Protein AF-0000000079316591 (afdb_homodimer)

Sequence (1546 aa):
MAERGGRGTSSGGDSSLDKSITLPPDEIFRNLENAKCFAIDIGGSLTKLAYYSTVQHKVARVRSFDHSGKDIEHESPYEITVQEEITARLHFIKFENTYIETCLDFIKDHLVNTETKVLKATGGGAYKFKDLIEKKLGLKVDKEDVMTCLIKGCNFVLKNIPHEVFAYQKDSDTEFRFQTNHPNIFPYLLVNIGSGVSIVKVETGDKFEWIGGSSIGGGTFWGLGALLTKTKKFDELLQLASKGQHTNVDMLVKDVYGGAYQTLGLSGNLIASSFGKSATADKEFSKDDMAKSLLHMISNDIGQLACLYAKLHNLHKIYFGGFFIRGHPVTMRTITYSINFFSKGEVQALFLRHEGYLGAIGAFLKGAEQDNPNEYSWGENYAGSSGLMSTSPDLCPMQRARSGTFDMFEMDRLERPLVNLPLLKDPSTYIPDTVDLTDDAMARKYWLTCFEEALDGVVKRAVASQPDSIDAAERAEKFRQKYWNKLQTLRQQPFAYGTLTVRSLLDTREHCLNEFNFPDPYSKVKQKENGIALKCFPSVIESLDSLGWEERQFALVKGLLAGNVFDWGAKAVSEVLESEPQFGFEEAKEKLQERPWLEDSYGEWIQRLKEGPPHKCALIFADNSGIDIILGVFPFVRELLSRGTEVILACNSGPALNDVTYSESLIVTERIAAMDPIIQSALTEERLLLVQTGSSSPCLDLSRLDKGLALLVRERKTDLVIIEGMGRAIHTNYYAALQCESLKLAVIKNSWLADRLGGKIFSVIFKYEVPHKMAERGGRGTSSGGDSSLDKSITLPPDEIFRNLENAKCFAIDIGGSLTKLAYYSTVQHKVARVRSFDHSGKDIEHESPYEITVQEEITARLHFIKFENTYIETCLDFIKDHLVNTETKVLKATGGGAYKFKDLIEKKLGLKVDKEDVMTCLIKGCNFVLKNIPHEVFAYQKDSDTEFRFQTNHPNIFPYLLVNIGSGVSIVKVETGDKFEWIGGSSIGGGTFWGLGALLTKTKKFDELLQLASKGQHTNVDMLVKDVYGGAYQTLGLSGNLIASSFGKSATADKEFSKDDMAKSLLHMISNDIGQLACLYAKLHNLHKIYFGGFFIRGHPVTMRTITYSINFFSKGEVQALFLRHEGYLGAIGAFLKGAEQDNPNEYSWGENYAGSSGLMSTSPDLCPMQRARSGTFDMFEMDRLERPLVNLPLLKDPSTYIPDTVDLTDDAMARKYWLTCFEEALDGVVKRAVASQPDSIDAAERAEKFRQKYWNKLQTLRQQPFAYGTLTVRSLLDTREHCLNEFNFPDPYSKVKQKENGIALKCFPSVIESLDSLGWEERQFALVKGLLAGNVFDWGAKAVSEVLESEPQFGFEEAKEKLQERPWLEDSYGEWIQRLKEGPPHKCALIFADNSGIDIILGVFPFVRELLSRGTEVILACNSGPALNDVTYSESLIVTERIAAMDPIIQSALTEERLLLVQTGSSSPCLDLSRLDKGLALLVRERKTDLVIIEGMGRAIHTNYYAALQCESLKLAVIKNSWLADRLGGKIFSVIFKYEVPHK

Organism: NCBI:txid74926

Foldseek 3Di:
DPPPPDDDPPPVPPPVVPPPDDDDCCFAVNQLQFWAAKEWEDEPWKIKIKTKGKDKFKAKFWAADPPPDDDDPDLFLTDIDIDIDIFMKMKMKMFTPSCVLVVLLVSQVNHNDYPAQEYEYEYPCCVVCQVVNCVSNVHHYDYDYQVLLLLLLVVVCLAFAAQFKWAADPPDLFRTGTAGRFPDPPFEWEWAAACWTWIKTRGDSRDIDGPDIGNLGLVVLQVVLCVQQVDNDSVVLLVLLLPADQVVQFQFLCNVVVAADVVVRGGRRHGPGQRVCVPPDPDDDDSSNNSNSSLLVSLLVSLQVNLVVCVVVVHAEYEYAHCSPLQENSSSNSSQVNNCVNNVNRHGYMYGFPRPCSNRNSSRCVVCVVVVPVQWHKYWQLLSFPFRDHPNCVQDVPPCPPPVRMGMTMIITFPFFWFFQPFFPDLNPDDWFDDQCSSVVVVVVVLLVVCLVCLVVVLVLLCVQCVPDPCSNVLSVVLSVSLNVSSVVCNRVVCRSHGRAPQVNLVNSQSSCRVSRSFASCVVVLRSQLSVLLVCQLVLLVVLVVDDDVVSVVVLQLQLALLQLCFCPFPQSVVCVVPPVPDDSVNSSVLADDPPFLAHPVVVVVVCLVPPQQFQEEEEEAAAHHSNCRRHVVSVVLVSVVSPYFYEYEFACGARGRGDHLSNVVSSLVSVVVSDVSSVVCVVVVSYHYDYFSHRTNEDDSRTGGPVVSVVCVVSVGAEYEYEHCRHCPSTCVPGATNHKYWYKHFAQDQVVQVVSPHGHRGIHTDIDGHDD/DCPCVDDDPPPVPPPVPVPPDDDDCCFAVNQLQFWAAKEWEDEPWKIKIKTKGKDKFKAKFWAADPPPDDDDPDLFLTDIDIDIDIFMKMKMKMFTPSCVLVVLLVSQVNHNDYPAQEYEYEYPCCVVCQVVNCVSNVHHYDYDYQVLLLLLLVVVCLAFAAQFKWAADPPDLFRTGTAGRFPDPPFEWEWAAACWTWIKTRGDSRDIDGPDIGNLGLVVLQVVLCVQQVDNDSVVLLVLLLPADQVVQFDFQCNVVVAADVVVRGGRRHGPGQRVCVPPDPDDDDSSNNSNSSLLVSLLVSLQVNLVVCVVVVHAEYEYAHCSPLQENSSSNSSQVNNCVNNVNRHGYMYGFPRPCSNRNSSRCVVCVVVVCVQWHKYWQLLSFPFRDHPNCVQDVPPVPPPVRMGMTMIITFPFFWFFQPFFPDLRPDDWFDDFCSSVVVVVVVLLVVCLVCLVVVLVLLCVQCVPDPCSNVLSVVLSVSLNVSSVCCNRVVCRSHGRAPQVNLSNSQSSCRVSRSFASCVVVLRNLLSVLLVCQLVLLVVLVVDDDVVSVVVLQLQLALLQLCFCVFPQSVVCVVVPVPDDSVNSSVLADDPPFLAHPVVVVVVCLVPHQQFQEEEEEAAAHHSNCRRHVVSVVLVSVVSPYQYEYEFACGARGRGAHLSNVVSSLVSVVVSDVSSVVCVVVVSYHYYYFSHRTNEDDSRTGGPVVSVVCVVSVGAEYEYEHCRHCPSTCVPGATNHKYWYKHFAQDAVVQVVSPHGHRGIHTDIDGHDD

Solvent-accessible surface area (backbone atoms only — not comparable to full-atom values): 78823 Å² total; per-residue (Å²): 136,85,76,77,79,79,79,76,81,65,84,73,75,78,82,61,77,78,68,79,75,82,78,54,58,83,70,72,56,61,59,42,54,45,28,56,48,45,10,31,20,24,45,95,58,38,29,24,39,22,35,36,23,56,42,80,37,54,40,71,43,69,42,73,69,84,69,85,66,84,86,72,79,64,82,56,71,53,44,78,43,80,41,79,41,79,41,50,32,42,42,35,40,35,32,47,49,88,44,48,64,60,51,46,53,50,46,43,75,42,48,73,64,50,86,52,55,60,32,23,24,18,43,42,29,36,68,74,42,39,65,59,50,29,66,64,59,70,33,44,74,45,79,45,63,49,67,61,15,32,52,45,14,47,53,47,43,55,72,46,37,71,31,31,38,28,34,60,38,82,94,42,86,46,39,72,45,56,36,71,57,51,89,72,68,61,63,36,35,39,41,32,26,30,44,20,29,43,31,32,45,32,58,51,93,86,40,68,43,77,79,50,69,38,29,65,26,39,19,21,52,36,7,51,39,19,72,74,55,72,46,75,48,64,69,58,46,52,53,32,21,74,72,28,51,31,76,78,31,29,26,29,30,25,75,42,67,75,30,54,41,68,93,75,69,40,58,30,82,39,68,35,8,39,34,29,44,45,35,78,47,92,67,87,75,55,55,29,21,51,32,19,34,49,50,49,48,46,30,32,48,47,18,40,52,52,40,51,54,29,58,68,65,73,45,48,48,34,38,44,35,47,48,56,52,65,59,29,62,69,48,46,41,38,24,36,49,28,20,30,64,76,45,70,61,64,38,44,61,30,38,46,68,60,29,68,43,19,41,12,47,12,26,30,50,63,68,37,51,89,69,41,65,83,72,54,29,52,41,78,34,62,64,62,28,66,51,47,58,66,67,47,64,85,77,54,72,69,64,55,72,80,56,66,53,52,47,37,44,28,33,32,56,46,96,51,47,54,32,53,45,81,49,44,61,50,68,72,72,62,59,40,61,59,55,56,30,51,61,36,59,68,61,32,54,49,50,55,49,49,54,58,67,44,42,64,60,51,37,52,38,41,29,63,52,36,77,88,46,88,56,33,60,61,33,33,50,52,32,50,50,52,49,50,50,51,52,52,47,39,71,76,36,39,57,23,80,20,72,27,29,71,58,54,53,52,46,38,49,52,43,31,32,38,73,50,59,39,43,46,41,32,52,62,60,35,44,52,35,35,31,58,25,60,71,45,35,64,61,52,51,54,55,46,69,71,44,55,70,70,58,28,53,51,50,36,53,46,31,34,46,24,15,52,54,62,35,68,81,28,66,64,36,35,51,45,61,70,73,35,82,77,68,42,71,68,54,35,48,67,60,45,56,61,81,78,36,78,36,64,30,58,70,60,47,54,48,45,65,70,72,43,77,66,53,60,13,36,39,35,39,58,41,32,32,17,45,16,40,53,56,5,45,43,56,40,49,49,50,41,45,74,61,61,18,26,35,38,43,31,20,24,56,36,54,27,70,46,36,31,23,31,66,52,48,55,55,53,48,52,58,47,25,74,75,30,68,68,56,34,50,26,50,73,67,63,38,42,41,80,39,41,35,63,33,52,50,67,40,46,50,59,64,49,21,18,45,68,46,36,51,48,42,59,75,56,53,51,46,32,41,36,32,36,29,42,38,31,22,47,53,7,38,57,79,58,58,42,66,34,34,34,35,36,32,30,41,33,60,38,55,69,60,16,48,73,74,72,44,44,60,33,27,31,37,36,45,60,46,69,46,80,129,140,77,81,73,79,84,78,80,80,68,82,71,78,80,82,63,76,77,68,81,77,83,77,54,57,83,70,72,55,60,57,41,54,45,28,56,48,45,9,32,18,22,44,96,58,39,29,25,40,22,35,34,23,54,41,81,37,55,38,71,43,68,41,73,68,84,68,85,68,84,86,72,80,65,83,57,71,52,43,80,44,79,41,79,40,79,40,49,34,40,40,35,40,34,33,48,50,90,44,49,66,62,51,45,53,51,46,45,74,42,49,72,64,50,86,51,54,60,31,24,23,18,43,41,29,36,69,75,42,40,67,58,50,28,66,64,59,69,32,44,74,46,80,45,61,49,66,61,14,31,51,46,14,47,53,47,43,56,73,46,36,70,31,33,39,27,34,62,38,82,95,42,87,45,39,72,45,59,38,70,57,53,90,72,70,62,62,36,34,40,41,32,27,30,44,20,28,43,30,32,43,33,58,50,93,86,40,68,44,78,78,49,65,38,29,66,26,38,20,20,51,37,8,50,40,19,72,73,55,71,46,75,49,63,69,58,47,53,53,32,23,74,70,28,51,31,75,80,31,28,27,29,30,24,75,41,66,74,29,55,42,66,93,75,69,39,57,30,82,39,69,33,8,38,34,29,44,45,35,77,47,92,66,89,75,55,56,28,22,51,32,19,35,49,51,50,50,46,30,31,49,48,18,42,52,51,39,51,54,28,57,68,66,74,45,47,49,35,40,44,33,46,46,58,52,64,61,28,60,69,49,46,40,37,24,36,49,27,20,30,64,77,45,70,62,64,37,45,60,31,38,44,68,61,30,67,42,18,41,12,47,13,24,31,51,63,67,36,50,91,69,43,64,84,72,52,29,52,40,77,34,62,64,60,29,64,52,47,59,66,66,47,66,83,76,55,72,69,66,55,72,80,54,68,54,53,47,37,43,28,33,34,54,45,96,52,47,56,31,50,45,81,48,46,61,48,69,71,73,61,57,40,61,59,54,56,30,51,61,35,59,68,60,32,55,49,51,56,48,51,54,59,68,45,43,65,59,51,38,52,38,41,30,64,52,37,75,88,45,87,57,34,61,61,34,33,50,52,32,49,53,52,49,51,51,50,50,54,47,40,72,75,36,38,58,22,79,20,72,27,30,70,58,52,54,52,45,39,50,53,43,30,33,38,72,50,59,40,43,45,42,32,52,63,60,34,44,52,36,35,32,55,26,59,72,45,36,64,61,52,50,53,57,48,69,71,43,53,71,71,58,29,54,52,49,35,53,47,30,35,47,24,14,54,54,63,36,67,81,28,67,64,38,36,52,45,59,70,73,35,79,77,69,42,71,68,56,35,48,67,61,44,55,63,81,79,37,77,37,66,29,58,70,60,46,54,49,44,66,71,73,42,77,66,53,60,14,34,39,34,40,59,40,32,33,18,45,16,40,54,54,5,44,44,55,42,48,50,51,42,44,73,62,62,20,27,36,38,43,29,20,24,56,37,53,28,70,45,35,30,25,32,65,53,47,55,55,52,48,52,58,47,25,75,75,31,67,68,56,32,49,28,50,75,67,63,35,42,43,80,39,40,34,64,34,53,48,68,41,46,50,58,65,49,21,19,43,68,45,38,50,47,42,59,74,55,53,52,45,32,41,35,32,37,28,42,40,30,22,47,53,6,38,57,79,58,58,43,64,36,32,32,36,35,30,30,43,33,60,38,55,70,61,16,49,72,74,73,44,45,58,34,27,31,37,35,44,59,45,69,46,80,128

Radius of gyration: 46.75 Å; Cα contacts (8 Å, |Δi|>4): 3165; chains: 2; bounding box: 117×145×102 Å

InterPro domains:
  IPR002791 Damage-control phosphatase ARMT1-like, metal-binding domain [PF01937] (452-759)
  IPR004567 Type II pantothenate kinase [PF03630] (38-366)
  IPR004567 Type II pantothenate kinase [PTHR12280] (18-681)
  IPR004567 Type II pantothenate kinase [TIGR00555] (38-365)
  IPR015844 Pantothenate kinase, acetyl-CoA regulated, two-domain type [PIRSF036939] (2-772)
  IPR035073 At2g17340, three-helix bundle domain [G3DSA:1.20.1700.10] (433-519)
  IPR036075 Damage-control phosphatase ARMT1-like, metal-binding domain superfamily [SSF111321] (419-769)
  IPR043129 ATPase, nucleotide binding domain [SSF53067] (36-164)
  IPR043129 ATPase, nucleotide binding domain [SSF53067] (136-367)

Structure (mmCIF, N/CA/C/O backbone):
data_AF-0000000079316591-model_v1
#
loop_
_entity.id
_entity.type
_entity.pdbx_description
1 polymer "4'-phosphopantetheine phosphatase"
#
loop_
_atom_site.group_PDB
_atom_site.id
_atom_site.type_symbol
_atom_site.label_atom_id
_atom_site.label_alt_id
_atom_site.label_comp_id
_atom_site.label_asym_id
_atom_site.label_entity_id
_atom_site.label_seq_id
_atom_site.pdbx_PDB_ins_code
_atom_site.Cartn_x
_atom_site.Cartn_y
_atom_site.Cartn_z
_atom_site.occupancy
_atom_site.B_iso_or_equiv
_atom_site.auth_seq_id
_atom_site.auth_comp_id
_atom_site.auth_asym_id
_atom_site.auth_atom_id
_atom_site.pdbx_PDB_model_num
ATOM 1 N N . MET A 1 1 ? 76 -1.897 -7.371 1 16.95 1 MET A N 1
ATOM 2 C CA . MET A 1 1 ? 75.812 -1.883 -8.812 1 16.95 1 MET A CA 1
ATOM 3 C C . MET A 1 1 ? 74.312 -1.957 -9.141 1 16.95 1 MET A C 1
ATOM 5 O O . MET A 1 1 ? 73.688 -3.01 -8.992 1 16.95 1 MET A O 1
ATOM 9 N N . ALA A 1 2 ? 73.625 -0.941 -8.656 1 18.72 2 ALA A N 1
ATOM 10 C CA . ALA A 1 2 ? 72.312 -0.441 -8.227 1 18.72 2 ALA A CA 1
ATOM 11 C C . ALA A 1 2 ? 71.375 -0.321 -9.406 1 18.72 2 ALA A C 1
ATOM 13 O O . ALA A 1 2 ? 71.312 0.732 -10.047 1 18.72 2 ALA A O 1
ATOM 14 N N . GLU A 1 3 ? 71.5 -1.47 -10.25 1 16.59 3 GLU A N 1
ATOM 15 C CA . GLU A 1 3 ? 70.875 -1.518 -11.586 1 16.59 3 GLU A CA 1
ATOM 16 C C . GLU A 1 3 ? 69.375 -1.312 -11.523 1 16.59 3 GLU A C 1
ATOM 18 O O . GLU A 1 3 ? 68.688 -1.995 -10.773 1 16.59 3 GLU A O 1
ATOM 23 N N . ARG A 1 4 ? 68.875 -0.135 -11.844 1 18.44 4 ARG A N 1
ATOM 24 C CA . ARG A 1 4 ? 67.75 0.749 -12.117 1 18.44 4 ARG A CA 1
ATOM 25 C C . ARG A 1 4 ? 66.812 0.103 -13.102 1 18.44 4 ARG A C 1
ATOM 27 O O . ARG A 1 4 ? 66.875 0.327 -14.312 1 18.44 4 ARG A O 1
ATOM 34 N N . GLY A 1 5 ? 66.75 -1.275 -12.914 1 18.45 5 GLY A N 1
ATOM 35 C CA . GLY A 1 5 ? 66.125 -2.018 -13.984 1 18.45 5 GLY A CA 1
ATOM 36 C C . GLY A 1 5 ? 64.688 -1.568 -14.258 1 18.45 5 GLY A C 1
ATOM 37 O O . GLY A 1 5 ? 63.906 -1.38 -13.328 1 18.45 5 GLY A O 1
ATOM 38 N N . GLY A 1 6 ? 64.438 -0.813 -15.281 1 20.05 6 GLY A N 1
ATOM 39 C CA . GLY A 1 6 ? 63.438 0.046 -15.914 1 20.05 6 GLY A CA 1
ATOM 40 C C . GLY A 1 6 ? 62.062 -0.538 -15.906 1 20.05 6 GLY A C 1
ATOM 41 O O . GLY A 1 6 ? 61.875 -1.712 -15.578 1 20.05 6 GLY A O 1
ATOM 42 N N . ARG A 1 7 ? 60.969 0.164 -16.516 1 21.17 7 ARG A N 1
ATOM 43 C CA . ARG A 1 7 ? 59.656 0.736 -16.781 1 21.17 7 ARG A CA 1
ATOM 44 C C . ARG A 1 7 ? 58.75 -0.271 -17.484 1 21.17 7 ARG A C 1
ATOM 46 O O . ARG A 1 7 ? 57.531 -0.091 -17.531 1 21.17 7 ARG A O 1
ATOM 53 N N . GLY A 1 8 ? 59.25 -1.202 -18.344 1 19.83 8 GLY A N 1
ATOM 54 C CA . GLY A 1 8 ? 58.406 -1.346 -19.531 1 19.83 8 GLY A CA 1
ATOM 55 C C . GLY A 1 8 ? 57.125 -2.084 -19.281 1 19.83 8 GLY A C 1
ATOM 56 O O . GLY A 1 8 ? 56.406 -2.439 -20.234 1 19.83 8 GLY A O 1
ATOM 57 N N . THR A 1 9 ? 56.531 -2.32 -18.016 1 21.91 9 THR A N 1
ATOM 58 C CA . THR A 1 9 ? 55.812 -3.578 -17.938 1 21.91 9 THR A CA 1
ATOM 59 C C . THR A 1 9 ? 54.469 -3.469 -18.641 1 21.91 9 THR A C 1
ATOM 61 O O . THR A 1 9 ? 53.625 -2.646 -18.266 1 21.91 9 THR A O 1
ATOM 64 N N . SER A 1 10 ? 54.344 -3.697 -19.953 1 21.95 10 SER A N 1
ATOM 65 C CA . SER A 1 10 ? 53.312 -3.598 -20.969 1 21.95 10 SER A CA 1
ATOM 66 C C . SER A 1 10 ? 52.094 -4.402 -20.594 1 21.95 10 SER A C 1
ATOM 68 O O . SER A 1 10 ? 51.156 -4.566 -21.391 1 21.95 10 SER A O 1
ATOM 70 N N . SER A 1 11 ? 51.906 -4.93 -19.359 1 23.22 11 SER A N 1
ATOM 71 C CA . SER A 1 11 ? 51.031 -6.094 -19.359 1 23.22 11 SER A CA 1
ATOM 72 C C . SER A 1 11 ? 49.625 -5.719 -19.812 1 23.22 11 SER A C 1
ATOM 74 O O . SER A 1 11 ? 48.969 -4.852 -19.219 1 23.22 11 SER A O 1
ATOM 76 N N . GLY A 1 12 ? 49.344 -5.551 -21.172 1 23.61 12 GLY A N 1
ATOM 77 C CA . GLY A 1 12 ? 48.156 -5.379 -21.969 1 23.61 12 GLY A CA 1
ATOM 78 C C . GLY A 1 12 ? 47 -6.234 -21.484 1 23.61 12 GLY A C 1
ATOM 79 O O . GLY A 1 12 ? 47.031 -7.457 -21.625 1 23.61 12 GLY A O 1
ATOM 80 N N . GLY A 1 13 ? 46.531 -6.129 -20.312 1 25.61 13 GLY A N 1
ATOM 81 C CA . GLY A 1 13 ? 45.438 -6.953 -19.797 1 25.61 13 GLY A CA 1
ATOM 82 C C . GLY A 1 13 ? 44.25 -7.055 -20.734 1 25.61 13 GLY A C 1
ATOM 83 O O . GLY A 1 13 ? 43.719 -6.035 -21.172 1 25.61 13 GLY A O 1
ATOM 84 N N . ASP A 1 14 ? 44.219 -8.047 -21.688 1 25.94 14 ASP A N 1
ATOM 85 C CA . ASP A 1 14 ? 43.25 -8.461 -22.703 1 25.94 14 ASP A CA 1
ATOM 86 C C . ASP A 1 14 ? 41.844 -8.461 -22.156 1 25.94 14 ASP A C 1
ATOM 88 O O . ASP A 1 14 ? 41.531 -9.164 -21.188 1 25.94 14 ASP A O 1
ATOM 92 N N . SER A 1 15 ? 41.156 -7.383 -22.156 1 29.89 15 SER A N 1
ATOM 93 C CA . SER A 1 15 ? 39.75 -7.109 -21.984 1 29.89 15 SER A CA 1
ATOM 94 C C . SER A 1 15 ? 38.875 -8.094 -22.766 1 29.89 15 SER A C 1
ATOM 96 O O . SER A 1 15 ? 38.281 -7.719 -23.781 1 29.89 15 SER A O 1
ATOM 98 N N . SER A 1 16 ? 39.344 -9.328 -23.062 1 28 16 SER A N 1
ATOM 99 C CA . SER A 1 16 ? 38.781 -10.359 -23.922 1 28 16 SER A CA 1
ATOM 100 C C . SER A 1 16 ? 37.375 -10.766 -23.453 1 28 16 SER A C 1
ATOM 102 O O . SER A 1 16 ? 36.938 -11.883 -23.719 1 28 16 SER A O 1
ATOM 104 N N . LEU A 1 17 ? 36.781 -10.141 -22.578 1 31.78 17 LEU A N 1
ATOM 105 C CA . LEU A 1 17 ? 35.594 -10.789 -22.047 1 31.78 17 LEU A CA 1
ATOM 106 C C . LEU A 1 17 ? 34.531 -10.977 -23.141 1 31.78 17 LEU A C 1
ATOM 108 O O . LEU A 1 17 ? 33.375 -11.258 -22.844 1 31.78 17 LEU A O 1
ATOM 112 N N . ASP A 1 18 ? 34.688 -10.43 -24.312 1 35.75 18 ASP A N 1
ATOM 113 C CA . ASP A 1 18 ? 33.625 -10.711 -25.297 1 35.75 18 ASP A CA 1
ATOM 114 C C . ASP A 1 18 ? 33.594 -12.203 -25.641 1 35.75 18 ASP A C 1
ATOM 116 O O . ASP A 1 18 ? 34.312 -12.656 -26.547 1 35.75 18 ASP A O 1
ATOM 120 N N . LYS A 1 19 ? 33.531 -13.094 -24.734 1 39.09 19 LYS A N 1
ATOM 121 C CA . LYS A 1 19 ? 33.625 -14.516 -25.047 1 39.09 19 LYS A CA 1
ATOM 122 C C . LYS A 1 19 ? 32.562 -14.922 -26.062 1 39.09 19 LYS A C 1
ATOM 124 O O . LYS A 1 19 ? 31.359 -14.648 -25.875 1 39.09 19 LYS A O 1
ATOM 129 N N . SER A 1 20 ? 32.781 -15.156 -27.344 1 41.66 20 SER A N 1
ATOM 130 C CA . SER A 1 20 ? 32.062 -15.797 -28.453 1 41.66 20 SER A CA 1
ATOM 131 C C . SER A 1 20 ? 31.391 -17.094 -28 1 41.66 20 SER A C 1
ATOM 133 O O . SER A 1 20 ? 32.031 -17.953 -27.391 1 41.66 20 SER A O 1
ATOM 135 N N . ILE A 1 21 ? 30.125 -16.953 -27.609 1 54.94 21 ILE A N 1
ATOM 136 C CA . ILE A 1 21 ? 29.406 -18.172 -27.266 1 54.94 21 ILE A CA 1
ATOM 137 C C . ILE A 1 21 ? 29.125 -19 -28.516 1 54.94 21 ILE A C 1
ATOM 139 O O . ILE A 1 21 ? 28.844 -18.438 -29.578 1 54.94 21 ILE A O 1
ATOM 143 N N . THR A 1 22 ? 29.75 -20.156 -28.656 1 57.44 22 THR A N 1
ATOM 144 C CA . THR A 1 22 ? 29.375 -21.094 -29.719 1 57.44 22 THR A CA 1
ATOM 145 C C . THR A 1 22 ? 28.016 -21.703 -29.438 1 57.44 22 THR A C 1
ATOM 147 O O . THR A 1 22 ? 27.781 -22.266 -28.359 1 57.44 22 THR A O 1
ATOM 150 N N . LEU A 1 23 ? 27.078 -21.328 -30.297 1 62.62 23 LEU A N 1
ATOM 151 C CA . LEU A 1 23 ? 25.719 -21.859 -30.141 1 62.62 23 LEU A CA 1
ATOM 152 C C . LEU A 1 23 ? 25.531 -23.141 -30.922 1 62.62 23 LEU A C 1
ATOM 154 O O . LEU A 1 23 ? 25.484 -23.125 -32.156 1 62.62 23 LEU A O 1
ATOM 158 N N . PRO A 1 24 ? 25.641 -24.266 -30.219 1 61.34 24 PRO A N 1
ATOM 159 C CA . PRO A 1 24 ? 25.344 -25.484 -30.984 1 61.34 24 PRO A CA 1
ATOM 160 C C . PRO A 1 24 ? 23.891 -25.578 -31.422 1 61.34 24 PRO A C 1
ATOM 162 O O . PRO A 1 24 ? 22.984 -25.422 -30.594 1 61.34 24 PRO A O 1
ATOM 165 N N . PRO A 1 25 ? 23.672 -25.703 -32.719 1 57.31 25 PRO A N 1
ATOM 166 C CA . PRO A 1 25 ? 22.297 -25.688 -33.219 1 57.31 25 PRO A CA 1
ATOM 167 C C . PRO A 1 25 ? 21.422 -26.734 -32.562 1 57.31 25 PRO A C 1
ATOM 169 O O . PRO A 1 25 ? 20.234 -26.5 -32.312 1 57.31 25 PRO A O 1
ATOM 172 N N . ASP A 1 26 ? 22.062 -27.828 -32.25 1 64.75 26 ASP A N 1
ATOM 173 C CA . ASP A 1 26 ? 21.203 -28.938 -31.844 1 64.75 26 ASP A CA 1
ATOM 174 C C . ASP A 1 26 ? 20.984 -28.922 -30.328 1 64.75 26 ASP A C 1
ATOM 176 O O . ASP A 1 26 ? 20.219 -29.734 -29.812 1 64.75 26 ASP A O 1
ATOM 180 N N . GLU A 1 27 ? 21.438 -27.891 -29.781 1 72.06 27 GLU A N 1
ATOM 181 C CA . GLU A 1 27 ? 21.312 -27.953 -28.328 1 72.06 27 GLU A CA 1
ATOM 182 C C . GLU A 1 27 ? 20.406 -26.828 -27.812 1 72.06 27 GLU A C 1
ATOM 184 O O . GLU A 1 27 ? 19.594 -27.047 -26.922 1 72.06 27 GLU A O 1
ATOM 189 N N . ILE A 1 28 ? 20.484 -25.703 -28.391 1 79.5 28 ILE A N 1
ATOM 190 C CA . ILE A 1 28 ? 19.781 -24.547 -27.844 1 79.5 28 ILE A CA 1
ATOM 191 C C . ILE A 1 28 ? 18.594 -24.203 -28.75 1 79.5 28 ILE A C 1
ATOM 193 O O . ILE A 1 28 ? 17.438 -24.203 -28.312 1 79.5 28 ILE A O 1
ATOM 197 N N . PHE A 1 29 ? 18.812 -24.031 -29.969 1 83.25 29 PHE A N 1
ATOM 198 C CA . PHE A 1 29 ? 17.781 -23.656 -30.922 1 83.25 29 PHE A CA 1
ATOM 199 C C . PHE A 1 29 ? 17.297 -24.875 -31.719 1 83.25 29 PHE A C 1
ATOM 201 O O . PHE A 1 29 ? 17.422 -24.906 -32.938 1 83.25 29 PHE A O 1
ATOM 208 N N . ARG A 1 30 ? 16.641 -25.672 -30.969 1 85.5 30 ARG A N 1
ATOM 209 C CA . ARG A 1 30 ? 16.234 -26.953 -31.531 1 85.5 30 ARG A CA 1
ATOM 210 C C . ARG A 1 30 ? 15.133 -26.766 -32.594 1 85.5 30 ARG A C 1
ATOM 212 O O . ARG A 1 30 ? 14.234 -25.938 -32.406 1 85.5 30 ARG A O 1
ATOM 219 N N . ASN A 1 31 ? 15.273 -27.531 -33.75 1 85.12 31 ASN A N 1
ATOM 220 C CA . ASN A 1 31 ? 14.273 -27.609 -34.812 1 85.12 31 ASN A CA 1
ATOM 221 C C . ASN A 1 31 ? 14.023 -26.266 -35.469 1 85.12 31 ASN A C 1
ATOM 223 O O . ASN A 1 31 ? 12.922 -26 -35.969 1 85.12 31 ASN A O 1
ATOM 227 N N . LEU A 1 32 ? 14.961 -25.406 -35.406 1 84.56 32 LEU A N 1
ATOM 228 C CA . LEU A 1 32 ? 14.82 -24.062 -35.969 1 84.56 32 LEU A CA 1
ATOM 229 C C . LEU A 1 32 ? 14.539 -24.125 -37.469 1 84.56 32 LEU A C 1
ATOM 231 O O . LEU A 1 32 ? 13.859 -23.25 -38.031 1 84.56 32 LEU A O 1
ATOM 235 N N . GLU A 1 33 ? 15.047 -25.094 -38.125 1 81 33 GLU A N 1
ATOM 236 C CA . GLU A 1 33 ? 14.898 -25.25 -39.562 1 81 33 GLU A CA 1
ATOM 237 C C . GLU A 1 33 ? 13.43 -25.391 -39.969 1 81 33 GLU A C 1
ATOM 239 O O . GLU A 1 33 ? 13.047 -25.031 -41.094 1 81 33 GLU A O 1
ATOM 244 N N . ASN A 1 34 ? 12.633 -25.859 -39.062 1 83.75 34 ASN A N 1
ATOM 245 C CA . ASN A 1 34 ? 11.203 -26.047 -39.312 1 83.75 34 ASN A CA 1
ATOM 246 C C . ASN A 1 34 ? 10.359 -25.062 -38.531 1 83.75 34 ASN A C 1
ATOM 248 O O . ASN A 1 34 ? 9.172 -25.297 -38.281 1 83.75 34 ASN A O 1
ATOM 252 N N . ALA A 1 35 ? 10.984 -23.984 -38.156 1 85.5 35 ALA A N 1
ATOM 253 C CA . ALA A 1 35 ? 10.273 -22.984 -37.375 1 85.5 35 ALA A CA 1
ATOM 254 C C . ALA A 1 35 ? 9.297 -22.188 -38.25 1 85.5 35 ALA A C 1
ATOM 256 O O . ALA A 1 35 ? 9.602 -21.875 -39.375 1 85.5 35 ALA A O 1
ATOM 257 N N . LYS A 1 36 ? 8.133 -21.891 -37.812 1 78.69 36 LYS A N 1
ATOM 258 C CA . LYS A 1 36 ? 7.102 -21.203 -38.594 1 78.69 36 LYS A CA 1
ATOM 259 C C . LYS A 1 36 ? 6.754 -19.844 -37.969 1 78.69 36 LYS A C 1
ATOM 261 O O . LYS A 1 36 ? 6.379 -18.922 -38.688 1 78.69 36 LYS A O 1
ATOM 266 N N . CYS A 1 37 ? 6.598 -19.688 -36.75 1 83 37 CYS A N 1
ATOM 267 C CA . CYS A 1 37 ? 6.211 -18.453 -36.062 1 83 37 CYS A CA 1
ATOM 268 C C . CYS A 1 37 ? 7.199 -18.109 -34.938 1 83 37 CYS A C 1
ATOM 270 O O . CYS A 1 37 ? 7.656 -19 -34.219 1 83 37 CYS A O 1
ATOM 272 N N . PHE A 1 38 ? 7.484 -16.734 -35.031 1 86.81 38 PHE A N 1
ATOM 273 C CA . PHE A 1 38 ? 8.445 -16.266 -34.031 1 86.81 38 PHE A CA 1
ATOM 274 C C . PHE A 1 38 ? 7.863 -15.117 -33.219 1 86.81 38 PHE A C 1
ATOM 276 O O . PHE A 1 38 ? 7.07 -14.328 -33.719 1 86.81 38 PHE A O 1
ATOM 283 N N . ALA A 1 39 ? 8.242 -15.109 -32 1 92.56 39 ALA A N 1
ATOM 284 C CA . ALA A 1 39 ? 7.977 -13.977 -31.109 1 92.56 39 ALA A CA 1
ATOM 285 C C . ALA A 1 39 ? 9.141 -13.734 -30.156 1 92.56 39 ALA A C 1
ATOM 287 O O . ALA A 1 39 ? 9.891 -14.664 -29.844 1 92.56 39 ALA A O 1
ATOM 288 N N . ILE A 1 40 ? 9.305 -12.516 -29.797 1 93.19 40 ILE A N 1
ATOM 289 C CA . ILE A 1 40 ? 10.445 -12.18 -28.953 1 93.19 40 ILE A CA 1
ATOM 290 C C . ILE A 1 40 ? 10.023 -11.18 -27.891 1 93.19 40 ILE A C 1
ATOM 292 O O . ILE A 1 40 ? 9.203 -10.297 -28.156 1 93.19 40 ILE A O 1
ATOM 296 N N . ASP A 1 41 ? 10.43 -11.383 -26.672 1 93.44 41 ASP A N 1
ATOM 297 C CA . ASP A 1 41 ? 10.289 -10.461 -25.547 1 93.44 41 ASP A CA 1
ATOM 298 C C . ASP A 1 41 ? 11.656 -9.961 -25.062 1 93.44 41 ASP A C 1
ATOM 300 O O . ASP A 1 41 ? 12.461 -10.742 -24.562 1 93.44 41 ASP A O 1
ATOM 304 N N . ILE A 1 42 ? 11.891 -8.719 -25.25 1 90.44 42 ILE A N 1
ATOM 305 C CA . ILE A 1 42 ? 13.188 -8.148 -24.891 1 90.44 42 ILE A CA 1
ATOM 306 C C . ILE A 1 42 ? 13.031 -7.203 -23.703 1 90.44 42 ILE A C 1
ATOM 308 O O . ILE A 1 42 ? 12.445 -6.125 -23.844 1 90.44 42 ILE A O 1
ATOM 312 N N . GLY A 1 43 ? 13.57 -7.605 -22.641 1 83.5 43 GLY A N 1
ATOM 313 C CA . GLY A 1 43 ? 13.594 -6.754 -21.453 1 83.5 43 GLY A CA 1
ATOM 314 C C . GLY A 1 43 ? 14.859 -5.93 -21.328 1 83.5 43 GLY A C 1
ATOM 315 O O . GLY A 1 43 ? 15.594 -5.766 -22.312 1 83.5 43 GLY A O 1
ATOM 316 N N . GLY A 1 44 ? 15.078 -5.371 -20.203 1 73.81 44 GLY A N 1
ATOM 317 C CA . GLY A 1 44 ? 16.281 -4.574 -19.953 1 73.81 44 GLY A CA 1
ATOM 318 C C . GLY A 1 44 ? 17.531 -5.406 -19.859 1 73.81 44 GLY A C 1
ATOM 319 O O . GLY A 1 44 ? 18.625 -4.941 -20.219 1 73.81 44 GLY A O 1
ATOM 320 N N . SER A 1 45 ? 17.344 -6.656 -19.359 1 75.44 45 SER A N 1
ATOM 321 C CA . SER A 1 45 ? 18.547 -7.469 -19.125 1 75.44 45 SER A CA 1
ATOM 322 C C . SER A 1 45 ? 18.484 -8.766 -19.922 1 75.44 45 SER A C 1
ATOM 324 O O . SER A 1 45 ? 19.531 -9.352 -20.234 1 75.44 45 SER A O 1
ATOM 326 N N . LEU A 1 46 ? 17.297 -9.242 -20.203 1 82.38 46 LEU A N 1
ATOM 327 C CA . LEU A 1 46 ? 17.156 -10.57 -20.797 1 82.38 46 LEU A CA 1
ATOM 328 C C . LEU A 1 46 ? 16.234 -10.516 -22.016 1 82.38 46 LEU A C 1
ATOM 330 O O . LEU A 1 46 ? 15.367 -9.648 -22.109 1 82.38 46 LEU A O 1
ATOM 334 N N . THR A 1 47 ? 16.516 -11.438 -22.812 1 89.38 47 THR A N 1
ATOM 335 C CA . THR A 1 47 ? 15.695 -11.664 -23.984 1 89.38 47 THR A CA 1
ATOM 336 C C . THR A 1 47 ? 15.086 -13.062 -23.969 1 89.38 47 THR A C 1
ATOM 338 O O . THR A 1 47 ? 15.75 -14.023 -23.578 1 89.38 47 THR A O 1
ATOM 341 N N . LYS A 1 48 ? 13.852 -13.133 -24.281 1 91 48 LYS A N 1
ATOM 342 C CA . LYS A 1 48 ? 13.156 -14.414 -24.406 1 91 48 LYS A CA 1
ATOM 343 C C . LYS A 1 48 ? 12.602 -14.594 -25.812 1 91 48 LYS A C 1
ATOM 345 O O . LYS A 1 48 ? 11.836 -13.766 -26.297 1 91 48 LYS A O 1
ATOM 350 N N . LEU A 1 49 ? 13 -15.68 -26.406 1 91.38 49 LEU A N 1
ATOM 351 C CA . LEU A 1 49 ? 12.562 -16.016 -27.75 1 91.38 49 LEU A CA 1
ATOM 352 C C . LEU A 1 49 ? 11.562 -17.172 -27.719 1 91.38 49 LEU A C 1
ATOM 354 O O . LEU A 1 49 ? 11.75 -18.141 -26.969 1 91.38 49 LEU A O 1
ATOM 358 N N . ALA A 1 50 ? 10.469 -17.062 -28.438 1 91.94 50 ALA A N 1
ATOM 359 C CA . ALA A 1 50 ? 9.477 -18.109 -28.594 1 91.94 50 ALA A CA 1
ATOM 360 C C . ALA A 1 50 ? 9.258 -18.453 -30.078 1 91.94 50 ALA A C 1
ATOM 362 O O . ALA A 1 50 ? 9.219 -17.562 -30.922 1 91.94 50 ALA A O 1
ATOM 363 N N . TYR A 1 51 ? 9.227 -19.672 -30.375 1 89.25 51 TYR A N 1
ATOM 364 C CA . TYR A 1 51 ? 8.852 -20.062 -31.719 1 89.25 51 TYR A CA 1
ATOM 365 C C . TYR A 1 51 ? 8.188 -21.438 -31.734 1 89.25 51 TYR A C 1
ATOM 367 O O . TYR A 1 51 ? 8.352 -22.219 -30.812 1 89.25 51 TYR A O 1
ATOM 375 N N . TYR A 1 52 ? 7.418 -21.594 -32.75 1 88.5 52 TYR A N 1
ATOM 376 C CA . TYR A 1 52 ? 6.734 -22.844 -33.031 1 88.5 52 TYR A CA 1
ATOM 377 C C . TYR A 1 52 ? 7.438 -23.609 -34.156 1 88.5 52 TYR A C 1
ATOM 379 O O . TYR A 1 52 ? 7.883 -23.016 -35.125 1 88.5 52 TYR A O 1
ATOM 387 N N . SER A 1 53 ? 7.672 -24.969 -33.875 1 87.81 53 SER A N 1
ATOM 388 C CA . SER A 1 53 ? 8.273 -25.797 -34.906 1 87.81 53 SER A CA 1
ATOM 389 C C . SER A 1 53 ? 7.52 -27.109 -35.094 1 87.81 53 SER A C 1
ATOM 391 O O . SER A 1 53 ? 6.766 -27.516 -34.219 1 87.81 53 SER A O 1
ATOM 393 N N . THR A 1 54 ? 7.637 -27.594 -36.281 1 86.94 54 THR A N 1
ATOM 394 C CA . THR A 1 54 ? 7.156 -28.938 -36.531 1 86.94 54 THR A CA 1
ATOM 395 C C . THR A 1 54 ? 8.281 -29.953 -36.312 1 86.94 54 THR A C 1
ATOM 397 O O . THR A 1 54 ? 9.398 -29.75 -36.812 1 86.94 54 THR A O 1
ATOM 400 N N . VAL A 1 55 ? 7.953 -30.938 -35.562 1 87.38 55 VAL A N 1
ATOM 401 C CA . VAL A 1 55 ? 8.961 -31.953 -35.219 1 87.38 55 VAL A CA 1
ATOM 402 C C . VAL A 1 55 ? 8.523 -33.312 -35.75 1 87.38 55 VAL A C 1
ATOM 404 O O . VAL A 1 55 ? 7.375 -33.719 -35.562 1 87.38 55 VAL A O 1
ATOM 407 N N . GLN A 1 56 ? 9.445 -33.844 -36.469 1 83.94 56 GLN A N 1
ATOM 408 C CA . GLN A 1 56 ? 9.188 -35.219 -36.969 1 83.94 56 GLN A CA 1
ATOM 409 C C . GLN A 1 56 ? 9.633 -36.25 -35.938 1 83.94 56 GLN A C 1
ATOM 411 O O . GLN A 1 56 ? 10.75 -36.188 -35.406 1 83.94 56 GLN A O 1
ATOM 416 N N . HIS A 1 57 ? 8.648 -37.062 -35.562 1 81 57 HIS A N 1
ATOM 417 C CA . HIS A 1 57 ? 9.008 -38.125 -34.656 1 81 57 HIS A CA 1
ATOM 418 C C . HIS A 1 57 ? 8.445 -39.469 -35.094 1 81 57 HIS A C 1
ATOM 420 O O . HIS A 1 57 ? 7.484 -39.531 -35.875 1 81 57 HIS A O 1
ATOM 426 N N . LYS A 1 58 ? 9.141 -40.438 -34.719 1 80.5 58 LYS A N 1
ATOM 427 C CA . LYS A 1 58 ? 8.711 -41.781 -35.062 1 80.5 58 LYS A CA 1
ATOM 428 C C . LYS A 1 58 ? 7.617 -42.281 -34.125 1 80.5 58 LYS A C 1
ATOM 430 O O . LYS A 1 58 ? 7.652 -41.969 -32.938 1 80.5 58 LYS A O 1
ATOM 435 N N . VAL A 1 59 ? 6.566 -42.875 -34.781 1 80.88 59 VAL A N 1
ATOM 436 C CA . VAL A 1 59 ? 5.48 -43.438 -34 1 80.88 59 VAL A CA 1
ATOM 437 C C . VAL A 1 59 ? 5.266 -44.906 -34.406 1 80.88 59 VAL A C 1
ATOM 439 O O . VAL A 1 59 ? 5.414 -45.25 -35.594 1 80.88 59 VAL A O 1
ATOM 442 N N . ALA A 1 60 ? 5.016 -45.688 -33.406 1 77.69 60 ALA A N 1
ATOM 443 C CA . ALA A 1 60 ? 4.695 -47.094 -33.688 1 77.69 60 ALA A CA 1
ATOM 444 C C . ALA A 1 60 ? 3.205 -47.25 -33.938 1 77.69 60 ALA A C 1
ATOM 446 O O . ALA A 1 60 ? 2.367 -46.812 -33.156 1 77.69 60 ALA A O 1
ATOM 447 N N . ARG A 1 61 ? 2.887 -47.844 -35.094 1 80.44 61 ARG A N 1
ATOM 448 C CA . ARG A 1 61 ? 1.502 -48.125 -35.469 1 80.44 61 ARG A CA 1
ATOM 449 C C . ARG A 1 61 ? 1.293 -49.625 -35.656 1 80.44 61 ARG A C 1
ATOM 451 O O . ARG A 1 61 ? 2.193 -50.312 -36.125 1 80.44 61 ARG A O 1
ATOM 458 N N . VAL A 1 62 ? 0.118 -50.031 -35.219 1 83.81 62 VAL A N 1
ATOM 459 C CA . VAL A 1 62 ? -0.231 -51.438 -35.344 1 83.81 62 VAL A CA 1
ATOM 460 C C . VAL A 1 62 ? -1.316 -51.594 -36.406 1 83.81 62 VAL A C 1
ATOM 462 O O . VAL A 1 62 ? -2.229 -50.781 -36.5 1 83.81 62 VAL A O 1
ATOM 465 N N . ARG A 1 63 ? -1.14 -52.531 -37.312 1 80.38 63 ARG A N 1
ATOM 466 C CA . ARG A 1 63 ? -2.105 -52.781 -38.375 1 80.38 63 ARG A CA 1
ATOM 467 C C . ARG A 1 63 ? -2.43 -54.281 -38.469 1 80.38 63 ARG A C 1
ATOM 469 O O . ARG A 1 63 ? -1.555 -55.125 -38.25 1 80.38 63 ARG A O 1
ATOM 476 N N . SER A 1 64 ? -3.781 -54.5 -38.75 1 74.75 64 SER A N 1
ATOM 477 C CA . SER A 1 64 ? -4.203 -55.875 -38.938 1 74.75 64 SER A CA 1
ATOM 478 C C . SER A 1 64 ? -3.635 -56.469 -40.25 1 74.75 64 SER A C 1
ATOM 480 O O . SER A 1 64 ? -3.395 -55.719 -41.188 1 74.75 64 SER A O 1
ATOM 482 N N . PHE A 1 65 ? -3.391 -57.75 -40.188 1 67.62 65 PHE A N 1
ATOM 483 C CA . PHE A 1 65 ? -2.932 -58.375 -41.438 1 67.62 65 PHE A CA 1
ATOM 484 C C . PHE A 1 65 ? -4.055 -58.469 -42.469 1 67.62 65 PHE A C 1
ATOM 486 O O . PHE A 1 65 ? -5.223 -58.625 -42.094 1 67.62 65 PHE A O 1
ATOM 493 N N . ASP A 1 66 ? -3.982 -57.906 -43.75 1 55.59 66 ASP A N 1
ATOM 494 C CA . ASP A 1 66 ? -4.949 -58.062 -44.812 1 55.59 66 ASP A CA 1
ATOM 495 C C . ASP A 1 66 ? -5.188 -59.562 -45.125 1 55.59 66 ASP A C 1
ATOM 497 O O . ASP A 1 66 ? -4.266 -60.25 -45.531 1 55.59 66 ASP A O 1
ATOM 501 N N . HIS A 1 67 ? -6.184 -60.25 -44.469 1 50.44 67 HIS A N 1
ATOM 502 C CA . HIS A 1 67 ? -6.477 -61.656 -44.656 1 50.44 67 HIS A CA 1
ATOM 503 C C . HIS A 1 67 ? -7.035 -61.906 -46.062 1 50.44 67 HIS A C 1
ATOM 505 O O . HIS A 1 67 ? -7.605 -63 -46.312 1 50.44 67 HIS A O 1
ATOM 511 N N . SER A 1 68 ? -7.395 -61.031 -47.062 1 45.19 68 SER A N 1
ATOM 512 C CA . SER A 1 68 ? -8.016 -61.562 -48.281 1 45.19 68 SER A CA 1
ATOM 513 C C . SER A 1 68 ? -7.324 -62.812 -48.75 1 45.19 68 SER A C 1
ATOM 515 O O . SER A 1 68 ? -7.875 -63.562 -49.594 1 45.19 68 SER A O 1
ATOM 517 N N . GLY A 1 69 ? -6.059 -62.844 -49.156 1 40.59 69 GLY A N 1
ATOM 518 C CA . GLY A 1 69 ? -5.547 -64.062 -49.812 1 40.59 69 GLY A CA 1
ATOM 519 C C . GLY A 1 69 ? -5.402 -65.25 -48.875 1 40.59 69 GLY A C 1
ATOM 520 O O . GLY A 1 69 ? -5.609 -65.062 -47.656 1 40.59 69 GLY A O 1
ATOM 521 N N . LYS A 1 70 ? -4.641 -66.375 -49.375 1 49.06 70 LYS A N 1
ATOM 522 C CA . LYS A 1 70 ? -4.496 -67.812 -49 1 49.06 70 LYS A CA 1
ATOM 523 C C . LYS A 1 70 ? -4.168 -67.938 -47.531 1 49.06 70 LYS A C 1
ATOM 525 O O . LYS A 1 70 ? -3.805 -66.938 -46.875 1 49.06 70 LYS A O 1
ATOM 530 N N . ASP A 1 71 ? -3.902 -69.188 -47.031 1 40.91 71 ASP A N 1
ATOM 531 C CA . ASP A 1 71 ? -3.668 -70.125 -45.969 1 40.91 71 ASP A CA 1
ATOM 532 C C . ASP A 1 71 ? -2.594 -69.625 -45 1 40.91 71 ASP A C 1
ATOM 534 O O . ASP A 1 71 ? -1.954 -70.438 -44.312 1 40.91 71 ASP A O 1
ATOM 538 N N . ILE A 1 72 ? -1.985 -68.438 -45.062 1 45.31 72 ILE A N 1
ATOM 539 C CA . ILE A 1 72 ? -0.758 -68.375 -44.281 1 45.31 72 ILE A CA 1
ATOM 540 C C . ILE A 1 72 ? -1.091 -68 -42.844 1 45.31 72 ILE A C 1
ATOM 542 O O . ILE A 1 72 ? -1.696 -66.938 -42.562 1 45.31 72 ILE A O 1
ATOM 546 N N . GLU A 1 73 ? -1.327 -68.938 -42 1 47.88 73 GLU A N 1
ATOM 547 C CA . GLU A 1 73 ? -1.334 -68.812 -40.531 1 47.88 73 GLU A CA 1
ATOM 548 C C . GLU A 1 73 ? -0.242 -67.875 -40.062 1 47.88 73 GLU A C 1
ATOM 550 O O . GLU A 1 73 ? 0.947 -68.188 -40.188 1 47.88 73 GLU A O 1
ATOM 555 N N . HIS A 1 74 ? -0.511 -66.562 -40.062 1 57.44 74 HIS A N 1
ATOM 556 C CA . HIS A 1 74 ? 0.502 -65.688 -39.469 1 57.44 74 HIS A CA 1
ATOM 557 C C . HIS A 1 74 ? 0.627 -65.938 -37.969 1 57.44 74 HIS A C 1
ATOM 559 O O . HIS A 1 74 ? -0.381 -66.062 -37.281 1 57.44 74 HIS A O 1
ATOM 565 N N . GLU A 1 75 ? 1.746 -66.312 -37.531 1 61.34 75 GLU A N 1
ATOM 566 C CA . GLU A 1 75 ? 2.076 -66.5 -36.125 1 61.34 75 GLU A CA 1
ATOM 567 C C . GLU A 1 75 ? 1.801 -65.25 -35.312 1 61.34 75 GLU A C 1
ATOM 569 O O . GLU A 1 75 ? 1.319 -65.312 -34.156 1 61.34 75 GLU A O 1
ATOM 574 N N . SER A 1 76 ? 1.805 -63.969 -36 1 77.31 76 SER A N 1
ATOM 575 C CA . SER A 1 76 ? 1.636 -62.719 -35.25 1 77.31 76 SER A CA 1
ATOM 576 C C . SER A 1 76 ? 0.235 -62.156 -35.438 1 77.31 76 SER A C 1
ATOM 578 O O . SER A 1 76 ? -0.31 -62.188 -36.562 1 77.31 76 SER A O 1
ATOM 580 N N . PRO A 1 77 ? -0.329 -61.688 -34.344 1 82.75 77 PRO A N 1
ATOM 581 C CA . PRO A 1 77 ? -1.704 -61.188 -34.406 1 82.75 77 PRO A CA 1
ATOM 582 C C . PRO A 1 77 ? -1.833 -59.906 -35.25 1 82.75 77 PRO A C 1
ATOM 584 O O . PRO A 1 77 ? -2.924 -59.594 -35.75 1 82.75 77 PRO A O 1
ATOM 587 N N . TYR A 1 78 ? -0.803 -59.125 -35.438 1 87.56 78 TYR A N 1
ATOM 588 C CA . TYR A 1 78 ? -0.817 -57.906 -36.25 1 87.56 78 TYR A CA 1
ATOM 589 C C . TYR A 1 78 ? 0.599 -57.5 -36.625 1 87.56 78 TYR A C 1
ATOM 591 O O . TYR A 1 78 ? 1.573 -58.094 -36.156 1 87.56 78 TYR A O 1
ATOM 599 N N . GLU A 1 79 ? 0.691 -56.5 -37.5 1 83.25 79 GLU A N 1
ATOM 600 C CA . GLU A 1 79 ? 1.98 -55.969 -37.906 1 83.25 79 GLU A CA 1
ATOM 601 C C . GLU A 1 79 ? 2.268 -54.625 -37.25 1 83.25 79 GLU A C 1
ATOM 603 O O . GLU A 1 79 ? 1.348 -53.844 -37 1 83.25 79 GLU A O 1
ATOM 608 N N . ILE A 1 80 ? 3.547 -54.406 -36.938 1 81.94 80 ILE A N 1
ATOM 609 C CA . ILE A 1 80 ? 4.008 -53.156 -36.375 1 81.94 80 ILE A CA 1
ATOM 610 C C . ILE A 1 80 ? 4.793 -52.375 -37.406 1 81.94 80 ILE A C 1
ATOM 612 O O . ILE A 1 80 ? 5.711 -52.906 -38.031 1 81.94 80 ILE A O 1
ATOM 616 N N . THR A 1 81 ? 4.348 -51.188 -37.625 1 80.75 81 THR A N 1
ATOM 617 C CA . THR A 1 81 ? 5.09 -50.344 -38.531 1 80.75 81 THR A CA 1
ATOM 618 C C . THR A 1 81 ? 5.453 -49 -37.844 1 80.75 81 THR A C 1
ATOM 620 O O . THR A 1 81 ? 4.68 -48.5 -37.031 1 80.75 81 THR A O 1
ATOM 623 N N . VAL A 1 82 ? 6.715 -48.656 -38.094 1 79.81 82 VAL A N 1
ATOM 624 C CA . VAL A 1 82 ? 7.145 -47.344 -37.562 1 79.81 82 VAL A CA 1
ATOM 625 C C . VAL A 1 82 ? 6.961 -46.281 -38.625 1 79.81 82 VAL A C 1
ATOM 627 O O . VAL A 1 82 ? 7.461 -46.438 -39.75 1 79.81 82 VAL A O 1
ATOM 630 N N . GLN A 1 83 ? 6.133 -45.344 -38.281 1 82.25 83 GLN A N 1
ATOM 631 C CA . GLN A 1 83 ? 5.867 -44.25 -39.219 1 82.25 83 GLN A CA 1
ATOM 632 C C . GLN A 1 83 ? 6.297 -42.906 -38.625 1 82.25 83 GLN A C 1
ATOM 634 O O . GLN A 1 83 ? 6.473 -42.781 -37.406 1 82.25 83 GLN A O 1
ATOM 639 N N . GLU A 1 84 ? 6.535 -42.031 -39.531 1 85.38 84 GLU A N 1
ATOM 640 C CA . GLU A 1 84 ? 6.891 -40.688 -39.094 1 85.38 84 GLU A CA 1
ATOM 641 C C . GLU A 1 84 ? 5.656 -39.781 -39 1 85.38 84 GLU A C 1
ATOM 643 O O . GLU A 1 84 ? 4.777 -39.844 -39.875 1 85.38 84 GLU A O 1
ATOM 648 N N . GLU A 1 85 ? 5.625 -39.219 -37.875 1 85.31 85 GLU A N 1
ATOM 649 C CA . GLU A 1 85 ? 4.543 -38.25 -37.688 1 85.31 85 GLU A CA 1
ATOM 650 C C . GLU A 1 85 ? 5.09 -36.875 -37.344 1 85.31 85 GLU A C 1
ATOM 652 O O . GLU A 1 85 ? 6.195 -36.75 -36.812 1 85.31 85 GLU A O 1
ATOM 657 N N . ILE A 1 86 ? 4.277 -35.875 -37.75 1 87.25 86 ILE A N 1
ATOM 658 C CA . ILE A 1 86 ? 4.672 -34.5 -37.5 1 87.25 86 ILE A CA 1
ATOM 659 C C . ILE A 1 86 ? 3.857 -33.938 -36.344 1 87.25 86 ILE A C 1
ATOM 661 O O . ILE A 1 86 ? 2.631 -34.062 -36.312 1 87.25 86 ILE A O 1
ATOM 665 N N . THR A 1 87 ? 4.547 -33.5 -35.375 1 86.69 87 THR A N 1
ATOM 666 C CA . THR A 1 87 ? 3.898 -32.844 -34.219 1 86.69 87 THR A CA 1
ATOM 667 C C . THR A 1 87 ? 4.391 -31.406 -34.062 1 86.69 87 THR A C 1
ATOM 669 O O . THR A 1 87 ? 5.504 -31.078 -34.5 1 86.69 87 THR A O 1
ATOM 672 N N . ALA A 1 88 ? 3.533 -30.609 -33.531 1 88.56 88 ALA A N 1
ATOM 673 C CA . ALA A 1 88 ? 3.885 -29.203 -33.281 1 88.56 88 ALA A CA 1
ATOM 674 C C . ALA A 1 88 ? 4.531 -29.047 -31.891 1 88.56 88 ALA A C 1
ATOM 676 O O . ALA A 1 88 ? 4.105 -29.688 -30.922 1 88.56 88 ALA A O 1
ATOM 677 N N . ARG A 1 89 ? 5.645 -28.266 -31.844 1 92.38 89 ARG A N 1
ATOM 678 C CA . ARG A 1 89 ? 6.344 -27.984 -30.594 1 92.38 89 ARG A CA 1
ATOM 679 C C . ARG A 1 89 ? 6.609 -26.5 -30.422 1 92.38 89 ARG A C 1
ATOM 681 O O . ARG A 1 89 ? 6.965 -25.812 -31.391 1 92.38 89 ARG A O 1
ATOM 688 N N . LEU A 1 90 ? 6.348 -26.047 -29.188 1 91.56 90 LEU A N 1
ATOM 689 C CA . LEU A 1 90 ? 6.703 -24.688 -28.812 1 91.56 90 LEU A CA 1
ATOM 690 C C . LEU A 1 90 ? 8.062 -24.656 -28.109 1 91.56 90 LEU A C 1
ATOM 692 O O . LEU A 1 90 ? 8.328 -25.484 -27.234 1 91.56 90 LEU A O 1
ATOM 696 N N . HIS A 1 91 ? 8.898 -23.766 -28.562 1 92 91 HIS A N 1
ATOM 697 C CA . HIS A 1 91 ? 10.219 -23.562 -27.969 1 92 91 HIS A CA 1
ATOM 698 C C . HIS A 1 91 ? 10.336 -22.188 -27.344 1 92 91 HIS A C 1
ATOM 700 O O . HIS A 1 91 ? 9.961 -21.188 -27.953 1 92 91 HIS A O 1
ATOM 706 N N . PHE A 1 92 ? 10.812 -22.125 -26.141 1 91.81 92 PHE A N 1
ATOM 707 C CA . PHE A 1 92 ? 11.117 -20.875 -25.438 1 91.81 92 PHE A CA 1
ATOM 708 C C . PHE A 1 92 ? 12.562 -20.859 -24.969 1 91.81 92 PHE A C 1
ATOM 710 O O . PHE A 1 92 ? 13.008 -21.797 -24.297 1 91.81 92 PHE A O 1
ATOM 717 N N . ILE A 1 93 ? 13.234 -19.844 -25.375 1 90.94 93 ILE A N 1
ATOM 718 C CA . ILE A 1 93 ? 14.648 -19.719 -25.031 1 90.94 93 ILE A CA 1
ATOM 719 C C . ILE A 1 93 ? 14.914 -18.375 -24.375 1 90.94 93 ILE A C 1
ATOM 721 O O . ILE A 1 93 ? 14.422 -17.344 -24.844 1 90.94 93 ILE A O 1
ATOM 725 N N . LYS A 1 94 ? 15.602 -18.391 -23.297 1 89 94 LYS A N 1
ATOM 726 C CA . LYS A 1 94 ? 15.961 -17.172 -22.594 1 89 94 LYS A CA 1
ATOM 727 C C . LYS A 1 94 ? 17.484 -16.969 -22.562 1 89 94 LYS A C 1
ATOM 729 O O . LYS A 1 94 ? 18.234 -17.938 -22.391 1 89 94 LYS A O 1
ATOM 734 N N . PHE A 1 95 ? 17.969 -15.711 -22.797 1 85.44 95 PHE A N 1
ATOM 735 C CA . PHE A 1 95 ? 19.391 -15.398 -22.734 1 85.44 95 PHE A CA 1
ATOM 736 C C . PHE A 1 95 ? 19.609 -13.922 -22.438 1 85.44 95 PHE A C 1
ATOM 738 O O . PHE A 1 95 ? 18.672 -13.117 -22.547 1 85.44 95 PHE A O 1
ATOM 745 N N . GLU A 1 96 ? 20.75 -13.555 -22.031 1 81.94 96 GLU A N 1
ATOM 746 C CA . GLU A 1 96 ? 21.094 -12.172 -21.703 1 81.94 96 GLU A CA 1
ATOM 747 C C . GLU A 1 96 ? 21.125 -11.297 -22.953 1 81.94 96 GLU A C 1
ATOM 749 O O . GLU A 1 96 ? 21.547 -11.742 -24.016 1 81.94 96 GLU A O 1
ATOM 754 N N . ASN A 1 97 ? 20.781 -10.039 -22.781 1 82.12 97 ASN A N 1
ATOM 755 C CA . ASN A 1 97 ? 20.719 -9.086 -23.891 1 82.12 97 ASN A CA 1
ATOM 756 C C . ASN A 1 97 ? 22.078 -8.938 -24.578 1 82.12 97 ASN A C 1
ATOM 758 O O . ASN A 1 97 ? 22.141 -8.609 -25.75 1 82.12 97 ASN A O 1
ATOM 762 N N . THR A 1 98 ? 23.078 -9.219 -23.844 1 77.88 98 THR A N 1
ATOM 763 C CA . THR A 1 98 ? 24.406 -9.062 -24.406 1 77.88 98 THR A CA 1
ATOM 764 C C . THR A 1 98 ? 24.609 -10.016 -25.578 1 77.88 98 THR A C 1
ATOM 766 O O . THR A 1 98 ? 25.453 -9.766 -26.453 1 77.88 98 THR A O 1
ATOM 769 N N . TYR A 1 99 ? 23.797 -10.992 -25.703 1 83.31 99 TYR A N 1
ATOM 770 C CA . TYR A 1 99 ? 23.984 -12 -26.734 1 83.31 99 TYR A CA 1
ATOM 771 C C . TYR A 1 99 ? 22.953 -11.836 -27.844 1 83.31 99 TYR A C 1
ATOM 773 O O . TYR A 1 99 ? 22.828 -12.695 -28.719 1 83.31 99 TYR A O 1
ATOM 781 N N . ILE A 1 100 ? 22.203 -10.781 -27.875 1 86.56 100 ILE A N 1
ATOM 782 C CA . ILE A 1 100 ? 21.078 -10.648 -28.766 1 86.56 100 ILE A CA 1
ATOM 783 C C . ILE A 1 100 ? 21.562 -10.656 -30.219 1 86.56 100 ILE A C 1
ATOM 785 O O . ILE A 1 100 ? 20.938 -11.281 -31.078 1 86.56 100 I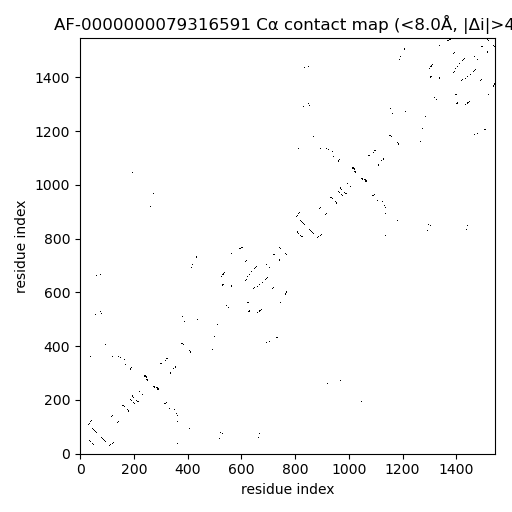LE A O 1
ATOM 789 N N . GLU A 1 101 ? 22.656 -10.008 -30.484 1 87.94 101 GLU A N 1
ATOM 790 C CA . GLU A 1 101 ? 23.156 -9.945 -31.859 1 87.94 101 GLU A CA 1
ATOM 791 C C . GLU A 1 101 ? 23.625 -11.312 -32.344 1 87.94 101 GLU A C 1
ATOM 793 O O . GLU A 1 101 ? 23.344 -11.719 -33.469 1 87.94 101 GLU A O 1
ATOM 798 N N . THR A 1 102 ? 24.328 -11.953 -31.438 1 86.5 102 THR A N 1
ATOM 799 C CA . THR A 1 102 ? 24.812 -13.289 -31.766 1 86.5 102 THR A CA 1
ATOM 800 C C . THR A 1 102 ? 23.656 -14.242 -32 1 86.5 102 THR A C 1
ATOM 802 O O . THR A 1 102 ? 23.688 -15.062 -32.938 1 86.5 102 THR A O 1
ATOM 805 N N . CYS A 1 103 ? 22.656 -14.133 -31.234 1 85.31 103 CYS A N 1
ATOM 806 C CA . CYS A 1 103 ? 21.5 -15.016 -31.344 1 85.31 103 CYS A CA 1
ATOM 807 C C . CYS A 1 103 ? 20.734 -14.734 -32.625 1 85.31 103 CYS A C 1
ATOM 809 O O . CYS A 1 103 ? 20.297 -15.672 -33.312 1 85.31 103 CYS A O 1
ATOM 811 N N . LEU A 1 104 ? 20.641 -13.453 -33 1 87.12 104 LEU A N 1
ATOM 812 C CA . LEU A 1 104 ? 19.953 -13.094 -34.219 1 87.12 104 LEU A CA 1
ATOM 813 C C . LEU A 1 104 ? 20.703 -13.594 -35.438 1 87.12 104 LEU A C 1
ATOM 815 O O . LEU A 1 104 ? 20.094 -14.055 -36.406 1 87.12 104 LEU A O 1
ATOM 819 N N . ASP A 1 105 ? 21.984 -13.523 -35.406 1 87.31 105 ASP A N 1
ATOM 820 C CA . ASP A 1 105 ? 22.812 -14.047 -36.5 1 87.31 105 ASP A CA 1
ATOM 821 C C . ASP A 1 105 ? 22.625 -15.555 -36.625 1 87.31 105 ASP A C 1
ATOM 823 O O . ASP A 1 105 ? 22.547 -16.078 -37.75 1 87.31 105 ASP A O 1
ATOM 827 N N . PHE A 1 106 ? 22.547 -16.172 -35.562 1 83.88 106 PHE A N 1
ATOM 828 C CA . PHE A 1 106 ? 22.344 -17.609 -35.562 1 83.88 106 PHE A CA 1
ATOM 829 C C . PHE A 1 106 ? 21 -17.969 -36.156 1 83.88 106 PHE A C 1
ATOM 831 O O . PHE A 1 106 ? 20.891 -18.906 -36.969 1 83.88 106 PHE A O 1
ATOM 838 N N . ILE A 1 107 ? 20.016 -17.312 -35.781 1 82.75 107 ILE A N 1
ATOM 839 C CA . ILE A 1 107 ? 18.672 -17.547 -36.281 1 82.75 107 ILE A CA 1
ATOM 840 C C . ILE A 1 107 ? 18.625 -17.312 -37.781 1 82.75 107 ILE A C 1
ATOM 842 O O . ILE A 1 107 ? 18.016 -18.109 -38.531 1 82.75 107 ILE A O 1
ATOM 846 N N . LYS A 1 108 ? 19.219 -16.266 -38.188 1 83.25 108 LYS A N 1
ATOM 847 C CA . LYS A 1 108 ? 19.281 -15.945 -39.594 1 83.25 108 LYS A CA 1
ATOM 848 C C . LYS A 1 108 ? 19.922 -17.094 -40.375 1 83.25 108 LYS A C 1
ATOM 850 O O . LYS A 1 108 ? 19.406 -17.484 -41.438 1 83.25 108 LYS A O 1
ATOM 855 N N . ASP A 1 109 ? 20.938 -17.562 -39.844 1 82.31 109 ASP A N 1
ATOM 856 C CA . ASP A 1 109 ? 21.719 -18.578 -40.562 1 82.31 109 ASP A CA 1
ATOM 857 C C . ASP A 1 109 ? 20.953 -19.906 -40.594 1 82.31 109 ASP A C 1
ATOM 859 O O . ASP A 1 109 ? 21.234 -20.766 -41.438 1 82.31 109 ASP A O 1
ATOM 863 N N . HIS A 1 110 ? 20.031 -20.094 -39.719 1 76.31 110 HIS A N 1
ATOM 864 C CA . HIS A 1 110 ? 19.422 -21.406 -39.625 1 76.31 110 HIS A CA 1
ATOM 865 C C . HIS A 1 110 ? 17.938 -21.359 -39.969 1 76.31 110 HIS A C 1
ATOM 867 O O . HIS A 1 110 ? 17.266 -22.391 -39.969 1 76.31 110 HIS A O 1
ATOM 873 N N . LEU A 1 111 ? 17.5 -20.078 -40.125 1 72.69 111 LEU A N 1
ATOM 874 C CA . LEU A 1 111 ? 16.109 -19.938 -40.5 1 72.69 111 LEU A CA 1
ATOM 875 C C . LEU A 1 111 ? 15.914 -20.219 -41.969 1 72.69 111 LEU A C 1
ATOM 877 O O . LEU A 1 111 ? 16.391 -19.453 -42.812 1 72.69 111 LEU A O 1
ATOM 881 N N . VAL A 1 112 ? 15.836 -21.328 -42.5 1 57.16 112 VAL A N 1
ATOM 882 C CA . VAL A 1 112 ? 15.828 -21.688 -43.906 1 57.16 112 VAL A CA 1
ATOM 883 C C . VAL A 1 112 ? 14.445 -21.422 -44.5 1 57.16 112 VAL A C 1
ATOM 885 O O . VAL A 1 112 ? 14.328 -20.828 -45.594 1 57.16 112 VAL A O 1
ATOM 888 N N . ASN A 1 113 ? 13.344 -22.031 -43.906 1 55.44 113 ASN A N 1
ATOM 889 C CA . ASN A 1 113 ? 12.062 -22.172 -44.594 1 55.44 113 ASN A CA 1
ATOM 890 C C . ASN A 1 113 ? 10.984 -21.312 -43.938 1 55.44 113 ASN A C 1
ATOM 892 O O . ASN A 1 113 ? 9.852 -21.766 -43.75 1 55.44 113 ASN A O 1
ATOM 896 N N . THR A 1 114 ? 11.359 -20.016 -43.594 1 60.81 114 THR A N 1
ATOM 897 C CA . THR A 1 114 ? 10.219 -19.453 -42.875 1 60.81 114 THR A CA 1
ATOM 898 C C . THR A 1 114 ? 9.461 -18.469 -43.75 1 60.81 114 THR A C 1
ATOM 900 O O . THR A 1 114 ? 10.078 -17.641 -44.438 1 60.81 114 THR A O 1
ATOM 903 N N . GLU A 1 115 ? 8.281 -18.859 -44.094 1 65.38 115 GLU A N 1
ATOM 904 C CA . GLU A 1 115 ? 7.332 -17.969 -44.75 1 65.38 115 GLU A CA 1
ATOM 905 C C . GLU A 1 115 ? 6.934 -16.812 -43.844 1 65.38 115 GLU A C 1
ATOM 907 O O . GLU A 1 115 ? 6.234 -15.883 -44.25 1 65.38 115 GLU A O 1
ATOM 912 N N . THR A 1 116 ? 7.586 -16.828 -42.719 1 73.19 116 THR A N 1
ATOM 913 C CA . THR A 1 116 ? 7.148 -15.82 -41.75 1 73.19 116 THR A CA 1
ATOM 914 C C . THR A 1 116 ? 7.746 -14.461 -42.094 1 73.19 116 THR A C 1
ATOM 916 O O . THR A 1 116 ? 8.961 -14.328 -42.25 1 73.19 116 THR A O 1
ATOM 919 N N . LYS A 1 117 ? 6.902 -13.484 -42.281 1 80.88 117 LYS A N 1
ATOM 920 C CA . LYS A 1 117 ? 7.352 -12.148 -42.656 1 80.88 117 LYS A CA 1
ATOM 921 C C . LYS A 1 117 ? 7.273 -11.18 -41.469 1 80.88 117 LYS A C 1
ATOM 923 O O . LYS A 1 117 ? 7.855 -10.102 -41.531 1 80.88 117 LYS A O 1
ATOM 928 N N . VAL A 1 118 ? 6.586 -11.695 -40.438 1 88.25 118 VAL A N 1
ATOM 929 C CA . VAL A 1 118 ? 6.363 -10.781 -39.312 1 88.25 118 VAL A CA 1
ATOM 930 C C . VAL A 1 118 ? 6.801 -11.438 -38.031 1 88.25 118 VAL A C 1
ATOM 932 O O . VAL A 1 118 ? 6.543 -12.625 -37.812 1 88.25 118 VAL A O 1
ATOM 935 N N . LEU A 1 119 ? 7.523 -10.719 -37.219 1 89.62 119 LEU A N 1
ATOM 936 C CA . LEU A 1 119 ? 7.926 -11.133 -35.906 1 89.62 119 LEU A CA 1
ATOM 937 C C . LEU A 1 119 ? 7.211 -10.305 -34.844 1 89.62 119 LEU A C 1
ATOM 939 O O . LEU A 1 119 ? 7.281 -9.07 -34.844 1 89.62 119 LEU A O 1
ATOM 943 N N . LYS A 1 120 ? 6.438 -10.984 -34 1 93.06 120 LYS A N 1
ATOM 944 C CA . LYS A 1 120 ? 5.82 -10.297 -32.875 1 93.06 120 LYS A CA 1
ATOM 945 C C . LYS A 1 120 ? 6.84 -10.016 -31.781 1 93.06 120 LYS A C 1
ATOM 947 O O . LYS A 1 120 ? 7.574 -10.914 -31.359 1 93.06 120 LYS A O 1
ATOM 952 N N . ALA A 1 121 ? 6.941 -8.758 -31.391 1 93.06 121 ALA A N 1
ATOM 953 C CA . ALA A 1 121 ? 7.902 -8.375 -30.359 1 93.06 121 ALA A CA 1
ATOM 954 C C . ALA A 1 121 ? 7.219 -7.594 -29.25 1 93.06 121 ALA A C 1
ATOM 956 O O . ALA A 1 121 ? 6.289 -6.824 -29.5 1 93.06 121 ALA A O 1
ATOM 957 N N . THR A 1 122 ? 7.609 -7.836 -28 1 92.81 122 THR A N 1
ATOM 958 C CA . THR A 1 122 ? 7.141 -7.07 -26.859 1 92.81 122 THR A CA 1
ATOM 959 C C . THR A 1 122 ? 8.297 -6.734 -25.922 1 92.81 122 THR A C 1
ATOM 961 O O . THR A 1 122 ? 9.453 -7.004 -26.234 1 92.81 122 THR A O 1
ATOM 964 N N . GLY A 1 123 ? 7.969 -5.926 -24.922 1 87.25 123 GLY A N 1
ATOM 965 C CA . GLY A 1 123 ? 9.008 -5.477 -24 1 87.25 123 GLY A CA 1
ATOM 966 C C . GLY A 1 123 ? 9.562 -4.109 -24.359 1 87.25 123 GLY A C 1
ATOM 967 O O . GLY A 1 123 ? 9.445 -3.664 -25.5 1 87.25 123 GLY A O 1
ATOM 968 N N . GLY A 1 124 ? 10.234 -3.521 -23.438 1 80 124 GLY A N 1
ATOM 969 C CA . GLY A 1 124 ? 10.867 -2.23 -23.656 1 80 124 GLY A CA 1
ATOM 970 C C . GLY A 1 124 ? 11.961 -2.279 -24.719 1 80 124 GLY A C 1
ATOM 971 O O . GLY A 1 124 ? 12.148 -1.318 -25.469 1 80 124 GLY A O 1
ATOM 972 N N . GLY A 1 125 ? 12.648 -3.391 -24.797 1 81.44 125 GLY A N 1
ATOM 973 C CA . GLY A 1 125 ? 13.727 -3.566 -25.75 1 81.44 125 GLY A CA 1
ATOM 974 C C . GLY A 1 125 ? 13.242 -3.746 -27.172 1 81.44 125 GLY A C 1
ATOM 975 O O . GLY A 1 125 ? 14.016 -3.605 -28.125 1 81.44 125 GLY A O 1
ATOM 976 N N . ALA A 1 126 ? 12.008 -4.062 -27.281 1 83.31 126 ALA A N 1
ATOM 977 C CA . ALA A 1 126 ? 11.469 -4.219 -28.625 1 83.31 126 ALA A CA 1
ATOM 978 C C . ALA A 1 126 ? 11.57 -2.914 -29.422 1 83.31 126 ALA A C 1
ATOM 980 O O . ALA A 1 126 ? 11.727 -2.932 -30.641 1 83.31 126 ALA A O 1
ATOM 981 N N . TYR A 1 127 ? 11.516 -1.85 -28.656 1 77.38 127 TYR A N 1
ATOM 982 C CA . TYR A 1 127 ? 11.672 -0.547 -29.297 1 77.38 127 TYR A CA 1
ATOM 983 C C . TYR A 1 127 ? 13.141 -0.265 -29.609 1 77.38 127 TYR A C 1
ATOM 985 O O . TYR A 1 127 ? 13.469 0.185 -30.703 1 77.38 127 TYR A O 1
ATOM 993 N N . LYS A 1 128 ? 13.898 -0.605 -28.75 1 79.94 128 LYS A N 1
ATOM 994 C CA . LYS A 1 128 ? 15.328 -0.316 -28.828 1 79.94 128 LYS A CA 1
ATOM 995 C C . LYS A 1 128 ? 15.992 -1.146 -29.922 1 79.94 128 LYS A C 1
ATOM 997 O O . LYS A 1 128 ? 16.875 -0.658 -30.625 1 79.94 128 LYS A O 1
ATOM 1002 N N . PHE A 1 129 ? 15.562 -2.383 -30.094 1 86.19 129 PHE A N 1
ATOM 1003 C CA . PHE A 1 129 ? 16.266 -3.318 -30.969 1 86.19 129 PHE A CA 1
ATOM 1004 C C . PHE A 1 129 ? 15.5 -3.555 -32.25 1 86.19 129 PHE A C 1
ATOM 1006 O O . PHE A 1 129 ? 15.844 -4.441 -33.031 1 86.19 129 PHE A O 1
ATOM 1013 N N . LYS A 1 130 ? 14.461 -2.824 -32.469 1 88.62 130 LYS A N 1
ATOM 1014 C CA . LYS A 1 130 ? 13.617 -3.014 -33.656 1 88.62 130 LYS A CA 1
ATOM 1015 C C . LYS A 1 130 ? 14.445 -2.984 -34.938 1 88.62 130 LYS A C 1
ATOM 1017 O O . LYS A 1 130 ? 14.375 -3.912 -35.719 1 88.62 130 LYS A O 1
ATOM 1022 N N . ASP A 1 131 ? 15.242 -1.971 -35.062 1 90.81 131 ASP A N 1
ATOM 1023 C CA . ASP A 1 131 ? 16.016 -1.799 -36.312 1 90.81 131 ASP A CA 1
ATOM 1024 C C . ASP A 1 131 ? 17.031 -2.932 -36.469 1 90.81 131 ASP A C 1
ATOM 1026 O O . ASP A 1 131 ? 17.219 -3.426 -37.594 1 90.81 131 ASP A O 1
ATOM 1030 N N . LEU A 1 132 ? 17.594 -3.305 -35.406 1 91.12 132 LEU A N 1
ATOM 1031 C CA . LEU A 1 132 ? 18.578 -4.383 -35.438 1 91.12 132 LEU A CA 1
ATOM 1032 C C . LEU A 1 132 ? 17.922 -5.691 -35.875 1 91.12 132 LEU A C 1
ATOM 1034 O O . LEU A 1 132 ? 18.484 -6.418 -36.719 1 91.12 132 LEU A O 1
ATOM 1038 N N . ILE A 1 133 ? 16.812 -6.004 -35.375 1 89.69 133 ILE A N 1
ATOM 1039 C CA . ILE A 1 133 ? 16.094 -7.246 -35.656 1 89.69 133 ILE A CA 1
ATOM 1040 C C . ILE A 1 133 ? 15.664 -7.262 -37.125 1 89.69 133 ILE A C 1
ATOM 1042 O O . ILE A 1 133 ? 15.844 -8.266 -37.844 1 89.69 133 ILE A O 1
ATOM 1046 N N . GLU A 1 134 ? 15.117 -6.109 -37.531 1 91.56 134 GLU A N 1
ATOM 1047 C CA . GLU A 1 134 ? 14.641 -6.023 -38.906 1 91.56 134 GLU A CA 1
ATOM 1048 C C . GLU A 1 134 ? 15.789 -6.129 -39.906 1 91.56 134 GLU A C 1
ATOM 1050 O O . GLU A 1 134 ? 15.664 -6.781 -40.938 1 91.56 134 GLU A O 1
ATOM 1055 N N . LYS A 1 135 ? 16.828 -5.559 -39.594 1 90.81 135 LYS A N 1
ATOM 1056 C CA . LYS A 1 135 ? 18 -5.582 -40.469 1 90.81 135 LYS A CA 1
ATOM 1057 C C . LYS A 1 135 ? 18.609 -6.98 -40.562 1 90.81 135 LYS A C 1
ATOM 1059 O O . LYS A 1 135 ? 18.938 -7.473 -41.625 1 90.81 135 LYS A O 1
ATOM 1064 N N . LYS A 1 136 ? 18.75 -7.582 -39.469 1 88.56 136 LYS A N 1
ATOM 1065 C CA . LYS A 1 136 ? 19.438 -8.867 -39.406 1 88.56 136 LYS A CA 1
ATOM 1066 C C . LYS A 1 136 ? 18.562 -9.992 -39.938 1 88.56 136 LYS A C 1
ATOM 1068 O O . LYS A 1 136 ? 19.047 -10.914 -40.594 1 88.56 136 LYS A O 1
ATOM 1073 N N . LEU A 1 137 ? 17.328 -10.031 -39.625 1 86.44 137 LEU A N 1
ATOM 1074 C CA . LEU A 1 137 ? 16.469 -11.156 -39.969 1 86.44 137 LEU A CA 1
ATOM 1075 C C . LEU A 1 137 ? 15.656 -10.875 -41.219 1 86.44 137 LEU A C 1
ATOM 1077 O O . LEU A 1 137 ? 15.086 -11.789 -41.812 1 86.44 137 LEU A O 1
ATOM 1081 N N . GLY A 1 138 ? 15.625 -9.641 -41.656 1 82.81 138 GLY A N 1
ATOM 1082 C CA . GLY A 1 138 ? 14.883 -9.289 -42.844 1 82.81 138 GLY A CA 1
ATOM 1083 C C . GLY A 1 138 ? 13.383 -9.414 -42.688 1 82.81 138 GLY A C 1
ATOM 1084 O O . GLY A 1 138 ? 12.68 -9.812 -43.625 1 82.81 138 GLY A O 1
ATOM 1085 N N . LEU A 1 139 ? 12.914 -9.352 -41.531 1 86.19 139 LEU A N 1
ATOM 1086 C CA . LEU A 1 139 ? 11.484 -9.422 -41.219 1 86.19 139 LEU A CA 1
ATOM 1087 C C . LEU A 1 139 ? 10.992 -8.109 -40.625 1 86.19 139 LEU A C 1
ATOM 1089 O O . LEU A 1 139 ? 11.797 -7.254 -40.25 1 86.19 139 LEU A O 1
ATOM 1093 N N . LYS A 1 140 ? 9.648 -7.992 -40.688 1 90.19 140 LYS A N 1
ATOM 1094 C CA . LYS A 1 140 ? 9.031 -6.836 -40.031 1 90.19 140 LYS A CA 1
ATOM 1095 C C . LYS A 1 140 ? 8.734 -7.117 -38.562 1 90.19 140 LYS A C 1
ATOM 1097 O O . LYS A 1 140 ? 8.273 -8.211 -38.219 1 90.19 140 LYS A O 1
ATOM 1102 N N . VAL A 1 141 ? 9.047 -6.156 -37.75 1 91.56 141 VAL A N 1
ATOM 1103 C CA . VAL A 1 141 ? 8.773 -6.289 -36.312 1 91.56 141 VAL A CA 1
ATOM 1104 C C . VAL A 1 141 ? 7.441 -5.629 -36 1 91.56 141 VAL A C 1
ATOM 1106 O O . VAL A 1 141 ? 7.246 -4.441 -36.25 1 91.56 141 VAL A O 1
ATOM 1109 N N . ASP A 1 142 ? 6.508 -6.363 -35.562 1 92.81 142 ASP A N 1
ATOM 1110 C CA . ASP A 1 142 ? 5.227 -5.883 -35.062 1 92.81 142 ASP A CA 1
ATOM 1111 C C . ASP A 1 142 ? 5.227 -5.816 -33.562 1 92.81 142 ASP A C 1
ATOM 1113 O O . ASP A 1 142 ? 5.168 -6.852 -32.875 1 92.81 142 ASP A O 1
ATOM 1117 N N . LYS A 1 143 ? 5.199 -4.621 -33.062 1 90.62 143 LYS A N 1
ATOM 1118 C CA . LYS A 1 143 ? 5.277 -4.426 -31.625 1 90.62 143 LYS A CA 1
ATOM 1119 C C . LYS A 1 143 ? 3.918 -4.641 -30.969 1 90.62 143 LYS A C 1
ATOM 1121 O O . LYS A 1 143 ? 2.916 -4.059 -31.406 1 90.62 143 LYS A O 1
ATOM 1126 N N . GLU A 1 144 ? 3.939 -5.5 -29.938 1 91.88 144 GLU A N 1
ATOM 1127 C CA . GLU A 1 144 ? 2.732 -5.797 -29.172 1 91.88 144 GLU A CA 1
ATOM 1128 C C . GLU A 1 144 ? 2.793 -5.164 -27.797 1 91.88 144 GLU A C 1
ATOM 1130 O O . GLU A 1 144 ? 3.877 -4.988 -27.234 1 91.88 144 GLU A O 1
ATOM 1135 N N . ASP A 1 145 ? 1.614 -4.867 -27.312 1 90.56 145 ASP A N 1
ATOM 1136 C CA . ASP A 1 145 ? 1.515 -4.254 -25.984 1 90.56 145 ASP A CA 1
ATOM 1137 C C . ASP A 1 145 ? 2.055 -5.191 -24.906 1 90.56 145 ASP A C 1
ATOM 1139 O O . ASP A 1 145 ? 1.699 -6.371 -24.859 1 90.56 145 ASP A O 1
ATOM 1143 N N . VAL A 1 146 ? 2.871 -4.645 -24.062 1 89.56 146 VAL A N 1
ATOM 1144 C CA . VAL A 1 146 ? 3.596 -5.43 -23.078 1 89.56 146 VAL A CA 1
ATOM 1145 C C . VAL A 1 146 ? 2.609 -6.066 -22.094 1 89.56 146 VAL A C 1
ATOM 1147 O O . VAL A 1 146 ? 2.68 -7.27 -21.828 1 89.56 146 VAL A O 1
ATOM 1150 N N . MET A 1 147 ? 1.683 -5.371 -21.625 1 90.69 147 MET A N 1
ATOM 1151 C CA . MET A 1 147 ? 0.778 -5.867 -20.594 1 90.69 147 MET A CA 1
ATOM 1152 C C . MET A 1 147 ? -0.176 -6.914 -21.156 1 90.69 147 MET A C 1
ATOM 1154 O O . MET A 1 147 ? -0.486 -7.902 -20.484 1 90.69 147 MET A O 1
ATOM 1158 N N . THR A 1 148 ? -0.639 -6.656 -22.312 1 93.06 148 THR A N 1
ATOM 1159 C CA . THR A 1 148 ? -1.518 -7.625 -22.953 1 93.06 148 THR A CA 1
ATOM 1160 C C . THR A 1 148 ? -0.803 -8.961 -23.141 1 93.06 148 THR A C 1
ATOM 1162 O O . THR A 1 148 ? -1.377 -10.016 -22.891 1 93.06 148 THR A O 1
ATOM 1165 N N . CYS A 1 149 ? 0.454 -8.875 -23.562 1 93.62 149 CYS A N 1
ATOM 1166 C CA . CYS A 1 149 ? 1.234 -10.094 -23.766 1 93.62 149 CYS A CA 1
ATOM 1167 C C . CYS A 1 149 ? 1.475 -10.805 -22.438 1 93.62 149 CYS A C 1
ATOM 1169 O O . CYS A 1 149 ? 1.383 -12.031 -22.359 1 93.62 149 CYS A O 1
ATOM 1171 N N . LEU A 1 150 ? 1.754 -10.016 -21.469 1 93.69 150 LEU A N 1
ATOM 1172 C CA . LEU A 1 150 ? 2.01 -10.578 -20.156 1 93.69 150 LEU A CA 1
ATOM 1173 C C . LEU A 1 150 ? 0.788 -11.328 -19.625 1 93.69 150 LEU A C 1
ATOM 1175 O O . LEU A 1 150 ? 0.908 -12.445 -19.125 1 93.69 150 LEU A O 1
ATOM 1179 N N . ILE A 1 151 ? -0.352 -10.766 -19.781 1 94.94 151 ILE A N 1
ATOM 1180 C CA . ILE A 1 151 ? -1.582 -11.352 -19.25 1 94.94 151 ILE A CA 1
ATOM 1181 C C . ILE A 1 151 ? -1.943 -12.602 -20.062 1 94.94 151 ILE A C 1
ATOM 1183 O O . ILE A 1 151 ? -2.326 -13.625 -19.484 1 94.94 151 ILE A O 1
ATOM 1187 N N . LYS A 1 152 ? -1.798 -12.5 -21.359 1 94 152 LYS A N 1
ATOM 1188 C CA . LYS A 1 152 ? -2.072 -13.656 -22.203 1 94 152 LYS A CA 1
ATOM 1189 C C . LYS A 1 152 ? -1.132 -14.812 -21.875 1 94 152 LYS A C 1
ATOM 1191 O O . LYS A 1 152 ? -1.547 -15.977 -21.859 1 94 152 LYS A O 1
ATOM 1196 N N . GLY A 1 153 ? 0.135 -14.453 -21.688 1 94.56 153 GLY A N 1
ATOM 1197 C CA . GLY A 1 153 ? 1.104 -15.469 -21.297 1 94.56 153 GLY A CA 1
ATOM 1198 C C . GLY A 1 153 ? 0.812 -16.094 -19.953 1 94.56 153 GLY A C 1
ATOM 1199 O O . GLY A 1 153 ? 0.927 -17.312 -19.781 1 94.56 153 GLY A O 1
ATOM 1200 N N . CYS A 1 154 ? 0.457 -15.281 -19 1 94.5 154 CYS A N 1
ATOM 1201 C CA . CYS A 1 154 ? 0.136 -15.766 -17.672 1 94.5 154 CYS A CA 1
ATOM 1202 C C . CYS A 1 154 ? -1.069 -16.703 -17.703 1 94.5 154 CYS A C 1
ATOM 1204 O O . CYS A 1 154 ? -1.044 -17.766 -17.094 1 94.5 154 CYS A O 1
ATOM 1206 N N . ASN A 1 155 ? -2.107 -16.297 -18.406 1 92.88 155 ASN A N 1
ATOM 1207 C CA . ASN A 1 155 ? -3.287 -17.141 -18.562 1 92.88 155 ASN A CA 1
ATOM 1208 C C . ASN A 1 155 ? -2.938 -18.5 -19.188 1 92.88 155 ASN A C 1
ATOM 1210 O O . ASN A 1 155 ? -3.449 -19.531 -18.766 1 92.88 155 ASN A O 1
ATOM 1214 N N . PHE A 1 156 ? -2.107 -18.453 -20.141 1 91.94 156 PHE A N 1
ATOM 1215 C CA . PHE A 1 156 ? -1.726 -19.656 -20.859 1 91.94 156 PHE A CA 1
ATOM 1216 C C . PHE A 1 156 ? -1.042 -20.656 -19.938 1 91.94 156 PHE A C 1
ATOM 1218 O O . PHE A 1 156 ? -1.387 -21.844 -19.922 1 91.94 156 PHE A O 1
ATOM 1225 N N . VAL A 1 157 ? -0.059 -20.203 -19.188 1 92.06 157 VAL A N 1
ATOM 1226 C CA . VAL A 1 157 ? 0.704 -21.125 -18.359 1 92.06 157 VAL A CA 1
ATOM 1227 C C . VAL A 1 157 ? -0.165 -21.625 -17.203 1 92.06 157 VAL A C 1
ATOM 1229 O O . VAL A 1 157 ? -0.019 -22.766 -16.75 1 92.06 157 VAL A O 1
ATOM 1232 N N . LEU A 1 158 ? -0.995 -20.781 -16.656 1 90.62 158 LEU A N 1
ATOM 1233 C CA . LEU A 1 158 ? -1.873 -21.188 -15.562 1 90.62 158 LEU A CA 1
ATOM 1234 C C . LEU A 1 158 ? -2.863 -22.25 -16.016 1 90.62 158 LEU A C 1
ATOM 1236 O O . LEU A 1 158 ? -3.234 -23.141 -15.242 1 90.62 158 LEU A O 1
ATOM 1240 N N . LYS A 1 159 ? -3.229 -22.203 -17.266 1 85.19 159 LYS A N 1
ATOM 1241 C CA . LYS A 1 159 ? -4.234 -23.109 -17.797 1 85.19 159 LYS A CA 1
ATOM 1242 C C . LYS A 1 159 ? -3.602 -24.422 -18.266 1 85.19 159 LYS A C 1
ATOM 1244 O O . LYS A 1 159 ? -4.211 -25.484 -18.172 1 85.19 159 LYS A O 1
ATOM 1249 N N . ASN A 1 160 ? -2.379 -24.312 -18.75 1 84.94 160 ASN A N 1
ATOM 1250 C CA . ASN A 1 160 ? -1.89 -25.438 -19.531 1 84.94 160 ASN A CA 1
ATOM 1251 C C . ASN A 1 160 ? -0.778 -26.188 -18.797 1 84.94 160 ASN A C 1
ATOM 1253 O O . ASN A 1 160 ? -0.461 -27.328 -19.141 1 84.94 160 ASN A O 1
ATOM 1257 N N . ILE A 1 161 ? -0.179 -25.641 -17.859 1 87.31 161 ILE A N 1
ATOM 1258 C CA . ILE A 1 161 ? 0.993 -26.281 -17.266 1 87.31 161 ILE A CA 1
ATOM 1259 C C . ILE A 1 161 ? 0.679 -26.703 -15.836 1 87.31 161 ILE A C 1
ATOM 1261 O O . ILE A 1 161 ? 0.525 -25.859 -14.953 1 87.31 161 ILE A O 1
ATOM 1265 N N . PRO A 1 162 ? 0.681 -28.016 -15.633 1 84.06 162 PRO A N 1
ATOM 1266 C CA . PRO A 1 162 ? 0.522 -28.469 -14.242 1 84.06 162 PRO A CA 1
ATOM 1267 C C . PRO A 1 162 ? 1.693 -28.062 -13.352 1 84.06 162 PRO A C 1
ATOM 1269 O O . PRO A 1 162 ? 2.844 -28.062 -13.797 1 84.06 162 PRO A O 1
ATOM 1272 N N . HIS A 1 163 ? 1.506 -27.734 -12.133 1 90.81 163 HIS A N 1
ATOM 1273 C CA . HIS A 1 163 ? 2.518 -27.344 -11.148 1 90.81 163 HIS A CA 1
ATOM 1274 C C . HIS A 1 163 ? 3.266 -26.094 -11.586 1 90.81 163 HIS A C 1
ATOM 1276 O O . HIS A 1 163 ? 4.469 -25.969 -11.336 1 90.81 163 HIS A O 1
ATOM 1282 N N . GLU A 1 164 ? 2.551 -25.266 -12.32 1 92.81 164 GLU A N 1
ATOM 1283 C CA . GLU A 1 164 ? 3.117 -23.969 -12.68 1 92.81 164 GLU A CA 1
ATOM 1284 C C . GLU A 1 164 ? 3.246 -23.062 -11.461 1 92.81 164 GLU A C 1
ATOM 1286 O O . GLU A 1 164 ? 4.234 -22.328 -11.32 1 92.81 164 GLU A O 1
ATOM 1291 N N . VAL A 1 165 ? 2.283 -23.141 -10.617 1 93.81 165 VAL A N 1
ATOM 1292 C CA . VAL A 1 165 ? 2.164 -22.234 -9.484 1 93.81 165 VAL A CA 1
ATOM 1293 C C . VAL A 1 165 ? 2.678 -22.906 -8.219 1 93.81 165 VAL A C 1
ATOM 1295 O O . VAL A 1 165 ? 2.412 -24.094 -7.988 1 93.81 165 VAL A O 1
ATOM 1298 N N . PHE A 1 166 ? 3.43 -22.156 -7.391 1 93.62 166 PHE A N 1
ATOM 1299 C CA . PHE A 1 166 ? 3.865 -22.734 -6.125 1 93.62 166 PHE A CA 1
ATOM 1300 C C . PHE A 1 166 ? 4.016 -21.656 -5.062 1 93.62 166 PHE A C 1
ATOM 1302 O O . PHE A 1 166 ? 4.156 -20.469 -5.387 1 93.62 166 PHE A O 1
ATOM 1309 N N . ALA A 1 167 ? 3.859 -22.047 -3.836 1 93.25 167 ALA A N 1
ATOM 1310 C CA . ALA A 1 167 ? 4.188 -21.234 -2.668 1 93.25 167 ALA A CA 1
ATOM 1311 C C . ALA A 1 167 ? 5.547 -21.625 -2.094 1 93.25 167 ALA A C 1
ATOM 1313 O O . ALA A 1 167 ? 5.945 -22.781 -2.152 1 93.25 167 ALA A O 1
ATOM 1314 N N . TYR A 1 168 ? 6.262 -20.641 -1.652 1 91.88 168 TYR A N 1
ATOM 1315 C CA . TYR A 1 168 ? 7.566 -20.906 -1.056 1 91.88 168 TYR A CA 1
ATOM 1316 C C . TYR A 1 168 ? 7.52 -20.734 0.457 1 91.88 168 TYR A C 1
ATOM 1318 O O . TYR A 1 168 ? 7.074 -19.688 0.955 1 91.88 168 TYR A O 1
ATOM 1326 N N . GLN A 1 169 ? 7.891 -21.719 1.195 1 84.12 169 GLN A N 1
ATOM 1327 C CA . GLN A 1 169 ? 7.938 -21.672 2.652 1 84.12 169 GLN A CA 1
ATOM 1328 C C . GLN A 1 169 ? 9.297 -22.141 3.172 1 84.12 169 GLN A C 1
ATOM 1330 O O . GLN A 1 169 ? 9.594 -23.344 3.131 1 84.12 169 GLN A O 1
ATOM 1335 N N . LYS A 1 170 ? 9.953 -21.141 3.779 1 76.19 170 LYS A N 1
ATOM 1336 C CA . LYS A 1 170 ? 11.273 -21.469 4.293 1 76.19 170 LYS A CA 1
ATOM 1337 C C . LYS A 1 170 ? 11.172 -22.422 5.488 1 76.19 170 LYS A C 1
ATOM 1339 O O . LYS A 1 170 ? 10.227 -22.344 6.27 1 76.19 170 LYS A O 1
ATOM 1344 N N . ASP A 1 171 ? 12.234 -23.281 5.613 1 64.19 171 ASP A N 1
ATOM 1345 C CA . ASP A 1 171 ? 12.477 -24.156 6.758 1 64.19 171 ASP A CA 1
ATOM 1346 C C . ASP A 1 171 ? 11.398 -25.234 6.859 1 64.19 171 ASP A C 1
ATOM 1348 O O . ASP A 1 171 ? 11.234 -25.859 7.91 1 64.19 171 ASP A O 1
ATOM 1352 N N . SER A 1 172 ? 10.648 -25.219 5.91 1 63.19 172 SER A N 1
ATOM 1353 C CA . SER A 1 172 ? 9.742 -26.359 5.852 1 63.19 172 SER A CA 1
ATOM 1354 C C . SER A 1 172 ? 10.406 -27.562 5.176 1 63.19 172 SER A C 1
ATOM 1356 O O . SER A 1 172 ? 11.438 -27.422 4.516 1 63.19 172 SER A O 1
ATOM 1358 N N . ASP A 1 173 ? 9.945 -28.641 5.496 1 60.81 173 ASP A N 1
ATOM 1359 C CA . ASP A 1 173 ? 10.453 -29.859 4.867 1 60.81 173 ASP A CA 1
ATOM 1360 C C . ASP A 1 173 ? 10.422 -29.734 3.346 1 60.81 173 ASP A C 1
ATOM 1362 O O . ASP A 1 173 ? 11.344 -30.203 2.664 1 60.81 173 ASP A O 1
ATOM 1366 N N . THR A 1 174 ? 9.367 -29.109 2.936 1 67.69 174 THR A N 1
ATOM 1367 C CA . THR A 1 174 ? 9.227 -28.797 1.515 1 67.69 174 THR A CA 1
ATOM 1368 C C . THR A 1 174 ? 9.117 -27.297 1.289 1 67.69 174 THR A C 1
ATOM 1370 O O . THR A 1 174 ? 8.078 -26.703 1.583 1 67.69 174 THR A O 1
ATOM 1373 N N . GLU A 1 175 ? 10.125 -26.828 0.68 1 82.5 175 GLU A N 1
ATOM 1374 C CA . GLU A 1 175 ? 10.156 -25.375 0.557 1 82.5 175 GLU A CA 1
ATOM 1375 C C . GLU A 1 175 ? 9.273 -24.891 -0.589 1 82.5 175 GLU A C 1
ATOM 1377 O O . GLU A 1 175 ? 8.703 -23.797 -0.523 1 82.5 175 GLU A O 1
ATOM 1382 N N . PHE A 1 176 ? 9.188 -25.781 -1.618 1 88 176 PHE A N 1
ATOM 1383 C CA . PHE A 1 176 ? 8.344 -25.453 -2.766 1 88 176 PHE A CA 1
ATOM 1384 C C . PHE A 1 176 ? 7.043 -26.25 -2.715 1 88 176 PHE A C 1
ATOM 1386 O O . PHE A 1 176 ? 7.055 -27.484 -2.762 1 88 176 PHE A O 1
ATOM 1393 N N . ARG A 1 177 ? 5.93 -25.594 -2.574 1 89.81 177 ARG A N 1
ATOM 1394 C CA . ARG A 1 177 ? 4.625 -26.25 -2.541 1 89.81 177 ARG A CA 1
ATOM 1395 C C . ARG A 1 177 ? 3.816 -25.922 -3.795 1 89.81 177 ARG A C 1
ATOM 1397 O O . ARG A 1 177 ? 3.1 -24.922 -3.834 1 89.81 177 ARG A O 1
ATOM 1404 N N . PHE A 1 178 ? 3.854 -26.859 -4.668 1 91.06 178 PHE A N 1
ATOM 1405 C CA . PHE A 1 178 ? 3.215 -26.656 -5.965 1 91.06 178 PHE A CA 1
ATOM 1406 C C . PHE A 1 178 ? 1.71 -26.891 -5.867 1 91.06 178 PHE A C 1
ATOM 1408 O O . PHE A 1 178 ? 1.249 -27.703 -5.07 1 91.06 178 PHE A O 1
ATOM 1415 N N . GLN A 1 179 ? 1.04 -26.172 -6.684 1 85.56 179 GLN A N 1
ATOM 1416 C CA . GLN A 1 179 ? -0.411 -26.281 -6.766 1 85.56 179 GLN A CA 1
ATOM 1417 C C . GLN A 1 179 ? -0.839 -26.875 -8.102 1 85.56 179 GLN A C 1
ATOM 1419 O O . GLN A 1 179 ? -0.137 -26.734 -9.109 1 85.56 179 GLN A O 1
ATOM 1424 N N . THR A 1 180 ? -1.923 -27.562 -8 1 78.69 180 THR A N 1
ATOM 1425 C CA . THR A 1 180 ? -2.488 -28.078 -9.242 1 78.69 180 THR A CA 1
ATOM 1426 C C . THR A 1 180 ? -3.357 -27.031 -9.922 1 78.69 180 THR A C 1
ATOM 1428 O O . THR A 1 180 ? -3.752 -26.047 -9.289 1 78.69 180 THR A O 1
ATOM 1431 N N . ASN A 1 181 ? -3.574 -27.328 -11.164 1 74 181 ASN A N 1
ATOM 1432 C CA . ASN A 1 181 ? -4.387 -26.375 -11.922 1 74 181 ASN A CA 1
ATOM 1433 C C . ASN A 1 181 ? -5.789 -26.234 -11.328 1 74 181 ASN A C 1
ATOM 1435 O O . ASN A 1 181 ? -6.391 -27.234 -10.922 1 74 181 ASN A O 1
ATOM 1439 N N . HIS A 1 182 ? -6.133 -25.031 -11.164 1 75.19 182 HIS A N 1
ATOM 1440 C CA . HIS A 1 182 ? -7.496 -24.75 -10.719 1 75.19 182 HIS A CA 1
ATOM 1441 C C . HIS A 1 182 ? -8.398 -24.406 -11.891 1 75.19 182 HIS A C 1
ATOM 1443 O O . HIS A 1 182 ? -8 -23.672 -1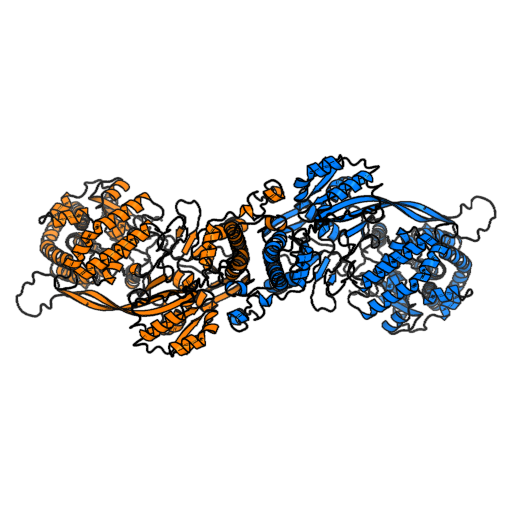2.797 1 75.19 182 HIS A O 1
ATOM 1449 N N . PRO A 1 183 ? -9.578 -24.953 -11.852 1 74.94 183 PRO A N 1
ATOM 1450 C CA . PRO A 1 183 ? -10.484 -24.672 -12.961 1 74.94 183 PRO A CA 1
ATOM 1451 C C . PRO A 1 183 ? -10.859 -23.188 -13.047 1 74.94 183 PRO A C 1
ATOM 1453 O O . PRO A 1 183 ? -11.094 -22.672 -14.141 1 74.94 183 PRO A O 1
ATOM 1456 N N . ASN A 1 184 ? -10.914 -22.531 -11.914 1 81.56 184 ASN A N 1
ATOM 1457 C CA . ASN A 1 184 ? -11.242 -21.109 -11.891 1 81.56 184 ASN A CA 1
ATOM 1458 C C . ASN A 1 184 ? -10.062 -20.266 -11.391 1 81.56 184 ASN A C 1
ATOM 1460 O O . ASN A 1 184 ? -9.867 -20.125 -10.188 1 81.56 184 ASN A O 1
ATOM 1464 N N . ILE A 1 185 ? -9.43 -19.641 -12.344 1 87 185 ILE A N 1
ATOM 1465 C CA . ILE A 1 185 ? -8.219 -18.906 -11.969 1 87 185 ILE A CA 1
ATOM 1466 C C . ILE A 1 185 ? -8.562 -17.438 -11.75 1 87 185 ILE A C 1
ATOM 1468 O O . ILE A 1 185 ? -7.793 -16.703 -11.125 1 87 185 ILE A O 1
ATOM 1472 N N . PHE A 1 186 ? -9.711 -16.984 -12.18 1 91.25 186 PHE A N 1
ATOM 1473 C CA . PHE A 1 186 ? -10.062 -15.578 -12.094 1 91.25 186 PHE A CA 1
ATOM 1474 C C . PHE A 1 186 ? -10.953 -15.312 -10.883 1 91.25 186 PHE A C 1
ATOM 1476 O O . PHE A 1 186 ? -11.703 -16.188 -10.453 1 91.25 186 PHE A O 1
ATOM 1483 N N . PRO A 1 187 ? -10.914 -14.07 -10.359 1 94.31 187 PRO A N 1
ATOM 1484 C CA . PRO A 1 187 ? -9.938 -13.008 -10.586 1 94.31 187 PRO A CA 1
ATOM 1485 C C . PRO A 1 187 ? -8.633 -13.227 -9.828 1 94.31 187 PRO A C 1
ATOM 1487 O O . PRO A 1 187 ? -8.602 -13.992 -8.859 1 94.31 187 PRO A O 1
ATOM 1490 N N . TYR A 1 188 ? -7.578 -12.703 -10.305 1 94.81 188 TYR A N 1
ATOM 1491 C CA . TYR A 1 188 ? -6.316 -12.766 -9.57 1 94.81 188 TYR A CA 1
ATOM 1492 C C . TYR A 1 188 ? -5.52 -11.477 -9.758 1 94.81 188 TYR A C 1
ATOM 1494 O O . TYR A 1 188 ? -5.891 -10.617 -10.562 1 94.81 188 TYR A O 1
ATOM 1502 N N . LEU A 1 189 ? -4.566 -11.266 -8.875 1 97.19 189 LEU A N 1
ATOM 1503 C CA . LEU A 1 189 ? -3.627 -10.148 -8.961 1 97.19 189 LEU A CA 1
ATOM 1504 C C . LEU A 1 189 ? -2.287 -10.609 -9.523 1 97.19 189 LEU A C 1
ATOM 1506 O O . LEU A 1 189 ? -1.732 -11.617 -9.078 1 97.19 189 LEU A O 1
ATOM 1510 N N . LEU A 1 190 ? -1.844 -9.969 -10.57 1 97.19 190 LEU A N 1
ATOM 1511 C CA . LEU A 1 190 ? -0.5 -10.203 -11.086 1 97.19 190 LEU A CA 1
ATOM 1512 C C . LEU A 1 190 ? 0.437 -9.062 -10.711 1 97.19 190 LEU A C 1
ATOM 1514 O O . LEU A 1 190 ? 0.179 -7.906 -11.055 1 97.19 190 LEU A O 1
ATOM 1518 N N . VAL A 1 191 ? 1.427 -9.328 -9.953 1 98 191 VAL A N 1
ATOM 1519 C CA . VAL A 1 191 ? 2.496 -8.391 -9.641 1 98 191 VAL A CA 1
ATOM 1520 C C . VAL A 1 191 ? 3.73 -8.711 -10.477 1 98 191 VAL A C 1
ATOM 1522 O O . VAL A 1 191 ? 4.457 -9.664 -10.188 1 98 191 VAL A O 1
ATOM 1525 N N . ASN A 1 192 ? 3.904 -7.941 -11.531 1 95.62 192 ASN A N 1
ATOM 1526 C CA . ASN A 1 192 ? 5.016 -8.141 -12.461 1 95.62 192 ASN A CA 1
ATOM 1527 C C . ASN A 1 192 ? 6.223 -7.281 -12.078 1 95.62 192 ASN A C 1
ATOM 1529 O O . ASN A 1 192 ? 6.184 -6.059 -12.203 1 95.62 192 ASN A O 1
ATOM 1533 N N . ILE A 1 193 ? 7.301 -7.965 -11.633 1 95.69 193 ILE A N 1
ATOM 1534 C CA . ILE A 1 193 ? 8.477 -7.254 -11.141 1 95.69 193 ILE A CA 1
ATOM 1535 C C . ILE A 1 193 ? 9.57 -7.27 -12.203 1 95.69 193 ILE A C 1
ATOM 1537 O O . ILE A 1 193 ? 10.352 -8.219 -12.289 1 95.69 193 ILE A O 1
ATOM 1541 N N . GLY A 1 194 ? 9.703 -6.27 -13.023 1 90.94 194 GLY A N 1
ATOM 1542 C CA . GLY A 1 194 ? 10.805 -6.016 -13.93 1 90.94 194 GLY A CA 1
ATOM 1543 C C . GLY A 1 194 ? 11.766 -4.957 -13.422 1 90.94 194 GLY A C 1
ATOM 1544 O O . GLY A 1 194 ? 12.211 -5.016 -12.273 1 90.94 194 GLY A O 1
ATOM 1545 N N . SER A 1 195 ? 12.055 -3.982 -14.406 1 90.06 195 SER A N 1
ATOM 1546 C CA . SER A 1 195 ? 12.797 -2.83 -13.898 1 90.06 195 SER A CA 1
ATOM 1547 C C . SER A 1 195 ? 12 -2.094 -12.828 1 90.06 195 SER A C 1
ATOM 1549 O O . SER A 1 195 ? 12.562 -1.687 -11.805 1 90.06 195 SER A O 1
ATOM 1551 N N . GLY A 1 196 ? 10.805 -1.84 -13.148 1 93.19 196 GLY A N 1
ATOM 1552 C CA . GLY A 1 196 ? 9.828 -1.408 -12.164 1 93.19 196 GLY A CA 1
ATOM 1553 C C . GLY A 1 196 ? 8.812 -2.482 -11.812 1 93.19 196 GLY A C 1
ATOM 1554 O O . GLY A 1 196 ? 9.023 -3.658 -12.117 1 93.19 196 GLY A O 1
ATOM 1555 N N . VAL A 1 197 ? 7.777 -2.141 -11.078 1 96.38 197 VAL A N 1
ATOM 1556 C CA . VAL A 1 197 ? 6.738 -3.086 -10.695 1 96.38 197 VAL A CA 1
ATOM 1557 C C . VAL A 1 197 ? 5.395 -2.635 -11.258 1 96.38 197 VAL A C 1
ATOM 1559 O O . VAL A 1 197 ? 5.055 -1.451 -11.203 1 96.38 197 VAL A O 1
ATOM 1562 N N . SER A 1 198 ? 4.699 -3.5 -11.883 1 95.06 198 SER A N 1
ATOM 1563 C CA . SER A 1 198 ? 3.332 -3.268 -12.344 1 95.06 198 SER A CA 1
ATOM 1564 C C . SER A 1 198 ? 2.348 -4.191 -11.633 1 95.06 198 SER A C 1
ATOM 1566 O O . SER A 1 198 ? 2.598 -5.391 -11.5 1 95.06 198 SER A O 1
ATOM 1568 N N . ILE A 1 199 ? 1.336 -3.68 -11.109 1 97.25 199 ILE A N 1
ATOM 1569 C CA . ILE A 1 199 ? 0.3 -4.438 -10.422 1 97.25 199 ILE A CA 1
ATOM 1570 C C . ILE A 1 199 ? -0.996 -4.395 -11.227 1 97.25 199 ILE A C 1
ATOM 1572 O O . ILE A 1 199 ? -1.561 -3.322 -11.445 1 97.25 199 ILE A O 1
ATOM 1576 N N . VAL A 1 200 ? -1.473 -5.566 -11.625 1 96.06 200 VAL A N 1
ATOM 1577 C CA . VAL A 1 200 ? -2.604 -5.656 -12.539 1 96.06 200 VAL A CA 1
ATOM 1578 C C . VAL A 1 200 ? -3.668 -6.586 -11.961 1 96.06 200 VAL A C 1
ATOM 1580 O O . VAL A 1 200 ? -3.357 -7.695 -11.516 1 96.06 200 VAL A O 1
ATOM 1583 N N . LYS A 1 201 ? -4.891 -6.117 -11.914 1 96.81 201 LYS A N 1
ATOM 1584 C CA . LYS A 1 201 ? -6.039 -6.953 -11.586 1 96.81 201 LYS A CA 1
ATOM 1585 C C . LYS A 1 201 ? -6.613 -7.617 -12.828 1 96.81 201 LYS A C 1
ATOM 1587 O O . LYS A 1 201 ? -6.988 -6.934 -13.789 1 96.81 201 LYS A O 1
ATOM 1592 N N . VAL A 1 202 ? -6.562 -8.938 -12.852 1 96.12 202 VAL A N 1
ATOM 1593 C CA . VAL A 1 202 ? -7.082 -9.68 -13.992 1 96.12 202 VAL A CA 1
ATOM 1594 C C . VAL A 1 202 ? -8.445 -10.273 -13.648 1 96.12 202 VAL A C 1
ATOM 1596 O O . VAL A 1 202 ? -8.555 -11.109 -12.75 1 96.12 202 VAL A O 1
ATOM 1599 N N . GLU A 1 203 ? -9.445 -9.914 -14.375 1 95.12 203 GLU A N 1
ATOM 1600 C CA . GLU A 1 203 ? -10.812 -10.312 -14.07 1 95.12 203 GLU A CA 1
ATOM 1601 C C . GLU A 1 203 ? -11.234 -11.523 -14.906 1 95.12 203 GLU A C 1
ATOM 1603 O O . GLU A 1 203 ? -11.953 -12.398 -14.422 1 95.12 203 GLU A O 1
ATOM 1608 N N . THR A 1 204 ? -10.914 -11.422 -16.188 1 91.69 204 THR A N 1
ATOM 1609 C CA . THR A 1 204 ? -11.195 -12.508 -17.125 1 91.69 204 THR A CA 1
ATOM 1610 C C . THR A 1 204 ? -10.055 -12.664 -18.141 1 91.69 204 THR A C 1
ATOM 1612 O O . THR A 1 204 ? -9.016 -12.023 -18 1 91.69 204 THR A O 1
ATOM 1615 N N . GLY A 1 205 ? -10.203 -13.516 -19.047 1 85.44 205 GLY A N 1
ATOM 1616 C CA . GLY A 1 205 ? -9.172 -13.789 -20.031 1 85.44 205 GLY A CA 1
ATOM 1617 C C . GLY A 1 205 ? -8.781 -12.562 -20.844 1 85.44 205 GLY A C 1
ATOM 1618 O O . GLY A 1 205 ? -7.625 -12.43 -21.25 1 85.44 205 GLY A O 1
ATOM 1619 N N . ASP A 1 206 ? -9.609 -11.656 -20.984 1 84.38 206 ASP A N 1
ATOM 1620 C CA . ASP A 1 206 ? -9.328 -10.516 -21.859 1 84.38 206 ASP A CA 1
ATOM 1621 C C . ASP A 1 206 ? -9.594 -9.195 -21.141 1 84.38 206 ASP A C 1
ATOM 1623 O O . ASP A 1 206 ? -9.57 -8.133 -21.75 1 84.38 206 ASP A O 1
ATOM 1627 N N . LYS A 1 207 ? -9.906 -9.289 -19.906 1 94 207 LYS A N 1
ATOM 1628 C CA . LYS A 1 207 ? -10.203 -8.078 -19.141 1 94 207 LYS A CA 1
ATOM 1629 C C . LYS A 1 207 ? -9.258 -7.926 -17.953 1 94 207 LYS A C 1
ATOM 1631 O O . LYS A 1 207 ? -9.25 -8.766 -17.047 1 94 207 LYS A O 1
ATOM 1636 N N . PHE A 1 208 ? -8.492 -6.852 -17.984 1 94.25 208 PHE A N 1
ATOM 1637 C CA . PHE A 1 208 ? -7.574 -6.566 -16.891 1 94.25 208 PHE A CA 1
ATOM 1638 C C . PHE A 1 208 ? -7.426 -5.062 -16.688 1 94.25 208 PHE A C 1
ATOM 1640 O O . PHE A 1 208 ? -7.793 -4.273 -17.562 1 94.25 208 PHE A O 1
ATOM 1647 N N . GLU A 1 209 ? -6.973 -4.648 -15.539 1 94.19 209 GLU A N 1
ATOM 1648 C CA . GLU A 1 209 ? -6.805 -3.242 -15.18 1 94.19 209 GLU A CA 1
ATOM 1649 C C . GLU A 1 209 ? -5.504 -3.02 -14.414 1 94.19 209 GLU A C 1
ATOM 1651 O O . GLU A 1 209 ? -5.215 -3.732 -13.445 1 94.19 209 GLU A O 1
ATOM 1656 N N . TRP A 1 210 ? -4.688 -2.094 -14.938 1 94.19 210 TRP A N 1
ATOM 1657 C CA . TRP A 1 210 ? -3.543 -1.641 -14.156 1 94.19 210 TRP A CA 1
ATOM 1658 C C . TRP A 1 210 ? -4 -0.848 -12.938 1 94.19 210 TRP A C 1
ATOM 1660 O O . TRP A 1 210 ? -4.598 0.224 -13.07 1 94.19 210 TRP A O 1
ATOM 1670 N N . ILE A 1 211 ? -3.779 -1.26 -11.75 1 95 211 ILE A N 1
ATOM 1671 C CA . ILE A 1 211 ? -4.367 -0.628 -10.57 1 95 211 ILE A CA 1
ATOM 1672 C C . ILE A 1 211 ? -3.268 0.019 -9.727 1 95 211 ILE A C 1
ATOM 1674 O O . ILE A 1 211 ? -3.553 0.726 -8.758 1 95 211 ILE A O 1
ATOM 1678 N N . GLY A 1 212 ? -1.99 -0.282 -10.109 1 94.31 212 GLY A N 1
ATOM 1679 C CA . GLY A 1 212 ? -0.893 0.339 -9.391 1 94.31 212 GLY A CA 1
ATOM 1680 C C . GLY A 1 212 ? 0.472 -0.119 -9.867 1 94.31 212 GLY A C 1
ATOM 1681 O O . GLY A 1 212 ? 0.573 -0.931 -10.789 1 94.31 212 GLY A O 1
ATOM 1682 N N . GLY A 1 213 ? 1.532 0.384 -9.258 1 95.62 213 GLY A N 1
ATOM 1683 C CA . GLY A 1 213 ? 2.916 0.074 -9.578 1 95.62 213 GLY A CA 1
ATOM 1684 C C . GLY A 1 213 ? 3.91 0.772 -8.672 1 95.62 213 GLY A C 1
ATOM 1685 O O . GLY A 1 213 ? 3.518 1.475 -7.734 1 95.62 213 GLY A O 1
ATOM 1686 N N . SER A 1 214 ? 5.145 0.497 -8.898 1 97.12 214 SER A N 1
ATOM 1687 C CA . SER A 1 214 ? 6.223 1.094 -8.117 1 97.12 214 SER A CA 1
ATOM 1688 C C . SER A 1 214 ? 7.484 1.27 -8.953 1 97.12 214 SER A C 1
ATOM 1690 O O . SER A 1 214 ? 7.77 0.455 -9.836 1 97.12 214 SER A O 1
ATOM 1692 N N . SER A 1 215 ? 8.156 2.35 -8.703 1 96.69 215 SER A N 1
ATOM 1693 C CA . SER A 1 215 ? 9.445 2.562 -9.352 1 96.69 215 SER A CA 1
ATOM 1694 C C . SER A 1 215 ? 10.547 1.766 -8.656 1 96.69 215 SER A C 1
ATOM 1696 O O . SER A 1 215 ? 11.672 1.689 -9.156 1 96.69 215 SER A O 1
ATOM 1698 N N . ILE A 1 216 ? 10.219 1.195 -7.504 1 97.75 216 ILE A N 1
ATOM 1699 C CA . ILE A 1 216 ? 11.18 0.381 -6.758 1 97.75 216 ILE A CA 1
ATOM 1700 C C . ILE A 1 216 ? 11.031 -1.085 -7.16 1 97.75 216 ILE A C 1
ATOM 1702 O O . ILE A 1 216 ? 10.18 -1.8 -6.629 1 97.75 216 ILE A O 1
ATOM 1706 N N . GLY A 1 217 ? 11.836 -1.553 -8.062 1 95.94 217 GLY A N 1
ATOM 1707 C CA . GLY A 1 217 ? 11.797 -2.916 -8.57 1 95.94 217 GLY A CA 1
ATOM 1708 C C . GLY A 1 217 ? 13.18 -3.477 -8.859 1 95.94 217 GLY A C 1
ATOM 1709 O O . GLY A 1 217 ? 14.141 -3.188 -8.141 1 95.94 217 GLY A O 1
ATOM 1710 N N . GLY A 1 218 ? 13.289 -4.332 -9.82 1 93.88 218 GLY A N 1
ATOM 1711 C CA . GLY A 1 218 ? 14.555 -4.961 -10.172 1 93.88 218 GLY A CA 1
ATOM 1712 C C . GLY A 1 218 ? 15.594 -3.977 -10.664 1 93.88 218 GLY A C 1
ATOM 1713 O O . GLY A 1 218 ? 16.781 -4.156 -10.422 1 93.88 218 GLY A O 1
ATOM 1714 N N . GLY A 1 219 ? 15.133 -2.979 -11.438 1 93.5 219 GLY A N 1
ATOM 1715 C CA . GLY A 1 219 ? 16.062 -1.954 -11.891 1 93.5 219 GLY A CA 1
ATOM 1716 C C . GLY A 1 219 ? 16.672 -1.155 -10.75 1 93.5 219 GLY A C 1
ATOM 1717 O O . GLY A 1 219 ? 17.828 -0.736 -10.836 1 93.5 219 GLY A O 1
ATOM 1718 N N . THR A 1 220 ? 15.906 -0.89 -9.75 1 96.94 220 THR A N 1
ATOM 1719 C CA . THR A 1 220 ? 16.391 -0.202 -8.555 1 96.94 220 THR A CA 1
ATOM 1720 C C . THR A 1 220 ? 17.438 -1.049 -7.832 1 96.94 220 THR A C 1
ATOM 1722 O O . THR A 1 220 ? 18.484 -0.54 -7.422 1 96.94 220 THR A O 1
ATOM 1725 N N . PHE A 1 221 ? 17.156 -2.352 -7.656 1 96.75 221 PHE A N 1
ATOM 1726 C CA . PHE A 1 221 ? 18.094 -3.277 -7.023 1 96.75 221 PHE A CA 1
ATOM 1727 C C . PHE A 1 221 ? 19.422 -3.303 -7.773 1 96.75 221 PHE A C 1
ATOM 1729 O O . PHE A 1 221 ? 20.484 -3.207 -7.16 1 96.75 221 PHE A O 1
ATOM 1736 N N . TRP A 1 222 ? 19.25 -3.408 -9.039 1 94.19 222 TRP A N 1
ATOM 1737 C CA . TRP A 1 222 ? 20.438 -3.484 -9.891 1 94.19 222 TRP A CA 1
ATOM 1738 C C . TRP A 1 222 ? 21.219 -2.176 -9.852 1 94.19 222 TRP A C 1
ATOM 1740 O O . TRP A 1 222 ? 22.438 -2.18 -9.656 1 94.19 222 TRP A O 1
ATOM 1750 N N . GLY A 1 223 ? 20.531 -1.047 -10.07 1 95.38 223 GLY A N 1
ATOM 1751 C CA . GLY A 1 223 ? 21.172 0.257 -10.102 1 95.38 223 GLY A CA 1
ATOM 1752 C C . GLY A 1 223 ? 21.859 0.626 -8.797 1 95.38 223 GLY A C 1
ATOM 1753 O O . GLY A 1 223 ? 23.031 0.977 -8.781 1 95.38 223 GLY A O 1
ATOM 1754 N N . LEU A 1 224 ? 21.125 0.594 -7.66 1 97.12 224 LEU A N 1
ATOM 1755 C CA . LEU A 1 224 ? 21.703 0.883 -6.352 1 97.12 224 LEU A CA 1
ATOM 1756 C C . LEU A 1 224 ? 22.781 -0.133 -5.992 1 97.12 224 LEU A C 1
ATOM 1758 O O . LEU A 1 224 ? 23.812 0.226 -5.418 1 97.12 224 LEU A O 1
ATOM 1762 N N . GLY A 1 225 ? 22.5 -1.436 -6.305 1 96.62 225 GLY A N 1
ATOM 1763 C CA . GLY A 1 225 ? 23.484 -2.467 -6.047 1 96.62 225 GLY A CA 1
ATOM 1764 C C . GLY A 1 225 ? 24.812 -2.213 -6.75 1 96.62 225 GLY A C 1
ATOM 1765 O O . GLY A 1 225 ? 25.875 -2.387 -6.156 1 96.62 225 GLY A O 1
ATOM 1766 N N . ALA A 1 226 ? 24.703 -1.818 -8.023 1 94.62 226 ALA A N 1
ATOM 1767 C CA . ALA A 1 226 ? 25.906 -1.53 -8.805 1 94.62 226 ALA A CA 1
ATOM 1768 C C . ALA A 1 226 ? 26.688 -0.366 -8.195 1 94.62 226 ALA A C 1
ATOM 1770 O O . ALA A 1 226 ? 27.922 -0.395 -8.141 1 94.62 226 ALA A O 1
ATOM 1771 N N . LEU A 1 227 ? 26.016 0.665 -7.773 1 95.25 227 LEU A N 1
ATOM 1772 C CA . LEU A 1 227 ? 26.656 1.843 -7.199 1 95.25 227 LEU A CA 1
ATOM 1773 C C . LEU A 1 227 ? 27.297 1.511 -5.855 1 95.25 227 LEU A C 1
ATOM 1775 O O . LEU A 1 227 ? 28.375 2.008 -5.547 1 95.25 227 LEU A O 1
ATOM 1779 N N . LEU A 1 228 ? 26.656 0.626 -5.078 1 95.38 228 LEU A N 1
ATOM 1780 C CA . LEU A 1 228 ? 27.094 0.33 -3.719 1 95.38 228 LEU A CA 1
ATOM 1781 C C . LEU A 1 228 ? 28.203 -0.707 -3.723 1 95.38 228 LEU A C 1
ATOM 1783 O O . LEU A 1 228 ? 29.109 -0.659 -2.879 1 95.38 228 LEU A O 1
ATOM 1787 N N . THR A 1 229 ? 28.156 -1.696 -4.672 1 94.5 229 THR A N 1
ATOM 1788 C CA . THR A 1 229 ? 29.062 -2.84 -4.613 1 94.5 229 THR A CA 1
ATOM 1789 C C . THR A 1 229 ? 30.047 -2.814 -5.781 1 94.5 229 THR A C 1
ATOM 1791 O O . THR A 1 229 ? 31.031 -3.545 -5.781 1 94.5 229 THR A O 1
ATOM 1794 N N . LYS A 1 230 ? 29.812 -2.074 -6.793 1 90.31 230 LYS A N 1
ATOM 1795 C CA . LYS A 1 230 ? 30.609 -1.993 -8.008 1 90.31 230 LYS A CA 1
ATOM 1796 C C . LYS A 1 230 ? 30.531 -3.297 -8.805 1 90.31 230 LYS A C 1
ATOM 1798 O O . LYS A 1 230 ? 31.5 -3.682 -9.461 1 90.31 230 LYS A O 1
ATOM 1803 N N . THR A 1 231 ? 29.469 -3.961 -8.562 1 87.12 231 THR A N 1
ATOM 1804 C CA . THR A 1 231 ? 29.172 -5.16 -9.328 1 87.12 231 THR A CA 1
ATOM 1805 C C . THR A 1 231 ? 28.188 -4.848 -10.461 1 87.12 231 THR A C 1
ATOM 1807 O O . THR A 1 231 ? 27.141 -4.254 -10.234 1 87.12 231 THR A O 1
ATOM 1810 N N . LYS A 1 232 ? 28.453 -5.328 -11.648 1 80.19 232 LYS A N 1
ATOM 1811 C CA . LYS A 1 232 ? 27.656 -4.895 -12.797 1 80.19 232 LYS A CA 1
ATOM 1812 C C . LYS A 1 232 ? 26.688 -5.977 -13.234 1 80.19 232 LYS A C 1
ATOM 1814 O O . LYS A 1 232 ? 25.766 -5.715 -14.016 1 80.19 232 LYS A O 1
ATOM 1819 N N . LYS A 1 233 ? 26.766 -7.164 -12.781 1 82.25 233 LYS A N 1
ATOM 1820 C CA . LYS A 1 233 ? 25.859 -8.234 -13.188 1 82.25 233 LYS A CA 1
ATOM 1821 C C . LYS A 1 233 ? 24.797 -8.484 -12.133 1 82.25 233 LYS A C 1
ATOM 1823 O O . LYS A 1 233 ? 25.109 -8.609 -10.945 1 82.25 233 LYS A O 1
ATOM 1828 N N . PHE A 1 234 ? 23.609 -8.648 -12.586 1 85.81 234 PHE A N 1
ATOM 1829 C CA . PHE A 1 234 ? 22.469 -8.82 -11.711 1 85.81 234 PHE A CA 1
ATOM 1830 C C . PHE A 1 234 ? 22.594 -10.102 -10.891 1 85.81 234 PHE A C 1
ATOM 1832 O O . PHE A 1 234 ? 22.375 -10.094 -9.68 1 85.81 234 PHE A O 1
ATOM 1839 N N . ASP A 1 235 ? 22.984 -11.219 -11.523 1 81.25 235 ASP A N 1
ATOM 1840 C CA . ASP A 1 235 ? 23.078 -12.508 -10.844 1 81.25 235 ASP A CA 1
ATOM 1841 C C . ASP A 1 235 ? 24.188 -12.492 -9.797 1 81.25 235 ASP A C 1
ATOM 1843 O O . ASP A 1 235 ? 24.062 -13.148 -8.758 1 81.25 235 ASP A O 1
ATOM 1847 N N . GLU A 1 236 ? 25.203 -11.773 -10.102 1 87.75 236 GLU A N 1
ATOM 1848 C CA . GLU A 1 236 ? 26.266 -11.633 -9.117 1 87.75 236 GLU A CA 1
ATOM 1849 C C . GLU A 1 236 ? 25.797 -10.867 -7.883 1 87.75 236 GLU A C 1
ATOM 1851 O O . GLU A 1 236 ? 26.203 -11.164 -6.762 1 87.75 236 GLU A O 1
ATOM 1856 N N . LEU A 1 237 ? 25.016 -9.891 -8.156 1 91.38 237 LEU A N 1
ATOM 1857 C CA . LEU A 1 237 ? 24.453 -9.125 -7.055 1 91.38 237 LEU A CA 1
ATOM 1858 C C . LEU A 1 237 ? 23.562 -10.008 -6.176 1 91.38 237 LEU A C 1
ATOM 1860 O O . LEU A 1 237 ? 23.578 -9.875 -4.949 1 91.38 237 LEU A O 1
ATOM 1864 N N . LEU A 1 238 ? 22.812 -10.875 -6.785 1 88.88 238 LEU A N 1
ATOM 1865 C CA . LEU A 1 238 ? 21.969 -11.797 -6.043 1 88.88 238 LEU A CA 1
ATOM 1866 C C . LEU A 1 238 ? 22.812 -12.773 -5.219 1 88.88 238 LEU A C 1
ATOM 1868 O O . LEU A 1 238 ? 22.422 -13.133 -4.105 1 88.88 238 LEU A O 1
ATOM 1872 N N . GLN A 1 239 ? 23.922 -13.156 -5.766 1 88.62 239 GLN A N 1
ATOM 1873 C CA . GLN A 1 239 ? 24.828 -14.047 -5.047 1 88.62 239 GLN A CA 1
ATOM 1874 C C . GLN A 1 239 ? 25.406 -13.352 -3.816 1 88.62 239 GLN A C 1
ATOM 1876 O O . GLN A 1 239 ? 25.531 -13.961 -2.752 1 88.62 239 GLN A O 1
ATOM 1881 N N . LEU A 1 240 ? 25.75 -12.086 -3.99 1 93.88 240 LEU A N 1
ATOM 1882 C CA . LEU A 1 240 ? 26.234 -11.312 -2.85 1 93.88 240 LEU A CA 1
ATOM 1883 C C . LEU A 1 240 ? 25.172 -11.242 -1.76 1 93.88 240 LEU A C 1
ATOM 1885 O O . LEU A 1 240 ? 25.469 -11.461 -0.583 1 93.88 240 LEU A O 1
ATOM 1889 N N . ALA A 1 241 ? 23.969 -11.008 -2.164 1 93.56 241 ALA A N 1
ATOM 1890 C CA . ALA A 1 241 ? 22.875 -10.859 -1.217 1 93.56 241 ALA A CA 1
ATOM 1891 C C . ALA A 1 241 ? 22.641 -12.164 -0.454 1 93.56 241 ALA A C 1
ATOM 1893 O O . ALA A 1 241 ? 22.266 -12.141 0.722 1 93.56 241 ALA A O 1
ATOM 1894 N N . SER A 1 242 ? 22.828 -13.258 -1.107 1 88.94 242 SER A N 1
ATOM 1895 C CA . SER A 1 242 ? 22.562 -14.555 -0.485 1 88.94 242 SER A CA 1
ATOM 1896 C C . SER A 1 242 ? 23.547 -14.844 0.639 1 88.94 242 SER A C 1
ATOM 1898 O O . SER A 1 242 ? 23.25 -15.602 1.562 1 88.94 242 SER A O 1
ATOM 1900 N N . LYS A 1 243 ? 24.688 -14.18 0.616 1 92.56 243 LYS A N 1
ATOM 1901 C CA . LYS A 1 243 ? 25.75 -14.445 1.588 1 92.56 243 LYS A CA 1
ATOM 1902 C C . LYS A 1 243 ? 25.734 -13.391 2.697 1 92.56 243 LYS A C 1
ATOM 1904 O O . LYS A 1 243 ? 26.375 -13.586 3.738 1 92.56 243 LYS A O 1
ATOM 1909 N N . GLY A 1 244 ? 25.016 -12.367 2.523 1 95.44 244 GLY A N 1
ATOM 1910 C CA . GLY A 1 244 ? 25.109 -11.219 3.412 1 95.44 244 GLY A CA 1
ATOM 1911 C C . GLY A 1 244 ? 24.25 -11.344 4.652 1 95.44 244 GLY A C 1
ATOM 1912 O O . GLY A 1 244 ? 23.344 -12.188 4.707 1 95.44 244 GLY A O 1
ATOM 1913 N N . GLN A 1 245 ? 24.625 -10.539 5.602 1 96.31 245 GLN A N 1
ATOM 1914 C CA . GLN A 1 245 ? 23.828 -10.367 6.809 1 96.31 245 GLN A CA 1
ATOM 1915 C C . GLN A 1 245 ? 23.297 -8.938 6.914 1 96.31 245 GLN A C 1
ATOM 1917 O O . GLN A 1 245 ? 24 -8.031 7.363 1 96.31 245 GLN A O 1
ATOM 1922 N N . HIS A 1 246 ? 21.984 -8.82 6.742 1 95.25 246 HIS A N 1
ATOM 1923 C CA . HIS A 1 246 ? 21.406 -7.488 6.629 1 95.25 246 HIS A CA 1
ATOM 1924 C C . HIS A 1 246 ? 21.422 -6.77 7.977 1 95.25 246 HIS A C 1
ATOM 1926 O O . HIS A 1 246 ? 21.438 -5.539 8.023 1 95.25 246 HIS A O 1
ATOM 1932 N N . THR A 1 247 ? 21.453 -7.469 9.141 1 95.75 247 THR A N 1
ATOM 1933 C CA . THR A 1 247 ? 21.375 -6.887 10.477 1 95.75 247 THR A CA 1
ATOM 1934 C C . THR A 1 247 ? 22.609 -6.02 10.758 1 95.75 247 THR A C 1
ATOM 1936 O O . THR A 1 247 ? 22.609 -5.215 11.695 1 95.75 247 THR A O 1
ATOM 1939 N N . ASN A 1 248 ? 23.625 -6.168 9.938 1 95.62 248 ASN A N 1
ATOM 1940 C CA . ASN A 1 248 ? 24.812 -5.336 10.07 1 95.62 248 ASN A CA 1
ATOM 1941 C C . ASN A 1 248 ? 24.594 -3.943 9.484 1 95.62 248 ASN A C 1
ATOM 1943 O O . ASN A 1 248 ? 25.344 -3.016 9.773 1 95.62 248 ASN A O 1
ATOM 1947 N N . VAL A 1 249 ? 23.578 -3.82 8.688 1 96.44 249 VAL A N 1
ATOM 1948 C CA . VAL A 1 249 ? 23.344 -2.576 7.961 1 96.44 249 VAL A CA 1
ATOM 1949 C C . VAL A 1 249 ? 22 -1.967 8.391 1 96.44 249 VAL A C 1
ATOM 1951 O O . VAL A 1 249 ? 21.906 -0.751 8.578 1 96.44 249 VAL A O 1
ATOM 1954 N N . ASP A 1 250 ? 21.031 -2.791 8.594 1 96.5 250 ASP A N 1
ATOM 1955 C CA . ASP A 1 250 ? 19.688 -2.35 8.93 1 96.5 250 ASP A CA 1
ATOM 1956 C C . ASP A 1 250 ? 19.547 -2.092 10.43 1 96.5 250 ASP A C 1
ATOM 1958 O O . ASP A 1 250 ? 20.203 -2.744 11.234 1 96.5 250 ASP A O 1
ATOM 1962 N N . MET A 1 251 ? 18.719 -1.169 10.727 1 94.06 251 MET A N 1
ATOM 1963 C CA . MET A 1 251 ? 18.312 -0.941 12.109 1 94.06 251 MET A CA 1
ATOM 1964 C C . MET A 1 251 ? 17.078 -1.751 12.453 1 94.06 251 MET A C 1
ATOM 1966 O O . MET A 1 251 ? 16.062 -1.684 11.742 1 94.06 251 MET A O 1
ATOM 1970 N N . LEU A 1 252 ? 17.156 -2.52 13.508 1 94.44 252 LEU A N 1
ATOM 1971 C CA . LEU A 1 252 ? 16.031 -3.328 13.953 1 94.44 252 LEU A CA 1
ATOM 1972 C C . LEU A 1 252 ? 15.234 -2.609 15.039 1 94.44 252 LEU A C 1
ATOM 1974 O O . LEU A 1 252 ? 15.719 -1.64 15.625 1 94.44 252 LEU A O 1
ATOM 1978 N N . VAL A 1 253 ? 14.008 -3.02 15.25 1 91.69 253 VAL A N 1
ATOM 1979 C CA . VAL A 1 253 ? 13.148 -2.457 16.281 1 91.69 253 VAL A CA 1
ATOM 1980 C C . VAL A 1 253 ? 13.867 -2.498 17.641 1 91.69 253 VAL A C 1
ATOM 1982 O O . VAL A 1 253 ? 13.828 -1.528 18.391 1 91.69 253 VAL A O 1
ATOM 1985 N N . LYS A 1 254 ? 14.562 -3.568 17.938 1 91.19 254 LYS A N 1
ATOM 1986 C CA . LYS A 1 254 ? 15.266 -3.693 19.203 1 91.19 254 LYS A CA 1
ATOM 1987 C C . LYS A 1 254 ? 16.406 -2.688 19.312 1 91.19 254 LYS A C 1
ATOM 1989 O O . LYS A 1 254 ? 16.797 -2.279 20.406 1 91.19 254 LYS A O 1
ATOM 1994 N N . ASP A 1 255 ? 16.953 -2.34 18.156 1 87.06 255 ASP A N 1
ATOM 1995 C CA . ASP A 1 255 ? 18.016 -1.35 18.141 1 87.06 255 ASP A CA 1
ATOM 1996 C C . ASP A 1 255 ? 17.484 0.034 18.516 1 87.06 255 ASP A C 1
ATOM 1998 O O . ASP A 1 255 ? 18.234 0.87 19.031 1 87.06 255 ASP A O 1
ATOM 2002 N N . VAL A 1 256 ? 16.266 0.327 18.266 1 82.31 256 VAL A N 1
ATOM 2003 C CA . VAL A 1 256 ? 15.656 1.635 18.5 1 82.31 256 VAL A CA 1
ATOM 2004 C C . VAL A 1 256 ? 15.023 1.675 19.891 1 82.31 256 VAL A C 1
ATOM 2006 O O . VAL A 1 256 ? 15.195 2.648 20.625 1 82.31 256 VAL A O 1
ATOM 2009 N N . TYR A 1 257 ? 14.375 0.572 20.234 1 80.12 257 TYR A N 1
ATOM 2010 C CA . TYR A 1 257 ? 13.547 0.628 21.438 1 80.12 257 TYR A CA 1
ATOM 2011 C C . TYR A 1 257 ? 14.078 -0.304 22.516 1 80.12 257 TYR A C 1
ATOM 2013 O O . TYR A 1 257 ? 13.484 -0.424 23.594 1 80.12 257 TYR A O 1
ATOM 2021 N N . GLY A 1 258 ? 15.195 -1.022 22.266 1 79.69 258 GLY A N 1
ATOM 2022 C CA . GLY A 1 258 ? 15.82 -1.895 23.25 1 79.69 258 GLY A CA 1
ATOM 2023 C C . GLY A 1 258 ? 15.203 -3.281 23.297 1 79.69 258 GLY A C 1
ATOM 2024 O O . GLY A 1 258 ? 15.75 -4.188 23.938 1 79.69 258 GLY A O 1
ATOM 2025 N N . GLY A 1 259 ? 14.094 -3.465 22.688 1 81.75 259 GLY A N 1
ATOM 2026 C CA . GLY A 1 259 ? 13.375 -4.723 22.609 1 81.75 259 GLY A CA 1
ATOM 2027 C C . GLY A 1 259 ? 12.172 -4.668 21.688 1 81.75 259 GLY A C 1
ATOM 2028 O O . GLY A 1 259 ? 12.133 -3.863 20.75 1 81.75 259 GLY A O 1
ATOM 2029 N N . ALA A 1 260 ? 11.305 -5.645 21.969 1 81.56 260 ALA A N 1
ATOM 2030 C CA . ALA A 1 260 ? 10.062 -5.617 21.219 1 81.56 260 ALA A CA 1
ATOM 2031 C C . ALA A 1 260 ? 9.234 -4.383 21.562 1 81.56 260 ALA A C 1
ATOM 2033 O O . ALA A 1 260 ? 9.297 -3.879 22.688 1 81.56 260 ALA A O 1
ATOM 2034 N N . TYR A 1 261 ? 8.672 -3.891 20.578 1 85.19 261 TYR A N 1
ATOM 2035 C CA . TYR A 1 261 ? 7.758 -2.783 20.828 1 85.19 261 TYR A CA 1
ATOM 2036 C C . TYR A 1 261 ? 6.355 -3.293 21.141 1 85.19 261 TYR A C 1
ATOM 2038 O O . TYR A 1 261 ? 5.512 -3.373 20.234 1 85.19 261 TYR A O 1
ATOM 2046 N N . GLN A 1 262 ? 6.031 -3.447 22.297 1 80.38 262 GLN A N 1
ATOM 2047 C CA . GLN A 1 262 ? 4.84 -4.148 22.766 1 80.38 262 GLN A CA 1
ATOM 2048 C C . GLN A 1 262 ? 3.574 -3.361 22.453 1 80.38 262 GLN A C 1
ATOM 2050 O O . GLN A 1 262 ? 2.549 -3.943 22.078 1 80.38 262 GLN A O 1
ATOM 2055 N N . THR A 1 263 ? 3.691 -2.084 22.547 1 78 263 THR A N 1
ATOM 2056 C CA . THR A 1 263 ? 2.51 -1.258 22.328 1 78 263 THR A CA 1
ATOM 2057 C C . THR A 1 263 ? 1.96 -1.469 20.922 1 78 263 THR A C 1
ATOM 2059 O O . THR A 1 263 ? 0.745 -1.448 20.703 1 78 263 THR A O 1
ATOM 2062 N N . LEU A 1 264 ? 2.902 -1.691 19.984 1 78.38 264 LEU A N 1
ATOM 2063 C CA . LEU A 1 264 ? 2.477 -1.853 18.594 1 78.38 264 LEU A CA 1
ATOM 2064 C C . LEU A 1 264 ? 2.461 -3.324 18.188 1 78.38 264 LEU A C 1
ATOM 2066 O O . LEU A 1 264 ? 2.021 -3.672 17.094 1 78.38 264 LEU A O 1
ATOM 2070 N N . GLY A 1 265 ? 2.938 -4.215 19.109 1 80.62 265 GLY A N 1
ATOM 2071 C CA . GLY A 1 265 ? 3.004 -5.633 18.797 1 80.62 265 GLY A CA 1
ATOM 2072 C C . GLY A 1 265 ? 4.086 -5.969 17.781 1 80.62 265 GLY A C 1
ATOM 2073 O O . GLY A 1 265 ? 3.926 -6.883 16.969 1 80.62 265 GLY A O 1
ATOM 2074 N N . LEU A 1 266 ? 5.16 -5.195 17.766 1 88 266 LEU A N 1
ATOM 2075 C CA . LEU A 1 266 ? 6.238 -5.414 16.812 1 88 266 LEU A CA 1
ATOM 2076 C C . LEU A 1 266 ? 7.395 -6.164 17.453 1 88 266 LEU A C 1
ATOM 2078 O O . LEU A 1 266 ? 7.859 -5.785 18.547 1 88 266 LEU A O 1
ATOM 2082 N N . SER A 1 267 ? 7.836 -7.242 16.812 1 91.25 267 SER A N 1
ATOM 2083 C CA . SER A 1 267 ? 8.961 -8.039 17.297 1 91.25 267 SER A CA 1
ATOM 2084 C C . SER A 1 267 ? 10.266 -7.254 17.219 1 91.25 267 SER A C 1
ATOM 2086 O O . SER A 1 267 ? 10.414 -6.371 16.375 1 91.25 267 SER A O 1
ATOM 2088 N N . GLY A 1 268 ? 11.18 -7.559 18.062 1 92.69 268 GLY A N 1
ATOM 2089 C CA . GLY A 1 268 ? 12.477 -6.895 18.094 1 92.69 268 GLY A CA 1
ATOM 2090 C C . GLY A 1 268 ? 13.297 -7.141 16.844 1 92.69 268 GLY A C 1
ATOM 2091 O O . GLY A 1 268 ? 14.148 -6.324 16.484 1 92.69 268 GLY A O 1
ATOM 2092 N N . ASN A 1 269 ? 12.984 -8.227 16.141 1 91.94 269 ASN A N 1
ATOM 2093 C CA . ASN A 1 269 ? 13.797 -8.617 14.984 1 91.94 269 ASN A CA 1
ATOM 2094 C C . ASN A 1 269 ? 13.258 -8.008 13.688 1 91.94 269 ASN A C 1
ATOM 2096 O O . ASN A 1 269 ? 13.859 -8.172 12.625 1 91.94 269 ASN A O 1
ATOM 2100 N N . LEU A 1 270 ? 12.25 -7.273 13.859 1 93.31 270 LEU A N 1
ATOM 2101 C CA . LEU A 1 270 ? 11.688 -6.598 12.695 1 93.31 270 LEU A CA 1
ATOM 2102 C C . LEU A 1 270 ? 12.578 -5.441 12.258 1 93.31 270 LEU A C 1
ATOM 2104 O O . LEU A 1 270 ? 13.141 -4.734 13.094 1 93.31 270 LEU A O 1
ATOM 2108 N N . ILE A 1 271 ? 12.758 -5.273 10.961 1 95.12 271 ILE A N 1
ATOM 2109 C CA . ILE A 1 271 ? 13.547 -4.16 10.445 1 95.12 271 ILE A CA 1
ATOM 2110 C C . ILE A 1 271 ? 12.805 -2.85 10.68 1 95.12 271 ILE A C 1
ATOM 2112 O O . ILE A 1 271 ? 11.695 -2.664 10.172 1 95.12 271 ILE A O 1
ATOM 2116 N N . ALA A 1 272 ? 13.375 -1.957 11.469 1 93.12 272 ALA A N 1
ATOM 2117 C CA . ALA A 1 272 ? 12.805 -0.641 11.742 1 93.12 272 ALA A CA 1
ATOM 2118 C C . ALA A 1 272 ? 13.148 0.344 10.625 1 93.12 272 ALA A C 1
ATOM 2120 O O . ALA A 1 272 ? 12.328 1.189 10.258 1 93.12 272 ALA A O 1
ATOM 2121 N N . SER A 1 273 ? 14.336 0.252 10.164 1 95.19 273 SER A N 1
ATOM 2122 C CA . SER A 1 273 ? 14.828 1.132 9.109 1 95.19 273 SER A CA 1
ATOM 2123 C C . SER A 1 273 ? 15.891 0.438 8.266 1 95.19 273 SER A C 1
ATOM 2125 O O . SER A 1 273 ? 16.922 -0.009 8.789 1 95.19 273 SER A O 1
ATOM 2127 N N . SER A 1 274 ? 15.602 0.36 6.934 1 97.81 274 SER A N 1
ATOM 2128 C CA . SER A 1 274 ? 16.609 -0.174 6.012 1 97.81 274 SER A CA 1
ATOM 2129 C C . SER A 1 274 ? 17.781 0.777 5.871 1 97.81 274 SER A C 1
ATOM 2131 O O . SER A 1 274 ? 17.609 1.983 5.691 1 97.81 274 SER A O 1
ATOM 2133 N N . PHE A 1 275 ? 19.031 0.237 6.039 1 97.12 275 PHE A N 1
ATOM 2134 C CA . PHE A 1 275 ? 20.281 0.989 5.949 1 97.12 275 PHE A CA 1
ATOM 2135 C C . PHE A 1 275 ? 20.375 2.004 7.078 1 97.12 275 PHE A C 1
ATOM 2137 O O . PHE A 1 275 ? 21.141 2.975 6.98 1 97.12 275 PHE A O 1
ATOM 2144 N N . GLY A 1 276 ? 19.609 1.803 8.148 1 93.44 276 GLY A N 1
ATOM 2145 C CA . GLY A 1 276 ? 19.562 2.764 9.242 1 93.44 276 GLY A CA 1
ATOM 2146 C C . GLY A 1 276 ? 20.891 2.928 9.945 1 93.44 276 GLY A C 1
ATOM 2147 O O . GLY A 1 276 ? 21.203 4.012 10.445 1 93.44 276 GLY A O 1
ATOM 2148 N N . LYS A 1 277 ? 21.703 1.908 9.984 1 92.06 277 LYS A N 1
ATOM 2149 C CA . LYS A 1 277 ? 22.969 1.946 10.711 1 92.06 277 LYS A CA 1
ATOM 2150 C C . LYS A 1 277 ? 24.047 2.662 9.898 1 92.06 277 LYS A C 1
ATOM 2152 O O . LYS A 1 277 ? 25.031 3.148 10.453 1 92.06 277 LYS A O 1
ATOM 2157 N N . SER A 1 278 ? 23.844 2.715 8.609 1 90.44 278 SER A N 1
ATOM 2158 C CA . SER A 1 278 ? 24.859 3.326 7.754 1 90.44 278 SER A CA 1
ATOM 2159 C C . SER A 1 278 ? 24.797 4.848 7.832 1 90.44 278 SER A C 1
ATOM 2161 O O . SER A 1 278 ? 25.734 5.531 7.402 1 90.44 278 SER A O 1
ATOM 2163 N N . ALA A 1 279 ? 23.812 5.422 8.383 1 82.69 279 ALA A N 1
ATOM 2164 C CA . ALA A 1 279 ? 23.656 6.871 8.5 1 82.69 279 ALA A CA 1
ATOM 2165 C C . ALA A 1 279 ? 24.672 7.457 9.477 1 82.69 279 ALA A C 1
ATOM 2167 O O . ALA A 1 279 ? 25.203 8.547 9.242 1 82.69 279 ALA A O 1
ATOM 2168 N N . THR A 1 280 ? 24.922 6.789 10.531 1 75.94 280 THR A N 1
ATOM 2169 C CA . THR A 1 280 ? 25.703 7.402 11.602 1 75.94 280 THR A CA 1
ATOM 2170 C C . THR A 1 280 ? 27.016 6.664 11.805 1 75.94 280 THR A C 1
ATOM 2172 O O . THR A 1 280 ? 27.906 7.148 12.516 1 75.94 280 THR A O 1
ATOM 2175 N N . ALA A 1 281 ? 27.141 5.574 11.164 1 76.94 281 ALA A N 1
ATOM 2176 C CA . ALA A 1 281 ? 28.328 4.773 11.438 1 76.94 281 ALA A CA 1
ATOM 2177 C C . ALA A 1 281 ? 29.484 5.207 10.547 1 76.94 281 ALA A C 1
ATOM 2179 O O . ALA A 1 281 ? 29.297 5.512 9.367 1 76.94 281 ALA A O 1
ATOM 2180 N N . ASP A 1 282 ? 30.516 5.344 11.25 1 79.12 282 ASP A N 1
ATOM 2181 C CA . ASP A 1 282 ? 31.75 5.648 10.523 1 79.12 282 ASP A CA 1
ATOM 2182 C C . ASP A 1 282 ? 32.531 4.375 10.227 1 79.12 282 ASP A C 1
ATOM 2184 O O . ASP A 1 282 ? 33.656 4.211 10.703 1 79.12 282 ASP A O 1
ATOM 2188 N N . LYS A 1 283 ? 31.938 3.451 9.641 1 83.94 283 LYS A N 1
ATOM 2189 C CA . LYS A 1 283 ? 32.594 2.207 9.273 1 83.94 283 LYS A CA 1
ATOM 2190 C C . LYS A 1 283 ? 32.25 1.793 7.848 1 83.94 283 LYS A C 1
ATOM 2192 O O . LYS A 1 283 ? 31.297 2.318 7.266 1 83.94 283 LYS A O 1
ATOM 2197 N N . GLU A 1 284 ? 33.125 0.919 7.391 1 89 284 GLU A N 1
ATOM 2198 C CA . GLU A 1 284 ? 32.844 0.352 6.078 1 89 284 GLU A CA 1
ATOM 2199 C C . GLU A 1 284 ? 31.891 -0.837 6.184 1 89 284 GLU A C 1
ATOM 2201 O O . GLU A 1 284 ? 31.969 -1.617 7.137 1 89 284 GLU A O 1
ATOM 2206 N N . PHE A 1 285 ? 31.016 -0.88 5.297 1 93.75 285 PHE A N 1
ATOM 2207 C CA . PHE A 1 285 ? 30.047 -1.979 5.262 1 93.75 285 PHE A CA 1
ATOM 2208 C C . PHE A 1 285 ? 30.391 -2.957 4.145 1 93.75 285 PHE A C 1
ATOM 2210 O O . PHE A 1 285 ? 30.844 -2.549 3.07 1 93.75 285 PHE A O 1
ATOM 2217 N N . SER A 1 286 ? 30.188 -4.215 4.422 1 95.56 286 SER A N 1
ATOM 2218 C CA . SER A 1 286 ? 30.5 -5.238 3.432 1 95.56 286 SER A CA 1
ATOM 2219 C C . SER A 1 286 ? 29.531 -5.18 2.252 1 95.56 286 SER A C 1
ATOM 2221 O O . SER A 1 286 ? 28.344 -4.898 2.428 1 95.56 286 SER A O 1
ATOM 2223 N N . LYS A 1 287 ? 30.094 -5.562 1.062 1 96.69 287 LYS A N 1
ATOM 2224 C CA . LYS A 1 287 ? 29.281 -5.613 -0.148 1 96.69 287 LYS A CA 1
ATOM 2225 C C . LYS A 1 287 ? 28.156 -6.621 -0.003 1 96.69 287 LYS A C 1
ATOM 2227 O O . LYS A 1 287 ? 27.031 -6.367 -0.442 1 96.69 287 LYS A O 1
ATOM 2232 N N . ASP A 1 288 ? 28.438 -7.742 0.657 1 97 288 ASP A N 1
ATOM 2233 C CA . ASP A 1 288 ? 27.453 -8.789 0.863 1 97 288 ASP A CA 1
ATOM 2234 C C . ASP A 1 288 ? 26.297 -8.297 1.736 1 97 288 ASP A C 1
ATOM 2236 O O . ASP A 1 288 ? 25.125 -8.523 1.42 1 97 288 ASP A O 1
ATOM 2240 N N . ASP A 1 289 ? 26.625 -7.605 2.771 1 97.62 289 ASP A N 1
ATOM 2241 C CA . ASP A 1 289 ? 25.625 -7.121 3.713 1 97.62 289 ASP A CA 1
ATOM 2242 C C . ASP A 1 289 ? 24.75 -6.047 3.076 1 97.62 289 ASP A C 1
ATOM 2244 O O . ASP A 1 289 ? 23.531 -6.023 3.289 1 97.62 289 ASP A O 1
ATOM 2248 N N . MET A 1 290 ? 25.344 -5.195 2.326 1 97.62 290 MET A N 1
ATOM 2249 C CA . MET A 1 290 ? 24.594 -4.125 1.671 1 97.62 290 MET A CA 1
ATOM 2250 C C . MET A 1 290 ? 23.656 -4.688 0.613 1 97.62 290 MET A C 1
ATOM 2252 O O . MET A 1 290 ? 22.516 -4.25 0.498 1 97.62 290 MET A O 1
ATOM 2256 N N . ALA A 1 291 ? 24.203 -5.656 -0.125 1 97.19 291 ALA A N 1
ATOM 2257 C CA . ALA A 1 291 ? 23.359 -6.297 -1.135 1 97.19 291 ALA A CA 1
ATOM 2258 C C . ALA A 1 291 ? 22.172 -6.996 -0.493 1 97.19 291 ALA A C 1
ATOM 2260 O O . ALA A 1 291 ? 21.047 -6.941 -1.018 1 97.19 291 ALA A O 1
ATOM 2261 N N . LYS A 1 292 ? 22.438 -7.641 0.611 1 97.38 292 LYS A N 1
ATOM 2262 C CA . LYS A 1 292 ? 21.375 -8.328 1.327 1 97.38 292 LYS A CA 1
ATOM 2263 C C . LYS A 1 292 ? 20.328 -7.34 1.845 1 97.38 292 LYS A C 1
ATOM 2265 O O . LYS A 1 292 ? 19.125 -7.566 1.711 1 97.38 292 LYS A O 1
ATOM 2270 N N . SER A 1 293 ? 20.781 -6.25 2.469 1 97.88 293 SER A N 1
ATOM 2271 C CA . SER A 1 293 ? 19.875 -5.223 2.965 1 97.88 293 SER A CA 1
ATOM 2272 C C . SER A 1 293 ? 19.047 -4.629 1.833 1 97.88 293 SER A C 1
ATOM 2274 O O . SER A 1 293 ? 17.844 -4.398 1.995 1 97.88 293 SER A O 1
ATOM 2276 N N . LEU A 1 294 ? 19.719 -4.41 0.754 1 97.94 294 LEU A N 1
ATOM 2277 C CA . LEU A 1 294 ? 19.047 -3.846 -0.409 1 97.94 294 LEU A CA 1
ATOM 2278 C C . LEU A 1 294 ? 17.953 -4.789 -0.92 1 97.94 294 LEU A C 1
ATOM 2280 O O . LEU A 1 294 ? 16.844 -4.355 -1.23 1 97.94 294 LEU A O 1
ATOM 2284 N N . LEU A 1 295 ? 18.266 -6.062 -1.034 1 97.25 295 LEU A N 1
ATOM 2285 C CA . LEU A 1 295 ? 17.297 -7.059 -1.498 1 97.25 295 LEU A CA 1
ATOM 2286 C C . LEU A 1 295 ? 16.109 -7.152 -0.547 1 97.25 295 LEU A C 1
ATOM 2288 O O . LEU A 1 295 ? 14.969 -7.215 -0.988 1 97.25 295 LEU A O 1
ATOM 2292 N N . HIS A 1 296 ? 16.359 -7.145 0.736 1 97.38 296 HIS A N 1
ATOM 2293 C CA . HIS A 1 296 ? 15.297 -7.18 1.731 1 97.38 296 HIS A CA 1
ATOM 2294 C C . HIS A 1 296 ? 14.406 -5.945 1.63 1 97.38 296 HIS A C 1
ATOM 2296 O O . HIS A 1 296 ? 13.18 -6.055 1.687 1 97.38 296 HIS A O 1
ATOM 2302 N N . MET A 1 297 ? 15.031 -4.836 1.487 1 98.19 297 MET A N 1
ATOM 2303 C CA . MET A 1 297 ? 14.312 -3.566 1.42 1 98.19 297 MET A CA 1
ATOM 2304 C C . MET A 1 297 ? 13.336 -3.557 0.254 1 98.19 297 MET A C 1
ATOM 2306 O O . MET A 1 297 ? 12.148 -3.266 0.437 1 98.19 297 MET A O 1
ATOM 2310 N N . ILE A 1 298 ? 13.797 -3.943 -0.87 1 98 298 ILE A N 1
ATOM 2311 C CA . ILE A 1 298 ? 13.008 -3.885 -2.094 1 98 298 ILE A CA 1
ATOM 2312 C C . ILE A 1 298 ? 11.945 -4.977 -2.072 1 98 298 ILE A C 1
ATOM 2314 O O . ILE A 1 298 ? 10.773 -4.719 -2.379 1 98 298 ILE A O 1
ATOM 2318 N N . SER A 1 299 ? 12.297 -6.211 -1.682 1 97.69 299 SER A N 1
ATOM 2319 C CA . SER A 1 299 ? 11.359 -7.332 -1.66 1 97.69 299 SER A CA 1
ATOM 2320 C C . SER A 1 299 ? 10.25 -7.105 -0.641 1 97.69 299 SER A C 1
ATOM 2322 O O . SER A 1 299 ? 9.086 -7.426 -0.9 1 97.69 299 SER A O 1
ATOM 2324 N N . ASN A 1 300 ? 10.609 -6.559 0.519 1 97.69 300 ASN A N 1
ATOM 2325 C CA . ASN A 1 300 ? 9.609 -6.258 1.54 1 97.69 300 ASN A CA 1
ATOM 2326 C C . ASN A 1 300 ? 8.625 -5.199 1.064 1 97.69 300 ASN A C 1
ATOM 2328 O O . ASN A 1 300 ? 7.426 -5.285 1.346 1 97.69 300 ASN A O 1
ATOM 2332 N N . ASP A 1 301 ? 9.141 -4.238 0.414 1 98.31 301 ASP A N 1
ATOM 2333 C CA . ASP A 1 301 ? 8.297 -3.158 -0.089 1 98.31 301 ASP A CA 1
ATOM 2334 C C . ASP A 1 301 ? 7.312 -3.674 -1.137 1 98.31 301 ASP A C 1
ATOM 2336 O O . ASP A 1 301 ? 6.129 -3.338 -1.101 1 98.31 301 ASP A O 1
ATOM 2340 N N . ILE A 1 302 ? 7.832 -4.414 -2.025 1 98.12 302 ILE A N 1
ATOM 2341 C CA . ILE A 1 302 ? 6.988 -4.988 -3.068 1 98.12 302 ILE A CA 1
ATOM 2342 C C . ILE A 1 302 ? 5.91 -5.863 -2.438 1 98.12 302 ILE A C 1
ATOM 2344 O O . ILE A 1 302 ? 4.746 -5.809 -2.838 1 98.12 302 ILE A O 1
ATOM 2348 N N . GLY A 1 303 ? 6.324 -6.734 -1.48 1 98.19 303 GLY A N 1
ATOM 2349 C CA . GLY A 1 303 ? 5.355 -7.57 -0.787 1 98.19 303 GLY A CA 1
ATOM 2350 C C . GLY A 1 303 ? 4.262 -6.773 -0.103 1 98.19 303 GLY A C 1
ATOM 2351 O O . GLY A 1 303 ? 3.088 -7.145 -0.162 1 98.19 303 GLY A O 1
ATOM 2352 N N . GLN A 1 304 ? 4.652 -5.68 0.543 1 98.12 304 GLN A N 1
ATOM 2353 C CA . GLN A 1 304 ? 3.68 -4.84 1.235 1 98.12 304 GLN A CA 1
ATOM 2354 C C . GLN A 1 304 ? 2.703 -4.203 0.251 1 98.12 304 GLN A C 1
ATOM 2356 O O . GLN A 1 304 ? 1.49 -4.215 0.477 1 98.12 304 GLN A O 1
ATOM 2361 N N . LEU A 1 305 ? 3.219 -3.625 -0.796 1 98.19 305 LEU A N 1
ATOM 2362 C CA . LEU A 1 305 ? 2.373 -3.006 -1.812 1 98.19 305 LEU A CA 1
ATOM 2363 C C . LEU A 1 305 ? 1.403 -4.023 -2.404 1 98.19 305 LEU A C 1
ATOM 2365 O O . LEU A 1 305 ? 0.211 -3.742 -2.543 1 98.19 305 LEU A O 1
ATOM 2369 N N . ALA A 1 306 ? 1.984 -5.191 -2.74 1 98.31 306 ALA A N 1
ATOM 2370 C CA . ALA A 1 306 ? 1.151 -6.25 -3.305 1 98.31 306 ALA A CA 1
ATOM 2371 C C . ALA A 1 306 ? 0.016 -6.621 -2.355 1 98.31 306 ALA A C 1
ATOM 2373 O O . ALA A 1 306 ? -1.132 -6.773 -2.779 1 98.31 306 ALA A O 1
ATOM 2374 N N . CYS A 1 307 ? 0.312 -6.77 -1.126 1 98 307 CYS A N 1
ATOM 2375 C CA . CYS A 1 307 ? -0.67 -7.117 -0.105 1 98 307 CYS A CA 1
ATOM 2376 C C . CYS A 1 307 ? -1.761 -6.055 -0.012 1 98 307 CYS A C 1
ATOM 2378 O O . CYS A 1 307 ? -2.947 -6.383 0.029 1 98 307 CYS A O 1
ATOM 2380 N N . LEU A 1 308 ? -1.363 -4.816 0.005 1 98.19 308 LEU A N 1
ATOM 2381 C CA . LEU A 1 308 ? -2.316 -3.721 0.158 1 98.19 308 LEU A CA 1
ATOM 2382 C C . LEU A 1 308 ? -3.264 -3.654 -1.034 1 98.19 308 LEU A C 1
ATOM 2384 O O . LEU A 1 308 ? -4.469 -3.457 -0.864 1 98.19 308 LEU A O 1
ATOM 2388 N N . TYR A 1 309 ? -2.74 -3.789 -2.215 1 98.12 309 TYR A N 1
ATOM 2389 C CA . TYR A 1 309 ? -3.594 -3.777 -3.398 1 98.12 309 TYR A CA 1
ATOM 2390 C C . TYR A 1 309 ? -4.527 -4.98 -3.412 1 98.12 309 TYR A C 1
ATOM 2392 O O . TYR A 1 309 ? -5.68 -4.879 -3.834 1 98.12 309 TYR A O 1
ATOM 2400 N N . ALA A 1 310 ? -3.984 -6.172 -3.018 1 98.12 310 ALA A N 1
ATOM 2401 C CA . ALA A 1 310 ? -4.844 -7.352 -2.928 1 98.12 310 ALA A CA 1
ATOM 2402 C C . ALA A 1 310 ? -6.008 -7.109 -1.973 1 98.12 310 ALA A C 1
ATOM 2404 O O . ALA A 1 310 ? -7.156 -7.422 -2.297 1 98.12 310 ALA A O 1
ATOM 2405 N N . LYS A 1 311 ? -5.719 -6.508 -0.83 1 97.38 311 LYS A N 1
ATOM 2406 C CA . LYS A 1 311 ? -6.75 -6.242 0.169 1 97.38 311 LYS A CA 1
ATOM 2407 C C . LYS A 1 311 ? -7.746 -5.199 -0.334 1 97.38 311 LYS A C 1
ATOM 2409 O O . LYS A 1 311 ? -8.953 -5.336 -0.126 1 97.38 311 LYS A O 1
ATOM 2414 N N . LEU A 1 312 ? -7.258 -4.156 -0.964 1 96.94 312 LEU A N 1
ATOM 2415 C CA . LEU A 1 312 ? -8.109 -3.096 -1.493 1 96.94 312 LEU A CA 1
ATOM 2416 C C . LEU A 1 312 ? -9.125 -3.656 -2.488 1 96.94 312 LEU A C 1
ATOM 2418 O O . LEU A 1 312 ? -10.234 -3.135 -2.609 1 96.94 312 LEU A O 1
ATOM 2422 N N . HIS A 1 313 ? -8.734 -4.707 -3.168 1 96.75 313 HIS A N 1
ATOM 2423 C CA . HIS A 1 313 ? -9.578 -5.246 -4.223 1 96.75 313 HIS A CA 1
ATOM 2424 C C . HIS A 1 313 ? -10.18 -6.59 -3.816 1 96.75 313 HIS A C 1
ATOM 2426 O O . HIS A 1 313 ? -10.727 -7.309 -4.652 1 96.75 313 HIS A O 1
ATOM 2432 N N . ASN A 1 314 ? -10.031 -7.016 -2.605 1 95.94 314 ASN A N 1
ATOM 2433 C CA . ASN A 1 314 ? -10.594 -8.227 -2.016 1 95.94 314 ASN A CA 1
ATOM 2434 C C . ASN A 1 314 ? -10.125 -9.477 -2.744 1 95.94 314 ASN A C 1
ATOM 2436 O O . ASN A 1 314 ? -10.93 -10.336 -3.107 1 95.94 314 ASN A O 1
ATOM 2440 N N . LEU A 1 315 ? -8.844 -9.508 -3.07 1 95.56 315 LEU A N 1
ATOM 2441 C CA . LEU A 1 315 ? -8.219 -10.672 -3.684 1 95.56 315 LEU A CA 1
ATOM 2442 C C . LEU A 1 315 ? -7.34 -11.406 -2.678 1 95.56 315 LEU A C 1
ATOM 2444 O O . LEU A 1 315 ? -6.719 -10.781 -1.815 1 95.56 315 LEU A O 1
ATOM 2448 N N . HIS A 1 316 ? -7.223 -12.711 -2.816 1 93.12 316 HIS A N 1
ATOM 2449 C CA . HIS A 1 316 ? -6.508 -13.5 -1.815 1 93.12 316 HIS A CA 1
ATOM 2450 C C . HIS A 1 316 ? -5.301 -14.203 -2.426 1 93.12 316 HIS A C 1
ATOM 2452 O O . HIS A 1 316 ? -4.484 -14.781 -1.704 1 93.12 316 HIS A O 1
ATOM 2458 N N . LYS A 1 317 ? -5.145 -14.148 -3.748 1 91.88 317 LYS A N 1
ATOM 2459 C CA . LYS A 1 317 ? -4.023 -14.773 -4.441 1 91.88 317 LYS A CA 1
ATOM 2460 C C . LYS A 1 317 ? -3.254 -13.758 -5.277 1 91.88 317 LYS A C 1
ATOM 2462 O O . LYS A 1 317 ? -3.854 -12.992 -6.035 1 91.88 317 LYS A O 1
ATOM 2467 N N . ILE A 1 318 ? -1.993 -13.766 -5.055 1 96.81 318 ILE A N 1
ATOM 2468 C CA . ILE A 1 318 ? -1.113 -12.891 -5.832 1 96.81 318 ILE A CA 1
ATOM 2469 C C . ILE A 1 318 ? -0.116 -13.742 -6.617 1 96.81 318 ILE A C 1
ATOM 2471 O O . ILE A 1 318 ? 0.64 -14.523 -6.039 1 96.81 318 ILE A O 1
ATOM 2475 N N . TYR A 1 319 ? -0.159 -13.633 -7.906 1 96.81 319 TYR A N 1
ATOM 2476 C CA . TYR A 1 319 ? 0.87 -14.25 -8.734 1 96.81 319 TYR A CA 1
ATOM 2477 C C . TYR A 1 319 ? 2.012 -13.281 -9 1 96.81 319 TYR A C 1
ATOM 2479 O O . TYR A 1 319 ? 1.78 -12.117 -9.336 1 96.81 319 TYR A O 1
ATOM 2487 N N . PHE A 1 320 ? 3.197 -13.719 -8.844 1 97.06 320 PHE A N 1
ATOM 2488 C CA . PHE A 1 320 ? 4.359 -12.875 -9.086 1 97.06 320 PHE A CA 1
ATOM 2489 C C . PHE A 1 320 ? 5.055 -13.266 -10.383 1 97.06 320 PHE A C 1
ATOM 2491 O O . PHE A 1 320 ? 5.383 -14.438 -10.586 1 97.06 320 PHE A O 1
ATOM 2498 N N . GLY A 1 321 ? 5.223 -12.242 -11.281 1 91.62 321 GLY A N 1
ATOM 2499 C CA . GLY A 1 321 ? 5.953 -12.398 -12.523 1 91.62 321 GLY A CA 1
ATOM 2500 C C . GLY A 1 321 ? 7.035 -11.352 -12.719 1 91.62 321 GLY A C 1
ATOM 2501 O O . GLY A 1 321 ? 7.324 -10.57 -11.812 1 91.62 321 GLY A O 1
ATOM 2502 N N . GLY A 1 322 ? 7.84 -11.25 -13.93 1 86.31 322 GLY A N 1
ATOM 2503 C CA . GLY A 1 322 ? 8.75 -10.195 -14.336 1 86.31 322 GLY A CA 1
ATOM 2504 C C . GLY A 1 322 ? 10.211 -10.594 -14.234 1 86.31 322 GLY A C 1
ATOM 2505 O O . GLY A 1 322 ? 11.094 -9.898 -14.75 1 86.31 322 GLY A O 1
ATOM 2506 N N . PHE A 1 323 ? 10.625 -11.562 -13.594 1 81.62 323 PHE A N 1
ATOM 2507 C CA . PHE A 1 323 ? 11.898 -12.273 -13.562 1 81.62 323 PHE A CA 1
ATOM 2508 C C . PHE A 1 323 ? 12.875 -11.602 -12.602 1 81.62 323 PHE A C 1
ATOM 2510 O O . PHE A 1 323 ? 14.086 -11.789 -12.703 1 81.62 323 PHE A O 1
ATOM 2517 N N . PHE A 1 324 ? 12.492 -10.633 -11.797 1 87.81 324 PHE A N 1
ATOM 2518 C CA . PHE A 1 324 ? 13.281 -10.172 -10.664 1 87.81 324 PHE A CA 1
ATOM 2519 C C . PHE A 1 324 ? 13.555 -11.312 -9.695 1 87.81 324 PHE A C 1
ATOM 2521 O O . PHE A 1 324 ? 14.633 -11.398 -9.109 1 87.81 324 PHE A O 1
ATOM 2528 N N . ILE A 1 325 ? 12.57 -12.125 -9.484 1 87.06 325 ILE A N 1
ATOM 2529 C CA . ILE A 1 325 ? 12.617 -13.188 -8.492 1 87.06 325 ILE A CA 1
ATOM 2530 C C . ILE A 1 325 ? 13.602 -14.266 -8.938 1 87.06 325 ILE A C 1
ATOM 2532 O O . ILE A 1 325 ? 14.43 -14.727 -8.141 1 87.06 325 ILE A O 1
ATOM 2536 N N . ARG A 1 326 ? 13.531 -14.656 -10.211 1 79.88 326 ARG A N 1
ATOM 2537 C CA . ARG A 1 326 ? 14.422 -15.633 -10.82 1 79.88 326 ARG A CA 1
ATOM 2538 C C . ARG A 1 326 ? 14.547 -16.891 -9.953 1 79.88 326 ARG A C 1
ATOM 2540 O O . ARG A 1 326 ? 15.648 -17.406 -9.773 1 79.88 326 ARG A O 1
ATOM 2547 N N . GLY A 1 327 ? 13.523 -17.219 -9.234 1 80.5 327 GLY A N 1
ATOM 2548 C CA . GLY A 1 327 ? 13.523 -18.422 -8.422 1 80.5 327 GLY A CA 1
ATOM 2549 C C . GLY A 1 327 ? 14.43 -18.312 -7.207 1 80.5 327 GLY A C 1
ATOM 2550 O O . GLY A 1 327 ? 14.688 -19.312 -6.535 1 80.5 327 GLY A O 1
ATOM 2551 N N . HIS A 1 328 ? 14.883 -17.172 -6.906 1 84.5 328 HIS A N 1
ATOM 2552 C CA . HIS A 1 328 ? 15.789 -17 -5.77 1 84.5 328 HIS A CA 1
ATOM 2553 C C . HIS A 1 328 ? 15.047 -17.141 -4.449 1 84.5 328 HIS A C 1
ATOM 2555 O O . HIS A 1 328 ? 14.117 -16.391 -4.168 1 84.5 328 HIS A O 1
ATOM 2561 N N . PRO A 1 329 ? 15.531 -18.047 -3.613 1 87.5 329 PRO A N 1
ATOM 2562 C CA . PRO A 1 329 ? 14.812 -18.344 -2.375 1 87.5 329 PRO A CA 1
ATOM 2563 C C . PRO A 1 329 ? 14.703 -17.141 -1.447 1 87.5 329 PRO A C 1
ATOM 2565 O O . PRO A 1 329 ? 13.656 -16.938 -0.821 1 87.5 329 PRO A O 1
ATOM 2568 N N . VAL A 1 330 ? 15.781 -16.328 -1.369 1 88.81 330 VAL A N 1
ATOM 2569 C CA . VAL A 1 330 ? 15.789 -15.188 -0.453 1 88.81 330 VAL A CA 1
ATOM 2570 C C . VAL A 1 330 ? 14.695 -14.195 -0.857 1 88.81 330 VAL A C 1
ATOM 2572 O O . VAL A 1 330 ? 14 -13.648 -0.002 1 88.81 330 VAL A O 1
ATOM 2575 N N . THR A 1 331 ? 14.57 -13.961 -2.123 1 92.69 331 THR A N 1
ATOM 2576 C CA . THR A 1 331 ? 13.562 -13.039 -2.639 1 92.69 331 THR A CA 1
ATOM 2577 C C . THR A 1 331 ? 12.156 -13.562 -2.348 1 92.69 331 THR A C 1
ATOM 2579 O O . THR A 1 331 ? 11.305 -12.828 -1.84 1 92.69 331 THR A O 1
ATOM 2582 N N . MET A 1 332 ? 11.93 -14.836 -2.643 1 93.94 332 MET A N 1
ATOM 2583 C CA . MET A 1 332 ? 10.609 -15.43 -2.443 1 93.94 332 MET A CA 1
ATOM 2584 C C . MET A 1 332 ? 10.242 -15.453 -0.965 1 93.94 332 MET A C 1
ATOM 2586 O O . MET A 1 332 ? 9.102 -15.156 -0.602 1 93.94 332 MET A O 1
ATOM 2590 N N . ARG A 1 333 ? 11.234 -15.82 -0.186 1 92.94 333 ARG A N 1
ATOM 2591 C CA . ARG A 1 333 ? 11.008 -15.859 1.254 1 92.94 333 ARG A CA 1
ATOM 2592 C C . ARG A 1 333 ? 10.633 -14.484 1.791 1 92.94 333 ARG A C 1
ATOM 2594 O O . ARG A 1 333 ? 9.719 -14.352 2.605 1 92.94 333 ARG A O 1
ATOM 2601 N N . THR A 1 334 ? 11.344 -13.477 1.379 1 94.44 334 THR A N 1
ATOM 2602 C CA . THR A 1 334 ? 11.117 -12.117 1.874 1 94.44 334 THR A CA 1
ATOM 2603 C C . THR A 1 334 ? 9.758 -11.594 1.425 1 94.44 334 THR A C 1
ATOM 2605 O O . THR A 1 334 ? 9.031 -10.984 2.211 1 94.44 334 THR A O 1
ATOM 2608 N N . ILE A 1 335 ? 9.422 -11.805 0.2 1 96.56 335 ILE A N 1
ATOM 2609 C CA . ILE A 1 335 ? 8.125 -11.383 -0.318 1 96.56 335 ILE A CA 1
ATOM 2610 C C . ILE A 1 335 ? 7.008 -12.086 0.456 1 96.56 335 ILE A C 1
ATOM 2612 O O . ILE A 1 335 ? 6.043 -11.445 0.881 1 96.56 335 ILE A O 1
ATOM 2616 N N . THR A 1 336 ? 7.141 -13.414 0.627 1 95.88 336 THR A N 1
ATOM 2617 C CA . THR A 1 336 ? 6.148 -14.195 1.354 1 95.88 336 THR A CA 1
ATOM 2618 C C . THR A 1 336 ? 6.004 -13.695 2.787 1 95.88 336 THR A C 1
ATOM 2620 O O . THR A 1 336 ? 4.891 -13.547 3.293 1 95.88 336 THR A O 1
ATOM 2623 N N . TYR A 1 337 ? 7.137 -13.453 3.414 1 94.44 337 TYR A N 1
ATOM 2624 C CA . TYR A 1 337 ? 7.125 -12.938 4.777 1 94.44 337 TYR A CA 1
ATOM 2625 C C . TYR A 1 337 ? 6.375 -11.609 4.852 1 94.44 337 TYR A C 1
ATOM 2627 O O . TYR A 1 337 ? 5.543 -11.414 5.742 1 94.44 337 TYR A O 1
ATOM 2635 N N . SER A 1 338 ? 6.688 -10.727 3.967 1 96.25 338 SER A N 1
ATOM 2636 C CA . SER A 1 338 ? 6.062 -9.406 3.941 1 96.25 338 SER A CA 1
ATOM 2637 C C . SER A 1 338 ? 4.551 -9.516 3.773 1 96.25 338 SER A C 1
ATOM 2639 O O . SER A 1 338 ? 3.793 -8.859 4.496 1 96.25 338 SER A O 1
ATOM 2641 N N . ILE A 1 339 ? 4.113 -10.305 2.885 1 97.12 339 ILE A N 1
ATOM 2642 C CA . ILE A 1 339 ? 2.693 -10.461 2.602 1 97.12 339 ILE A CA 1
ATOM 2643 C C . ILE A 1 339 ? 1.993 -11.094 3.805 1 97.12 339 ILE A C 1
ATOM 2645 O O . ILE A 1 339 ? 0.919 -10.641 4.211 1 97.12 339 ILE A O 1
ATOM 2649 N N . ASN A 1 340 ? 2.596 -12.156 4.375 1 94.5 340 ASN A N 1
ATOM 2650 C CA . ASN A 1 340 ? 2.016 -12.773 5.562 1 94.5 340 ASN A CA 1
ATOM 2651 C C . ASN A 1 340 ? 1.925 -11.789 6.723 1 94.5 340 ASN A C 1
ATOM 2653 O O . ASN A 1 340 ? 0.94 -11.781 7.461 1 94.5 340 ASN A O 1
ATOM 2657 N N . PHE A 1 341 ? 2.949 -11.008 6.871 1 94.19 341 PHE A N 1
ATOM 2658 C CA . PHE A 1 341 ? 3.018 -10.039 7.961 1 94.19 341 PHE A CA 1
ATOM 2659 C C . PHE A 1 341 ? 1.915 -9 7.832 1 94.19 341 PHE A C 1
ATOM 2661 O O . PHE A 1 341 ? 1.153 -8.773 8.773 1 94.19 341 PHE A O 1
ATOM 2668 N N . PHE A 1 342 ? 1.711 -8.406 6.715 1 94.94 342 PHE A N 1
ATOM 2669 C CA . PHE A 1 342 ? 0.804 -7.27 6.555 1 94.94 342 PHE A CA 1
ATOM 2670 C C . PHE A 1 342 ? -0.628 -7.75 6.348 1 94.94 342 PHE A C 1
ATOM 2672 O O . PHE A 1 342 ? -1.579 -7.012 6.613 1 94.94 342 PHE A O 1
ATOM 2679 N N . SER A 1 343 ? -0.817 -8.977 5.828 1 94.88 343 SER A N 1
ATOM 2680 C CA . SER A 1 343 ? -2.168 -9.492 5.629 1 94.88 343 SER A CA 1
ATOM 2681 C C . SER A 1 343 ? -2.615 -10.336 6.816 1 94.88 343 SER A C 1
ATOM 2683 O O . SER A 1 343 ? -3.775 -10.742 6.895 1 94.88 343 SER A O 1
ATOM 2685 N N . LYS A 1 344 ? -1.631 -10.625 7.711 1 92.62 344 LYS A N 1
ATOM 2686 C CA . LYS A 1 344 ? -1.876 -11.539 8.828 1 92.62 344 LYS A CA 1
ATOM 2687 C C . LYS A 1 344 ? -2.314 -12.914 8.328 1 92.62 344 LYS A C 1
ATOM 2689 O O . LYS A 1 344 ? -3.254 -13.5 8.867 1 92.62 344 LYS A O 1
ATOM 2694 N N . GLY A 1 345 ? -1.799 -13.273 7.184 1 92.5 345 GLY A N 1
ATOM 2695 C CA . GLY A 1 345 ? -2.018 -14.617 6.66 1 92.5 345 GLY A CA 1
ATOM 2696 C C . GLY A 1 345 ? -3.213 -14.703 5.734 1 92.5 345 GLY A C 1
ATOM 2697 O O . GLY A 1 345 ? -3.518 -15.781 5.207 1 92.5 345 GLY A O 1
ATOM 2698 N N . GLU A 1 346 ? -3.867 -13.609 5.336 1 94.19 346 GLU A N 1
ATOM 2699 C CA . GLU A 1 346 ? -5.094 -13.625 4.547 1 94.19 346 GLU A CA 1
ATOM 2700 C C . GLU A 1 346 ? -4.793 -13.711 3.055 1 94.19 346 GLU A C 1
ATOM 2702 O O . GLU A 1 346 ? -5.648 -14.109 2.264 1 94.19 346 GLU A O 1
ATOM 2707 N N . VAL A 1 347 ? -3.66 -13.25 2.678 1 95.5 347 VAL A N 1
ATOM 2708 C CA . VAL A 1 347 ? -3.277 -13.203 1.271 1 95.5 347 VAL A CA 1
ATOM 2709 C C . VAL A 1 347 ? -2.107 -14.156 1.024 1 95.5 347 VAL A C 1
ATOM 2711 O O . VAL A 1 347 ? -1.193 -14.25 1.846 1 95.5 347 VAL A O 1
ATOM 2714 N N . GLN A 1 348 ? -2.135 -14.875 -0.059 1 94.38 348 GLN A N 1
ATOM 2715 C CA . GLN A 1 348 ? -1.094 -15.844 -0.369 1 94.38 348 GLN A CA 1
ATOM 2716 C C . GLN A 1 348 ? -0.232 -15.375 -1.538 1 94.38 348 GLN A C 1
ATOM 2718 O O . GLN A 1 348 ? -0.756 -14.953 -2.572 1 94.38 348 GLN A O 1
ATOM 2723 N N . ALA A 1 349 ? 1.083 -15.445 -1.32 1 96.44 349 ALA A N 1
ATOM 2724 C CA . ALA A 1 349 ? 2.035 -15.188 -2.398 1 96.44 349 ALA A CA 1
ATOM 2725 C C . ALA A 1 349 ? 2.283 -16.453 -3.221 1 96.44 349 ALA A C 1
ATOM 2727 O O . ALA A 1 349 ? 2.627 -17.5 -2.67 1 96.44 349 ALA A O 1
ATOM 2728 N N . LEU A 1 350 ? 2.055 -16.359 -4.5 1 96.31 350 LEU A N 1
ATOM 2729 C CA . LEU A 1 350 ? 2.256 -17.484 -5.41 1 96.31 350 LEU A CA 1
ATOM 2730 C C . LEU A 1 350 ? 3.258 -17.125 -6.504 1 96.31 350 LEU A C 1
ATOM 2732 O O . LEU A 1 350 ? 3.225 -16.016 -7.039 1 96.31 350 LEU A O 1
ATOM 2736 N N . PHE A 1 351 ? 4.141 -18 -6.727 1 95.69 351 PHE A N 1
ATOM 2737 C CA . PHE A 1 351 ? 5.203 -17.797 -7.707 1 95.69 351 PHE A CA 1
ATOM 2738 C C . PHE A 1 351 ? 5.008 -18.703 -8.914 1 95.69 351 PHE A C 1
ATOM 2740 O O . PHE A 1 351 ? 4.246 -19.672 -8.844 1 95.69 351 PHE A O 1
ATOM 2747 N N . LEU A 1 352 ? 5.637 -18.375 -10.008 1 94.81 352 LEU A N 1
ATOM 2748 C CA . LEU A 1 352 ? 5.48 -19.109 -11.258 1 94.81 352 LEU A CA 1
ATOM 2749 C C . LEU A 1 352 ? 6.809 -19.719 -11.695 1 94.81 352 LEU A C 1
ATOM 2751 O O . LEU A 1 352 ? 7.84 -19.031 -11.68 1 94.81 352 LEU A O 1
ATOM 2755 N N . ARG A 1 353 ? 6.809 -20.922 -12.117 1 92.56 353 ARG A N 1
ATOM 2756 C CA . ARG A 1 353 ? 8 -21.594 -12.625 1 92.56 353 ARG A CA 1
ATOM 2757 C C . ARG A 1 353 ? 8.523 -20.906 -13.883 1 92.56 353 ARG A C 1
ATOM 2759 O O . ARG A 1 353 ? 9.734 -20.844 -14.102 1 92.56 353 ARG A O 1
ATOM 2766 N N . HIS A 1 354 ? 7.613 -20.453 -14.664 1 92.88 354 HIS A N 1
ATOM 2767 C CA . HIS A 1 354 ? 7.98 -19.906 -15.969 1 92.88 354 HIS A CA 1
ATOM 2768 C C . HIS A 1 354 ? 7.699 -18.422 -16.047 1 92.88 354 HIS A C 1
ATOM 2770 O O . HIS A 1 354 ? 7.242 -17.922 -17.078 1 92.88 354 HIS A O 1
ATOM 2776 N N . GLU A 1 355 ? 7.902 -17.719 -14.953 1 90.88 355 GLU A N 1
ATOM 2777 C CA . GLU A 1 355 ? 7.613 -16.297 -14.844 1 90.88 355 GLU A CA 1
ATOM 2778 C C . GLU A 1 355 ? 8.344 -15.5 -15.922 1 90.88 355 GLU A C 1
ATOM 2780 O O . GLU A 1 355 ? 7.828 -14.5 -16.422 1 90.88 355 GLU A O 1
ATOM 2785 N N . GLY A 1 356 ? 9.469 -15.945 -16.328 1 88.25 356 GLY A N 1
ATOM 2786 C CA . GLY A 1 356 ? 10.297 -15.188 -17.25 1 88.25 356 GLY A CA 1
ATOM 2787 C C . GLY A 1 356 ? 9.828 -15.289 -18.688 1 88.25 356 GLY A C 1
ATOM 2788 O O . GLY A 1 356 ? 10.242 -14.492 -19.531 1 88.25 356 GLY A O 1
ATOM 2789 N N . TYR A 1 357 ? 8.914 -16.156 -18.969 1 92.12 357 TYR A N 1
ATOM 2790 C CA . TYR A 1 357 ? 8.539 -16.422 -20.359 1 92.12 357 TYR A CA 1
ATOM 2791 C C . TYR A 1 357 ? 7.168 -15.828 -20.672 1 92.12 357 TYR A C 1
ATOM 2793 O O . TYR A 1 357 ? 6.691 -15.914 -21.812 1 92.12 357 TYR A O 1
ATOM 2801 N N . LEU A 1 358 ? 6.492 -15.219 -19.734 1 93.75 358 LEU A N 1
ATOM 2802 C CA . LEU A 1 358 ? 5.102 -14.797 -19.906 1 93.75 358 LEU A CA 1
ATOM 2803 C C . LEU A 1 358 ? 4.949 -13.859 -21.094 1 93.75 358 LEU A C 1
ATOM 2805 O O . LEU A 1 358 ? 4.051 -14.039 -21.922 1 93.75 358 LEU A O 1
ATOM 2809 N N . GLY A 1 359 ? 5.84 -12.867 -21.188 1 93.69 359 GLY A N 1
ATOM 2810 C CA . GLY A 1 359 ? 5.766 -11.93 -22.297 1 93.69 359 GLY A CA 1
ATOM 2811 C C . GLY A 1 359 ? 5.965 -12.586 -23.656 1 93.69 359 GLY A C 1
ATOM 2812 O O . GLY A 1 359 ? 5.223 -12.312 -24.594 1 93.69 359 GLY A O 1
ATOM 2813 N N . ALA A 1 360 ? 6.949 -13.445 -23.75 1 93.5 360 ALA A N 1
ATOM 2814 C CA . ALA A 1 360 ? 7.246 -14.141 -25 1 93.5 360 ALA A CA 1
ATOM 2815 C C . ALA A 1 360 ? 6.094 -15.055 -25.406 1 93.5 360 ALA A C 1
ATOM 2817 O O . ALA A 1 360 ? 5.742 -15.141 -26.594 1 93.5 360 ALA A O 1
ATOM 2818 N N . ILE A 1 361 ? 5.543 -15.734 -24.453 1 93.38 361 ILE A N 1
ATOM 2819 C CA . ILE A 1 361 ? 4.402 -16.609 -24.703 1 93.38 361 ILE A CA 1
ATOM 2820 C C . ILE A 1 361 ? 3.229 -15.773 -25.234 1 93.38 361 ILE A C 1
ATOM 2822 O O . ILE A 1 361 ? 2.594 -16.141 -26.219 1 93.38 361 ILE A O 1
ATOM 2826 N N . GLY A 1 362 ? 2.951 -14.703 -24.547 1 93.31 362 GLY A N 1
ATOM 2827 C CA . GLY A 1 362 ? 1.863 -13.836 -24.969 1 93.31 362 GLY A CA 1
ATOM 2828 C C . GLY A 1 362 ? 2.043 -13.297 -26.375 1 93.31 362 GLY A C 1
ATOM 2829 O O . GLY A 1 362 ? 1.096 -13.273 -27.172 1 93.31 362 GLY A O 1
ATOM 2830 N N . ALA A 1 363 ? 3.25 -12.828 -26.672 1 93.75 363 ALA A N 1
ATOM 2831 C CA . ALA A 1 363 ? 3.543 -12.328 -28.016 1 93.75 363 ALA A CA 1
ATOM 2832 C C . ALA A 1 363 ? 3.354 -13.422 -29.062 1 93.75 363 ALA A C 1
ATOM 2834 O O . ALA A 1 363 ? 2.834 -13.164 -30.156 1 93.75 363 ALA A O 1
ATOM 2835 N N . PHE A 1 364 ? 3.791 -14.562 -28.766 1 91.81 364 PHE A N 1
ATOM 2836 C CA . PHE A 1 364 ? 3.625 -15.703 -29.656 1 91.81 364 PHE A CA 1
ATOM 2837 C C . PHE A 1 364 ? 2.148 -15.984 -29.906 1 91.81 364 PHE A C 1
ATOM 2839 O O . PHE A 1 364 ? 1.734 -16.203 -31.047 1 91.81 364 PHE A O 1
ATOM 2846 N N . LEU A 1 365 ? 1.395 -16.047 -28.812 1 90.75 365 LEU A N 1
ATOM 2847 C CA . LEU A 1 365 ? -0.032 -16.328 -28.922 1 90.75 365 LEU A CA 1
ATOM 2848 C C . LEU A 1 365 ? -0.729 -15.289 -29.797 1 90.75 365 LEU A C 1
ATOM 2850 O O . LEU A 1 365 ? -1.656 -15.609 -30.531 1 90.75 365 LEU A O 1
ATOM 2854 N N . LYS A 1 366 ? -0.267 -14.078 -29.688 1 89.62 366 LYS A N 1
ATOM 2855 C CA . LYS A 1 366 ? -0.819 -13.023 -30.531 1 89.62 366 LYS A CA 1
ATOM 2856 C C . LYS A 1 366 ? -0.5 -13.273 -32 1 89.62 366 LYS A C 1
ATOM 2858 O O . LYS A 1 366 ? -1.319 -12.992 -32.875 1 89.62 366 LYS A O 1
ATOM 2863 N N . GLY A 1 367 ? 0.654 -13.695 -32.25 1 85.56 367 GLY A N 1
ATOM 2864 C CA . GLY A 1 367 ? 1.067 -13.992 -33.625 1 85.56 367 GLY A CA 1
ATOM 2865 C C . GLY A 1 367 ? 0.394 -15.219 -34.188 1 85.56 367 GLY A C 1
ATOM 2866 O O . GLY A 1 367 ? 0.202 -15.312 -35.406 1 85.56 367 GLY A O 1
ATOM 2867 N N . ALA A 1 368 ? 0.03 -16.125 -33.344 1 83.69 368 ALA A N 1
ATOM 2868 C CA . ALA A 1 368 ? -0.542 -17.391 -33.781 1 83.69 368 ALA A CA 1
ATOM 2869 C C . ALA A 1 368 ? -2.062 -17.391 -33.656 1 83.69 368 ALA A C 1
ATOM 2871 O O . ALA A 1 368 ? -2.697 -18.438 -33.656 1 83.69 368 ALA A O 1
ATOM 2872 N N . GLU A 1 369 ? -2.604 -16.297 -33.469 1 80.81 369 GLU A N 1
ATOM 2873 C CA . GLU A 1 369 ? -4.035 -16.188 -33.188 1 80.81 369 GLU A CA 1
ATOM 2874 C C . GLU A 1 369 ? -4.852 -16.906 -34.281 1 80.81 369 GLU A C 1
ATOM 2876 O O . GLU A 1 369 ? -5.902 -17.484 -33.969 1 80.81 369 GLU A O 1
ATOM 2881 N N . GLN A 1 370 ? -4.371 -16.844 -35.469 1 75.75 370 GLN A N 1
ATOM 2882 C CA . GLN A 1 370 ? -5.098 -17.469 -36.562 1 75.75 370 GLN A CA 1
ATOM 2883 C C . GLN A 1 370 ? -5.098 -18.984 -36.406 1 75.75 370 GLN A C 1
ATOM 2885 O O . GLN A 1 370 ? -6.016 -19.672 -36.875 1 75.75 370 GLN A O 1
ATOM 2890 N N . ASP A 1 371 ? -4.102 -19.531 -35.656 1 76.56 371 ASP A N 1
ATOM 2891 C CA . ASP A 1 371 ? -3.988 -20.984 -35.469 1 76.56 371 ASP A CA 1
ATOM 2892 C C . ASP A 1 371 ? -4.719 -21.422 -34.219 1 76.56 371 ASP A C 1
ATOM 2894 O O . ASP A 1 371 ? -4.73 -22.609 -33.875 1 76.56 371 ASP A O 1
ATOM 2898 N N . ASN A 1 372 ? -5.34 -20.609 -33.531 1 75.75 372 ASN A N 1
ATOM 2899 C CA . ASN A 1 372 ? -6.133 -20.859 -32.344 1 75.75 372 ASN A CA 1
ATOM 2900 C C . ASN A 1 372 ? -5.398 -21.75 -31.359 1 75.75 372 ASN A C 1
ATOM 2902 O O . ASN A 1 372 ? -5.926 -22.781 -30.938 1 75.75 372 ASN A O 1
ATOM 2906 N N . PRO A 1 373 ? -4.281 -21.359 -31 1 74.25 373 PRO A N 1
ATOM 2907 C CA . PRO A 1 373 ? -3.488 -22.203 -30.094 1 74.25 373 PRO A CA 1
ATOM 2908 C C . PRO A 1 373 ? -4.227 -22.547 -28.812 1 74.25 373 PRO A C 1
ATOM 2910 O O . PRO A 1 373 ? -3.939 -23.562 -28.172 1 74.25 373 PRO A O 1
ATOM 2913 N N . ASN A 1 374 ? -5.191 -21.812 -28.438 1 72.62 374 ASN A N 1
ATOM 2914 C CA . ASN A 1 374 ? -5.926 -22 -27.188 1 72.62 374 ASN A CA 1
ATOM 2915 C C . ASN A 1 374 ? -6.91 -23.172 -27.297 1 72.62 374 ASN A C 1
ATOM 2917 O O . ASN A 1 374 ? -7.43 -23.641 -26.281 1 72.62 374 ASN A O 1
ATOM 2921 N N . GLU A 1 375 ? -7.012 -23.609 -28.438 1 76.25 375 GLU A N 1
ATOM 2922 C CA . GLU A 1 375 ? -7.949 -24.703 -28.656 1 76.25 375 GLU A CA 1
ATOM 2923 C C . GLU A 1 375 ? -7.262 -26.062 -28.5 1 76.25 375 GLU A C 1
ATOM 2925 O O . GLU A 1 375 ? -7.926 -27.094 -28.375 1 76.25 375 GLU A O 1
ATOM 2930 N N . TYR A 1 376 ? -5.941 -25.953 -28.359 1 79.94 376 TYR A N 1
ATOM 2931 C CA . TYR A 1 376 ? -5.18 -27.188 -28.203 1 79.94 376 TYR A CA 1
ATOM 2932 C C . TYR A 1 376 ? -4.758 -27.391 -26.75 1 79.94 376 TYR A C 1
ATOM 2934 O O . TYR A 1 376 ? -4.754 -26.438 -25.953 1 79.94 376 TYR A O 1
ATOM 2942 N N . SER A 1 377 ? -4.527 -28.656 -26.438 1 84.56 377 SER A N 1
ATOM 2943 C CA . SER A 1 377 ? -3.881 -28.984 -25.172 1 84.56 377 SER A CA 1
ATOM 2944 C C . SER A 1 377 ? -2.373 -29.125 -25.344 1 84.56 377 SER A C 1
ATOM 2946 O O . SER A 1 377 ? -1.904 -29.578 -26.391 1 84.56 377 SER A O 1
ATOM 2948 N N . TRP A 1 378 ? -1.703 -28.594 -24.375 1 87.5 378 TRP A N 1
ATOM 2949 C CA . TRP A 1 378 ? -0.245 -28.609 -24.422 1 87.5 378 TRP A CA 1
ATOM 2950 C C . TRP A 1 378 ? 0.333 -29.359 -23.234 1 87.5 378 TRP A C 1
ATOM 2952 O O . TRP A 1 378 ? -0.306 -29.453 -22.172 1 87.5 378 TRP A O 1
ATOM 2962 N N . GLY A 1 379 ? 1.467 -30.016 -23.438 1 87.5 379 GLY A N 1
ATOM 2963 C CA . GLY A 1 379 ? 2.215 -30.656 -22.359 1 87.5 379 GLY A CA 1
ATOM 2964 C C . GLY A 1 379 ? 3.682 -30.266 -22.344 1 87.5 379 GLY A C 1
ATOM 2965 O O . GLY A 1 379 ? 4.301 -30.109 -23.406 1 87.5 379 GLY A O 1
ATOM 2966 N N . GLU A 1 380 ? 4.18 -30.078 -21.172 1 90.38 380 GLU A N 1
ATOM 2967 C CA . GLU A 1 380 ? 5.594 -29.75 -21.047 1 90.38 380 GLU A CA 1
ATOM 2968 C C . GLU A 1 380 ? 6.477 -30.922 -21.469 1 90.38 380 GLU A C 1
ATOM 2970 O O . GLU A 1 380 ? 6.199 -32.062 -21.125 1 90.38 380 GLU A O 1
ATOM 2975 N N . ASN A 1 381 ? 7.402 -30.625 -22.297 1 91.19 381 ASN A N 1
ATOM 2976 C CA . ASN A 1 381 ? 8.422 -31.594 -22.641 1 91.19 381 ASN A CA 1
ATOM 2977 C C . ASN A 1 381 ? 9.586 -31.578 -21.656 1 91.19 381 ASN A C 1
ATOM 2979 O O . ASN A 1 381 ? 10.461 -30.703 -21.734 1 91.19 381 ASN A O 1
ATOM 2983 N N . TYR A 1 382 ? 9.68 -32.531 -20.859 1 89.12 382 TYR A N 1
ATOM 2984 C CA . TYR A 1 382 ? 10.656 -32.562 -19.766 1 89.12 382 TYR A CA 1
ATOM 2985 C C . TYR A 1 382 ? 12.062 -32.781 -20.312 1 89.12 382 TYR A C 1
ATOM 2987 O O . TYR A 1 382 ? 13.047 -32.344 -19.703 1 89.12 382 TYR A O 1
ATOM 2995 N N . ALA A 1 383 ? 12.148 -33.375 -21.438 1 87.12 383 ALA A N 1
ATOM 2996 C CA . ALA A 1 383 ? 13.461 -33.656 -22.031 1 87.12 383 ALA A CA 1
ATOM 2997 C C . ALA A 1 383 ? 14.102 -32.344 -22.516 1 87.12 383 ALA A C 1
ATOM 2999 O O . ALA A 1 383 ? 15.312 -32.156 -22.391 1 87.12 383 ALA A O 1
ATOM 3000 N N . GLY A 1 384 ? 13.305 -31.5 -23.031 1 85.69 384 GLY A N 1
ATOM 3001 C CA . GLY A 1 384 ? 13.836 -30.281 -23.641 1 85.69 384 GLY A CA 1
ATOM 3002 C C . GLY A 1 384 ? 13.789 -29.078 -22.719 1 85.69 384 GLY A C 1
ATOM 3003 O O . GLY A 1 384 ? 14.25 -28 -23.078 1 85.69 384 GLY A O 1
ATOM 3004 N N . SER A 1 385 ? 13.281 -29.203 -21.562 1 87.5 385 SER A N 1
ATOM 3005 C CA . SER A 1 385 ? 13.133 -28.078 -20.625 1 87.5 385 SER A CA 1
ATOM 3006 C C . SER A 1 385 ? 14.227 -28.109 -19.562 1 87.5 385 SER A C 1
ATOM 3008 O O . SER A 1 385 ? 14.609 -29.172 -19.078 1 87.5 385 SER A O 1
ATOM 3010 N N . SER A 1 386 ? 14.703 -26.922 -19.234 1 84.19 386 SER A N 1
ATOM 3011 C CA . SER A 1 386 ? 15.75 -26.797 -18.234 1 84.19 386 SER A CA 1
ATOM 3012 C C . SER A 1 386 ? 15.195 -26.953 -16.812 1 84.19 386 SER A C 1
ATOM 3014 O O . SER A 1 386 ? 15.898 -27.391 -15.906 1 84.19 386 SER A O 1
ATOM 3016 N N . GLY A 1 387 ? 13.953 -26.656 -16.562 1 82.88 387 GLY A N 1
ATOM 3017 C CA . GLY A 1 387 ? 13.359 -26.719 -15.242 1 82.88 387 GLY A CA 1
ATOM 3018 C C . GLY A 1 387 ? 13.695 -25.516 -14.383 1 82.88 387 GLY A C 1
ATOM 3019 O O . GLY A 1 387 ? 14.531 -24.688 -14.758 1 82.88 387 GLY A O 1
ATOM 3020 N N . LEU A 1 388 ? 13.008 -25.453 -13.234 1 79.81 388 LEU A N 1
ATOM 3021 C CA . LEU A 1 388 ? 13.242 -24.406 -12.242 1 79.81 388 LEU A CA 1
ATOM 3022 C C . LEU A 1 388 ? 14.555 -24.641 -11.5 1 79.81 388 LEU A C 1
ATOM 3024 O O . LEU A 1 388 ? 14.805 -25.734 -11 1 79.81 388 LEU A O 1
ATOM 3028 N N . MET A 1 389 ? 15.445 -23.719 -11.609 1 68.81 389 MET A N 1
ATOM 3029 C CA . MET A 1 389 ? 16.734 -23.906 -10.961 1 68.81 389 MET A CA 1
ATOM 3030 C C . MET A 1 389 ? 16.875 -23 -9.742 1 68.81 389 MET A C 1
ATOM 3032 O O . MET A 1 389 ? 16.438 -21.844 -9.773 1 68.81 389 MET A O 1
ATOM 3036 N N . SER A 1 390 ? 16.984 -23.625 -8.531 1 59.56 390 SER A N 1
ATOM 3037 C CA . SER A 1 390 ? 17.281 -22.797 -7.363 1 59.56 390 SER A CA 1
ATOM 3038 C C . SER A 1 390 ? 18.719 -22.312 -7.379 1 59.56 390 SER A C 1
ATOM 3040 O O . SER A 1 390 ? 19.641 -23.078 -7.703 1 59.56 390 SER A O 1
ATOM 3042 N N . THR A 1 391 ? 18.938 -21.031 -7.438 1 54.41 391 THR A N 1
ATOM 3043 C CA . THR A 1 391 ? 20.266 -20.438 -7.488 1 54.41 391 THR A CA 1
ATOM 3044 C C . THR A 1 391 ? 20.922 -20.469 -6.109 1 54.41 391 THR A C 1
ATOM 3046 O O . THR A 1 391 ? 21.938 -19.797 -5.891 1 54.41 391 THR A O 1
ATOM 3049 N N . SER A 1 392 ? 20.312 -21.141 -5.094 1 52.06 392 SER A N 1
ATOM 3050 C CA . SER A 1 392 ? 20.969 -21.109 -3.797 1 52.06 392 SER A CA 1
ATOM 3051 C C . SER A 1 392 ? 22.391 -21.656 -3.885 1 52.06 392 SER A C 1
ATOM 3053 O O . SER A 1 392 ? 22.594 -22.75 -4.43 1 52.06 392 SER A O 1
ATOM 3055 N N . PRO A 1 393 ? 23.422 -20.859 -3.666 1 46.81 393 PRO A N 1
ATOM 3056 C CA . PRO A 1 393 ? 24.797 -21.344 -3.729 1 46.81 393 PRO A CA 1
ATOM 3057 C C . PRO A 1 393 ? 24.984 -22.688 -3.039 1 46.81 393 PRO A C 1
ATOM 3059 O O . PRO A 1 393 ? 25.859 -23.469 -3.416 1 46.81 393 PRO A O 1
ATOM 3062 N N . ASP A 1 394 ? 24.297 -22.938 -1.931 1 46.09 394 ASP A N 1
ATOM 3063 C CA . ASP A 1 394 ? 24.5 -24.172 -1.183 1 46.09 394 ASP A CA 1
ATOM 3064 C C . ASP A 1 394 ? 24.031 -25.391 -1.985 1 46.09 394 ASP A C 1
ATOM 3066 O O . ASP A 1 394 ? 24.438 -26.516 -1.703 1 46.09 394 ASP A O 1
ATOM 3070 N N . LEU A 1 395 ? 22.969 -25.125 -2.541 1 44.91 395 LEU A N 1
ATOM 3071 C CA . LEU A 1 395 ? 22.422 -26.328 -3.168 1 44.91 395 LEU A CA 1
ATOM 3072 C C . LEU A 1 395 ? 23.25 -26.734 -4.383 1 44.91 395 LEU A C 1
ATOM 3074 O O . LEU A 1 395 ? 23.469 -27.922 -4.629 1 44.91 395 LEU A O 1
ATOM 3078 N N . CYS A 1 396 ? 23.578 -26 -5.547 1 41.56 396 CYS A N 1
ATOM 3079 C CA . CYS A 1 396 ? 24.281 -26.5 -6.719 1 41.56 396 CYS A CA 1
ATOM 3080 C C . CYS A 1 396 ? 25.375 -25.531 -7.141 1 41.56 396 CYS A C 1
ATOM 3082 O O . CYS A 1 396 ? 25.125 -24.594 -7.898 1 41.56 396 CYS A O 1
ATOM 3084 N N . PRO A 1 397 ? 26.516 -25.609 -6.395 1 38.53 397 PRO A N 1
ATOM 3085 C CA . PRO A 1 397 ? 27.688 -24.859 -6.875 1 38.53 397 PRO A CA 1
ATOM 3086 C C . PRO A 1 397 ? 27.922 -25.031 -8.375 1 38.53 397 PRO A C 1
ATOM 3088 O O . PRO A 1 397 ? 28.516 -24.172 -9.016 1 38.53 397 PRO A O 1
ATOM 3091 N N . MET A 1 398 ? 27.922 -26.281 -8.898 1 34.78 398 MET A N 1
ATOM 3092 C CA . MET A 1 398 ? 28.5 -26.672 -10.18 1 34.78 398 MET A CA 1
ATOM 3093 C C . MET A 1 398 ? 27.797 -25.953 -11.328 1 34.78 398 MET A C 1
ATOM 3095 O O . MET A 1 398 ? 28.406 -25.672 -12.359 1 34.78 398 MET A O 1
ATOM 3099 N N . GLN A 1 399 ? 26.531 -26.234 -11.477 1 38.28 399 GLN A N 1
ATOM 3100 C CA . GLN A 1 399 ? 25.953 -26.281 -12.805 1 38.28 399 GLN A CA 1
ATOM 3101 C C . GLN A 1 399 ? 25.781 -24.875 -13.383 1 38.28 399 GLN A C 1
ATOM 3103 O O . GLN A 1 399 ? 25.312 -24.719 -14.508 1 38.28 399 GLN A O 1
ATOM 3108 N N . ARG A 1 400 ? 25.781 -23.828 -12.672 1 41.88 400 ARG A N 1
ATOM 3109 C CA . ARG A 1 400 ? 25.578 -22.641 -13.5 1 41.88 400 ARG A CA 1
ATOM 3110 C C . ARG A 1 400 ? 26.828 -22.328 -14.328 1 41.88 400 ARG A C 1
ATOM 3112 O O . ARG A 1 400 ? 26.891 -21.297 -14.984 1 41.88 400 ARG A O 1
ATOM 3119 N N . ALA A 1 401 ? 27.891 -22.859 -14.078 1 37.53 401 ALA A N 1
ATOM 3120 C CA . ALA A 1 401 ? 29.016 -22.391 -14.883 1 37.53 401 ALA A CA 1
ATOM 3121 C C . ALA A 1 401 ? 28.609 -22.266 -16.344 1 37.53 401 ALA A C 1
ATOM 3123 O O . ALA A 1 401 ? 29.031 -21.328 -17.031 1 37.53 401 ALA A O 1
ATOM 3124 N N . ARG A 1 402 ? 28.469 -23.391 -17.016 1 37.28 402 ARG A N 1
ATOM 3125 C CA . ARG A 1 402 ? 28.234 -23.312 -18.453 1 37.28 402 ARG A CA 1
ATOM 3126 C C . ARG A 1 402 ? 26.906 -22.641 -18.766 1 37.28 402 ARG A C 1
ATOM 3128 O O . ARG A 1 402 ? 26.812 -21.828 -19.688 1 37.28 402 ARG A O 1
ATOM 3135 N N . SER A 1 403 ? 25.641 -23.312 -18.281 1 41.34 403 SER A N 1
ATOM 3136 C CA . SER A 1 403 ? 24.266 -23.375 -18.75 1 41.34 403 SER A CA 1
ATOM 3137 C C . SER A 1 403 ? 23.484 -22.125 -18.375 1 41.34 403 SER A C 1
ATOM 3139 O O . SER A 1 403 ? 22.266 -22.047 -18.594 1 41.34 403 SER A O 1
ATOM 3141 N N . GLY A 1 404 ? 24.031 -21.281 -17.688 1 52.03 404 GLY A N 1
ATOM 3142 C CA . GLY A 1 404 ? 23.391 -20.062 -17.219 1 52.03 404 GLY A CA 1
ATOM 3143 C C . GLY A 1 404 ? 23.094 -19.078 -18.328 1 52.03 404 GLY A C 1
ATOM 3144 O O . GLY A 1 404 ? 22.453 -18.047 -18.094 1 52.03 404 GLY A O 1
ATOM 3145 N N . THR A 1 405 ? 23.688 -19.375 -19.344 1 63.06 405 THR A N 1
ATOM 3146 C CA . THR A 1 405 ? 23.562 -18.438 -20.453 1 63.06 405 THR A CA 1
ATOM 3147 C C . THR A 1 405 ? 22.203 -18.562 -21.109 1 63.06 405 THR A C 1
ATOM 3149 O O . THR A 1 405 ? 21.594 -17.562 -21.469 1 63.06 405 THR A O 1
ATOM 3152 N N . PHE A 1 406 ? 21.797 -20 -21.156 1 76.75 406 PHE A N 1
ATOM 3153 C CA . PHE A 1 406 ? 20.5 -20.188 -21.812 1 76.75 406 PHE A CA 1
ATOM 3154 C C . PHE A 1 406 ? 19.578 -21.062 -20.984 1 76.75 406 PHE A C 1
ATOM 3156 O O . PHE A 1 406 ? 20.031 -22.016 -20.359 1 76.75 406 PHE A O 1
ATOM 3163 N N . ASP A 1 407 ? 18.422 -20.797 -20.859 1 84.69 407 ASP A N 1
ATOM 3164 C CA . ASP A 1 407 ? 17.359 -21.641 -20.312 1 84.69 407 ASP A CA 1
ATOM 3165 C C . ASP A 1 407 ? 16.297 -21.922 -21.359 1 84.69 407 ASP A C 1
ATOM 3167 O O . ASP A 1 407 ? 16 -21.078 -22.203 1 84.69 407 ASP A O 1
ATOM 3171 N N . MET A 1 408 ? 15.859 -23.188 -21.281 1 88.19 408 MET A N 1
ATOM 3172 C CA . MET A 1 408 ? 14.891 -23.609 -22.281 1 88.19 408 MET A CA 1
ATOM 3173 C C . MET A 1 408 ? 13.609 -24.109 -21.641 1 88.19 408 MET A C 1
ATOM 3175 O O . MET A 1 408 ? 13.648 -24.672 -20.547 1 88.19 408 MET A O 1
ATOM 3179 N N . PHE A 1 409 ? 12.562 -23.953 -22.266 1 88.56 409 PHE A N 1
ATOM 3180 C CA . PHE A 1 409 ? 11.219 -24.438 -21.969 1 88.56 409 PHE A CA 1
ATOM 3181 C C . PHE A 1 409 ? 10.5 -24.875 -23.234 1 88.56 409 PHE A C 1
ATOM 3183 O O . PHE A 1 409 ? 10.398 -24.109 -24.188 1 88.56 409 PHE A O 1
ATOM 3190 N N . GLU A 1 410 ? 10.125 -26.172 -23.25 1 91.88 410 GLU A N 1
ATOM 3191 C CA . GLU A 1 410 ? 9.469 -26.703 -24.438 1 91.88 410 GLU A CA 1
ATOM 3192 C C . GLU A 1 410 ? 8.109 -27.312 -24.094 1 91.88 410 GLU A C 1
ATOM 3194 O O . GLU A 1 410 ? 7.957 -27.938 -23.047 1 91.88 410 GLU A O 1
ATOM 3199 N N . MET A 1 411 ? 7.18 -27.125 -25.016 1 92.06 411 MET A N 1
ATOM 3200 C CA . MET A 1 411 ? 5.848 -27.703 -24.875 1 92.06 411 MET A CA 1
ATOM 3201 C C . MET A 1 411 ? 5.426 -28.391 -26.172 1 92.06 411 MET A C 1
ATOM 3203 O O . MET A 1 411 ? 5.602 -27.828 -27.266 1 92.06 411 MET A O 1
ATOM 3207 N N . ASP A 1 412 ? 4.863 -29.531 -26.031 1 90.81 412 ASP A N 1
ATOM 3208 C CA . ASP A 1 412 ? 4.344 -30.25 -27.188 1 90.81 412 ASP A CA 1
ATOM 3209 C C . ASP A 1 412 ? 2.824 -30.109 -27.281 1 90.81 412 ASP A C 1
ATOM 3211 O O . ASP A 1 412 ? 2.127 -30.125 -26.266 1 90.81 412 ASP A O 1
ATOM 3215 N N . ARG A 1 413 ? 2.414 -29.938 -28.5 1 88.75 413 ARG A N 1
ATOM 3216 C CA . ARG A 1 413 ? 0.973 -29.984 -28.719 1 88.75 413 ARG A CA 1
ATOM 3217 C C . ARG A 1 413 ? 0.456 -31.422 -28.609 1 88.75 413 ARG A C 1
ATOM 3219 O O . ARG A 1 413 ? 1.012 -32.344 -29.234 1 88.75 413 ARG A O 1
ATOM 3226 N N . LEU A 1 414 ? -0.541 -31.562 -27.875 1 86.56 414 LEU A N 1
ATOM 3227 C CA . LEU A 1 414 ? -1.127 -32.875 -27.719 1 86.56 414 LEU A CA 1
ATOM 3228 C C . LEU A 1 414 ? -2.141 -33.156 -28.812 1 86.56 414 LEU A C 1
ATOM 3230 O O . LEU A 1 414 ? -2.697 -32.25 -29.406 1 86.56 414 LEU A O 1
ATOM 3234 N N . GLU A 1 415 ? -2.324 -34.375 -29.094 1 80.38 415 GLU A N 1
ATOM 3235 C CA . GLU A 1 415 ? -3.146 -34.781 -30.219 1 80.38 415 GLU A CA 1
ATOM 3236 C C . GLU A 1 415 ? -4.621 -34.469 -29.984 1 80.38 415 GLU A C 1
ATOM 3238 O O . GLU A 1 415 ? -5.383 -34.25 -30.922 1 80.38 415 GLU A O 1
ATOM 3243 N N . ARG A 1 416 ? -4.961 -34.438 -28.734 1 84.62 416 ARG A N 1
ATOM 3244 C CA . ARG A 1 416 ? -6.367 -34.281 -28.391 1 84.62 416 ARG A CA 1
ATOM 3245 C C . ARG A 1 416 ? -6.535 -33.344 -27.203 1 84.62 416 ARG A C 1
ATOM 3247 O O . ARG A 1 416 ? -5.637 -33.219 -26.359 1 84.62 416 ARG A O 1
ATOM 3254 N N . PRO A 1 417 ? -7.766 -32.656 -27.25 1 88.75 417 PRO A N 1
ATOM 3255 C CA . PRO A 1 417 ? -8.055 -31.891 -26.047 1 88.75 417 PRO A CA 1
ATOM 3256 C C . PRO A 1 417 ? -8.258 -32.781 -24.812 1 88.75 417 PRO A C 1
ATOM 3258 O O . PRO A 1 417 ? -8.938 -33.812 -24.906 1 88.75 417 PRO A O 1
ATOM 3261 N N . LEU A 1 418 ? -7.664 -32.438 -23.734 1 90.44 418 LEU A N 1
ATOM 3262 C CA . LEU A 1 418 ? -7.762 -33.188 -22.5 1 90.44 418 LEU A CA 1
ATOM 3263 C C . LEU A 1 418 ? -8.609 -32.469 -21.469 1 90.44 418 LEU A C 1
ATOM 3265 O O . LEU A 1 418 ? -8.531 -31.234 -21.359 1 90.44 418 LEU A O 1
ATOM 3269 N N . VAL A 1 419 ? -9.477 -33.188 -20.75 1 90.81 419 VAL A N 1
ATOM 3270 C CA . VAL A 1 419 ? -10.383 -32.594 -19.781 1 90.81 419 VAL A CA 1
ATOM 3271 C C . VAL A 1 419 ? -10.445 -33.5 -18.531 1 90.81 419 VAL A C 1
ATOM 3273 O O . VAL A 1 419 ? -9.867 -34.594 -18.516 1 90.81 419 VAL A O 1
ATOM 3276 N N . ASN A 1 420 ? -11.094 -33.031 -17.516 1 92.19 420 ASN A N 1
ATOM 3277 C CA . ASN A 1 420 ? -11.328 -33.812 -16.297 1 92.19 420 ASN A CA 1
ATOM 3278 C C . ASN A 1 420 ? -12.289 -34.969 -16.547 1 92.19 420 ASN A C 1
ATOM 3280 O O . ASN A 1 420 ? -13.211 -34.844 -17.344 1 92.19 420 ASN A O 1
ATOM 3284 N N . LEU A 1 421 ? -11.984 -36.031 -15.828 1 96.69 421 LEU A N 1
ATOM 3285 C CA . LEU A 1 421 ? -13.039 -37.031 -15.734 1 96.69 421 LEU A CA 1
ATOM 3286 C C . LEU A 1 421 ? -14.281 -36.438 -15.07 1 96.69 421 LEU A C 1
ATOM 3288 O O . LEU A 1 421 ? -14.211 -35.938 -13.953 1 96.69 421 LEU A O 1
ATOM 3292 N N . PRO A 1 422 ? -15.383 -36.438 -15.75 1 96.62 422 PRO A N 1
ATOM 3293 C CA . PRO A 1 422 ? -16.578 -35.781 -15.195 1 96.62 422 PRO A CA 1
ATOM 3294 C C . PRO A 1 422 ? -17.078 -36.469 -13.922 1 96.62 422 PRO A C 1
ATOM 3296 O O . PRO A 1 422 ? -17.906 -35.906 -13.203 1 96.62 422 PRO A O 1
ATOM 3299 N N . LEU A 1 423 ? -16.516 -37.562 -13.539 1 97.62 423 LEU A N 1
ATOM 3300 C CA . LEU A 1 423 ? -16.969 -38.344 -12.391 1 97.62 423 LEU A CA 1
ATOM 3301 C C . LEU A 1 423 ? -16.125 -38.031 -11.156 1 97.62 423 LEU A C 1
ATOM 3303 O O . LEU A 1 423 ? -16.391 -38.531 -10.07 1 97.62 423 LEU A O 1
ATOM 3307 N N . LEU A 1 424 ? -15.117 -37.156 -11.312 1 95.88 424 LEU A N 1
ATOM 3308 C CA . LEU A 1 424 ? -14.359 -36.719 -10.148 1 95.88 424 LEU A CA 1
ATOM 3309 C C . LEU A 1 424 ? -15.266 -36.031 -9.133 1 95.88 424 LEU A C 1
ATOM 3311 O O . LEU A 1 424 ? -16.109 -35.219 -9.508 1 95.88 424 LEU A O 1
ATOM 3315 N N . LYS A 1 425 ? -15.086 -36.344 -7.883 1 95.69 425 LYS A N 1
ATOM 3316 C CA . LYS A 1 425 ? -15.898 -35.75 -6.836 1 95.69 425 LYS A CA 1
ATOM 3317 C C . LYS A 1 425 ? -15.664 -34.25 -6.777 1 95.69 425 LYS A C 1
ATOM 3319 O O . LYS A 1 425 ? -16.625 -33.469 -6.676 1 95.69 425 LYS A O 1
ATOM 3324 N N . ASP A 1 426 ? -14.445 -33.844 -6.77 1 92 426 ASP A N 1
ATOM 3325 C CA . ASP A 1 426 ? -14.055 -32.438 -6.758 1 92 426 ASP A CA 1
ATOM 3326 C C . ASP A 1 426 ? -12.781 -32.219 -7.574 1 92 426 ASP A C 1
ATOM 3328 O O . ASP A 1 426 ? -11.672 -32.406 -7.062 1 92 426 ASP A O 1
ATOM 3332 N N . PRO A 1 427 ? -12.992 -31.781 -8.758 1 89.31 427 PRO A N 1
ATOM 3333 C CA . PRO A 1 427 ? -11.836 -31.594 -9.633 1 89.31 427 PRO A CA 1
ATOM 3334 C C . PRO A 1 427 ? -10.828 -30.594 -9.062 1 89.31 427 PRO A C 1
ATOM 3336 O O . PRO A 1 427 ? -9.625 -30.703 -9.328 1 89.31 427 PRO A O 1
ATOM 3339 N N . SER A 1 428 ? -11.266 -29.703 -8.266 1 84.31 428 SER A N 1
ATOM 3340 C CA . SER A 1 428 ? -10.391 -28.641 -7.762 1 84.31 428 SER A CA 1
ATOM 3341 C C . SER A 1 428 ? -9.422 -29.172 -6.707 1 84.31 428 SER A C 1
ATOM 3343 O O . SER A 1 428 ? -8.352 -28.594 -6.504 1 84.31 428 SER A O 1
ATOM 3345 N N . THR A 1 429 ? -9.773 -30.297 -6.121 1 88.31 429 THR A N 1
ATOM 3346 C CA . THR A 1 429 ? -8.93 -30.828 -5.059 1 88.31 429 THR A CA 1
ATOM 3347 C C . THR A 1 429 ? -8.289 -32.125 -5.484 1 88.31 429 THR A C 1
ATOM 3349 O O . THR A 1 429 ? -7.574 -32.781 -4.703 1 88.31 429 THR A O 1
ATOM 3352 N N . TYR A 1 430 ? -8.539 -32.562 -6.633 1 92 430 TYR A N 1
ATOM 3353 C CA . TYR A 1 430 ? -8.016 -33.812 -7.137 1 92 430 TYR A CA 1
ATOM 3354 C C . TYR A 1 430 ? -6.508 -33.75 -7.336 1 92 430 TYR A C 1
ATOM 3356 O O . TYR A 1 430 ? -6 -32.812 -7.961 1 92 430 TYR A O 1
ATOM 3364 N N . ILE A 1 431 ? -5.852 -34.688 -6.75 1 90.69 431 ILE A N 1
ATOM 3365 C CA . ILE A 1 431 ? -4.426 -34.906 -6.961 1 90.69 431 ILE A CA 1
ATOM 3366 C C . ILE A 1 431 ? -4.191 -36.344 -7.469 1 90.69 431 ILE A C 1
ATOM 3368 O O . ILE A 1 431 ? -4.48 -37.312 -6.77 1 90.69 431 ILE A O 1
ATOM 3372 N N . PRO A 1 432 ? -3.672 -36.438 -8.602 1 93.44 432 PRO A N 1
ATOM 3373 C CA . PRO A 1 432 ? -3.516 -37.781 -9.156 1 93.44 432 PRO A CA 1
ATOM 3374 C C . PRO A 1 432 ? -2.484 -38.625 -8.406 1 93.44 432 PRO A C 1
ATOM 3376 O O . PRO A 1 432 ? -2.717 -39.812 -8.141 1 93.44 432 PRO A O 1
ATOM 3379 N N . ASP A 1 433 ? -1.378 -38.031 -8.008 1 94.69 433 ASP A N 1
ATOM 3380 C CA . ASP A 1 433 ? -0.22 -38.75 -7.5 1 94.69 433 ASP A CA 1
ATOM 3381 C C . ASP A 1 433 ? -0.4 -39.094 -6.027 1 94.69 433 ASP A C 1
ATOM 3383 O O . ASP A 1 433 ? -0.87 -38.281 -5.238 1 94.69 433 ASP A O 1
ATOM 3387 N N . THR A 1 434 ? -0.011 -40.281 -5.73 1 94.44 434 THR A N 1
ATOM 3388 C CA . THR A 1 434 ? -0.203 -40.812 -4.383 1 94.44 434 THR A CA 1
ATOM 3389 C C . THR A 1 434 ? 0.901 -40.312 -3.451 1 94.44 434 THR A C 1
ATOM 3391 O O . THR A 1 434 ? 0.659 -40.062 -2.268 1 94.44 434 THR A O 1
ATOM 3394 N N . VAL A 1 435 ? 2.109 -40.219 -3.98 1 93.69 435 VAL A N 1
ATOM 3395 C CA . VAL A 1 435 ? 3.246 -39.812 -3.156 1 93.69 435 VAL A CA 1
ATOM 3396 C C . VAL A 1 435 ? 3.914 -38.562 -3.764 1 93.69 435 VAL A C 1
ATOM 3398 O O . VAL A 1 435 ? 4.105 -38.5 -4.98 1 93.69 435 VAL A O 1
ATOM 3401 N N . ASP A 1 436 ? 4.18 -37.656 -2.941 1 92.5 436 ASP A N 1
ATOM 3402 C CA . ASP A 1 436 ? 4.977 -36.469 -3.301 1 92.5 436 ASP A CA 1
ATOM 3403 C C . ASP A 1 436 ? 6.445 -36.688 -2.932 1 92.5 436 ASP A C 1
ATOM 3405 O O . ASP A 1 436 ? 6.816 -36.562 -1.762 1 92.5 436 ASP A O 1
ATOM 3409 N N . LEU A 1 437 ? 7.203 -36.906 -3.906 1 94.19 437 LEU A N 1
ATOM 3410 C CA . LEU A 1 437 ? 8.609 -37.219 -3.68 1 94.19 437 LEU A CA 1
ATOM 3411 C C . LEU A 1 437 ? 9.391 -35.969 -3.301 1 94.19 437 LEU A C 1
ATOM 3413 O O . LEU A 1 437 ? 10.516 -36.062 -2.801 1 94.19 437 LEU A O 1
ATOM 3417 N N . THR A 1 438 ? 8.867 -34.844 -3.58 1 89.5 438 THR A N 1
ATOM 3418 C CA . THR A 1 438 ? 9.516 -33.625 -3.133 1 89.5 438 THR A CA 1
ATOM 3419 C C . THR A 1 438 ? 9.516 -33.531 -1.61 1 89.5 438 THR A C 1
ATOM 3421 O O . THR A 1 438 ? 10.453 -33 -1.014 1 89.5 438 THR A O 1
ATOM 3424 N N . ASP A 1 439 ? 8.531 -34.031 -1.009 1 88.19 439 ASP A N 1
ATOM 3425 C CA . ASP A 1 439 ? 8.352 -33.969 0.438 1 88.19 439 ASP A CA 1
ATOM 3426 C C . ASP A 1 439 ? 8.93 -35.188 1.12 1 88.19 439 ASP A C 1
ATOM 3428 O O . ASP A 1 439 ? 9.492 -35.094 2.213 1 88.19 439 ASP A O 1
ATOM 3432 N N . ASP A 1 440 ? 8.727 -36.281 0.514 1 91.75 440 ASP A N 1
ATOM 3433 C CA . ASP A 1 440 ? 9.172 -37.562 1.066 1 91.75 440 ASP A CA 1
ATOM 3434 C C . ASP A 1 440 ? 10.594 -37.906 0.609 1 91.75 440 ASP A C 1
ATOM 3436 O O . ASP A 1 440 ? 10.789 -38.562 -0.408 1 91.75 440 ASP A O 1
ATOM 3440 N N . ALA A 1 441 ? 11.547 -37.562 1.433 1 90.94 441 ALA A N 1
ATOM 3441 C CA . ALA A 1 441 ? 12.953 -37.688 1.065 1 90.94 441 ALA A CA 1
ATOM 3442 C C . ALA A 1 441 ? 13.359 -39.156 0.898 1 90.94 441 ALA A C 1
ATOM 3444 O O . ALA A 1 441 ? 14.164 -39.469 0.024 1 90.94 441 ALA A O 1
ATOM 3445 N N . MET A 1 442 ? 12.852 -39.969 1.774 1 93.62 442 MET A N 1
ATOM 3446 C CA . MET A 1 442 ? 13.188 -41.375 1.706 1 93.62 442 MET A CA 1
ATOM 3447 C C . MET A 1 442 ? 12.672 -42 0.409 1 93.62 442 MET A C 1
ATOM 3449 O O . MET A 1 442 ? 13.406 -42.719 -0.27 1 93.62 442 MET A O 1
ATOM 3453 N N . ALA A 1 443 ? 11.445 -41.781 0.121 1 95.44 443 ALA A N 1
ATOM 3454 C CA . ALA A 1 443 ? 10.867 -42.281 -1.123 1 95.44 443 ALA A CA 1
ATOM 3455 C C . ALA A 1 443 ? 11.594 -41.719 -2.336 1 95.44 443 ALA A C 1
ATOM 3457 O O . ALA A 1 443 ? 11.812 -42.406 -3.33 1 95.44 443 ALA A O 1
ATOM 3458 N N . ARG A 1 444 ? 11.93 -40.438 -2.273 1 95.06 444 ARG A N 1
ATOM 3459 C CA . ARG A 1 444 ? 12.656 -39.781 -3.352 1 95.06 444 ARG A CA 1
ATOM 3460 C C . ARG A 1 444 ? 13.969 -40.5 -3.648 1 95.06 444 ARG A C 1
ATOM 3462 O O . ARG A 1 444 ? 14.266 -40.812 -4.805 1 95.06 444 ARG A O 1
ATOM 3469 N N . LYS A 1 445 ? 14.758 -40.719 -2.596 1 95.88 445 LYS A N 1
ATOM 3470 C CA . LYS A 1 445 ? 16.047 -41.375 -2.75 1 95.88 445 LYS A CA 1
ATOM 3471 C C . LYS A 1 445 ? 15.859 -42.781 -3.355 1 95.88 445 LYS A C 1
ATOM 3473 O O . LYS A 1 445 ? 16.594 -43.156 -4.27 1 95.88 445 LYS A O 1
ATOM 3478 N N . TYR A 1 446 ? 14.938 -43.469 -2.867 1 96.19 446 TYR A N 1
ATOM 3479 C CA . TYR A 1 446 ? 14.703 -44.812 -3.33 1 96.19 446 TYR A CA 1
ATOM 3480 C C . TYR A 1 446 ? 14.352 -44.844 -4.812 1 96.19 446 TYR A C 1
ATOM 3482 O O . TYR A 1 446 ? 14.961 -45.562 -5.598 1 96.19 446 TYR A O 1
ATOM 3490 N N . TRP A 1 447 ? 13.336 -44.156 -5.164 1 95.56 447 TRP A N 1
ATOM 3491 C CA . TRP A 1 447 ? 12.828 -44.219 -6.527 1 95.56 447 TRP A CA 1
ATOM 3492 C C . TRP A 1 447 ? 13.852 -43.688 -7.527 1 95.56 447 TRP A C 1
ATOM 3494 O O . TRP A 1 447 ? 14.008 -44.25 -8.617 1 95.56 447 TRP A O 1
ATOM 3504 N N . LEU A 1 448 ? 14.477 -42.594 -7.234 1 96.81 448 LEU A N 1
ATOM 3505 C CA . LEU A 1 448 ? 15.516 -42.094 -8.125 1 96.81 448 LEU A CA 1
ATOM 3506 C C . LEU A 1 448 ? 16.609 -43.156 -8.336 1 96.81 448 LEU A C 1
ATOM 3508 O O . LEU A 1 448 ? 17.094 -43.312 -9.453 1 96.81 448 LEU A O 1
ATOM 3512 N N . THR A 1 449 ? 16.984 -43.781 -7.27 1 96.25 449 THR A N 1
ATOM 3513 C CA . THR A 1 449 ? 17.984 -44.844 -7.363 1 96.25 449 THR A CA 1
ATOM 3514 C C . THR A 1 449 ? 17.438 -46 -8.188 1 96.25 449 THR A C 1
ATOM 3516 O O . THR A 1 449 ? 18.172 -46.562 -9 1 96.25 449 THR A O 1
ATOM 3519 N N . CYS A 1 450 ? 16.234 -46.375 -7.922 1 93.81 450 CYS A N 1
ATOM 3520 C CA . CYS A 1 450 ? 15.586 -47.438 -8.656 1 93.81 450 CYS A CA 1
ATOM 3521 C C . CYS A 1 450 ? 15.594 -47.188 -10.156 1 93.81 450 CYS A C 1
ATOM 3523 O O . CYS A 1 450 ? 15.914 -48.062 -10.945 1 93.81 450 CYS A O 1
ATOM 3525 N N . PHE A 1 451 ? 15.227 -46 -10.547 1 94.75 451 PHE A N 1
ATOM 3526 C CA . PHE A 1 451 ? 15.188 -45.656 -11.961 1 94.75 451 PHE A CA 1
ATOM 3527 C C . PHE A 1 451 ? 16.594 -45.625 -12.555 1 94.75 451 PHE A C 1
ATOM 3529 O O . PHE A 1 451 ? 16.781 -45.969 -13.719 1 94.75 451 PHE A O 1
ATOM 3536 N N . GLU A 1 452 ? 17.5 -45.125 -11.805 1 95.38 452 GLU A N 1
ATOM 3537 C CA . GLU A 1 452 ? 18.891 -45.125 -12.258 1 95.38 452 GLU A CA 1
ATOM 3538 C C . GLU A 1 452 ? 19.406 -46.531 -12.5 1 95.38 452 GLU A C 1
ATOM 3540 O O . GLU A 1 452 ? 20.062 -46.781 -13.516 1 95.38 452 GLU A O 1
ATOM 3545 N N . GLU A 1 453 ? 19.094 -47.406 -11.609 1 93 453 GLU A N 1
ATOM 3546 C CA . GLU A 1 453 ? 19.562 -48.781 -11.703 1 93 453 GLU A CA 1
ATOM 3547 C C . GLU A 1 453 ? 18.875 -49.531 -12.852 1 93 453 GLU A C 1
ATOM 3549 O O . GLU A 1 453 ? 19.438 -50.469 -13.414 1 93 453 GLU A O 1
ATOM 3554 N N . ALA A 1 454 ? 17.719 -49.156 -13.148 1 90.88 454 ALA A N 1
ATOM 3555 C CA . ALA A 1 454 ? 16.938 -49.812 -14.195 1 90.88 454 ALA A CA 1
ATOM 3556 C C . ALA A 1 454 ? 17.359 -49.312 -15.578 1 90.88 454 ALA A C 1
ATOM 3558 O O . ALA A 1 454 ? 16.953 -49.875 -16.594 1 90.88 454 ALA A O 1
ATOM 3559 N N . LEU A 1 455 ? 18.172 -48.312 -15.648 1 93.81 455 LEU A N 1
ATOM 3560 C CA . LEU A 1 455 ? 18.5 -47.625 -16.891 1 93.81 455 LEU A CA 1
ATOM 3561 C C . LEU A 1 455 ? 19.094 -48.594 -17.906 1 93.81 455 LEU A C 1
ATOM 3563 O O . LEU A 1 455 ? 18.766 -48.531 -19.094 1 93.81 455 LEU A O 1
ATOM 3567 N N . ASP A 1 456 ? 19.984 -49.469 -17.453 1 93.19 456 ASP A N 1
ATOM 3568 C CA . ASP A 1 456 ? 20.625 -50.438 -18.359 1 93.19 456 ASP A CA 1
ATOM 3569 C C . ASP A 1 456 ? 19.594 -51.312 -19.047 1 93.19 456 ASP A C 1
ATOM 3571 O O . ASP A 1 456 ? 19.703 -51.594 -20.234 1 93.19 456 ASP A O 1
ATOM 3575 N N . GLY A 1 457 ? 18.656 -51.781 -18.266 1 90.62 457 GLY A N 1
ATOM 3576 C CA . GLY A 1 457 ? 17.594 -52.594 -18.828 1 90.62 457 GLY A CA 1
ATOM 3577 C C . GLY A 1 457 ? 16.75 -51.844 -19.859 1 90.62 457 GLY A C 1
ATOM 3578 O O . GLY A 1 457 ? 16.359 -52.438 -20.875 1 90.62 457 GLY A O 1
ATOM 3579 N N . VAL A 1 458 ? 16.516 -50.625 -19.656 1 92.88 458 VAL A N 1
ATOM 3580 C CA . VAL A 1 458 ? 15.719 -49.812 -20.562 1 92.88 458 VAL A CA 1
ATOM 3581 C C . VAL A 1 458 ? 16.484 -49.625 -21.875 1 92.88 458 VAL A C 1
ATOM 3583 O O . VAL A 1 458 ? 15.898 -49.688 -22.953 1 92.88 458 VAL A O 1
ATOM 3586 N N . VAL A 1 459 ? 17.75 -49.375 -21.734 1 95.81 459 VAL A N 1
ATOM 3587 C CA . VAL A 1 459 ? 18.594 -49.188 -22.906 1 95.81 459 VAL A CA 1
ATOM 3588 C C . VAL A 1 459 ? 18.625 -50.438 -23.766 1 95.81 459 VAL A C 1
ATOM 3590 O O . VAL A 1 459 ? 18.484 -50.375 -24.984 1 95.81 459 VAL A O 1
ATOM 3593 N N . LYS A 1 460 ? 18.75 -51.562 -23.141 1 93.5 460 LYS A N 1
ATOM 3594 C CA . LYS A 1 460 ? 18.766 -52.812 -23.844 1 93.5 460 LYS A CA 1
ATOM 3595 C C . LYS A 1 460 ? 17.438 -53.062 -24.562 1 93.5 460 LYS A C 1
ATOM 3597 O O . LYS A 1 460 ? 17.422 -53.531 -25.703 1 93.5 460 LYS A O 1
ATOM 3602 N N . ARG A 1 461 ? 16.406 -52.781 -23.906 1 92.5 461 ARG A N 1
ATOM 3603 C CA . ARG A 1 461 ? 15.078 -52.969 -24.484 1 92.5 461 ARG A CA 1
ATOM 3604 C C . ARG A 1 461 ? 14.883 -52.031 -25.688 1 92.5 461 ARG A C 1
ATOM 3606 O O . ARG A 1 461 ? 14.281 -52.438 -26.688 1 92.5 461 ARG A O 1
ATOM 3613 N N . ALA A 1 462 ? 15.289 -50.844 -25.594 1 94.44 462 ALA A N 1
ATOM 3614 C CA . ALA A 1 462 ? 15.188 -49.875 -26.688 1 94.44 462 ALA A CA 1
ATOM 3615 C C . ALA A 1 462 ? 15.93 -50.375 -27.938 1 94.44 462 ALA A C 1
ATOM 3617 O O . ALA A 1 462 ? 15.391 -50.344 -29.031 1 94.44 462 ALA A O 1
ATOM 3618 N N . VAL A 1 463 ? 17.125 -50.875 -27.734 1 95.12 463 VAL A N 1
ATOM 3619 C CA . VAL A 1 463 ? 17.922 -51.375 -28.844 1 95.12 463 VAL A CA 1
ATOM 3620 C C . VAL A 1 463 ? 17.25 -52.594 -29.469 1 95.12 463 VAL A C 1
ATOM 3622 O O . VAL A 1 463 ? 17.172 -52.719 -30.688 1 95.12 463 VAL A O 1
ATOM 3625 N N . ALA A 1 464 ? 16.703 -53.438 -28.594 1 91.38 464 ALA A N 1
ATOM 3626 C CA . ALA A 1 464 ? 16.078 -54.656 -29.031 1 91.38 464 ALA A CA 1
ATOM 3627 C C . ALA A 1 464 ? 14.805 -54.375 -29.812 1 91.38 464 ALA A C 1
ATOM 3629 O O . ALA A 1 464 ? 14.359 -55.219 -30.609 1 91.38 464 ALA A O 1
ATOM 3630 N N . SER A 1 465 ? 14.211 -53.312 -29.656 1 90.44 465 SER A N 1
ATOM 3631 C CA . SER A 1 465 ? 12.961 -52.969 -30.328 1 90.44 465 SER A CA 1
ATOM 3632 C C . SER A 1 465 ? 13.195 -52.594 -31.781 1 90.44 465 SER A C 1
ATOM 3634 O O . SER A 1 465 ? 12.258 -52.594 -32.594 1 90.44 465 SER A O 1
ATOM 3636 N N . GLN A 1 466 ? 14.453 -52.25 -32.094 1 89.5 466 GLN A N 1
ATOM 3637 C CA . GLN A 1 466 ? 14.805 -51.906 -33.469 1 89.5 466 GLN A CA 1
ATOM 3638 C C . GLN A 1 466 ? 16.047 -52.625 -33.938 1 89.5 466 GLN A C 1
ATOM 3640 O O . GLN A 1 466 ? 17.062 -52 -34.25 1 89.5 466 GLN A O 1
ATOM 3645 N N . PRO A 1 467 ? 15.875 -53.875 -34.156 1 86.88 467 PRO A N 1
ATOM 3646 C CA . PRO A 1 467 ? 17.047 -54.688 -34.469 1 86.88 467 PRO A CA 1
ATOM 3647 C C . PRO A 1 467 ? 17.641 -54.375 -35.844 1 86.88 467 PRO A C 1
ATOM 3649 O O . PRO A 1 467 ? 18.844 -54.562 -36.062 1 86.88 467 PRO A O 1
ATOM 3652 N N . ASP A 1 468 ? 16.906 -53.844 -36.812 1 87.81 468 ASP A N 1
ATOM 3653 C CA . ASP A 1 468 ? 17.344 -53.594 -38.188 1 87.81 468 ASP A CA 1
ATOM 3654 C C . ASP A 1 468 ? 17.938 -52.188 -38.312 1 87.81 468 ASP A C 1
ATOM 3656 O O . ASP A 1 468 ? 18.484 -51.844 -39.375 1 87.81 468 ASP A O 1
ATOM 3660 N N . SER A 1 469 ? 17.859 -51.438 -37.219 1 89.25 469 SER A N 1
ATOM 3661 C CA . SER A 1 469 ? 18.391 -50.094 -37.281 1 89.25 469 SER A CA 1
ATOM 3662 C C . SER A 1 469 ? 19.859 -50.062 -36.844 1 89.25 469 SER A C 1
ATOM 3664 O O . SER A 1 469 ? 20.203 -50.438 -35.75 1 89.25 469 SER A O 1
ATOM 3666 N N . ILE A 1 470 ? 20.703 -49.5 -37.656 1 91.88 470 ILE A N 1
ATOM 3667 C CA . ILE A 1 470 ? 22.141 -49.531 -37.469 1 91.88 470 ILE A CA 1
ATOM 3668 C C . ILE A 1 470 ? 22.547 -48.562 -36.344 1 91.88 470 ILE A C 1
ATOM 3670 O O . ILE A 1 470 ? 23.531 -48.781 -35.656 1 91.88 470 ILE A O 1
ATOM 3674 N N . ASP A 1 471 ? 21.766 -47.562 -36.188 1 94.38 471 ASP A N 1
ATOM 3675 C CA . ASP A 1 471 ? 22.172 -46.531 -35.25 1 94.38 471 ASP A CA 1
ATOM 3676 C C . ASP A 1 471 ? 21.422 -46.656 -33.938 1 94.38 471 ASP A C 1
ATOM 3678 O O . ASP A 1 471 ? 21.469 -45.781 -33.094 1 94.38 471 ASP A O 1
ATOM 3682 N N . ALA A 1 472 ? 20.719 -47.719 -33.719 1 94.31 472 ALA A N 1
ATOM 3683 C CA . ALA A 1 472 ? 19.891 -47.906 -32.531 1 94.31 472 ALA A CA 1
ATOM 3684 C C . ALA A 1 472 ? 20.734 -47.875 -31.266 1 94.31 472 ALA A C 1
ATOM 3686 O O . ALA A 1 472 ? 20.328 -47.281 -30.266 1 94.31 472 ALA A O 1
ATOM 3687 N N . ALA A 1 473 ? 21.891 -48.438 -31.312 1 95.94 473 ALA A N 1
ATOM 3688 C CA . ALA A 1 473 ? 22.75 -48.5 -30.141 1 95.94 473 ALA A CA 1
ATOM 3689 C C . ALA A 1 473 ? 23.281 -47.125 -29.766 1 95.94 473 ALA A C 1
ATOM 3691 O O . ALA A 1 473 ? 23.344 -46.781 -28.594 1 95.94 473 ALA A O 1
ATOM 3692 N N . GLU A 1 474 ? 23.672 -46.406 -30.75 1 96.56 474 GLU A N 1
ATOM 3693 C CA . GLU A 1 474 ? 24.172 -45.062 -30.516 1 96.56 474 GLU A CA 1
ATOM 3694 C C . GLU A 1 474 ? 23.094 -44.156 -29.953 1 96.56 474 GLU A C 1
ATOM 3696 O O . GLU A 1 474 ? 23.328 -43.406 -29 1 96.56 474 GLU A O 1
ATOM 3701 N N . ARG A 1 475 ? 21.938 -44.219 -30.516 1 95.56 475 ARG A N 1
ATOM 3702 C CA . ARG A 1 475 ? 20.812 -43.406 -30.031 1 95.56 475 ARG A CA 1
ATOM 3703 C C . ARG A 1 475 ? 20.422 -43.812 -28.609 1 95.56 475 ARG A C 1
ATOM 3705 O O . ARG A 1 475 ? 20.078 -42.938 -27.797 1 95.56 475 ARG A O 1
ATOM 3712 N N . ALA A 1 476 ? 20.484 -45.031 -28.344 1 96.69 476 ALA A N 1
ATOM 3713 C CA . ALA A 1 476 ? 20.141 -45.531 -27.016 1 96.69 476 ALA A CA 1
ATOM 3714 C C . ALA A 1 476 ? 21.125 -45.031 -25.969 1 96.69 476 ALA A C 1
ATOM 3716 O O . ALA A 1 476 ? 20.75 -44.75 -24.828 1 96.69 476 ALA A O 1
ATOM 3717 N N . GLU A 1 477 ? 22.359 -44.906 -26.375 1 96.38 477 GLU A N 1
ATOM 3718 C CA . GLU A 1 477 ? 23.359 -44.375 -25.453 1 96.38 477 GLU A CA 1
ATOM 3719 C C . GLU A 1 477 ? 23.125 -42.875 -25.188 1 96.38 477 GLU A C 1
ATOM 3721 O O . GLU A 1 477 ? 23.344 -42.406 -24.078 1 96.38 477 GLU A O 1
ATOM 3726 N N . LYS A 1 478 ? 22.75 -42.188 -26.219 1 95.12 478 LYS A N 1
ATOM 3727 C CA . LYS A 1 478 ? 22.391 -40.781 -26.047 1 95.12 478 LYS A CA 1
ATOM 3728 C C . LYS A 1 478 ? 21.203 -40.625 -25.094 1 95.12 478 LYS A C 1
ATOM 3730 O O . LYS A 1 478 ? 21.172 -39.719 -24.266 1 95.12 478 LYS A O 1
ATOM 3735 N N . PHE A 1 479 ? 20.281 -41.531 -25.266 1 95.5 479 PHE A N 1
ATOM 3736 C CA . PHE A 1 479 ? 19.156 -41.594 -24.344 1 95.5 479 PHE A CA 1
ATOM 3737 C C . PHE A 1 479 ? 19.625 -41.812 -22.922 1 95.5 479 PHE A C 1
ATOM 3739 O O . PHE A 1 479 ? 19.203 -41.125 -22 1 95.5 479 PHE A O 1
ATOM 3746 N N . ARG A 1 480 ? 20.5 -42.75 -22.75 1 96.44 480 ARG A N 1
ATOM 3747 C CA . ARG A 1 480 ? 21.031 -43.094 -21.422 1 96.44 480 ARG A CA 1
ATOM 3748 C C . ARG A 1 480 ? 21.625 -41.875 -20.75 1 96.44 480 ARG A C 1
ATOM 3750 O O . ARG A 1 480 ? 21.312 -41.594 -19.578 1 96.44 480 ARG A O 1
ATOM 3757 N N . GLN A 1 481 ? 22.391 -41.188 -21.5 1 95.31 481 GLN A N 1
ATOM 3758 C CA . GLN A 1 481 ? 23.094 -40.031 -20.953 1 95.31 481 GLN A CA 1
ATOM 3759 C C . GLN A 1 481 ? 22.109 -38.906 -20.578 1 95.31 481 GLN A C 1
ATOM 3761 O O . GLN A 1 481 ? 22.234 -38.312 -19.516 1 95.31 481 GLN A O 1
ATOM 3766 N N . LYS A 1 482 ? 21.25 -38.656 -21.438 1 93.44 482 LYS A N 1
ATOM 3767 C CA . LYS A 1 482 ? 20.297 -37.562 -21.203 1 93.44 482 LYS A CA 1
ATOM 3768 C C . LYS A 1 482 ? 19.406 -37.875 -20 1 93.44 482 LYS A C 1
ATOM 3770 O O . LYS A 1 482 ? 19.219 -37.031 -19.125 1 93.44 482 LYS A O 1
ATOM 3775 N N . TYR A 1 483 ? 18.828 -39.062 -20 1 95.44 483 TYR A N 1
ATOM 3776 C CA . TYR A 1 483 ? 17.938 -39.406 -18.906 1 95.44 483 TYR A CA 1
ATOM 3777 C C . TYR A 1 483 ? 18.688 -39.469 -17.594 1 95.44 483 TYR A C 1
ATOM 3779 O O . TYR A 1 483 ? 18.156 -39.094 -16.547 1 95.44 483 TYR A O 1
ATOM 3787 N N . TRP A 1 484 ? 19.891 -40 -17.609 1 95.88 484 TRP A N 1
ATOM 3788 C CA . TRP A 1 484 ? 20.719 -40.031 -16.422 1 95.88 484 TRP A CA 1
ATOM 3789 C C . TRP A 1 484 ? 20.953 -38.625 -15.875 1 95.88 484 TRP A C 1
ATOM 3791 O O . TRP A 1 484 ? 20.859 -38.406 -14.664 1 95.88 484 TRP A O 1
ATOM 3801 N N . ASN A 1 485 ? 21.25 -37.75 -16.75 1 93.06 485 ASN A N 1
ATOM 3802 C CA . ASN A 1 485 ? 21.469 -36.375 -16.359 1 93.06 485 ASN A CA 1
ATOM 3803 C C . ASN A 1 485 ? 20.219 -35.75 -15.727 1 93.06 485 ASN A C 1
ATOM 3805 O O . ASN A 1 485 ? 20.297 -35 -14.766 1 93.06 485 ASN A O 1
ATOM 3809 N N . LYS A 1 486 ? 19.094 -36.062 -16.281 1 94 486 LYS A N 1
ATOM 3810 C CA . LYS A 1 486 ? 17.828 -35.594 -15.727 1 94 486 LYS A CA 1
ATOM 3811 C C . LYS A 1 486 ? 17.609 -36.125 -14.32 1 94 486 LYS A C 1
ATOM 3813 O O . LYS A 1 486 ? 17.141 -35.406 -13.438 1 94 486 LYS A O 1
ATOM 3818 N N . LEU A 1 487 ? 17.938 -37.375 -14.109 1 95.44 487 LEU A N 1
ATOM 3819 C CA . LEU A 1 487 ? 17.781 -38 -12.789 1 95.44 487 LEU A CA 1
ATOM 3820 C C . LEU A 1 487 ? 18.703 -37.312 -11.773 1 95.44 487 LEU A C 1
ATOM 3822 O O . LEU A 1 487 ? 18.312 -37.094 -10.625 1 95.44 487 LEU A O 1
ATOM 3826 N N . GLN A 1 488 ? 19.891 -36.969 -12.219 1 93.12 488 GLN A N 1
ATOM 3827 C CA . GLN A 1 488 ? 20.828 -36.281 -11.328 1 93.12 488 GLN A CA 1
ATOM 3828 C C . GLN A 1 488 ? 20.312 -34.906 -10.961 1 93.12 488 GLN A C 1
ATOM 3830 O O . GLN A 1 488 ? 20.422 -34.469 -9.805 1 93.12 488 GLN A O 1
ATOM 3835 N N . THR A 1 489 ? 19.781 -34.25 -11.938 1 90 489 THR A N 1
ATOM 3836 C CA . THR A 1 489 ? 19.203 -32.938 -11.688 1 90 489 THR A CA 1
ATOM 3837 C C . THR A 1 489 ? 18.078 -33 -10.672 1 90 489 THR A C 1
ATOM 3839 O O . THR A 1 489 ? 18 -32.188 -9.75 1 90 489 THR A O 1
ATOM 3842 N N . LEU A 1 490 ? 17.25 -34 -10.805 1 92.62 490 LEU A N 1
ATOM 3843 C CA . LEU A 1 490 ? 16.094 -34.156 -9.938 1 92.62 490 LEU A CA 1
ATOM 3844 C C . LEU A 1 490 ? 16.516 -34.625 -8.539 1 92.62 490 LEU A C 1
ATOM 3846 O O . LEU A 1 490 ? 15.781 -34.406 -7.566 1 92.62 490 LEU A O 1
ATOM 3850 N N . ARG A 1 491 ? 17.672 -35.25 -8.445 1 92.12 491 ARG A N 1
ATOM 3851 C CA . ARG A 1 491 ? 18.219 -35.594 -7.141 1 92.12 491 ARG A CA 1
ATOM 3852 C C . ARG A 1 491 ? 18.609 -34.344 -6.359 1 92.12 491 ARG A C 1
ATOM 3854 O O . ARG A 1 491 ? 18.5 -34.312 -5.133 1 92.12 491 ARG A O 1
ATOM 3861 N N . GLN A 1 492 ? 19.078 -33.438 -7.117 1 87 492 GLN A N 1
ATOM 3862 C CA . GLN A 1 492 ? 19.531 -32.188 -6.496 1 87 492 GLN A CA 1
ATOM 3863 C C . GLN A 1 492 ? 18.391 -31.188 -6.363 1 87 492 GLN A C 1
ATOM 3865 O O . GLN A 1 492 ? 18.344 -30.422 -5.398 1 87 492 GLN A O 1
ATOM 3870 N N . GLN A 1 493 ? 17.594 -31.172 -7.367 1 88.94 493 GLN A N 1
ATOM 3871 C CA . GLN A 1 493 ? 16.484 -30.234 -7.438 1 88.94 493 GLN A CA 1
ATOM 3872 C C . GLN A 1 493 ? 15.18 -30.969 -7.773 1 88.94 493 GLN A C 1
ATOM 3874 O O . GLN A 1 493 ? 14.656 -30.828 -8.883 1 88.94 493 GLN A O 1
ATOM 3879 N N . PRO A 1 494 ? 14.609 -31.547 -6.762 1 90.62 494 PRO A N 1
ATOM 3880 C CA . PRO A 1 494 ? 13.414 -32.344 -7.023 1 90.62 494 PRO A CA 1
ATOM 3881 C C . PRO A 1 494 ? 12.227 -31.484 -7.469 1 90.62 494 PRO A C 1
ATOM 3883 O O . PRO A 1 494 ? 11.234 -32.031 -7.977 1 90.62 494 PRO A O 1
ATOM 3886 N N . PHE A 1 495 ? 12.352 -30.172 -7.379 1 89.44 495 PHE A N 1
ATOM 3887 C CA . PHE A 1 495 ? 11.242 -29.281 -7.715 1 89.44 495 PHE A CA 1
ATOM 3888 C C . PHE A 1 495 ? 11.406 -28.719 -9.125 1 89.44 495 PHE A C 1
ATOM 3890 O O . PHE A 1 495 ? 10.617 -27.875 -9.555 1 89.44 495 PHE A O 1
ATOM 3897 N N . ALA A 1 496 ? 12.359 -29.125 -9.898 1 88.94 496 ALA A N 1
ATOM 3898 C CA . ALA A 1 496 ? 12.75 -28.547 -11.18 1 88.94 496 ALA A CA 1
ATOM 3899 C C . ALA A 1 496 ? 11.562 -28.5 -12.141 1 88.94 496 ALA A C 1
ATOM 3901 O O . ALA A 1 496 ? 11.43 -27.547 -12.922 1 88.94 496 ALA A O 1
ATOM 3902 N N . TYR A 1 497 ? 10.758 -29.547 -12.164 1 90.62 497 TYR A N 1
ATOM 3903 C CA . TYR A 1 497 ? 9.656 -29.625 -13.109 1 90.62 497 TYR A CA 1
ATOM 3904 C C . TYR A 1 497 ? 8.312 -29.656 -12.383 1 90.62 497 TYR A C 1
ATOM 3906 O O . TYR A 1 497 ? 7.34 -30.219 -12.891 1 90.62 497 TYR A O 1
ATOM 3914 N N . GLY A 1 498 ? 8.25 -29.125 -11.195 1 90.94 498 GLY A N 1
ATOM 3915 C CA . GLY A 1 498 ? 7.09 -29.219 -10.328 1 90.94 498 GLY A CA 1
ATOM 3916 C C . GLY A 1 498 ? 7.234 -30.297 -9.258 1 90.94 498 GLY A C 1
ATOM 3917 O O . GLY A 1 498 ? 8.352 -30.641 -8.875 1 90.94 498 GLY A O 1
ATOM 3918 N N . THR A 1 499 ? 6.074 -30.797 -8.812 1 91.75 499 THR A N 1
ATOM 3919 C CA . THR A 1 499 ? 6.125 -31.875 -7.836 1 91.75 499 THR A CA 1
ATOM 3920 C C . THR A 1 499 ? 6.754 -33.125 -8.445 1 91.75 499 THR A C 1
ATOM 3922 O O . THR A 1 499 ? 6.332 -33.594 -9.516 1 91.75 499 THR A O 1
ATOM 3925 N N . LEU A 1 500 ? 7.777 -33.531 -7.75 1 94.19 500 LEU A N 1
ATOM 3926 C CA . LEU A 1 500 ? 8.391 -34.75 -8.203 1 94.19 500 LEU A CA 1
ATOM 3927 C C . LEU A 1 500 ? 7.551 -35.969 -7.777 1 94.19 500 LEU A C 1
ATOM 3929 O O . LEU A 1 500 ? 7.18 -36.094 -6.609 1 94.19 500 LEU A O 1
ATOM 3933 N N . THR A 1 501 ? 7.207 -36.781 -8.742 1 95.38 501 THR A N 1
ATOM 3934 C CA . THR A 1 501 ? 6.41 -38 -8.508 1 95.38 501 THR A CA 1
ATOM 3935 C C . THR A 1 501 ? 6.949 -39.156 -9.312 1 95.38 501 THR A C 1
ATOM 3937 O O . THR A 1 501 ? 7.816 -39 -10.172 1 95.38 501 THR A O 1
ATOM 3940 N N . VAL A 1 502 ? 6.465 -40.344 -8.992 1 95.44 502 VAL A N 1
ATOM 3941 C CA . VAL A 1 502 ? 6.816 -41.5 -9.805 1 95.44 502 VAL A CA 1
ATOM 3942 C C . VAL A 1 502 ? 6.324 -41.312 -11.234 1 95.44 502 VAL A C 1
ATOM 3944 O O . VAL A 1 502 ? 7.012 -41.656 -12.188 1 95.44 502 VAL A O 1
ATOM 3947 N N . ARG A 1 503 ? 5.199 -40.719 -11.344 1 94.44 503 ARG A N 1
ATOM 3948 C CA . ARG A 1 503 ? 4.633 -40.406 -12.664 1 94.44 503 ARG A CA 1
ATOM 3949 C C . ARG A 1 503 ? 5.551 -39.5 -13.461 1 94.44 503 ARG A C 1
ATOM 3951 O O . ARG A 1 503 ? 5.824 -39.75 -14.633 1 94.44 503 ARG A O 1
ATOM 3958 N N . SER A 1 504 ? 6 -38.469 -12.828 1 93.19 504 SER A N 1
ATOM 3959 C CA . SER A 1 504 ? 6.852 -37.531 -13.547 1 93.19 504 SER A CA 1
ATOM 3960 C C . SER A 1 504 ? 8.172 -38.188 -13.953 1 93.19 504 SER A C 1
ATOM 3962 O O . SER A 1 504 ? 8.727 -37.844 -15 1 93.19 504 SER A O 1
ATOM 3964 N N . LEU A 1 505 ? 8.68 -39.062 -13.141 1 95.12 505 LEU A N 1
ATOM 3965 C CA . LEU A 1 505 ? 9.898 -39.781 -13.484 1 95.12 505 LEU A CA 1
ATOM 3966 C C . LEU A 1 505 ? 9.672 -40.688 -14.688 1 95.12 505 LEU A C 1
ATOM 3968 O O . LEU A 1 505 ? 10.508 -40.75 -15.594 1 95.12 505 LEU A O 1
ATOM 3972 N N . LEU A 1 506 ? 8.586 -41.375 -14.641 1 94.25 506 LEU A N 1
ATOM 3973 C CA . LEU A 1 506 ? 8.234 -42.281 -15.75 1 94.25 506 LEU A CA 1
ATOM 3974 C C . LEU A 1 506 ? 8 -41.469 -17.031 1 94.25 506 LEU A C 1
ATOM 3976 O O . LEU A 1 506 ? 8.445 -41.875 -18.109 1 94.25 506 LEU A O 1
ATOM 3980 N N . ASP A 1 507 ? 7.324 -40.375 -16.906 1 92.62 507 ASP A N 1
ATOM 3981 C CA . ASP A 1 507 ? 7.078 -39.531 -18.062 1 92.62 507 ASP A CA 1
ATOM 3982 C C . ASP A 1 507 ? 8.391 -38.969 -18.625 1 92.62 507 ASP A C 1
ATOM 3984 O O . ASP A 1 507 ? 8.555 -38.906 -19.844 1 92.62 507 ASP A O 1
ATOM 3988 N N . THR A 1 508 ? 9.266 -38.531 -17.766 1 94.12 508 THR A N 1
ATOM 3989 C CA . THR A 1 508 ? 10.562 -38.031 -18.219 1 94.12 508 THR A CA 1
ATOM 3990 C C . THR A 1 508 ? 11.297 -39.094 -19.031 1 94.12 508 THR A C 1
ATOM 3992 O O . THR A 1 508 ? 11.914 -38.781 -20.047 1 94.12 508 THR A O 1
ATOM 3995 N N . ARG A 1 509 ? 11.258 -40.312 -18.562 1 94.25 509 ARG A N 1
ATOM 3996 C CA . ARG A 1 509 ? 11.875 -41.438 -19.281 1 94.25 509 ARG A CA 1
ATOM 3997 C C . ARG A 1 509 ? 11.281 -41.594 -20.672 1 94.25 509 ARG A C 1
ATOM 3999 O O . ARG A 1 509 ? 12.008 -41.719 -21.656 1 94.25 509 ARG A O 1
ATOM 4006 N N . GLU A 1 510 ? 9.93 -41.562 -20.75 1 91.69 510 GLU A N 1
ATOM 4007 C CA . GLU A 1 510 ? 9.242 -41.719 -22.031 1 91.69 510 GLU A CA 1
ATOM 4008 C C . GLU A 1 510 ? 9.594 -40.594 -22.984 1 91.69 510 GLU A C 1
ATOM 4010 O O . GLU A 1 510 ? 9.797 -40.812 -24.188 1 91.69 510 GLU A O 1
ATOM 4015 N N . HIS A 1 511 ? 9.664 -39.406 -22.5 1 91.19 511 HIS A N 1
ATOM 4016 C CA . HIS A 1 511 ? 10.008 -38.25 -23.328 1 91.19 511 HIS A CA 1
ATOM 4017 C C . HIS A 1 511 ? 11.422 -38.344 -23.875 1 91.19 511 HIS A C 1
ATOM 4019 O O . HIS A 1 511 ? 11.672 -38.031 -25.031 1 91.19 511 HIS A O 1
ATOM 4025 N N . CYS A 1 512 ? 12.32 -38.812 -23.047 1 94.06 512 CYS A N 1
ATOM 4026 C CA . CYS A 1 512 ? 13.703 -38.969 -23.484 1 94.06 512 CYS A CA 1
ATOM 4027 C C . CYS A 1 512 ? 13.805 -40.094 -24.547 1 94.06 512 CYS A C 1
ATOM 4029 O O . CYS A 1 512 ? 14.547 -39.938 -25.516 1 94.06 512 CYS A O 1
ATOM 4031 N N . LEU A 1 513 ? 13.078 -41.156 -24.344 1 94 513 LEU A N 1
ATOM 4032 C CA . LEU A 1 513 ? 13.062 -42.25 -25.328 1 94 513 LEU A CA 1
ATOM 4033 C C . LEU A 1 513 ? 12.539 -41.75 -26.672 1 94 513 LEU A C 1
ATOM 4035 O O . LEU A 1 513 ? 13.117 -42.062 -27.719 1 94 513 LEU A O 1
ATOM 4039 N N . ASN A 1 514 ? 11.508 -41 -26.609 1 89.81 514 ASN A N 1
ATOM 4040 C CA . ASN A 1 514 ? 10.914 -40.469 -27.828 1 89.81 514 ASN A CA 1
ATOM 4041 C C . ASN A 1 514 ? 11.867 -39.531 -28.562 1 89.81 514 ASN A C 1
ATOM 4043 O O . ASN A 1 514 ? 11.906 -39.5 -29.781 1 89.81 514 ASN A O 1
ATOM 4047 N N . GLU A 1 515 ? 12.539 -38.781 -27.75 1 89.88 515 GLU A N 1
ATOM 4048 C CA . GLU A 1 515 ? 13.477 -37.812 -28.344 1 89.88 515 GLU A CA 1
ATOM 4049 C C . GLU A 1 515 ? 14.523 -38.531 -29.188 1 89.88 515 GLU A C 1
ATOM 4051 O O . GLU A 1 515 ? 14.992 -37.969 -30.188 1 89.88 515 GLU A O 1
ATOM 4056 N N . PHE A 1 516 ? 14.875 -39.719 -28.812 1 92.38 516 PHE A N 1
ATOM 4057 C CA . PHE A 1 516 ? 15.914 -40.438 -29.547 1 92.38 516 PHE A CA 1
ATOM 4058 C C . PHE A 1 516 ? 15.297 -41.562 -30.406 1 92.38 516 PHE A C 1
ATOM 4060 O O . PHE A 1 516 ? 15.938 -42.562 -30.656 1 92.38 516 PHE A O 1
ATOM 4067 N N . ASN A 1 517 ? 14.039 -41.438 -30.672 1 90.56 517 ASN A N 1
ATOM 4068 C CA . ASN A 1 517 ? 13.312 -42.219 -31.672 1 90.56 517 ASN A CA 1
ATOM 4069 C C . ASN A 1 517 ? 13.109 -43.656 -31.234 1 90.56 517 ASN A C 1
ATOM 4071 O O . ASN A 1 517 ? 13.289 -44.594 -32.031 1 90.56 517 ASN A O 1
ATOM 4075 N N . PHE A 1 518 ? 12.852 -43.844 -30.062 1 93.06 518 PHE A N 1
ATOM 4076 C CA . PHE A 1 518 ? 12.359 -45.094 -29.531 1 93.06 518 PHE A CA 1
ATOM 4077 C C . PHE A 1 518 ? 10.922 -44.969 -29.047 1 93.06 518 PHE A C 1
ATOM 4079 O O . PHE A 1 518 ? 10.672 -44.969 -27.844 1 93.06 518 PHE A O 1
ATOM 4086 N N . PRO A 1 519 ? 9.969 -44.938 -29.938 1 90.62 519 PRO A N 1
ATOM 4087 C CA . PRO A 1 519 ? 8.586 -44.625 -29.578 1 90.62 519 PRO A CA 1
ATOM 4088 C C . PRO A 1 519 ? 7.902 -45.75 -28.812 1 90.62 519 PRO A C 1
ATOM 4090 O O . PRO A 1 519 ? 6.977 -45.469 -28.031 1 90.62 519 PRO A O 1
ATOM 4093 N N . ASP A 1 520 ? 8.219 -47 -29.094 1 92.56 520 ASP A N 1
ATOM 4094 C CA . ASP A 1 520 ? 7.621 -48.125 -28.391 1 92.56 520 ASP A CA 1
ATOM 4095 C C . ASP A 1 520 ? 8.633 -49.25 -28.234 1 92.56 520 ASP A C 1
ATOM 4097 O O . ASP A 1 520 ? 8.578 -50.25 -28.953 1 92.56 520 ASP A O 1
ATOM 4101 N N . PRO A 1 521 ? 9.438 -49.156 -27.234 1 92.88 521 PRO A N 1
ATOM 4102 C CA . PRO A 1 521 ? 10.469 -50.156 -27.016 1 92.88 521 PRO A CA 1
ATOM 4103 C C . PRO A 1 521 ? 9.891 -51.562 -26.766 1 92.88 521 PRO A C 1
ATOM 4105 O O . PRO A 1 521 ? 10.594 -52.562 -26.938 1 92.88 521 PRO A O 1
ATOM 4108 N N . TYR A 1 522 ? 8.633 -51.688 -26.438 1 93.06 522 TYR A N 1
ATOM 4109 C CA . TYR A 1 522 ? 8.055 -52.969 -26.047 1 93.06 522 TYR A CA 1
ATOM 4110 C C . TYR A 1 522 ? 7.125 -53.5 -27.125 1 93.06 522 TYR A C 1
ATOM 4112 O O . TYR A 1 522 ? 6.395 -54.469 -26.906 1 93.06 522 TYR A O 1
ATOM 4120 N N . SER A 1 523 ? 7.148 -52.969 -28.25 1 90.56 523 SER A N 1
ATOM 4121 C CA . SER A 1 523 ? 6.215 -53.312 -29.312 1 90.56 523 SER A CA 1
ATOM 4122 C C . SER A 1 523 ? 6.266 -54.781 -29.656 1 90.56 523 SER A C 1
ATOM 4124 O O . SER A 1 523 ? 5.227 -55.438 -29.781 1 90.56 523 SER A O 1
ATOM 4126 N N . LYS A 1 524 ? 7.418 -55.344 -29.734 1 88.25 524 LYS A N 1
ATOM 4127 C CA . LYS A 1 524 ? 7.582 -56.719 -30.125 1 88.25 524 LYS A CA 1
ATOM 4128 C C . LYS A 1 524 ? 7.148 -57.656 -29 1 88.25 524 LYS A C 1
ATOM 4130 O O . LYS A 1 524 ? 6.562 -58.719 -29.25 1 88.25 524 LYS A O 1
ATOM 4135 N N . VAL A 1 525 ? 7.48 -57.281 -27.859 1 89.38 525 VAL A N 1
ATOM 4136 C CA . VAL A 1 525 ? 7.082 -58.062 -26.688 1 89.38 525 VAL A CA 1
ATOM 4137 C C . VAL A 1 525 ? 5.559 -58.094 -26.594 1 89.38 525 VAL A C 1
ATOM 4139 O O . VAL A 1 525 ? 4.977 -59.156 -26.359 1 89.38 525 VAL A O 1
ATOM 4142 N N . LYS A 1 526 ? 4.93 -57.031 -26.797 1 93.5 526 LYS A N 1
ATOM 4143 C CA . LYS A 1 526 ? 3.473 -56.938 -26.75 1 93.5 526 LYS A CA 1
ATOM 4144 C C . LYS A 1 526 ? 2.84 -57.812 -27.828 1 93.5 526 LYS A C 1
ATOM 4146 O O . LYS A 1 526 ? 1.864 -58.531 -27.578 1 93.5 526 LYS A O 1
ATOM 4151 N N . GLN A 1 527 ? 3.412 -57.688 -28.984 1 91.62 527 GLN A N 1
ATOM 4152 C CA . GLN A 1 527 ? 2.898 -58.469 -30.109 1 91.62 527 GLN A CA 1
ATOM 4153 C C . GLN A 1 527 ? 2.945 -59.969 -29.812 1 91.62 527 GLN A C 1
ATOM 4155 O O . GLN A 1 527 ? 1.966 -60.656 -30.047 1 91.62 527 GLN A O 1
ATOM 4160 N N . LYS A 1 528 ? 4.051 -60.375 -29.344 1 90.06 528 LYS A N 1
ATOM 4161 C CA . LYS A 1 528 ? 4.234 -61.781 -29 1 90.06 528 LYS A CA 1
ATOM 4162 C C . LYS A 1 528 ? 3.27 -62.219 -27.906 1 90.06 528 LYS A C 1
ATOM 4164 O O . LYS A 1 528 ? 2.615 -63.25 -28.016 1 90.06 528 LYS A O 1
ATOM 4169 N N . GLU A 1 529 ? 3.186 -61.469 -26.891 1 91.88 529 GLU A N 1
ATOM 4170 C CA . GLU A 1 529 ? 2.342 -61.781 -25.75 1 91.88 529 GLU A CA 1
ATOM 4171 C C . GLU A 1 529 ? 0.864 -61.781 -26.125 1 91.88 529 GLU A C 1
ATOM 4173 O O . GLU A 1 529 ? 0.078 -62.594 -25.625 1 91.88 529 GLU A O 1
ATOM 4178 N N . ASN A 1 530 ? 0.478 -60.844 -26.938 1 94.38 530 ASN A N 1
ATOM 4179 C CA . ASN A 1 530 ? -0.891 -60.812 -27.438 1 94.38 530 ASN A CA 1
ATOM 4180 C C . ASN A 1 530 ? -1.225 -62.094 -28.203 1 94.38 530 ASN A C 1
ATOM 4182 O O . ASN A 1 530 ? -2.307 -62.656 -28.031 1 94.38 530 ASN A O 1
ATOM 4186 N N . GLY A 1 531 ? -0.288 -62.531 -29.062 1 92 531 GLY A N 1
ATOM 4187 C CA . GLY A 1 531 ? -0.489 -63.75 -29.828 1 92 531 GLY A CA 1
ATOM 4188 C C . GLY A 1 531 ? -0.682 -65 -28.953 1 92 531 GLY A C 1
ATOM 4189 O O . GLY A 1 531 ? -1.597 -65.75 -29.172 1 92 531 GLY A O 1
ATOM 4190 N N . ILE A 1 532 ? 0.143 -65.125 -27.953 1 90.81 532 ILE A N 1
ATOM 4191 C CA . ILE A 1 532 ? 0.091 -66.25 -27.031 1 90.81 532 ILE A CA 1
ATOM 4192 C C . ILE A 1 532 ? -1.224 -66.188 -26.25 1 90.81 532 ILE A C 1
ATOM 4194 O O . ILE A 1 532 ? -1.89 -67.25 -26.109 1 90.81 532 ILE A O 1
ATOM 4198 N N . ALA A 1 533 ? -1.602 -65.125 -25.781 1 94.94 533 ALA A N 1
ATOM 4199 C CA . ALA A 1 533 ? -2.805 -64.938 -24.969 1 94.94 533 ALA A CA 1
ATOM 4200 C C . ALA A 1 533 ? -4.059 -65.25 -25.781 1 94.94 533 ALA A C 1
ATOM 4202 O O . ALA A 1 533 ? -5.004 -65.875 -25.281 1 94.94 533 ALA A O 1
ATOM 4203 N N . LEU A 1 534 ? -4.094 -64.812 -27.031 1 95.12 534 LEU A N 1
ATOM 4204 C CA . LEU A 1 534 ? -5.25 -65.062 -27.891 1 95.12 534 LEU A CA 1
ATOM 4205 C C . LEU A 1 534 ? -5.484 -66.562 -28.109 1 95.12 534 LEU A C 1
ATOM 4207 O O . LEU A 1 534 ? -6.629 -67 -28.141 1 95.12 534 LEU A O 1
ATOM 4211 N N . LYS A 1 535 ? -4.422 -67.25 -28.203 1 93.38 535 LYS A N 1
ATOM 4212 C CA . LYS A 1 535 ? -4.52 -68.688 -28.406 1 93.38 535 LYS A CA 1
ATOM 4213 C C . LYS A 1 535 ? -5.109 -69.375 -27.172 1 93.38 535 LYS A C 1
ATOM 4215 O O . LYS A 1 535 ? -5.773 -70.438 -27.297 1 93.38 535 LYS A O 1
ATOM 4220 N N . CYS A 1 536 ? -4.918 -68.812 -26.062 1 94.56 536 CYS A N 1
ATOM 4221 C CA . CYS A 1 536 ? -5.355 -69.438 -24.812 1 94.56 536 CYS A CA 1
ATOM 4222 C C . CYS A 1 536 ? -6.762 -68.938 -24.453 1 94.56 536 CYS A C 1
ATOM 4224 O O . CYS A 1 536 ? -7.418 -69.562 -23.609 1 94.56 536 CYS A O 1
ATOM 4226 N N . PHE A 1 537 ? -7.352 -68 -25.094 1 96.06 537 PHE A N 1
ATOM 4227 C CA . PHE A 1 537 ? -8.57 -67.312 -24.688 1 96.06 537 PHE A CA 1
ATOM 4228 C C . PHE A 1 537 ? -9.758 -68.25 -24.672 1 96.06 537 PHE A C 1
ATOM 4230 O O . PHE A 1 537 ? -10.5 -68.312 -23.703 1 96.06 537 PHE A O 1
ATOM 4237 N N . PRO A 1 538 ? -9.93 -69.125 -25.719 1 96.06 538 PRO A N 1
ATOM 4238 C CA . PRO A 1 538 ? -11.102 -70 -25.719 1 96.06 538 PRO A CA 1
ATOM 4239 C C . PRO A 1 538 ? -11.102 -71 -24.547 1 96.06 538 PRO A C 1
ATOM 4241 O O . PRO A 1 538 ? -12.141 -71.25 -23.938 1 96.06 538 PRO A O 1
ATOM 4244 N N . SER A 1 539 ? -9.93 -71.5 -24.25 1 96 539 SER A N 1
ATOM 4245 C CA . SER A 1 539 ? -9.82 -72.438 -23.156 1 96 539 SER A CA 1
ATOM 4246 C C . SER A 1 539 ? -10.141 -71.812 -21.812 1 96 539 SER A C 1
ATOM 4248 O O . SER A 1 539 ? -10.773 -72.438 -20.953 1 96 539 SER A O 1
ATOM 4250 N N . VAL A 1 540 ? -9.719 -70.625 -21.625 1 96.38 540 VAL A N 1
ATOM 4251 C CA . VAL A 1 540 ? -9.969 -69.875 -20.391 1 96.38 540 VAL A CA 1
ATOM 4252 C C . VAL A 1 540 ? -11.469 -69.625 -20.25 1 96.38 540 VAL A C 1
ATOM 4254 O O . VAL A 1 540 ? -12.031 -69.812 -19.156 1 96.38 540 VAL A O 1
ATOM 4257 N N . ILE A 1 541 ? -12.133 -69.25 -21.328 1 97.25 541 ILE A N 1
ATOM 4258 C CA . ILE A 1 541 ? -13.562 -68.938 -21.312 1 97.25 541 ILE A CA 1
ATOM 4259 C C . ILE A 1 541 ? -14.359 -70.188 -21.016 1 97.25 541 ILE A C 1
ATOM 4261 O O . ILE A 1 541 ? -15.32 -70.188 -20.234 1 97.25 541 ILE A O 1
ATOM 4265 N N . GLU A 1 542 ? -13.93 -71.312 -21.609 1 96.69 542 GLU A N 1
ATOM 4266 C CA . GLU A 1 542 ? -14.602 -72.562 -21.359 1 96.69 542 GLU A CA 1
ATOM 4267 C C . GLU A 1 542 ? -14.5 -73 -19.891 1 96.69 542 GLU A C 1
ATOM 4269 O O . GLU A 1 542 ? -15.484 -73.438 -19.312 1 96.69 542 GLU A O 1
ATOM 4274 N N . SER A 1 543 ? -13.352 -72.75 -19.391 1 96.81 543 SER A N 1
ATOM 4275 C CA . SER A 1 543 ? -13.141 -73.062 -17.984 1 96.81 543 SER A CA 1
ATOM 4276 C C . SER A 1 543 ? -14.008 -72.188 -17.094 1 96.81 543 SER A C 1
ATOM 4278 O O . SER A 1 543 ? -14.57 -72.688 -16.109 1 96.81 543 SER A O 1
ATOM 4280 N N . LEU A 1 544 ? -14.117 -70.938 -17.344 1 97.25 544 LEU A N 1
ATOM 4281 C CA . LEU A 1 544 ? -14.906 -70 -16.547 1 97.25 544 LEU A CA 1
ATOM 4282 C C . LEU A 1 544 ? -16.391 -70.375 -16.656 1 97.25 544 LEU A C 1
ATOM 4284 O O . LEU A 1 544 ? -17.109 -70.312 -15.656 1 97.25 544 LEU A O 1
ATOM 4288 N N . ASP A 1 545 ? -16.844 -70.688 -17.812 1 96.31 545 ASP A N 1
ATOM 4289 C CA . ASP A 1 545 ? -18.266 -71 -18.062 1 96.31 545 ASP A CA 1
ATOM 4290 C C . ASP A 1 545 ? -18.719 -72.25 -17.344 1 96.31 545 ASP A C 1
ATOM 4292 O O . ASP A 1 545 ? -19.906 -72.438 -17.094 1 96.31 545 ASP A O 1
ATOM 4296 N N . SER A 1 546 ? -17.766 -73.062 -16.984 1 97.19 546 SER A N 1
ATOM 4297 C CA . SER A 1 546 ? -18.094 -74.375 -16.344 1 97.19 546 SER A CA 1
ATOM 4298 C C . SER A 1 546 ? -18.266 -74.188 -14.836 1 97.19 546 SER A C 1
ATOM 4300 O O . SER A 1 546 ? -18.781 -75.062 -14.148 1 97.19 546 SER A O 1
ATOM 4302 N N . LEU A 1 547 ? -17.984 -73.062 -14.344 1 97.56 547 LEU A N 1
ATOM 4303 C CA . LEU A 1 547 ? -18.031 -72.812 -12.906 1 97.56 547 LEU A CA 1
ATOM 4304 C C . LEU A 1 547 ? -19.406 -72.312 -12.492 1 97.56 547 LEU A C 1
ATOM 4306 O O . LEU A 1 547 ? -20.125 -71.75 -13.312 1 97.56 547 LEU A O 1
ATOM 4310 N N . GLY A 1 548 ? -19.672 -72.562 -11.164 1 95.88 548 GLY A N 1
ATOM 4311 C CA . GLY A 1 548 ? -20.812 -71.875 -10.586 1 95.88 548 GLY A CA 1
ATOM 4312 C C . GLY A 1 548 ? -20.625 -70.375 -10.461 1 95.88 548 GLY A C 1
ATOM 4313 O O . GLY A 1 548 ? -19.5 -69.875 -10.586 1 95.88 548 GLY A O 1
ATOM 4314 N N . TRP A 1 549 ? -21.641 -69.688 -10.141 1 95.88 549 TRP A N 1
ATOM 4315 C CA . TRP A 1 549 ? -21.609 -68.25 -10.188 1 95.88 549 TRP A CA 1
ATOM 4316 C C . TRP A 1 549 ? -20.562 -67.688 -9.211 1 95.88 549 TRP A C 1
ATOM 4318 O O . TRP A 1 549 ? -19.75 -66.875 -9.586 1 95.88 549 TRP A O 1
ATOM 4328 N N . GLU A 1 550 ? -20.578 -68.125 -7.992 1 95.94 550 GLU A N 1
ATOM 4329 C CA . GLU A 1 550 ? -19.672 -67.625 -6.965 1 95.94 550 GLU A CA 1
ATOM 4330 C C . GLU A 1 550 ? -18.219 -67.938 -7.309 1 95.94 550 GLU A C 1
ATOM 4332 O O . GLU A 1 550 ? -17.344 -67.062 -7.18 1 95.94 550 GLU A O 1
ATOM 4337 N N . GLU A 1 551 ? -18 -69.125 -7.75 1 96.44 551 GLU A N 1
ATOM 4338 C CA . GLU A 1 551 ? -16.656 -69.5 -8.133 1 96.44 551 GLU A CA 1
ATOM 4339 C C . GLU A 1 551 ? -16.172 -68.812 -9.375 1 96.44 551 GLU A C 1
ATOM 4341 O O . GLU A 1 551 ? -14.992 -68.438 -9.492 1 96.44 551 GLU A O 1
ATOM 4346 N N . ARG A 1 552 ? -17.047 -68.562 -10.219 1 97.62 552 ARG A N 1
ATOM 4347 C CA . ARG A 1 552 ? -16.719 -67.812 -11.445 1 97.62 552 ARG A CA 1
ATOM 4348 C C . ARG A 1 552 ? -16.297 -66.375 -11.156 1 97.62 552 ARG A C 1
ATOM 4350 O O . ARG A 1 552 ? -15.32 -65.938 -11.719 1 97.62 552 ARG A O 1
ATOM 4357 N N . GLN A 1 553 ? -17.125 -65.812 -10.227 1 97.81 553 GLN A N 1
ATOM 4358 C CA . GLN A 1 553 ? -16.781 -64.438 -9.883 1 97.81 553 GLN A CA 1
ATOM 4359 C C . GLN A 1 553 ? -15.391 -64.312 -9.281 1 97.81 553 GLN A C 1
ATOM 4361 O O . GLN A 1 553 ? -14.633 -63.406 -9.609 1 97.81 553 GLN A O 1
ATOM 4366 N N . PHE A 1 554 ? -15.07 -65.188 -8.438 1 97.56 554 PHE A N 1
ATOM 4367 C CA . PHE A 1 554 ? -13.758 -65.188 -7.805 1 97.56 554 PHE A CA 1
ATOM 4368 C C . PHE A 1 554 ? -12.664 -65.5 -8.828 1 97.56 554 PHE A C 1
ATOM 4370 O O . PHE A 1 554 ? -11.594 -64.875 -8.789 1 97.56 554 PHE A O 1
ATOM 4377 N N . ALA A 1 555 ? -12.898 -66.438 -9.711 1 97.31 555 ALA A N 1
ATOM 4378 C CA . ALA A 1 555 ? -11.945 -66.812 -10.758 1 97.31 555 ALA A CA 1
ATOM 4379 C C . ALA A 1 555 ? -11.688 -65.625 -11.688 1 97.31 555 ALA A C 1
ATOM 4381 O O . ALA A 1 555 ? -10.57 -65.438 -12.164 1 97.31 555 ALA A O 1
ATOM 4382 N N . LEU A 1 556 ? -12.727 -64.875 -11.945 1 97.94 556 LEU A N 1
ATOM 4383 C CA . LEU A 1 556 ? -12.609 -63.656 -12.797 1 97.94 556 LEU A CA 1
ATOM 4384 C C . LEU A 1 556 ? -11.695 -62.625 -12.148 1 97.94 556 LEU A C 1
ATOM 4386 O O . LEU A 1 556 ? -10.82 -62.062 -12.812 1 97.94 556 LEU A O 1
ATOM 4390 N N . VAL A 1 557 ? -11.906 -62.375 -10.852 1 97.88 557 VAL A N 1
ATOM 4391 C CA . VAL A 1 557 ? -11.102 -61.406 -10.133 1 97.88 557 VAL A CA 1
ATOM 4392 C C . VAL A 1 557 ? -9.656 -61.906 -10.023 1 97.88 557 VAL A C 1
ATOM 4394 O O . VAL A 1 557 ? -8.719 -61.125 -10.211 1 97.88 557 VAL A O 1
ATOM 4397 N N . LYS A 1 558 ? -9.484 -63.094 -9.742 1 96.81 558 LYS A N 1
ATOM 4398 C CA . LYS A 1 558 ? -8.148 -63.688 -9.68 1 96.81 558 LYS A CA 1
ATOM 4399 C C . LYS A 1 558 ? -7.445 -63.625 -11.031 1 96.81 558 LYS A C 1
ATOM 4401 O O . LYS A 1 558 ? -6.227 -63.438 -11.086 1 96.81 558 LYS A O 1
ATOM 4406 N N . GLY A 1 559 ? -8.195 -63.875 -12.07 1 96.69 559 GLY A N 1
ATOM 4407 C CA . GLY A 1 559 ? -7.645 -63.75 -13.406 1 96.69 559 GLY A CA 1
ATOM 4408 C C . GLY A 1 559 ? -7.199 -62.344 -13.734 1 96.69 559 GLY A C 1
ATOM 4409 O O . GLY A 1 559 ? -6.156 -62.156 -14.359 1 96.69 559 GLY A O 1
ATOM 4410 N N . LEU A 1 560 ? -8.047 -61.406 -13.352 1 96.88 560 LEU A N 1
ATOM 4411 C CA . LEU A 1 560 ? -7.711 -60 -13.539 1 96.88 560 LEU A CA 1
ATOM 4412 C C . LEU A 1 560 ? -6.402 -59.656 -12.844 1 96.88 560 LEU A C 1
ATOM 4414 O O . LEU A 1 560 ? -5.535 -59 -13.422 1 96.88 560 LEU A O 1
ATOM 4418 N N . LEU A 1 561 ? -6.223 -60.094 -11.641 1 97.44 561 LEU A N 1
ATOM 4419 C CA . LEU A 1 561 ? -5.039 -59.844 -10.844 1 97.44 561 LEU A CA 1
ATOM 4420 C C . LEU A 1 561 ? -3.828 -60.594 -11.383 1 97.44 561 LEU A C 1
ATOM 4422 O O . LEU A 1 561 ? -2.725 -60.031 -11.445 1 97.44 561 LEU A O 1
ATOM 4426 N N . ALA A 1 562 ? -4.043 -61.781 -11.758 1 95.94 562 ALA A N 1
ATOM 4427 C CA . ALA A 1 562 ? -2.963 -62.594 -12.312 1 95.94 562 ALA A CA 1
ATOM 4428 C C . ALA A 1 562 ? -2.451 -62 -13.617 1 95.94 562 ALA A C 1
ATOM 4430 O O . ALA A 1 562 ? -1.247 -62.031 -13.891 1 95.94 562 ALA A O 1
ATOM 4431 N N . GLY A 1 563 ? -3.381 -61.594 -14.414 1 95.44 563 GLY A N 1
ATOM 4432 C CA . GLY A 1 563 ? -2.971 -60.875 -15.625 1 95.44 563 GLY A CA 1
ATOM 4433 C C . GLY A 1 563 ? -2.107 -59.688 -15.352 1 95.44 563 GLY A C 1
ATOM 4434 O O . GLY A 1 563 ? -1.137 -59.438 -16.062 1 95.44 563 GLY A O 1
ATOM 4435 N N . ASN A 1 564 ? -2.416 -58.938 -14.344 1 94.56 564 ASN A N 1
ATOM 4436 C CA . ASN A 1 564 ? -1.728 -57.688 -14.016 1 94.56 564 ASN A CA 1
ATOM 4437 C C . ASN A 1 564 ? -0.305 -57.969 -13.531 1 94.56 564 ASN A C 1
ATOM 4439 O O . ASN A 1 564 ? 0.52 -57.031 -13.492 1 94.56 564 ASN A O 1
ATOM 4443 N N . VAL A 1 565 ? -0.007 -59.188 -13.195 1 92.81 565 VAL A N 1
ATOM 4444 C CA . VAL A 1 565 ? 1.347 -59.531 -12.789 1 92.81 565 VAL A CA 1
ATOM 4445 C C . VAL A 1 565 ? 2.309 -59.344 -13.961 1 92.81 565 VAL A C 1
ATOM 4447 O O . VAL A 1 565 ? 3.482 -59.031 -13.758 1 92.81 565 VAL A O 1
ATOM 4450 N N . PHE A 1 566 ? 1.799 -59.562 -15.156 1 89.19 566 PHE A N 1
ATOM 4451 C CA . PHE A 1 566 ? 2.627 -59.438 -16.344 1 89.19 566 PHE A CA 1
ATOM 4452 C C . PHE A 1 566 ? 2.908 -57.969 -16.672 1 89.19 566 PHE A C 1
ATOM 4454 O O . PHE A 1 566 ? 2.227 -57.375 -17.516 1 89.19 566 PHE A O 1
ATOM 4461 N N . ASP A 1 567 ? 3.902 -57.469 -16.047 1 86.81 567 ASP A N 1
ATOM 4462 C CA . ASP A 1 567 ? 4.301 -56.062 -16.109 1 86.81 567 ASP A CA 1
ATOM 4463 C C . ASP A 1 567 ? 5.805 -55.938 -16.328 1 86.81 567 ASP A C 1
ATOM 4465 O O . ASP A 1 567 ? 6.594 -56.188 -15.414 1 86.81 567 ASP A O 1
ATOM 4469 N N . TRP A 1 568 ? 6.152 -55.5 -17.406 1 77.25 568 TRP A N 1
ATOM 4470 C CA . TRP A 1 568 ? 7.566 -55.406 -17.766 1 77.25 568 TRP A CA 1
ATOM 4471 C C . TRP A 1 568 ? 8.195 -54.156 -17.125 1 77.25 568 TRP A C 1
ATOM 4473 O O . TRP A 1 568 ? 9.422 -54.031 -17.078 1 77.25 568 TRP A O 1
ATOM 4483 N N . GLY A 1 569 ? 7.355 -53.312 -16.609 1 76.38 569 GLY A N 1
ATOM 4484 C CA . GLY A 1 569 ? 7.859 -52.094 -15.953 1 76.38 569 GLY A CA 1
ATOM 4485 C C . GLY A 1 569 ? 8.406 -52.375 -14.562 1 76.38 569 GLY A C 1
ATOM 4486 O O . GLY A 1 569 ? 9.141 -51.562 -14.008 1 76.38 569 GLY A O 1
ATOM 4487 N N . ALA A 1 570 ? 8.062 -53.469 -14.094 1 80.25 570 ALA A N 1
ATOM 4488 C CA . ALA A 1 570 ? 8.539 -53.875 -12.773 1 80.25 570 ALA A CA 1
ATOM 4489 C C . ALA A 1 570 ? 9.766 -54.75 -12.875 1 80.25 570 ALA A C 1
ATOM 4491 O O . ALA A 1 570 ? 9.719 -55.812 -13.5 1 80.25 570 ALA A O 1
ATOM 4492 N N . LYS A 1 571 ? 10.75 -54.344 -12.188 1 74.5 571 LYS A N 1
ATOM 4493 C CA . LYS A 1 571 ? 12.023 -55.062 -12.266 1 74.5 571 LYS A CA 1
ATOM 4494 C C . LYS A 1 571 ? 11.867 -56.531 -11.852 1 74.5 571 LYS A C 1
ATOM 4496 O O . LYS A 1 571 ? 12.375 -57.406 -12.523 1 74.5 571 LYS A O 1
ATOM 4501 N N . ALA A 1 572 ? 11.164 -56.719 -10.797 1 74.19 572 ALA A N 1
ATOM 4502 C CA . ALA A 1 572 ? 11.016 -58.062 -10.266 1 74.19 572 ALA A CA 1
ATOM 4503 C C . ALA A 1 572 ? 10.312 -58.969 -11.266 1 74.19 572 ALA A C 1
ATOM 4505 O O . ALA A 1 572 ? 10.641 -60.156 -11.367 1 74.19 572 ALA A O 1
ATOM 4506 N N . VAL A 1 573 ? 9.461 -58.469 -11.953 1 79.19 573 VAL A N 1
ATOM 4507 C CA . VAL A 1 573 ? 8.672 -59.25 -12.891 1 79.19 573 VAL A CA 1
ATOM 4508 C C . VAL A 1 573 ? 9.453 -59.438 -14.195 1 79.19 573 VAL A C 1
ATOM 4510 O O . VAL A 1 573 ? 9.461 -60.531 -14.766 1 79.19 573 VAL A O 1
ATOM 4513 N N . SER A 1 574 ? 10.023 -58.406 -14.617 1 80.38 574 SER A N 1
ATOM 4514 C CA . SER A 1 574 ? 10.805 -58.5 -15.852 1 80.38 574 SER A CA 1
ATOM 4515 C C . SER A 1 574 ? 11.898 -59.562 -15.719 1 80.38 574 SER A C 1
ATOM 4517 O O . SER A 1 574 ? 12.188 -60.281 -16.688 1 80.38 574 SER A O 1
ATOM 4519 N N . GLU A 1 575 ? 12.438 -59.688 -14.57 1 78.5 575 GLU A N 1
ATOM 4520 C CA . GLU A 1 575 ? 13.453 -60.688 -14.32 1 78.5 575 GLU A CA 1
ATOM 4521 C C . GLU A 1 575 ? 12.867 -62.094 -14.438 1 78.5 575 GLU A C 1
ATOM 4523 O O . GLU A 1 575 ? 13.5 -63 -15.008 1 78.5 575 GLU A O 1
ATOM 4528 N N . VAL A 1 576 ? 11.711 -62.25 -13.938 1 80.88 576 VAL A N 1
ATOM 4529 C CA . VAL A 1 576 ? 11.031 -63.531 -13.992 1 80.88 576 VAL A CA 1
ATOM 4530 C C . VAL A 1 576 ? 10.672 -63.875 -15.43 1 80.88 576 VAL A C 1
ATOM 4532 O O . VAL A 1 576 ? 10.891 -65 -15.891 1 80.88 576 VAL A O 1
ATOM 4535 N N . LEU A 1 577 ? 10.219 -62.938 -16.109 1 80.38 577 LEU A N 1
ATOM 4536 C CA . LEU A 1 577 ? 9.758 -63.156 -17.484 1 80.38 577 LEU A CA 1
ATOM 4537 C C . LEU A 1 577 ? 10.938 -63.438 -18.406 1 80.38 577 LEU A C 1
ATOM 4539 O O . LEU A 1 577 ? 10.797 -64.188 -19.391 1 80.38 577 LEU A O 1
ATOM 4543 N N . GLU A 1 578 ? 12.016 -62.875 -18.078 1 77 578 GLU A N 1
ATOM 4544 C CA . GLU A 1 578 ? 13.219 -63.094 -18.875 1 77 578 GLU A CA 1
ATOM 4545 C C . GLU A 1 578 ? 13.852 -64.438 -18.531 1 77 578 GLU A C 1
ATOM 4547 O O . GLU A 1 578 ? 14.344 -65.125 -19.422 1 77 578 GLU A O 1
ATOM 4552 N N . SER A 1 579 ? 13.773 -64.812 -17.25 1 81.88 579 SER A N 1
ATOM 4553 C CA . SER A 1 579 ? 14.523 -66 -16.797 1 81.88 579 SER A CA 1
ATOM 4554 C C . SER A 1 579 ? 13.664 -67.25 -16.859 1 81.88 579 SER A C 1
ATOM 4556 O O . SER A 1 579 ? 14.195 -68.375 -16.953 1 81.88 579 SER A O 1
ATOM 4558 N N . GLU A 1 580 ? 12.359 -67.125 -16.781 1 82.94 580 GLU A N 1
ATOM 4559 C CA . GLU A 1 580 ? 11.469 -68.312 -16.75 1 82.94 580 GLU A CA 1
ATOM 4560 C C . GLU A 1 580 ? 10.531 -68.312 -17.953 1 82.94 580 GLU A C 1
ATOM 4562 O O . GLU A 1 580 ? 9.375 -67.875 -17.844 1 82.94 580 GLU A O 1
ATOM 4567 N N . PRO A 1 581 ? 10.922 -69 -18.906 1 76.75 581 PRO A N 1
ATOM 4568 C CA . PRO A 1 581 ? 10.117 -69 -20.125 1 76.75 581 PRO A CA 1
ATOM 4569 C C . PRO A 1 581 ? 8.758 -69.688 -19.938 1 76.75 581 PRO A C 1
ATOM 4571 O O . PRO A 1 581 ? 7.828 -69.375 -20.703 1 76.75 581 PRO A O 1
ATOM 4574 N N . GLN A 1 582 ? 8.672 -70.438 -18.938 1 75.88 582 GLN A N 1
ATOM 4575 C CA . GLN A 1 582 ? 7.438 -71.188 -18.75 1 75.88 582 GLN A CA 1
ATOM 4576 C C . GLN A 1 582 ? 6.457 -70.438 -17.859 1 75.88 582 GLN A C 1
ATOM 4578 O O . GLN A 1 582 ? 5.324 -70.875 -17.656 1 75.88 582 GLN A O 1
ATOM 4583 N N . PHE A 1 583 ? 6.891 -69.312 -17.453 1 82.62 583 PHE A N 1
ATOM 4584 C CA . PHE A 1 583 ? 5.996 -68.562 -16.594 1 82.62 583 PHE A CA 1
ATOM 4585 C C . PHE A 1 583 ? 4.754 -68.125 -17.359 1 82.62 583 PHE A C 1
ATOM 4587 O O . PHE A 1 583 ? 4.844 -67.312 -18.281 1 82.62 583 PHE A O 1
ATOM 4594 N N . GLY A 1 584 ? 3.631 -68.688 -16.938 1 86.56 584 GLY A N 1
ATOM 4595 C CA . GLY A 1 584 ? 2.393 -68.438 -17.641 1 86.56 584 GLY A CA 1
ATOM 4596 C C . GLY A 1 584 ? 1.273 -68 -16.734 1 86.56 584 GLY A C 1
ATOM 4597 O O . GLY A 1 584 ? 1.525 -67.5 -15.609 1 86.56 584 GLY A O 1
ATOM 4598 N N . PHE A 1 585 ? 0.153 -68 -17.219 1 88.31 585 PHE A N 1
ATOM 4599 C CA . PHE A 1 585 ? -1.043 -67.5 -16.578 1 88.31 585 PHE A CA 1
ATOM 4600 C C . PHE A 1 585 ? -1.323 -68.25 -15.281 1 88.31 585 PHE A C 1
ATOM 4602 O O . PHE A 1 585 ? -1.678 -67.625 -14.266 1 88.31 585 PHE A O 1
ATOM 4609 N N . GLU A 1 586 ? -1.118 -69.5 -15.266 1 90 586 GLU A N 1
ATOM 4610 C CA . GLU A 1 586 ? -1.372 -70.312 -14.078 1 90 586 GLU A CA 1
ATOM 4611 C C . GLU A 1 586 ? -0.318 -70.062 -13 1 90 586 GLU A C 1
ATOM 4613 O O . GLU A 1 586 ? -0.636 -70 -11.812 1 90 586 GLU A O 1
ATOM 4618 N N . GLU A 1 587 ? 0.893 -69.875 -13.461 1 90.38 587 GLU A N 1
ATOM 4619 C CA . GLU A 1 587 ? 1.961 -69.562 -12.523 1 90.38 587 GLU A CA 1
ATOM 4620 C C . GLU A 1 587 ? 1.722 -68.25 -11.859 1 90.38 587 GLU A C 1
ATOM 4622 O O . GLU A 1 587 ? 2.014 -68.062 -10.672 1 90.38 587 GLU A O 1
ATOM 4627 N N . ALA A 1 588 ? 1.229 -67.312 -12.648 1 92 588 ALA A N 1
ATOM 4628 C CA . ALA A 1 588 ? 0.921 -66 -12.117 1 92 588 ALA A CA 1
ATOM 4629 C C . ALA A 1 588 ? -0.162 -66.062 -11.047 1 92 588 ALA A C 1
ATOM 4631 O O . ALA A 1 588 ? -0.104 -65.375 -10.039 1 92 588 ALA A O 1
ATOM 4632 N N . LYS A 1 589 ? -1.156 -66.875 -11.219 1 93.38 589 LYS A N 1
ATOM 4633 C CA . LYS A 1 589 ? -2.227 -67.062 -10.25 1 93.38 589 LYS A CA 1
ATOM 4634 C C . LYS A 1 589 ? -1.682 -67.625 -8.922 1 93.38 589 LYS A C 1
ATOM 4636 O O . LYS A 1 589 ? -2.143 -67.188 -7.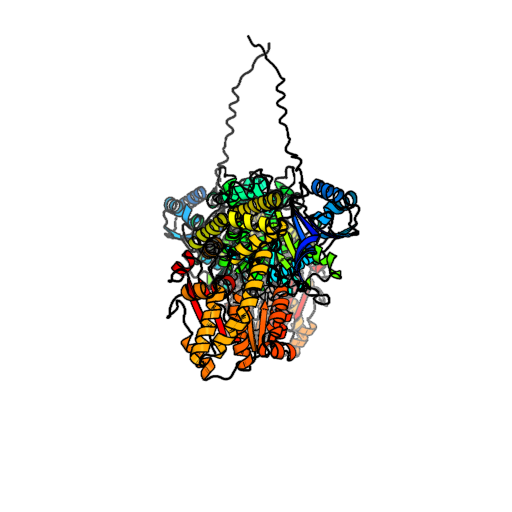852 1 93.38 589 LYS A O 1
ATOM 4641 N N . GLU A 1 590 ? -0.703 -68.375 -9.062 1 91.31 590 GLU A N 1
ATOM 4642 C CA . GLU A 1 590 ? -0.131 -69.062 -7.879 1 91.31 590 GLU A CA 1
ATOM 4643 C C . GLU A 1 590 ? 0.718 -68.062 -7.086 1 91.31 590 GLU A C 1
ATOM 4645 O O . GLU A 1 590 ? 0.902 -68.188 -5.879 1 91.31 590 GLU A O 1
ATOM 4650 N N . LYS A 1 591 ? 1.181 -67.125 -7.703 1 89.81 591 LYS A N 1
ATOM 4651 C CA . LYS A 1 591 ? 2.057 -66.125 -7.062 1 89.81 591 LYS A CA 1
ATOM 4652 C C . LYS A 1 591 ? 1.249 -65.062 -6.281 1 89.81 591 LYS A C 1
ATOM 4654 O O . LYS A 1 591 ? 1.786 -64.375 -5.41 1 89.81 591 LYS A O 1
ATOM 4659 N N . LEU A 1 592 ? -0.027 -65 -6.543 1 93.88 592 LEU A N 1
ATOM 4660 C CA . LEU A 1 592 ? -0.875 -64 -5.918 1 93.88 592 LEU A CA 1
ATOM 4661 C C . LEU A 1 592 ? -1.009 -64.25 -4.418 1 93.88 592 LEU A C 1
ATOM 4663 O O . LEU A 1 592 ? -1.08 -65.438 -3.988 1 93.88 592 LEU A O 1
ATOM 4667 N N . GLN A 1 593 ? -1.08 -63.281 -3.727 1 94.75 593 GLN A N 1
ATOM 4668 C CA . GLN A 1 593 ? -1.387 -63.344 -2.303 1 94.75 593 GLN A CA 1
ATOM 4669 C C . GLN A 1 593 ? -2.723 -64.062 -2.068 1 94.75 593 GLN A C 1
ATOM 4671 O O . GLN A 1 593 ? -3.689 -63.812 -2.795 1 94.75 593 GLN A O 1
ATOM 4676 N N . GLU A 1 594 ? -2.744 -64.812 -0.995 1 94.44 594 GLU A N 1
ATOM 4677 C CA . GLU A 1 594 ? -4.016 -65.375 -0.578 1 94.44 594 GLU A CA 1
ATOM 4678 C C . GLU A 1 594 ? -4.84 -64.375 0.229 1 94.44 594 GLU A C 1
ATOM 4680 O O . GLU A 1 594 ? -4.289 -63.5 0.86 1 94.44 594 GLU A O 1
ATOM 4685 N N . ARG A 1 595 ? -6.117 -64.625 0.193 1 95.12 595 ARG A N 1
ATOM 4686 C CA . ARG A 1 595 ? -6.969 -63.719 0.979 1 95.12 595 ARG A CA 1
ATOM 4687 C C . ARG A 1 595 ? -6.781 -63.969 2.473 1 95.12 595 ARG A C 1
ATOM 4689 O O . ARG A 1 595 ? -6.508 -65.062 2.895 1 95.12 595 ARG A O 1
ATOM 4696 N N . PRO A 1 596 ? -6.969 -63 3.252 1 96.25 596 PRO A N 1
ATOM 4697 C CA . PRO A 1 596 ? -7.328 -61.625 2.875 1 96.25 596 PRO A CA 1
ATOM 4698 C C . PRO A 1 596 ? -6.176 -60.875 2.215 1 96.25 596 PRO A C 1
ATOM 4700 O O . PRO A 1 596 ? -5.016 -61.062 2.6 1 96.25 596 PRO A O 1
ATOM 4703 N N . TRP A 1 597 ? -6.48 -60.188 1.295 1 97.69 597 TRP A N 1
ATOM 4704 C CA . TRP A 1 597 ? -5.496 -59.406 0.572 1 97.69 597 TRP A CA 1
ATOM 4705 C C . TRP A 1 597 ? -5.078 -58.188 1.39 1 97.69 597 TRP A C 1
ATOM 4707 O O . TRP A 1 597 ? -5.652 -57.906 2.447 1 97.69 597 TRP A O 1
ATOM 4717 N N . LEU A 1 598 ? -3.951 -57.469 0.952 1 96.88 598 LEU A N 1
ATOM 4718 C CA . LEU A 1 598 ? -3.486 -56.281 1.647 1 96.88 598 LEU A CA 1
ATOM 4719 C C . LEU A 1 598 ? -4.602 -55.25 1.765 1 96.88 598 LEU A C 1
ATOM 4721 O O . LEU A 1 598 ? -4.812 -54.656 2.836 1 96.88 598 LEU A O 1
ATOM 4725 N N . GLU A 1 599 ? -5.258 -54.938 0.684 1 97.19 599 GLU A N 1
ATOM 4726 C CA . GLU A 1 599 ? -6.551 -54.281 0.636 1 97.19 599 GLU A CA 1
ATOM 4727 C C . GLU A 1 599 ? -7.621 -55.188 0.032 1 97.19 599 GLU A C 1
ATOM 4729 O O . GLU A 1 599 ? -7.559 -55.5 -1.151 1 97.19 599 GLU A O 1
ATOM 4734 N N . ASP A 1 600 ? -8.617 -55.562 0.81 1 97.75 600 ASP A N 1
ATOM 4735 C CA . ASP A 1 600 ? -9.531 -56.594 0.388 1 97.75 600 ASP A CA 1
ATOM 4736 C C . ASP A 1 600 ? -10.984 -56.188 0.58 1 97.75 600 ASP A C 1
ATOM 4738 O O . ASP A 1 600 ? -11.547 -56.344 1.662 1 97.75 600 ASP A O 1
ATOM 4742 N N . SER A 1 601 ? -11.531 -55.75 -0.406 1 97.56 601 SER A N 1
ATOM 4743 C CA . SER A 1 601 ? -12.953 -55.406 -0.387 1 97.56 601 SER A CA 1
ATOM 4744 C C . SER A 1 601 ? -13.75 -56.344 -1.277 1 97.56 601 SER A C 1
ATOM 4746 O O . SER A 1 601 ? -14.789 -55.969 -1.827 1 97.56 601 SER A O 1
ATOM 4748 N N . TYR A 1 602 ? -13.273 -57.469 -1.508 1 97.81 602 TYR A N 1
ATOM 4749 C CA . TYR A 1 602 ? -13.945 -58.438 -2.385 1 97.81 602 TYR A CA 1
ATOM 4750 C C . TYR A 1 602 ? -15.305 -58.812 -1.834 1 97.81 602 TYR A C 1
ATOM 4752 O O . TYR A 1 602 ? -16.266 -59 -2.592 1 97.81 602 TYR A O 1
ATOM 4760 N N . GLY A 1 603 ? -15.359 -59.031 -0.516 1 97.25 603 GLY A N 1
ATOM 4761 C CA . GLY A 1 603 ? -16.641 -59.344 0.097 1 97.25 603 GLY A CA 1
ATOM 4762 C C . GLY A 1 603 ? -17.734 -58.344 -0.21 1 97.25 603 GLY A C 1
ATOM 4763 O O . GLY A 1 603 ? -18.844 -58.719 -0.557 1 97.25 603 GLY A O 1
ATOM 4764 N N . GLU A 1 604 ? -17.453 -57.125 -0.087 1 97.5 604 GLU A N 1
ATOM 4765 C CA . GLU A 1 604 ? -18.406 -56.062 -0.385 1 97.5 604 GLU A CA 1
ATOM 4766 C C . GLU A 1 604 ? -18.766 -56.031 -1.868 1 97.5 604 GLU A C 1
ATOM 4768 O O . GLU A 1 604 ? -19.922 -55.812 -2.23 1 97.5 604 GLU A O 1
ATOM 4773 N N . TRP A 1 605 ? -17.812 -56.281 -2.641 1 97.81 605 TRP A N 1
ATOM 4774 C CA . TRP A 1 605 ? -18.016 -56.281 -4.086 1 97.81 605 TRP A CA 1
ATOM 4775 C C . TRP A 1 605 ? -18.953 -57.375 -4.512 1 97.81 605 TRP A C 1
ATOM 4777 O O . TRP A 1 605 ? -19.891 -57.156 -5.281 1 97.81 605 TRP A O 1
ATOM 4787 N N . ILE A 1 606 ? -18.734 -58.594 -4.012 1 97.38 606 ILE A N 1
ATOM 4788 C CA . ILE A 1 606 ? -19.547 -59.719 -4.406 1 97.38 606 ILE A CA 1
ATOM 4789 C C . ILE A 1 606 ? -20.969 -59.562 -3.887 1 97.38 606 ILE A C 1
ATOM 4791 O O . ILE A 1 606 ? -21.922 -59.938 -4.551 1 97.38 606 ILE A O 1
ATOM 4795 N N . GLN A 1 607 ? -21.062 -59 -2.715 1 97.31 607 GLN A N 1
ATOM 4796 C CA . GLN A 1 607 ? -22.375 -58.688 -2.18 1 97.31 607 GLN A CA 1
ATOM 4797 C C . GLN A 1 607 ? -23.109 -57.688 -3.057 1 97.31 607 GLN A C 1
ATOM 4799 O O . GLN A 1 607 ? -24.297 -57.812 -3.314 1 97.31 607 GLN A O 1
ATOM 4804 N N . ARG A 1 608 ? -22.422 -56.719 -3.488 1 97.31 608 ARG A N 1
ATOM 4805 C CA . ARG A 1 608 ? -23 -55.688 -4.367 1 97.31 608 ARG A CA 1
ATOM 4806 C C . ARG A 1 608 ? -23.484 -56.312 -5.672 1 97.31 608 ARG A C 1
ATOM 4808 O O . ARG A 1 608 ? -24.531 -55.906 -6.191 1 97.31 608 ARG A O 1
ATOM 4815 N N . LEU A 1 609 ? -22.703 -57.25 -6.258 1 96.75 609 LEU A N 1
ATOM 4816 C CA . LEU A 1 609 ? -23.078 -57.906 -7.508 1 96.75 609 LEU A CA 1
ATOM 4817 C C . LEU A 1 609 ? -24.297 -58.781 -7.312 1 96.75 609 LEU A C 1
ATOM 4819 O O . LEU A 1 609 ? -25.141 -58.906 -8.203 1 96.75 609 LEU A O 1
ATOM 4823 N N . LYS A 1 610 ? -24.359 -59.375 -6.16 1 94.62 610 LYS A N 1
ATOM 4824 C CA . LYS A 1 610 ? -25.438 -60.312 -5.859 1 94.62 610 LYS A CA 1
ATOM 4825 C C . LYS A 1 610 ? -26.75 -59.562 -5.586 1 94.62 610 LYS A C 1
ATOM 4827 O O . LYS A 1 610 ? -27.812 -60 -6.035 1 94.62 610 LYS A O 1
ATOM 4832 N N . GLU A 1 611 ? -26.656 -58.594 -4.852 1 95.31 611 GLU A N 1
ATOM 4833 C CA . GLU A 1 611 ? -27.859 -57.969 -4.309 1 95.31 611 GLU A CA 1
ATOM 4834 C C . GLU A 1 611 ? -28.25 -56.719 -5.102 1 95.31 611 GLU A C 1
ATOM 4836 O O . GLU A 1 611 ? -29.406 -56.312 -5.113 1 95.31 611 GLU A O 1
ATOM 4841 N N . GLY A 1 612 ? -27.344 -56.062 -5.68 1 94.69 612 GLY A N 1
ATOM 4842 C CA . GLY A 1 612 ? -27.625 -54.812 -6.363 1 94.69 612 GLY A CA 1
ATOM 4843 C C . GLY A 1 612 ? -27.969 -55 -7.828 1 94.69 612 GLY A C 1
ATOM 4844 O O . GLY A 1 612 ? -27.656 -56.031 -8.422 1 94.69 612 GLY A O 1
ATOM 4845 N N . PRO A 1 613 ? -28.609 -54 -8.43 1 96.75 613 PRO A N 1
ATOM 4846 C CA . PRO A 1 613 ? -28.875 -54.031 -9.875 1 96.75 613 PRO A CA 1
ATOM 4847 C C . PRO A 1 613 ? -27.594 -53.906 -10.703 1 96.75 613 PRO A C 1
ATOM 4849 O O . PRO A 1 613 ? -26.578 -53.375 -10.219 1 96.75 613 PRO A O 1
ATOM 4852 N N . PRO A 1 614 ? -27.609 -54.469 -11.914 1 97.44 614 PRO A N 1
ATOM 4853 C CA . PRO A 1 614 ? -26.438 -54.25 -12.773 1 97.44 614 PRO A CA 1
ATOM 4854 C C . PRO A 1 614 ? -26.094 -52.75 -12.945 1 97.44 614 PRO A C 1
ATOM 4856 O O . PRO A 1 614 ? -27 -51.906 -12.977 1 97.44 614 PRO A O 1
ATOM 4859 N N . HIS A 1 615 ? -24.938 -52.469 -12.938 1 98.19 615 HIS A N 1
ATOM 4860 C CA . HIS A 1 615 ? -24.516 -51.094 -13.281 1 98.19 615 HIS A CA 1
ATOM 4861 C C . HIS A 1 615 ? -24.984 -50.719 -14.688 1 98.19 615 HIS A C 1
ATOM 4863 O O . HIS A 1 615 ? -25.141 -51.594 -15.547 1 98.19 615 HIS A O 1
ATOM 4869 N N . LYS A 1 616 ? -25.203 -49.5 -14.898 1 98.12 616 LYS A N 1
ATOM 4870 C CA . LYS A 1 616 ? -25.594 -49.031 -16.234 1 98.12 616 LYS A CA 1
ATOM 4871 C C . LYS A 1 616 ? -24.406 -49.156 -17.203 1 98.12 616 LYS A C 1
ATOM 4873 O O . LYS A 1 616 ? -24.547 -49.719 -18.281 1 98.12 616 LYS A O 1
ATOM 4878 N N . CYS A 1 617 ? -23.312 -48.562 -16.812 1 98.69 617 CYS A N 1
ATOM 4879 C CA . CYS A 1 617 ? -22.125 -48.531 -17.656 1 98.69 617 CYS A CA 1
ATOM 4880 C C . CYS A 1 617 ? -20.859 -48.531 -16.812 1 98.69 617 CYS A C 1
ATOM 4882 O O . CYS A 1 617 ? -20.75 -47.781 -15.844 1 98.69 617 CYS A O 1
ATOM 4884 N N . ALA A 1 618 ? -19.891 -49.375 -17.156 1 98.81 618 ALA A N 1
ATOM 4885 C CA . ALA A 1 618 ? -18.594 -49.469 -16.484 1 98.81 618 ALA A CA 1
ATOM 4886 C C . ALA A 1 618 ? -17.5 -48.875 -17.375 1 98.81 618 ALA A C 1
ATOM 4888 O O . ALA A 1 618 ? -17.453 -49.156 -18.578 1 98.81 618 ALA A O 1
ATOM 4889 N N . LEU A 1 619 ? -16.703 -48 -16.766 1 98.88 619 LEU A N 1
ATOM 4890 C CA . LEU A 1 619 ? -15.492 -47.531 -17.406 1 98.88 619 LEU A CA 1
ATOM 4891 C C . LEU A 1 619 ? -14.266 -48.25 -16.875 1 98.88 619 LEU A C 1
ATOM 4893 O O . LEU A 1 619 ? -13.977 -48.188 -15.672 1 98.88 619 LEU A O 1
ATOM 4897 N N . ILE A 1 620 ? -13.547 -48.969 -17.703 1 98.75 620 ILE A N 1
ATOM 4898 C CA . ILE A 1 620 ? -12.367 -49.719 -17.297 1 98.75 620 ILE A CA 1
ATOM 4899 C C . ILE A 1 620 ? -11.117 -49.094 -17.891 1 98.75 620 ILE A C 1
ATOM 4901 O O . ILE A 1 620 ? -11.008 -48.969 -19.109 1 98.75 620 ILE A O 1
ATOM 4905 N N . PHE A 1 621 ? -10.227 -48.656 -17.094 1 98.69 621 PHE A N 1
ATOM 4906 C CA . PHE A 1 621 ? -8.898 -48.25 -17.547 1 98.69 621 PHE A CA 1
ATOM 4907 C C . PHE A 1 621 ? -7.945 -49.438 -17.562 1 98.69 621 PHE A C 1
ATOM 4909 O O . PHE A 1 621 ? -7.449 -49.844 -16.5 1 98.69 621 PHE A O 1
ATOM 4916 N N . ALA A 1 622 ? -7.641 -49.875 -18.703 1 97.75 622 ALA A N 1
ATOM 4917 C CA . ALA A 1 622 ? -6.809 -51.062 -18.859 1 97.75 622 ALA A CA 1
ATOM 4918 C C . ALA A 1 622 ? -5.332 -50.75 -18.688 1 97.75 622 ALA A C 1
ATOM 4920 O O . ALA A 1 622 ? -4.93 -49.594 -18.844 1 97.75 622 ALA A O 1
ATOM 4921 N N . ASP A 1 623 ? -4.59 -51.75 -18.406 1 97.44 623 ASP A N 1
ATOM 4922 C CA . ASP A 1 623 ? -3.174 -51.562 -18.109 1 97.44 623 ASP A CA 1
ATOM 4923 C C . ASP A 1 623 ? -2.293 -52.219 -19.156 1 97.44 623 ASP A C 1
ATOM 4925 O O . ASP A 1 623 ? -2.074 -51.656 -20.234 1 97.44 623 ASP A O 1
ATOM 4929 N N . ASN A 1 624 ? -1.946 -53.531 -19.031 1 96.88 624 ASN A N 1
ATOM 4930 C CA . ASN A 1 624 ? -0.925 -54.156 -19.859 1 96.88 624 ASN A CA 1
ATOM 4931 C C . ASN A 1 624 ? -1.544 -54.906 -21.031 1 96.88 624 ASN A C 1
ATOM 4933 O O . ASN A 1 624 ? -2.709 -55.312 -20.984 1 96.88 624 ASN A O 1
ATOM 4937 N N . SER A 1 625 ? -0.749 -55.094 -22.094 1 96.06 625 SER A N 1
ATOM 4938 C CA . SER A 1 625 ? -1.088 -55.969 -23.219 1 96.06 625 SER A CA 1
ATOM 4939 C C . SER A 1 625 ? -0.935 -57.438 -22.859 1 96.06 625 SER A C 1
ATOM 4941 O O . SER A 1 625 ? -0.559 -57.75 -21.734 1 96.06 625 SER A O 1
ATOM 4943 N N . GLY A 1 626 ? -1.31 -58.281 -23.719 1 95.44 626 GLY A N 1
ATOM 4944 C CA . GLY A 1 626 ? -1.059 -59.688 -23.547 1 95.44 626 GLY A CA 1
ATOM 4945 C C . GLY A 1 626 ? -2.037 -60.375 -22.594 1 95.44 626 GLY A C 1
ATOM 4946 O O . GLY A 1 626 ? -3.252 -60.219 -22.734 1 95.44 626 GLY A O 1
ATOM 4947 N N . ILE A 1 627 ? -1.4 -61.094 -21.688 1 95.38 627 ILE A N 1
ATOM 4948 C CA . ILE A 1 627 ? -2.18 -61.906 -20.75 1 95.38 627 ILE A CA 1
ATOM 4949 C C . ILE A 1 627 ? -3.113 -61.031 -19.938 1 95.38 627 ILE A C 1
ATOM 4951 O O . ILE A 1 627 ? -4.254 -61.406 -19.656 1 95.38 627 ILE A O 1
ATOM 4955 N N . ASP A 1 628 ? -2.689 -59.906 -19.656 1 97.06 628 ASP A N 1
ATOM 4956 C CA . ASP A 1 628 ? -3.443 -59 -18.797 1 97.06 628 ASP A CA 1
ATOM 4957 C C . ASP A 1 628 ? -4.758 -58.562 -19.453 1 97.06 628 ASP A C 1
ATOM 4959 O O . ASP A 1 628 ? -5.836 -58.844 -18.922 1 97.06 628 ASP A O 1
ATOM 4963 N N . ILE A 1 629 ? -4.723 -58 -20.625 1 98.06 629 ILE A N 1
ATOM 4964 C CA . ILE A 1 629 ? -5.93 -57.469 -21.25 1 98.06 629 ILE A CA 1
ATOM 4965 C C . ILE A 1 629 ? -6.77 -58.594 -21.812 1 98.06 629 ILE A C 1
ATOM 4967 O O . ILE A 1 629 ? -8 -58.531 -21.781 1 98.06 629 ILE A O 1
ATOM 4971 N N . ILE A 1 630 ? -6.188 -59.719 -22.312 1 97.81 630 ILE A N 1
ATOM 4972 C CA . ILE A 1 630 ? -6.891 -60.75 -23.078 1 97.81 630 ILE A CA 1
ATOM 4973 C C . ILE A 1 630 ? -7.438 -61.812 -22.125 1 97.81 630 ILE A C 1
ATOM 4975 O O . ILE A 1 630 ? -8.594 -62.219 -22.25 1 97.81 630 ILE A O 1
ATOM 4979 N N . LEU A 1 631 ? -6.621 -62.219 -21.172 1 97.69 631 LEU A N 1
ATOM 4980 C CA . LEU A 1 631 ? -7.047 -63.312 -20.297 1 97.69 631 LEU A CA 1
ATOM 4981 C C . LEU A 1 631 ? -7.547 -62.781 -18.953 1 97.69 631 LEU A C 1
ATOM 4983 O O . LEU A 1 631 ? -8.234 -63.469 -18.219 1 97.69 631 LEU A O 1
ATOM 4987 N N . GLY A 1 632 ? -7.195 -61.562 -18.609 1 97.62 632 GLY A N 1
ATOM 4988 C CA . GLY A 1 632 ? -7.633 -60.969 -17.375 1 97.62 632 GLY A CA 1
ATOM 4989 C C . GLY A 1 632 ? -8.828 -60.031 -17.562 1 97.62 632 GLY A C 1
ATOM 4990 O O . GLY A 1 632 ? -9.93 -60.344 -17.078 1 97.62 632 GLY A O 1
ATOM 4991 N N . VAL A 1 633 ? -8.727 -59 -18.344 1 98.56 633 VAL A N 1
ATOM 4992 C CA . VAL A 1 633 ? -9.695 -57.906 -18.453 1 98.56 633 VAL A CA 1
ATOM 4993 C C . VAL A 1 633 ? -10.898 -58.375 -19.266 1 98.56 633 VAL A C 1
ATOM 4995 O O . VAL A 1 633 ? -12.047 -58.156 -18.875 1 98.56 633 VAL A O 1
ATOM 4998 N N . PHE A 1 634 ? -10.703 -59 -20.422 1 98.62 634 PHE A N 1
ATOM 4999 C CA . PHE A 1 634 ? -11.797 -59.312 -21.344 1 98.62 634 PHE A CA 1
ATOM 5000 C C . PHE A 1 634 ? -12.766 -60.312 -20.719 1 98.62 634 PHE A C 1
ATOM 5002 O O . PHE A 1 634 ? -13.984 -60.156 -20.859 1 98.62 634 PHE A O 1
ATOM 5009 N N . PRO A 1 635 ? -12.266 -61.406 -20.031 1 98.56 635 PRO A N 1
ATOM 5010 C CA . PRO A 1 635 ? -13.234 -62.281 -19.344 1 98.56 635 PRO A CA 1
ATOM 5011 C C . PRO A 1 635 ? -14.086 -61.5 -18.344 1 98.56 635 PRO A C 1
ATOM 5013 O O . PRO A 1 635 ? -15.281 -61.781 -18.188 1 98.56 635 PRO A O 1
ATOM 5016 N N . PHE A 1 636 ? -13.469 -60.625 -17.688 1 98.44 636 PHE A N 1
ATOM 5017 C CA . PHE A 1 636 ? -14.188 -59.781 -16.734 1 98.44 636 PHE A CA 1
ATOM 5018 C C . PHE A 1 636 ? -15.195 -58.875 -17.453 1 98.44 636 PHE A C 1
ATOM 5020 O O . PHE A 1 636 ? -16.328 -58.719 -16.984 1 98.44 636 PHE A O 1
ATOM 5027 N N . VAL A 1 637 ? -14.797 -58.281 -18.531 1 98.69 637 VAL A N 1
ATOM 5028 C CA . VAL A 1 637 ? -15.68 -57.469 -19.375 1 98.69 637 VAL A CA 1
ATOM 5029 C C . VAL A 1 637 ? -16.875 -58.312 -19.828 1 98.69 637 VAL A C 1
ATOM 5031 O O . VAL A 1 637 ? -18.016 -57.844 -19.766 1 98.69 637 VAL A O 1
ATOM 5034 N N . ARG A 1 638 ? -16.562 -59.5 -20.297 1 98.56 638 ARG A N 1
ATOM 5035 C CA . ARG A 1 638 ? -17.609 -60.438 -20.75 1 98.56 638 ARG A CA 1
ATOM 5036 C C . ARG A 1 638 ? -18.641 -60.688 -19.656 1 98.56 638 ARG A C 1
ATOM 5038 O O . ARG A 1 638 ? -19.844 -60.719 -19.922 1 98.56 638 ARG A O 1
ATOM 5045 N N . GLU A 1 639 ? -18.141 -60.844 -18.469 1 98.06 639 GLU A N 1
ATOM 5046 C CA . GLU A 1 639 ? -19.016 -61.062 -17.328 1 98.06 639 GLU A CA 1
ATOM 5047 C C . GLU A 1 639 ? -19.922 -59.875 -17.094 1 98.06 639 GLU A C 1
ATOM 5049 O O . GLU A 1 639 ? -21.125 -60 -16.859 1 98.06 639 GLU A O 1
ATOM 5054 N N . LEU A 1 640 ? -19.391 -58.656 -17.094 1 98.31 640 LEU A N 1
ATOM 5055 C CA . LEU A 1 640 ? -20.172 -57.438 -16.922 1 98.31 640 LEU A CA 1
ATOM 5056 C C . LEU A 1 640 ? -21.234 -57.312 -18 1 98.31 640 LEU A C 1
ATOM 5058 O O . LEU A 1 640 ? -22.391 -56.938 -17.703 1 98.31 640 LEU A O 1
ATOM 5062 N N . LEU A 1 641 ? -20.844 -57.562 -19.219 1 98.44 641 LEU A N 1
ATOM 5063 C CA . LEU A 1 641 ? -21.766 -57.5 -20.344 1 98.44 641 LEU A CA 1
ATOM 5064 C C . LEU A 1 641 ? -22.906 -58.5 -20.172 1 98.44 641 LEU A C 1
ATOM 5066 O O . LEU A 1 641 ? -24.062 -58.188 -20.453 1 98.44 641 LEU A O 1
ATOM 5070 N N . SER A 1 642 ? -22.562 -59.656 -19.734 1 97.44 642 SER A N 1
ATOM 5071 C CA . SER A 1 642 ? -23.547 -60.719 -19.547 1 97.44 642 SER A CA 1
ATOM 5072 C C . SER A 1 642 ? -24.547 -60.344 -18.453 1 97.44 642 SER A C 1
ATOM 5074 O O . SER A 1 642 ? -25.703 -60.781 -18.484 1 97.44 642 SER A O 1
ATOM 5076 N N . ARG A 1 643 ? -24.094 -59.562 -17.594 1 96.31 643 ARG A N 1
ATOM 5077 C CA . ARG A 1 643 ? -24.938 -59.125 -16.5 1 96.31 643 ARG A CA 1
ATOM 5078 C C . ARG A 1 643 ? -25.828 -57.969 -16.938 1 96.31 643 ARG A C 1
ATOM 5080 O O . ARG A 1 643 ? -26.75 -57.594 -16.219 1 96.31 643 ARG A O 1
ATOM 5087 N N . GLY A 1 644 ? -25.5 -57.375 -18.078 1 97.06 644 GLY A N 1
ATOM 5088 C CA . GLY A 1 644 ? -26.312 -56.281 -18.609 1 97.06 644 GLY A CA 1
ATOM 5089 C C . GLY A 1 644 ? -25.656 -54.938 -18.469 1 97.06 644 GLY A C 1
ATOM 5090 O O . GLY A 1 644 ? -26.266 -53.906 -18.766 1 97.06 644 GLY A O 1
ATOM 5091 N N . THR A 1 645 ? -24.453 -54.875 -18.031 1 98.5 645 THR A N 1
ATOM 5092 C CA . THR A 1 645 ? -23.703 -53.625 -17.875 1 98.5 645 THR A CA 1
ATOM 5093 C C . THR A 1 645 ? -22.969 -53.281 -19.172 1 98.5 645 THR A C 1
ATOM 5095 O O . THR A 1 645 ? -22.25 -54.125 -19.734 1 98.5 645 THR A O 1
ATOM 5098 N N . GLU A 1 646 ? -23.156 -52.062 -19.703 1 98.5 646 GLU A N 1
ATOM 5099 C CA . GLU A 1 646 ? -22.328 -51.594 -20.812 1 98.5 646 GLU A CA 1
ATOM 5100 C C . GLU A 1 646 ? -20.906 -51.312 -20.359 1 98.5 646 GLU A C 1
ATOM 5102 O O . GLU A 1 646 ? -20.656 -51.062 -19.188 1 98.5 646 GLU A O 1
ATOM 5107 N N . VAL A 1 647 ? -19.984 -51.438 -21.266 1 98.75 647 VAL A N 1
ATOM 5108 C CA . VAL A 1 647 ? -18.594 -51.281 -20.859 1 98.75 647 VAL A CA 1
ATOM 5109 C C . VAL A 1 647 ? -17.875 -50.344 -21.828 1 98.75 647 VAL A C 1
ATOM 5111 O O . VAL A 1 647 ? -17.969 -50.5 -23.047 1 98.75 647 VAL A O 1
ATOM 5114 N N . ILE A 1 648 ? -17.25 -49.312 -21.234 1 98.75 648 ILE A N 1
ATOM 5115 C CA . ILE A 1 648 ? -16.266 -48.5 -21.922 1 98.75 648 ILE A CA 1
ATOM 5116 C C . ILE A 1 648 ? -14.852 -49 -21.562 1 98.75 648 ILE A C 1
ATOM 5118 O O . ILE A 1 648 ? -14.453 -48.906 -20.391 1 98.75 648 ILE A O 1
ATOM 5122 N N . LEU A 1 649 ? -14.148 -49.531 -22.5 1 98.69 649 LEU A N 1
ATOM 5123 C CA . LEU A 1 649 ? -12.773 -49.938 -22.297 1 98.69 649 LEU A CA 1
ATOM 5124 C C . LEU A 1 649 ? -11.789 -48.875 -22.766 1 98.69 649 LEU A C 1
ATOM 5126 O O . LEU A 1 649 ? -11.664 -48.656 -23.969 1 98.69 649 LEU A O 1
ATOM 5130 N N . ALA A 1 650 ? -11.117 -48.219 -21.812 1 98.56 650 ALA A N 1
ATOM 5131 C CA . ALA A 1 650 ? -10.219 -47.125 -22.109 1 98.56 650 ALA A CA 1
ATOM 5132 C C . ALA A 1 650 ? -8.758 -47.562 -22.078 1 98.56 650 ALA A C 1
ATOM 5134 O O . ALA A 1 650 ? -8.305 -48.125 -21.078 1 98.56 650 ALA A O 1
ATOM 5135 N N . CYS A 1 651 ? -8.031 -47.375 -23.141 1 97.75 651 CYS A N 1
ATOM 5136 C CA . CYS A 1 651 ? -6.629 -47.781 -23.266 1 97.75 651 CYS A CA 1
ATOM 5137 C C . CYS A 1 651 ? -5.762 -46.562 -23.609 1 97.75 651 CYS A C 1
ATOM 5139 O O . CYS A 1 651 ? -6.277 -45.531 -24.062 1 97.75 651 CYS A O 1
ATOM 5141 N N . ASN A 1 652 ? -4.465 -46.688 -23.438 1 96 652 ASN A N 1
ATOM 5142 C CA . ASN A 1 652 ? -3.529 -45.625 -23.719 1 96 652 ASN A CA 1
ATOM 5143 C C . ASN A 1 652 ? -3.619 -45.188 -25.172 1 96 652 ASN A C 1
ATOM 5145 O O . ASN A 1 652 ? -3.799 -46 -26.078 1 96 652 ASN A O 1
ATOM 5149 N N . SER A 1 653 ? -3.504 -43.875 -25.344 1 93.31 653 SER A N 1
ATOM 5150 C CA . SER A 1 653 ? -3.447 -43.344 -26.703 1 93.31 653 SER A CA 1
ATOM 5151 C C . SER A 1 653 ? -2.111 -43.688 -27.359 1 93.31 653 SER A C 1
ATOM 5153 O O . SER A 1 653 ? -2.053 -43.906 -28.578 1 93.31 653 SER A O 1
ATOM 5155 N N . GLY A 1 654 ? -1.089 -43.594 -26.609 1 90.94 654 GLY A N 1
ATOM 5156 C CA . GLY A 1 654 ? 0.249 -43.906 -27.078 1 90.94 654 GLY A CA 1
ATOM 5157 C C . GLY A 1 654 ? 0.966 -44.938 -26.219 1 90.94 654 GLY A C 1
ATOM 5158 O O . GLY A 1 654 ? 0.477 -45.281 -25.141 1 90.94 654 GLY A O 1
ATOM 5159 N N . PRO A 1 655 ? 2.107 -45.344 -26.703 1 92.62 655 PRO A N 1
ATOM 5160 C CA . PRO A 1 655 ? 2.816 -46.406 -26 1 92.62 655 PRO A CA 1
ATOM 5161 C C . PRO A 1 655 ? 3.451 -45.938 -24.688 1 92.62 655 PRO A C 1
ATOM 5163 O O . PRO A 1 655 ? 3.934 -44.812 -24.609 1 92.62 655 PRO A O 1
ATOM 5166 N N . ALA A 1 656 ? 3.459 -46.781 -23.766 1 93.75 656 ALA A N 1
ATOM 5167 C CA . ALA A 1 656 ? 4.164 -46.688 -22.484 1 93.75 656 ALA A CA 1
ATOM 5168 C C . ALA A 1 656 ? 4.457 -48.062 -21.906 1 93.75 656 ALA A C 1
ATOM 5170 O O . ALA A 1 656 ? 3.539 -48.781 -21.5 1 93.75 656 ALA A O 1
ATOM 5171 N N . LEU A 1 657 ? 5.66 -48.375 -21.859 1 93.25 657 LEU A N 1
ATOM 5172 C CA . LEU A 1 657 ? 6.027 -49.719 -21.438 1 93.25 657 LEU A CA 1
ATOM 5173 C C . LEU A 1 657 ? 5.238 -50.781 -22.203 1 93.25 657 LEU A C 1
ATOM 5175 O O . LEU A 1 657 ? 5.16 -50.719 -23.438 1 93.25 657 LEU A O 1
ATOM 5179 N N . ASN A 1 658 ? 4.75 -51.75 -21.547 1 94.44 658 ASN A N 1
ATOM 5180 C CA . ASN A 1 658 ? 3.967 -52.75 -22.25 1 94.44 658 ASN A CA 1
ATOM 5181 C C . ASN A 1 658 ? 2.469 -52.531 -22.062 1 94.44 658 ASN A C 1
ATOM 5183 O O . ASN A 1 658 ? 1.678 -53.469 -22.172 1 94.44 658 ASN A O 1
ATOM 5187 N N . ASP A 1 659 ? 2.127 -51.344 -21.766 1 95.81 659 ASP A N 1
ATOM 5188 C CA . ASP A 1 659 ? 0.712 -50.969 -21.672 1 95.81 659 ASP A CA 1
ATOM 5189 C C . ASP A 1 659 ? 0.013 -51.156 -23.016 1 95.81 659 ASP A C 1
ATOM 5191 O O . ASP A 1 659 ? 0.601 -50.906 -24.062 1 95.81 659 ASP A O 1
ATOM 5195 N N . VAL A 1 660 ? -1.203 -51.594 -22.922 1 96.56 660 VAL A N 1
ATOM 5196 C CA . VAL A 1 660 ? -1.971 -51.75 -24.141 1 96.56 660 VAL A CA 1
ATOM 5197 C C . VAL A 1 660 ? -2.379 -50.406 -24.703 1 96.56 660 VAL A C 1
ATOM 5199 O O . VAL A 1 660 ? -2.768 -49.5 -23.953 1 96.56 660 VAL A O 1
ATOM 5202 N N . THR A 1 661 ? -2.215 -50.188 -26 1 95.62 661 THR A N 1
ATOM 5203 C CA . THR A 1 661 ? -2.65 -48.969 -26.656 1 95.62 661 THR A CA 1
ATOM 5204 C C . THR A 1 661 ? -4.043 -49.156 -27.25 1 95.62 661 THR A C 1
ATOM 5206 O O . THR A 1 661 ? -4.512 -50.281 -27.438 1 95.62 661 THR A O 1
ATOM 5209 N N . TYR A 1 662 ? -4.699 -48.062 -27.469 1 95.94 662 TYR A N 1
ATOM 5210 C CA . TYR A 1 662 ? -6.016 -48.062 -28.094 1 95.94 662 TYR A CA 1
ATOM 5211 C C . TYR A 1 662 ? -5.992 -48.812 -29.406 1 95.94 662 TYR A C 1
ATOM 5213 O O . TYR A 1 662 ? -6.852 -49.656 -29.672 1 95.94 662 TYR A O 1
ATOM 5221 N N . SER A 1 663 ? -4.996 -48.594 -30.234 1 92.81 663 SER A N 1
ATOM 5222 C CA . SER A 1 663 ? -4.895 -49.219 -31.547 1 92.81 663 SER A CA 1
ATOM 5223 C C . SER A 1 663 ? -4.742 -50.75 -31.422 1 92.81 663 SER A C 1
ATOM 5225 O O . SER A 1 663 ? -5.367 -51.5 -32.156 1 92.81 663 SER A O 1
ATOM 5227 N N . GLU A 1 664 ? -3.945 -51.156 -30.5 1 93.94 664 GLU A N 1
ATOM 5228 C CA . GLU A 1 664 ? -3.777 -52.594 -30.234 1 93.94 664 GLU A CA 1
ATOM 5229 C C . GLU A 1 664 ? -5.086 -53.219 -29.766 1 93.94 664 GLU A C 1
ATOM 5231 O O . GLU A 1 664 ? -5.426 -54.312 -30.188 1 93.94 664 GLU A O 1
ATOM 5236 N N . SER A 1 665 ? -5.719 -52.531 -28.906 1 96.31 665 SER A N 1
ATOM 5237 C CA . SER A 1 665 ? -6.938 -53.062 -28.312 1 96.31 665 SER A CA 1
ATOM 5238 C C . SER A 1 665 ? -8.016 -53.312 -29.359 1 96.31 665 SER A C 1
ATOM 5240 O O . SER A 1 665 ? -8.82 -54.219 -29.234 1 96.31 665 SER A O 1
ATOM 5242 N N . LEU A 1 666 ? -8.047 -52.5 -30.422 1 95.69 666 LEU A N 1
ATOM 5243 C CA . LEU A 1 666 ? -9.008 -52.688 -31.5 1 95.69 666 LEU A CA 1
ATOM 5244 C C . LEU A 1 666 ? -8.797 -54.031 -32.188 1 95.69 666 LEU A C 1
ATOM 5246 O O . LEU A 1 666 ? -9.758 -54.75 -32.469 1 95.69 666 LEU A O 1
ATOM 5250 N N . ILE A 1 667 ? -7.555 -54.312 -32.469 1 94.31 667 ILE A N 1
ATOM 5251 C CA . ILE A 1 667 ? -7.207 -55.531 -33.156 1 94.31 667 ILE A CA 1
ATOM 5252 C C . ILE A 1 667 ? -7.48 -56.75 -32.281 1 94.31 667 ILE A C 1
ATOM 5254 O O . ILE A 1 667 ? -8.078 -57.719 -32.719 1 94.31 667 ILE A O 1
ATOM 5258 N N . VAL A 1 668 ? -7.047 -56.625 -31.078 1 95.56 668 VAL A N 1
ATOM 5259 C CA . VAL A 1 668 ? -7.223 -57.719 -30.109 1 95.56 668 VAL A CA 1
ATOM 5260 C C . VAL A 1 668 ? -8.711 -57.969 -29.891 1 95.56 668 VAL A C 1
ATOM 5262 O O . VAL A 1 668 ? -9.141 -59.125 -29.844 1 95.56 668 VAL A O 1
ATOM 5265 N N . THR A 1 669 ? -9.484 -56.969 -29.781 1 97.06 669 THR A N 1
ATOM 5266 C CA . THR A 1 669 ? -10.922 -57.094 -29.562 1 97.06 669 THR A CA 1
ATOM 5267 C C . THR A 1 669 ? -11.602 -57.75 -30.75 1 97.06 669 THR A C 1
ATOM 5269 O O . THR A 1 669 ? -12.516 -58.562 -30.578 1 97.06 669 THR A O 1
ATOM 5272 N N . GLU A 1 670 ? -11.188 -57.406 -31.906 1 95.31 670 GLU A N 1
ATOM 5273 C CA . GLU A 1 670 ? -11.727 -58.031 -33.125 1 95.31 670 GLU A CA 1
ATOM 5274 C C . GLU A 1 670 ? -11.461 -59.531 -33.125 1 95.31 670 GLU A C 1
ATOM 5276 O O . GLU A 1 670 ? -12.336 -60.312 -33.469 1 95.31 670 GLU A O 1
ATOM 5281 N N . ARG A 1 671 ? -10.273 -59.906 -32.75 1 95.19 671 ARG A N 1
ATOM 5282 C CA . ARG A 1 671 ? -9.906 -61.312 -32.719 1 95.19 671 ARG A CA 1
ATOM 5283 C C . ARG A 1 671 ? -10.719 -62.031 -31.641 1 95.19 671 ARG A C 1
ATOM 5285 O O . ARG A 1 671 ? -11.109 -63.188 -31.844 1 95.19 671 ARG A O 1
ATOM 5292 N N . ILE A 1 672 ? -10.922 -61.406 -30.562 1 97.38 672 ILE A N 1
ATOM 5293 C CA . ILE A 1 672 ? -11.695 -62 -29.484 1 97.38 672 ILE A CA 1
ATOM 5294 C C . ILE A 1 672 ? -13.156 -62.156 -29.906 1 97.38 672 ILE A C 1
ATOM 5296 O O . ILE A 1 672 ? -13.797 -63.156 -29.625 1 97.38 672 ILE A O 1
ATOM 5300 N N . ALA A 1 673 ? -13.664 -61.125 -30.516 1 97.06 673 ALA A N 1
ATOM 5301 C CA . ALA A 1 673 ? -15.055 -61.125 -30.984 1 97.06 673 ALA A CA 1
ATOM 5302 C C . ALA A 1 673 ? -15.305 -62.281 -31.953 1 97.06 673 ALA A C 1
ATOM 5304 O O . ALA A 1 673 ? -16.391 -62.844 -31.984 1 97.06 673 ALA A O 1
ATOM 5305 N N . ALA A 1 674 ? -14.312 -62.625 -32.688 1 95.12 674 ALA A N 1
ATOM 5306 C CA . ALA A 1 674 ? -14.43 -63.75 -33.656 1 95.12 674 ALA A CA 1
ATOM 5307 C C . ALA A 1 674 ? -14.562 -65.062 -32.906 1 95.12 674 ALA A C 1
ATOM 5309 O O . ALA A 1 674 ? -15.141 -66 -33.438 1 95.12 674 ALA A O 1
ATOM 5310 N N . MET A 1 675 ? -14.156 -65.125 -31.688 1 95.5 675 MET A N 1
ATOM 5311 C CA . MET A 1 675 ? -14.125 -66.375 -30.938 1 95.5 675 MET A CA 1
ATOM 5312 C C . MET A 1 675 ? -15.219 -66.438 -29.875 1 95.5 675 MET A C 1
ATOM 5314 O O . MET A 1 675 ? -15.531 -67.438 -29.328 1 95.5 675 MET A O 1
ATOM 5318 N N . ASP A 1 676 ? -15.805 -65.312 -29.641 1 97.25 676 ASP A N 1
ATOM 5319 C CA . ASP A 1 676 ? -16.75 -65.25 -28.531 1 97.25 676 ASP A CA 1
ATOM 5320 C C . ASP A 1 676 ? -18 -64.5 -28.922 1 97.25 676 ASP A C 1
ATOM 5322 O O . ASP A 1 676 ? -17.953 -63.25 -29.109 1 97.25 676 ASP A O 1
ATOM 5326 N N . PRO A 1 677 ? -19.125 -65.062 -28.984 1 96.75 677 PRO A N 1
ATOM 5327 C CA . PRO A 1 677 ? -20.344 -64.438 -29.469 1 96.75 677 PRO A CA 1
ATOM 5328 C C . PRO A 1 677 ? -20.844 -63.312 -28.562 1 96.75 677 PRO A C 1
ATOM 5330 O O . PRO A 1 677 ? -21.469 -62.375 -29.031 1 96.75 677 PRO A O 1
ATOM 5333 N N . ILE A 1 678 ? -20.578 -63.406 -27.344 1 97.62 678 ILE A N 1
ATOM 5334 C CA . ILE A 1 678 ? -21.016 -62.375 -26.406 1 97.62 678 ILE A CA 1
ATOM 5335 C C . ILE A 1 678 ? -20.297 -61.062 -26.719 1 97.62 678 ILE A C 1
ATOM 5337 O O . ILE A 1 678 ? -20.922 -60 -26.797 1 97.62 678 ILE A O 1
ATOM 5341 N N . ILE A 1 679 ? -19 -61.125 -26.875 1 98.19 679 ILE A N 1
ATOM 5342 C CA . ILE A 1 679 ? -18.203 -59.938 -27.203 1 98.19 679 ILE A CA 1
ATOM 5343 C C . ILE A 1 679 ? -18.594 -59.406 -28.578 1 98.19 679 ILE A C 1
ATOM 5345 O O . ILE A 1 679 ? -18.672 -58.219 -28.797 1 98.19 679 ILE A O 1
ATOM 5349 N N . GLN A 1 680 ? -18.812 -60.344 -29.5 1 97.88 680 GLN A N 1
ATOM 5350 C CA . GLN A 1 680 ? -19.219 -59.938 -30.844 1 97.88 680 GLN A CA 1
ATOM 5351 C C . GLN A 1 680 ? -20.531 -59.156 -30.828 1 97.88 680 GLN A C 1
ATOM 5353 O O . GLN A 1 680 ? -20.625 -58.094 -31.453 1 97.88 680 GLN A O 1
ATOM 5358 N N . SER A 1 681 ? -21.453 -59.688 -30.141 1 97.94 681 SER A N 1
ATOM 5359 C CA . SER A 1 681 ? -22.75 -59.031 -30.047 1 97.94 681 SER A CA 1
ATOM 5360 C C . SER A 1 681 ? -22.625 -57.688 -29.359 1 97.94 681 SER A C 1
ATOM 5362 O O . SER A 1 681 ? -23.281 -56.719 -29.75 1 97.94 681 SER A O 1
ATOM 5364 N N . ALA A 1 682 ? -21.875 -57.656 -28.344 1 98.31 682 ALA A N 1
ATOM 5365 C CA . ALA A 1 682 ? -21.703 -56.406 -27.594 1 98.31 682 ALA A CA 1
ATOM 5366 C C . ALA A 1 682 ? -21.078 -55.312 -28.453 1 98.31 682 ALA A C 1
ATOM 5368 O O . ALA A 1 682 ? -21.422 -54.125 -28.312 1 98.31 682 ALA A O 1
ATOM 5369 N N . LEU A 1 683 ? -20.141 -55.656 -29.297 1 97.81 683 LEU A N 1
ATOM 5370 C CA . LEU A 1 683 ? -19.516 -54.719 -30.219 1 97.81 683 LEU A CA 1
ATOM 5371 C C . LEU A 1 683 ? -20.531 -54.188 -31.25 1 97.81 683 LEU A C 1
ATOM 5373 O O . LEU A 1 683 ? -20.578 -53 -31.531 1 97.81 683 LEU A O 1
ATOM 5377 N N . THR A 1 684 ? -21.297 -55.125 -31.688 1 97 684 THR A N 1
ATOM 5378 C CA . THR A 1 684 ? -22.266 -54.812 -32.719 1 97 684 THR A CA 1
ATOM 5379 C C . THR A 1 684 ? -23.375 -53.906 -32.188 1 97 684 THR A C 1
ATOM 5381 O O . THR A 1 684 ? -23.828 -53 -32.844 1 97 684 THR A O 1
ATOM 5384 N N . GLU A 1 685 ? -23.703 -54.188 -30.953 1 97.69 685 GLU A N 1
ATOM 5385 C CA . GLU A 1 685 ? -24.812 -53.469 -30.328 1 97.69 685 GLU A CA 1
ATOM 5386 C C . GLU A 1 685 ? -24.312 -52.219 -29.609 1 97.69 685 GLU A C 1
ATOM 5388 O O . GLU A 1 685 ? -25.078 -51.5 -28.953 1 97.69 685 GLU A O 1
ATOM 5393 N N . GLU A 1 686 ? -23.109 -51.969 -29.609 1 97.19 686 GLU A N 1
ATOM 5394 C CA . GLU A 1 686 ? -22.469 -50.781 -29 1 97.19 686 GLU A CA 1
ATOM 5395 C C . GLU A 1 686 ? -22.625 -50.812 -27.484 1 97.19 686 GLU A C 1
ATOM 5397 O O . GLU A 1 686 ? -22.875 -49.781 -26.875 1 97.19 686 GLU A O 1
ATOM 5402 N N . ARG A 1 687 ? -22.609 -52 -27 1 98.19 687 ARG A N 1
ATOM 5403 C CA . ARG A 1 687 ? -22.594 -52.156 -25.547 1 98.19 687 ARG A CA 1
ATOM 5404 C C . ARG A 1 687 ? -21.156 -52.25 -25.031 1 98.19 687 ARG A C 1
ATOM 5406 O O . ARG A 1 687 ? -20.922 -52.062 -23.828 1 98.19 687 ARG A O 1
ATOM 5413 N N . LEU A 1 688 ? -20.266 -52.531 -25.844 1 98.62 688 LEU A N 1
ATOM 5414 C CA . LEU A 1 688 ? -18.828 -52.469 -25.594 1 98.62 688 LEU A CA 1
ATOM 5415 C C . LEU A 1 688 ? -18.156 -51.438 -26.516 1 98.62 688 LEU A C 1
ATOM 5417 O O . LEU A 1 688 ? -18.203 -51.562 -27.734 1 98.62 688 LEU A O 1
ATOM 5421 N N . LEU A 1 689 ? -17.641 -50.406 -25.859 1 98.31 689 LEU A N 1
ATOM 5422 C CA . LEU A 1 689 ? -17 -49.344 -26.609 1 98.31 689 LEU A CA 1
ATOM 5423 C C . LEU A 1 689 ? -15.539 -49.188 -26.219 1 98.31 689 LEU A C 1
ATOM 5425 O O . LEU A 1 689 ? -15.203 -49.188 -25.031 1 98.31 689 LEU A O 1
ATOM 5429 N N . LEU A 1 690 ? -14.633 -49.188 -27.172 1 98.06 690 LEU A N 1
ATOM 5430 C CA . LEU A 1 690 ? -13.211 -48.969 -26.953 1 98.06 690 LEU A CA 1
ATOM 5431 C C . LEU A 1 690 ? -12.859 -47.5 -27.234 1 98.06 690 LEU A C 1
ATOM 5433 O O . LEU A 1 690 ? -13.297 -46.938 -28.234 1 98.06 690 LEU A O 1
ATOM 5437 N N . VAL A 1 691 ? -12.156 -46.906 -26.281 1 97.5 691 VAL A N 1
ATOM 5438 C CA . VAL A 1 691 ? -11.82 -45.5 -26.438 1 97.5 691 VAL A CA 1
ATOM 5439 C C . VAL A 1 691 ? -10.391 -45.25 -25.953 1 97.5 691 VAL A C 1
ATOM 5441 O O . VAL A 1 691 ? -9.852 -46.031 -25.172 1 97.5 691 VAL A O 1
ATOM 5444 N N . GLN A 1 692 ? -9.742 -44.281 -26.422 1 96.44 692 GLN A N 1
ATOM 5445 C CA . GLN A 1 692 ? -8.414 -43.906 -25.984 1 96.44 692 GLN A CA 1
ATOM 5446 C C . GLN A 1 692 ? -8.484 -42.906 -24.812 1 96.44 692 GLN A C 1
ATOM 5448 O O . GLN A 1 692 ? -9.414 -42.125 -24.734 1 96.44 692 GLN A O 1
ATOM 5453 N N . THR A 1 693 ? -7.531 -42.938 -23.969 1 95.94 693 THR A N 1
ATOM 5454 C CA . THR A 1 693 ? -7.547 -42.125 -22.75 1 95.94 693 THR A CA 1
ATOM 5455 C C . THR A 1 693 ? -6.973 -40.75 -23 1 95.94 693 THR A C 1
ATOM 5457 O O . THR A 1 693 ? -7.238 -39.812 -22.25 1 95.94 693 THR A O 1
ATOM 5460 N N . GLY A 1 694 ? -6.148 -40.594 -24 1 92.31 694 GLY A N 1
ATOM 5461 C CA . GLY A 1 694 ? -5.387 -39.375 -24.219 1 92.31 694 GLY A CA 1
ATOM 5462 C C . GLY A 1 694 ? -4.016 -39.406 -23.578 1 92.31 694 GLY A C 1
ATOM 5463 O O . GLY A 1 694 ? -3.219 -38.469 -23.75 1 92.31 694 GLY A O 1
ATOM 5464 N N . SER A 1 695 ? -3.699 -40.5 -22.969 1 90.81 695 SER A N 1
ATOM 5465 C CA . SER A 1 695 ? -2.455 -40.625 -22.203 1 90.81 695 SER A CA 1
ATOM 5466 C C . SER A 1 695 ? -1.466 -41.531 -22.891 1 90.81 695 SER A C 1
ATOM 5468 O O . SER A 1 695 ? -1.866 -42.469 -23.609 1 90.81 695 SER A O 1
ATOM 5470 N N . SER A 1 696 ? -0.212 -41.219 -22.766 1 90.88 696 SER A N 1
ATOM 5471 C CA . SER A 1 696 ? 0.897 -42.094 -23.141 1 90.88 696 SER A CA 1
ATOM 5472 C C . SER A 1 696 ? 1.828 -42.344 -21.953 1 90.88 696 SER A C 1
ATOM 5474 O O . SER A 1 696 ? 3.051 -42.375 -22.109 1 90.88 696 SER A O 1
ATOM 5476 N N . SER A 1 697 ? 1.201 -42.406 -20.844 1 92.62 697 SER A N 1
ATOM 5477 C CA . SER A 1 697 ? 1.905 -42.594 -19.578 1 92.62 697 SER A CA 1
ATOM 5478 C C . SER A 1 697 ? 1.534 -43.938 -18.938 1 92.62 697 SER A C 1
ATOM 5480 O O . SER A 1 697 ? 0.419 -44.438 -19.125 1 92.62 697 SER A O 1
ATOM 5482 N N . PRO A 1 698 ? 2.523 -44.5 -18.188 1 94.19 698 PRO A N 1
ATOM 5483 C CA . PRO A 1 698 ? 2.154 -45.688 -17.422 1 94.19 698 PRO A CA 1
ATOM 5484 C C . PRO A 1 698 ? 1.196 -45.375 -16.266 1 94.19 698 PRO A C 1
ATOM 5486 O O . PRO A 1 698 ? 0.6 -46.281 -15.688 1 94.19 698 PRO A O 1
ATOM 5489 N N . CYS A 1 699 ? 1.132 -44.156 -15.984 1 96.44 699 CYS A N 1
ATOM 5490 C CA . CYS A 1 699 ? 0.235 -43.719 -14.93 1 96.44 699 CYS A CA 1
ATOM 5491 C C . CYS A 1 699 ? -1.028 -43.094 -15.508 1 96.44 699 CYS A C 1
ATOM 5493 O O . CYS A 1 699 ? -1.237 -43.125 -16.719 1 96.44 699 CYS A O 1
ATOM 5495 N N . LEU A 1 700 ? -1.927 -42.656 -14.578 1 97.06 700 LEU A N 1
ATOM 5496 C CA . LEU A 1 700 ? -3.211 -42.156 -15.047 1 97.06 700 LEU A CA 1
ATOM 5497 C C . LEU A 1 700 ? -3.584 -40.875 -14.297 1 97.06 700 LEU A C 1
ATOM 5499 O O . LEU A 1 700 ? -3.703 -40.875 -13.07 1 97.06 700 LEU A O 1
ATOM 5503 N N . ASP A 1 701 ? -3.668 -39.812 -15.008 1 94.19 701 ASP A N 1
ATOM 5504 C CA . ASP A 1 701 ? -4.145 -38.531 -14.484 1 94.19 701 ASP A CA 1
ATOM 5505 C C . ASP A 1 701 ? -5.586 -38.281 -14.914 1 94.19 701 ASP A C 1
ATOM 5507 O O . ASP A 1 701 ? -5.844 -37.969 -16.078 1 94.19 701 ASP A O 1
ATOM 5511 N N . LEU A 1 702 ? -6.508 -38.312 -13.992 1 96.19 702 LEU A N 1
ATOM 5512 C CA . LEU A 1 702 ? -7.93 -38.219 -14.305 1 96.19 702 LEU A CA 1
ATOM 5513 C C . LEU A 1 702 ? -8.32 -36.781 -14.617 1 96.19 702 LEU A C 1
ATOM 5515 O O . LEU A 1 702 ? -9.438 -36.531 -15.062 1 96.19 702 LEU A O 1
ATOM 5519 N N . SER A 1 703 ? -7.43 -35.875 -14.43 1 91.56 703 SER A N 1
ATOM 5520 C CA . SER A 1 703 ? -7.699 -34.5 -14.773 1 91.56 703 SER A CA 1
ATOM 5521 C C . SER A 1 703 ? -7.316 -34.188 -16.219 1 91.56 703 SER A C 1
ATOM 5523 O O . SER A 1 703 ? -7.59 -33.125 -16.734 1 91.56 703 SER A O 1
ATOM 5525 N N . ARG A 1 704 ? -6.711 -35.125 -16.891 1 90.62 704 ARG A N 1
ATOM 5526 C CA . ARG A 1 704 ? -6.254 -34.969 -18.266 1 90.62 704 ARG A CA 1
ATOM 5527 C C . ARG A 1 704 ? -6.602 -36.188 -19.109 1 90.62 704 ARG A C 1
ATOM 5529 O O . ARG A 1 704 ? -5.711 -36.938 -19.531 1 90.62 704 ARG A O 1
ATOM 5536 N N . LEU A 1 705 ? -7.84 -36.25 -19.438 1 95.19 705 LEU A N 1
ATOM 5537 C CA . LEU A 1 705 ? -8.328 -37.344 -20.25 1 95.19 705 LEU A CA 1
ATOM 5538 C C . LEU A 1 705 ? -8.891 -36.844 -21.578 1 95.19 705 LEU A C 1
ATOM 5540 O O . LEU A 1 705 ? -9.297 -35.688 -21.672 1 95.19 705 LEU A O 1
ATOM 5544 N N . ASP A 1 706 ? -8.914 -37.688 -22.516 1 94.94 706 ASP A N 1
ATOM 5545 C CA . ASP A 1 706 ? -9.469 -37.375 -23.828 1 94.94 706 ASP A CA 1
ATOM 5546 C C . ASP A 1 706 ? -10.898 -36.844 -23.703 1 94.94 706 ASP A C 1
ATOM 5548 O O . ASP A 1 706 ? -11.719 -37.438 -23 1 94.94 706 ASP A O 1
ATOM 5552 N N . LYS A 1 707 ? -11.133 -35.719 -24.406 1 94.62 707 LYS A N 1
ATOM 5553 C CA . LYS A 1 707 ? -12.445 -35.094 -24.344 1 94.62 707 LYS A CA 1
ATOM 5554 C C . LYS A 1 707 ? -13.531 -36.062 -24.828 1 94.62 707 LYS A C 1
ATOM 5556 O O . LYS A 1 707 ? -14.641 -36.094 -24.297 1 94.62 707 LYS A O 1
ATOM 5561 N N . GLY A 1 708 ? -13.25 -36.812 -25.875 1 95.69 708 GLY A N 1
ATOM 5562 C CA . GLY A 1 708 ? -14.195 -37.781 -26.375 1 95.69 708 GLY A CA 1
ATOM 5563 C C . GLY A 1 708 ? -14.562 -38.844 -25.344 1 95.69 708 GLY A C 1
ATOM 5564 O O . GLY A 1 708 ? -15.727 -39.25 -25.25 1 95.69 708 GLY A O 1
ATOM 5565 N N . LEU A 1 709 ? -13.578 -39.25 -24.594 1 97.62 709 LEU A N 1
ATOM 5566 C CA . LEU A 1 709 ? -13.828 -40.219 -23.516 1 97.62 709 LEU A CA 1
ATOM 5567 C C . LEU A 1 709 ? -14.75 -39.594 -22.469 1 97.62 709 LEU A C 1
ATOM 5569 O O . LEU A 1 709 ? -15.695 -40.25 -22.016 1 97.62 709 LEU A O 1
ATOM 5573 N N . ALA A 1 710 ? -14.453 -38.406 -22.062 1 97 710 ALA A N 1
ATOM 5574 C CA . ALA A 1 710 ? -15.258 -37.719 -21.047 1 97 710 ALA A CA 1
ATOM 5575 C C . ALA A 1 710 ? -16.703 -37.562 -21.516 1 97 710 ALA A C 1
ATOM 5577 O O . ALA A 1 710 ? -17.625 -37.75 -20.719 1 97 710 ALA A O 1
ATOM 5578 N N . LEU A 1 711 ? -16.906 -37.219 -22.781 1 97.06 711 LEU A N 1
ATOM 5579 C CA . LEU A 1 711 ? -18.25 -37.062 -23.344 1 97.06 711 LEU A CA 1
ATOM 5580 C C . LEU A 1 711 ? -18.984 -38.406 -23.328 1 97.06 711 LEU A C 1
ATOM 5582 O O . LEU A 1 711 ? -20.172 -38.438 -23.016 1 97.06 711 LEU A O 1
ATOM 5586 N N . LEU A 1 712 ? -18.328 -39.406 -23.688 1 97.94 712 LEU A N 1
ATOM 5587 C CA . LEU A 1 712 ? -18.922 -40.75 -23.719 1 97.94 712 LEU A CA 1
ATOM 5588 C C . LEU A 1 712 ? -19.344 -41.188 -22.328 1 97.94 712 LEU A C 1
ATOM 5590 O O . LEU A 1 712 ? -20.391 -41.812 -22.172 1 97.94 712 LEU A O 1
ATOM 5594 N N . VAL A 1 713 ? -18.531 -40.875 -21.359 1 98.31 713 VAL A N 1
ATOM 5595 C CA . VAL A 1 713 ? -18.812 -41.219 -19.969 1 98.31 713 VAL A CA 1
ATOM 5596 C C . VAL A 1 713 ? -20.125 -40.562 -19.531 1 98.31 713 VAL A C 1
ATOM 5598 O O . VAL A 1 713 ? -20.938 -41.188 -18.844 1 98.31 713 VAL A O 1
ATOM 5601 N N . ARG A 1 714 ? -20.312 -39.344 -19.938 1 97.62 714 ARG A N 1
ATOM 5602 C CA . ARG A 1 714 ? -21.547 -38.625 -19.625 1 97.62 714 ARG A CA 1
ATOM 5603 C C . ARG A 1 714 ? -22.734 -39.219 -20.391 1 97.62 714 ARG A C 1
ATOM 5605 O O . ARG A 1 714 ? -23.797 -39.438 -19.828 1 97.62 714 ARG A O 1
ATOM 5612 N N . GLU A 1 715 ? -22.516 -39.406 -21.641 1 97.88 715 GLU A N 1
ATOM 5613 C CA . GLU A 1 715 ? -23.578 -39.875 -22.516 1 97.88 715 GLU A CA 1
ATOM 5614 C C . GLU A 1 715 ? -24.109 -41.25 -22.078 1 97.88 715 GLU A C 1
ATOM 5616 O O . GLU A 1 715 ? -25.312 -41.5 -22.125 1 97.88 715 GLU A O 1
ATOM 5621 N N . ARG A 1 716 ? -23.234 -42.125 -21.578 1 98.25 716 ARG A N 1
ATOM 5622 C CA . ARG A 1 716 ? -23.625 -43.5 -21.219 1 98.25 716 ARG A CA 1
ATOM 5623 C C . ARG A 1 716 ? -23.969 -43.594 -19.75 1 98.25 716 ARG A C 1
ATOM 5625 O O . ARG A 1 716 ? -24.203 -44.688 -19.234 1 98.25 716 ARG A O 1
ATOM 5632 N N . LYS A 1 717 ? -23.938 -42.469 -19.031 1 97.81 717 LYS A N 1
ATOM 5633 C CA . LYS A 1 717 ? -24.281 -42.438 -17.609 1 97.81 717 LYS A CA 1
ATOM 5634 C C . LYS A 1 717 ? -23.484 -43.469 -16.828 1 97.81 717 LYS A C 1
ATOM 5636 O O . LYS A 1 717 ? -24.062 -44.25 -16.078 1 97.81 717 LYS A O 1
ATOM 5641 N N . THR A 1 718 ? -22.219 -43.375 -16.984 1 98.56 718 THR A N 1
ATOM 5642 C CA . THR A 1 718 ? -21.297 -44.312 -16.328 1 98.56 718 THR A CA 1
ATOM 5643 C C . THR A 1 718 ? -21.438 -44.219 -14.82 1 98.56 718 THR A C 1
ATOM 5645 O O . THR A 1 718 ? -21.406 -43.125 -14.25 1 98.56 718 THR A O 1
ATOM 5648 N N . ASP A 1 719 ? -21.562 -45.344 -14.172 1 98.38 719 ASP A N 1
ATOM 5649 C CA . ASP A 1 719 ? -21.766 -45.344 -12.727 1 98.38 719 ASP A CA 1
ATOM 5650 C C . ASP A 1 719 ? -20.812 -46.312 -12.031 1 98.38 719 ASP A C 1
ATOM 5652 O O . ASP A 1 719 ? -20.953 -46.594 -10.836 1 98.38 719 ASP A O 1
ATOM 5656 N N . LEU A 1 720 ? -19.797 -46.938 -12.75 1 98.56 720 LEU A N 1
ATOM 5657 C CA . LEU A 1 720 ? -18.719 -47.75 -12.195 1 98.56 720 LEU A CA 1
ATOM 5658 C C . LEU A 1 720 ? -17.406 -47.469 -12.906 1 98.56 720 LEU A C 1
ATOM 5660 O O . LEU A 1 720 ? -17.328 -47.5 -14.133 1 98.56 720 LEU A O 1
ATOM 5664 N N . VAL A 1 721 ? -16.406 -47.125 -12.133 1 98.75 721 VAL A N 1
ATOM 5665 C CA . VAL A 1 721 ? -15.062 -46.906 -12.688 1 98.75 721 VAL A CA 1
ATOM 5666 C C . VAL A 1 721 ? -14.117 -47.969 -12.148 1 98.75 721 VAL A C 1
ATOM 5668 O O . VAL A 1 721 ? -14.031 -48.188 -10.938 1 98.75 721 VAL A O 1
ATOM 5671 N N . ILE A 1 722 ? -13.453 -48.688 -13.008 1 98.69 722 ILE A N 1
ATOM 5672 C CA . ILE A 1 722 ? -12.484 -49.719 -12.641 1 98.69 722 ILE A CA 1
ATOM 5673 C C . ILE A 1 722 ? -11.094 -49.312 -13.109 1 98.69 722 ILE A C 1
ATOM 5675 O O . ILE A 1 722 ? -10.883 -49.062 -14.305 1 98.69 722 ILE A O 1
ATOM 5679 N N . ILE A 1 723 ? -10.172 -49.188 -12.219 1 98.56 723 ILE A N 1
ATOM 5680 C CA . ILE A 1 723 ? -8.797 -48.812 -12.531 1 98.56 723 ILE A CA 1
ATOM 5681 C C . ILE A 1 723 ? -7.859 -49.969 -12.203 1 98.56 723 ILE A C 1
ATOM 5683 O O . ILE A 1 723 ? -7.766 -50.375 -11.055 1 98.56 723 ILE A O 1
ATOM 5687 N N . GLU A 1 724 ? -7.168 -50.375 -13.18 1 97.56 724 GLU A N 1
ATOM 5688 C CA . GLU A 1 724 ? -6.289 -51.531 -13.023 1 97.56 724 GLU A CA 1
ATOM 5689 C C . GLU A 1 724 ? -4.824 -51.125 -13.172 1 97.56 724 GLU A C 1
ATOM 5691 O O . GLU A 1 724 ? -4.48 -50.344 -14.062 1 97.56 724 GLU A O 1
ATOM 5696 N N . GLY A 1 725 ? -4.004 -51.656 -12.273 1 96.56 725 GLY A N 1
ATOM 5697 C CA . GLY A 1 725 ? -2.57 -51.5 -12.469 1 96.56 725 GLY A CA 1
ATOM 5698 C C . GLY A 1 725 ? -1.902 -50.688 -11.383 1 96.56 725 GLY A C 1
ATOM 5699 O O . GLY A 1 725 ? -2.49 -49.75 -10.859 1 96.56 725 GLY A O 1
ATOM 5700 N N . MET A 1 726 ? -0.678 -50.969 -11.078 1 95.44 726 MET A N 1
ATOM 5701 C CA . MET A 1 726 ? 0.07 -50.312 -10.023 1 95.44 726 MET A CA 1
ATOM 5702 C C . MET A 1 726 ? 0.265 -48.812 -10.352 1 95.44 726 MET A C 1
ATOM 5704 O O . MET A 1 726 ? 0.065 -47.969 -9.492 1 95.44 726 MET A O 1
ATOM 5708 N N . GLY A 1 727 ? 0.643 -48.5 -11.609 1 95.88 727 GLY A N 1
ATOM 5709 C CA . GLY A 1 727 ? 0.816 -47.125 -12.023 1 95.88 727 GLY A CA 1
ATOM 5710 C C . GLY A 1 727 ? -0.466 -46.312 -11.953 1 95.88 727 GLY A C 1
ATOM 5711 O O . GLY A 1 727 ? -0.447 -45.125 -11.57 1 95.88 727 GLY A O 1
ATOM 5712 N N . ARG A 1 728 ? -1.586 -46.938 -12.227 1 97.56 728 ARG A N 1
ATOM 5713 C CA . ARG A 1 728 ? -2.85 -46.25 -12.406 1 97.56 728 ARG A CA 1
ATOM 5714 C C . ARG A 1 728 ? -3.674 -46.25 -11.125 1 97.56 728 ARG A C 1
ATOM 5716 O O . ARG A 1 728 ? -4.441 -45.312 -10.867 1 97.56 728 ARG A O 1
ATOM 5723 N N . ALA A 1 729 ? -3.404 -47.219 -10.305 1 97.44 729 ALA A N 1
ATOM 5724 C CA . ALA A 1 729 ? -4.266 -47.375 -9.133 1 97.44 729 ALA A CA 1
ATOM 5725 C C . ALA A 1 729 ? -3.5 -47.094 -7.844 1 97.44 729 ALA A C 1
ATOM 5727 O O . ALA A 1 729 ? -4.098 -46.75 -6.82 1 97.44 729 ALA A O 1
ATOM 5728 N N . ILE A 1 730 ? -2.203 -47.219 -7.926 1 96.44 730 ILE A N 1
ATOM 5729 C CA . ILE A 1 730 ? -1.443 -47.062 -6.688 1 96.44 730 ILE A CA 1
ATOM 5730 C C . ILE A 1 730 ? -0.557 -45.844 -6.758 1 96.44 730 ILE A C 1
ATOM 5732 O O . ILE A 1 730 ? -0.713 -44.906 -5.961 1 96.44 730 ILE A O 1
ATOM 5736 N N . HIS A 1 731 ? 0.327 -45.781 -7.773 1 96.31 731 HIS A N 1
ATOM 5737 C CA . HIS A 1 731 ? 1.155 -44.594 -7.922 1 96.31 731 HIS A CA 1
ATOM 5738 C C . HIS A 1 731 ? 0.3 -43.344 -8.18 1 96.31 731 HIS A C 1
ATOM 5740 O O . HIS A 1 731 ? 0.674 -42.25 -7.793 1 96.31 731 HIS A O 1
ATOM 5746 N N . THR A 1 732 ? -0.785 -43.594 -8.898 1 97.31 732 THR A N 1
ATOM 5747 C CA . THR A 1 732 ? -1.785 -42.562 -9.117 1 97.31 732 THR A CA 1
ATOM 5748 C C . THR A 1 732 ? -3.18 -43.062 -8.758 1 97.31 732 THR A C 1
ATOM 5750 O O . THR A 1 732 ? -3.467 -44.281 -8.906 1 97.31 732 THR A O 1
ATOM 5753 N N . ASN A 1 733 ? -4.078 -42.219 -8.156 1 97.44 733 ASN A N 1
ATOM 5754 C CA . ASN A 1 733 ? -5.516 -42.344 -7.965 1 97.44 733 ASN A CA 1
ATOM 5755 C C . ASN A 1 733 ? -5.836 -43.25 -6.773 1 97.44 733 ASN A C 1
ATOM 5757 O O . ASN A 1 733 ? -6.988 -43.656 -6.582 1 97.44 733 ASN A O 1
ATOM 5761 N N . TYR A 1 734 ? -4.805 -43.625 -6.023 1 96.5 734 TYR A N 1
ATOM 5762 C CA . TYR A 1 734 ? -5.082 -44.469 -4.867 1 96.5 734 TYR A CA 1
ATOM 5763 C C . TYR A 1 734 ? -6.102 -43.812 -3.941 1 96.5 734 TYR A C 1
ATOM 5765 O O . TYR A 1 734 ? -6.949 -44.5 -3.359 1 96.5 734 TYR A O 1
ATOM 5773 N N . TYR A 1 735 ? -6.059 -42.5 -3.881 1 94.81 735 TYR A N 1
ATOM 5774 C CA . TYR A 1 735 ? -6.934 -41.75 -2.979 1 94.81 735 TYR A CA 1
ATOM 5775 C C . TYR A 1 735 ? -7.957 -40.938 -3.758 1 94.81 735 TYR A C 1
ATOM 5777 O O . TYR A 1 735 ? -8.633 -40.062 -3.193 1 94.81 735 TYR A O 1
ATOM 5785 N N . ALA A 1 736 ? -8.047 -41.125 -5.027 1 95.62 736 ALA A N 1
ATOM 5786 C CA . ALA A 1 736 ? -9.008 -40.344 -5.832 1 95.62 736 ALA A CA 1
ATOM 5787 C C . ALA A 1 736 ? -10.438 -40.688 -5.418 1 95.62 736 ALA A C 1
ATOM 5789 O O . ALA A 1 736 ? -10.797 -41.844 -5.23 1 95.62 736 ALA A O 1
ATOM 5790 N N . ALA A 1 737 ? -11.219 -39.625 -5.191 1 96.12 737 ALA A N 1
ATOM 5791 C CA . ALA A 1 737 ? -12.633 -39.781 -4.855 1 96.12 737 ALA A CA 1
ATOM 5792 C C . ALA A 1 737 ? -13.516 -39.531 -6.07 1 96.12 737 ALA A C 1
ATOM 5794 O O . ALA A 1 737 ? -13.344 -38.531 -6.77 1 96.12 737 ALA A O 1
ATOM 5795 N N . LEU A 1 738 ? -14.414 -40.469 -6.27 1 97.38 738 LEU A N 1
ATOM 5796 C CA . LEU A 1 738 ? -15.281 -40.344 -7.434 1 97.38 738 LEU A CA 1
ATOM 5797 C C . LEU A 1 738 ? -16.734 -40.219 -7.012 1 97.38 738 LEU A C 1
ATOM 5799 O O . LEU A 1 738 ? -17.094 -40.5 -5.863 1 97.38 738 LEU A O 1
ATOM 5803 N N . GLN A 1 739 ? -17.578 -39.75 -7.953 1 97.06 739 GLN A N 1
ATOM 5804 C CA . GLN A 1 739 ? -19.016 -39.594 -7.73 1 97.06 739 GLN A CA 1
ATOM 5805 C C . GLN A 1 739 ? -19.766 -40.906 -7.922 1 97.06 739 GLN A C 1
ATOM 5807 O O . GLN A 1 739 ? -20.953 -41 -7.617 1 97.06 739 GLN A O 1
ATOM 5812 N N . CYS A 1 740 ? -19.156 -41.906 -8.32 1 97.75 740 CYS A N 1
ATOM 5813 C CA . CYS A 1 740 ? -19.75 -43.219 -8.586 1 97.75 740 CYS A CA 1
ATOM 5814 C C . CYS A 1 740 ? -18.938 -44.312 -7.918 1 97.75 740 CYS A C 1
ATOM 5816 O O . CYS A 1 740 ? -17.969 -44.031 -7.219 1 97.75 740 CYS A O 1
ATOM 5818 N N . GLU A 1 741 ? -19.438 -45.562 -8.039 1 98 741 GLU A N 1
ATOM 5819 C CA . GLU A 1 741 ? -18.688 -46.719 -7.52 1 98 741 GLU A CA 1
ATOM 5820 C C . GLU A 1 741 ? -17.391 -46.906 -8.281 1 98 741 GLU A C 1
ATOM 5822 O O . GLU A 1 741 ? -17.312 -46.625 -9.477 1 98 741 GLU A O 1
ATOM 5827 N N . SER A 1 742 ? -16.438 -47.312 -7.508 1 98.31 742 SER A N 1
ATOM 5828 C CA . SER A 1 742 ? -15.156 -47.531 -8.172 1 98.31 742 SER A CA 1
ATOM 5829 C C . SER A 1 742 ? -14.469 -48.812 -7.641 1 98.31 742 SER A C 1
ATOM 5831 O O . SER A 1 742 ? -14.734 -49.219 -6.52 1 98.31 742 SER A O 1
ATOM 5833 N N . LEU A 1 743 ? -13.711 -49.375 -8.453 1 98.19 743 LEU A N 1
ATOM 5834 C CA . LEU A 1 743 ? -12.859 -50.531 -8.133 1 98.19 743 LEU A CA 1
ATOM 5835 C C . LEU A 1 743 ? -11.422 -50.25 -8.562 1 98.19 743 LEU A C 1
ATOM 5837 O O . LEU A 1 743 ? -11.148 -50.031 -9.742 1 98.19 743 LEU A O 1
ATOM 5841 N N . LYS A 1 744 ? -10.484 -50.219 -7.617 1 98.31 744 LYS A N 1
ATOM 5842 C CA . LYS A 1 744 ? -9.055 -50.094 -7.875 1 98.31 744 LYS A CA 1
ATOM 5843 C C . LYS A 1 744 ? -8.32 -51.406 -7.559 1 98.31 744 LYS A C 1
ATOM 5845 O O . LYS A 1 744 ? -8.406 -51.906 -6.438 1 98.31 744 LYS A O 1
ATOM 5850 N N . LEU A 1 745 ? -7.66 -51.906 -8.508 1 97.5 745 LEU A N 1
ATOM 5851 C CA . LEU A 1 745 ? -7.016 -53.219 -8.273 1 97.5 745 LEU A CA 1
ATOM 5852 C C . LEU A 1 745 ? -5.621 -53.219 -8.891 1 97.5 745 LEU A C 1
ATOM 5854 O O . LEU A 1 745 ? -5.398 -52.656 -9.961 1 97.5 745 LEU A O 1
ATOM 5858 N N . ALA A 1 746 ? -4.719 -53.844 -8.195 1 97.25 746 ALA A N 1
ATOM 5859 C CA . ALA A 1 746 ? -3.334 -53.969 -8.641 1 97.25 746 ALA A CA 1
ATOM 5860 C C . ALA A 1 746 ? -2.592 -55.031 -7.816 1 97.25 746 ALA A C 1
ATOM 5862 O O . ALA A 1 746 ? -3.031 -55.375 -6.727 1 97.25 746 ALA A O 1
ATOM 5863 N N . VAL A 1 747 ? -1.581 -55.531 -8.391 1 96.75 747 VAL A N 1
ATOM 5864 C CA . VAL A 1 747 ? -0.603 -56.344 -7.676 1 96.75 747 VAL A CA 1
ATOM 5865 C C . VAL A 1 747 ? 0.669 -55.531 -7.438 1 96.75 747 VAL A C 1
ATOM 5867 O O . VAL A 1 747 ? 1.18 -54.875 -8.352 1 96.75 747 VAL A O 1
ATOM 5870 N N . ILE A 1 748 ? 1.146 -55.562 -6.219 1 95.12 748 ILE A N 1
ATOM 5871 C CA . ILE A 1 748 ? 2.334 -54.812 -5.883 1 95.12 748 ILE A CA 1
ATOM 5872 C C . ILE A 1 748 ? 3.586 -55.531 -6.336 1 95.12 748 ILE A C 1
ATOM 5874 O O . ILE A 1 748 ? 3.906 -56.625 -5.805 1 95.12 748 ILE A O 1
ATOM 5878 N N . LYS A 1 749 ? 4.273 -54.969 -7.152 1 93.25 749 LYS A N 1
ATOM 5879 C CA . LYS A 1 749 ? 5.391 -55.656 -7.797 1 93.25 749 LYS A CA 1
ATOM 5880 C C . LYS A 1 749 ? 6.723 -55 -7.414 1 93.25 749 LYS A C 1
ATOM 5882 O O . LYS A 1 749 ? 7.73 -55.219 -8.094 1 93.25 749 LYS A O 1
ATOM 5887 N N . ASN A 1 750 ? 6.703 -54.188 -6.5 1 90.69 750 ASN A N 1
ATOM 5888 C CA . ASN A 1 750 ? 7.875 -53.531 -5.93 1 90.69 750 ASN A CA 1
ATOM 5889 C C . ASN A 1 750 ? 7.977 -53.781 -4.426 1 90.69 750 ASN A C 1
ATOM 5891 O O . ASN A 1 750 ? 7.059 -53.438 -3.674 1 90.69 750 ASN A O 1
ATOM 5895 N N . SER A 1 751 ? 9.117 -54.344 -4.07 1 91.19 751 SER A N 1
ATOM 5896 C CA . SER A 1 751 ? 9.266 -54.781 -2.686 1 91.19 751 SER A CA 1
ATOM 5897 C C . SER A 1 751 ? 9.242 -53.594 -1.725 1 91.19 751 SER A C 1
ATOM 5899 O O . SER A 1 751 ? 8.648 -53.656 -0.646 1 91.19 751 SER A O 1
ATOM 5901 N N . TRP A 1 752 ? 9.938 -52.625 -2.062 1 92.31 752 TRP A N 1
ATOM 5902 C CA . TRP A 1 752 ? 9.992 -51.438 -1.193 1 92.31 752 TRP A CA 1
ATOM 5903 C C . TRP A 1 752 ? 8.609 -50.844 -1.012 1 92.31 752 TRP A C 1
ATOM 5905 O O . TRP A 1 752 ? 8.234 -50.469 0.1 1 92.31 752 TRP A O 1
ATOM 5915 N N . LEU A 1 753 ? 7.867 -50.688 -2.084 1 92.06 753 LEU A N 1
ATOM 5916 C CA . LEU A 1 753 ? 6.508 -50.156 -2.025 1 92.06 753 LEU A CA 1
ATOM 5917 C C . LEU A 1 753 ? 5.598 -51.062 -1.214 1 92.06 753 LEU A C 1
ATOM 5919 O O . LEU A 1 753 ? 4.75 -50.594 -0.455 1 92.06 753 LEU A O 1
ATOM 5923 N N . ALA A 1 754 ? 5.766 -52.312 -1.396 1 93.38 754 ALA A N 1
ATOM 5924 C CA . ALA A 1 754 ? 4.98 -53.281 -0.638 1 93.38 754 ALA A CA 1
ATOM 5925 C C . ALA A 1 754 ? 5.207 -53.125 0.863 1 93.38 754 ALA A C 1
ATOM 5927 O O . ALA A 1 754 ? 4.25 -53.094 1.64 1 93.38 754 ALA A O 1
ATOM 5928 N N . ASP A 1 755 ? 6.449 -53 1.186 1 94.06 755 ASP A N 1
ATOM 5929 C CA . ASP A 1 755 ? 6.797 -52.812 2.592 1 94.06 755 ASP A CA 1
ATOM 5930 C C . ASP A 1 755 ? 6.188 -51.531 3.152 1 94.06 755 ASP A C 1
ATOM 5932 O O . ASP A 1 755 ? 5.691 -51.531 4.281 1 94.06 755 ASP A O 1
ATOM 5936 N N . ARG A 1 756 ? 6.238 -50.562 2.367 1 93.12 756 ARG A N 1
ATOM 5937 C CA . ARG A 1 756 ? 5.734 -49.281 2.791 1 93.12 756 ARG A CA 1
ATOM 5938 C C . ARG A 1 756 ? 4.227 -49.312 3.016 1 93.12 756 ARG A C 1
ATOM 5940 O O . ARG A 1 756 ? 3.705 -48.625 3.896 1 93.12 756 ARG A O 1
ATOM 5947 N N . LEU A 1 757 ? 3.557 -50.125 2.195 1 93.31 757 LEU A N 1
ATOM 5948 C CA . LEU A 1 757 ? 2.107 -50.25 2.309 1 93.31 757 LEU A CA 1
ATOM 5949 C C . LEU A 1 757 ? 1.726 -51.312 3.332 1 93.31 757 LEU A C 1
ATOM 5951 O O . LEU A 1 757 ? 0.542 -51.5 3.623 1 93.31 757 LEU A O 1
ATOM 5955 N N . GLY A 1 758 ? 2.713 -52 3.932 1 92.75 758 GLY A N 1
ATOM 5956 C CA . GLY A 1 758 ? 2.488 -52.969 4.984 1 92.75 758 GLY A CA 1
ATOM 5957 C C . GLY A 1 758 ? 2.305 -54.375 4.457 1 92.75 758 GLY A C 1
ATOM 5958 O O . GLY A 1 758 ? 1.723 -55.219 5.133 1 92.75 758 GLY A O 1
ATOM 5959 N N . GLY A 1 759 ? 2.742 -54.656 3.24 1 94.19 759 GLY A N 1
ATOM 5960 C CA . GLY A 1 759 ? 2.621 -55.969 2.65 1 94.19 759 GLY A CA 1
ATOM 5961 C C . GLY A 1 759 ? 3.93 -56.5 2.098 1 94.19 759 GLY A C 1
ATOM 5962 O O . GLY A 1 759 ? 5.008 -56.062 2.51 1 94.19 759 GLY A O 1
ATOM 5963 N N . LYS A 1 760 ? 3.844 -57.5 1.36 1 93.06 760 LYS A N 1
ATOM 5964 C CA . LYS A 1 760 ? 4.98 -58.125 0.675 1 93.06 760 LYS A CA 1
ATOM 5965 C C . LYS A 1 760 ? 4.824 -58.031 -0.84 1 93.06 760 LYS A C 1
ATOM 5967 O O . LYS A 1 760 ? 3.75 -57.688 -1.338 1 93.06 760 LYS A O 1
ATOM 5972 N N . ILE A 1 761 ? 5.875 -58.219 -1.438 1 91.62 761 ILE A N 1
ATOM 5973 C CA . ILE A 1 761 ? 5.805 -58.219 -2.895 1 91.62 761 ILE A CA 1
ATOM 5974 C C . ILE A 1 761 ? 4.707 -59.188 -3.352 1 91.62 761 ILE A C 1
ATOM 5976 O O . ILE A 1 761 ? 4.453 -60.219 -2.707 1 91.62 761 ILE A O 1
ATOM 5980 N N . PHE A 1 762 ? 3.926 -58.812 -4.379 1 91.69 762 PHE A N 1
ATOM 5981 C CA . PHE A 1 762 ? 2.807 -59.5 -4.996 1 91.69 762 PHE A CA 1
ATOM 5982 C C . PHE A 1 762 ? 1.577 -59.469 -4.094 1 91.69 762 PHE A C 1
ATOM 5984 O O . PHE A 1 762 ? 0.625 -60.219 -4.297 1 91.69 762 PHE A O 1
ATOM 5991 N N . SER A 1 763 ? 1.738 -58.625 -3.092 1 95.62 763 SER A N 1
ATOM 5992 C CA . SER A 1 763 ? 0.51 -58.344 -2.361 1 95.62 763 SER A CA 1
ATOM 5993 C C . SER A 1 763 ? -0.559 -57.781 -3.287 1 95.62 763 SER A C 1
ATOM 5995 O O . SER A 1 763 ? -0.24 -57.156 -4.316 1 95.62 763 SER A O 1
ATOM 5997 N N . VAL A 1 764 ? -1.803 -58 -2.879 1 97.19 764 VAL A N 1
ATOM 5998 C CA . VAL A 1 764 ? -2.912 -57.625 -3.76 1 97.19 764 VAL A CA 1
ATOM 5999 C C . VAL A 1 764 ? -3.678 -56.469 -3.18 1 97.19 764 VAL A C 1
ATOM 6001 O O . VAL A 1 764 ? -3.914 -56.406 -1.97 1 97.19 764 VAL A O 1
ATOM 6004 N N . ILE A 1 765 ? -3.936 -55.531 -4.047 1 97.75 765 ILE A N 1
ATOM 6005 C CA . ILE A 1 765 ? -4.852 -54.438 -3.738 1 97.75 765 ILE A CA 1
ATOM 6006 C C . ILE A 1 765 ? -6.16 -54.625 -4.504 1 97.75 765 ILE A C 1
ATOM 6008 O O . ILE A 1 765 ? -6.168 -54.656 -5.734 1 97.75 765 ILE A O 1
ATOM 6012 N N . PHE A 1 766 ? -7.238 -54.844 -3.873 1 98.38 766 PHE A N 1
ATOM 6013 C CA . PHE A 1 766 ? -8.602 -54.875 -4.379 1 98.38 766 PHE A CA 1
ATOM 6014 C C . PHE A 1 766 ? -9.5 -53.938 -3.559 1 98.38 766 PHE A C 1
ATOM 6016 O O . PHE A 1 766 ? -10.016 -54.344 -2.51 1 98.38 766 PHE A O 1
ATOM 6023 N N . LYS A 1 767 ? -9.68 -52.75 -4.035 1 98.06 767 LYS A N 1
ATOM 6024 C CA . LYS A 1 767 ? -10.336 -51.688 -3.281 1 98.06 767 LYS A CA 1
ATOM 6025 C C . LYS A 1 767 ? -11.641 -51.25 -3.953 1 98.06 767 LYS A C 1
ATOM 6027 O O . LYS A 1 767 ? -11.617 -50.562 -4.969 1 98.06 767 LYS A O 1
ATOM 6032 N N . TYR A 1 768 ? -12.734 -51.719 -3.43 1 98.12 768 TYR A N 1
ATOM 6033 C CA . TYR A 1 768 ? -14.062 -51.312 -3.865 1 98.12 768 TYR A CA 1
ATOM 6034 C C . TYR A 1 768 ? -14.578 -50.156 -3.012 1 98.12 768 TYR A C 1
ATOM 6036 O O . TYR A 1 768 ? -14.539 -50.219 -1.78 1 98.12 768 TYR A O 1
ATOM 6044 N N . GLU A 1 769 ? -15.008 -49 -3.693 1 97.38 769 GLU A N 1
ATOM 6045 C CA . GLU A 1 769 ? -15.453 -47.812 -2.969 1 97.38 769 GLU A CA 1
ATOM 6046 C C . GLU A 1 769 ? -16.812 -47.344 -3.469 1 97.38 769 GLU A C 1
ATOM 6048 O O . GLU A 1 769 ? -17.094 -47.375 -4.668 1 97.38 769 GLU A O 1
ATOM 6053 N N . VAL A 1 770 ? -17.625 -46.969 -2.561 1 96.06 770 VAL A N 1
ATOM 6054 C CA . VAL A 1 770 ? -18.906 -46.344 -2.846 1 96.06 770 VAL A CA 1
ATOM 6055 C C . VAL A 1 770 ? -18.859 -44.844 -2.52 1 96.06 770 VAL A C 1
ATOM 6057 O O . VAL A 1 770 ? -18.203 -44.469 -1.551 1 96.06 770 VAL A O 1
ATOM 6060 N N . PRO A 1 771 ? -19.406 -44.062 -3.471 1 91.56 771 PRO A N 1
ATOM 6061 C CA . PRO A 1 771 ? -19.344 -42.594 -3.203 1 91.56 771 PRO A CA 1
ATOM 6062 C C . PRO A 1 771 ? -20 -42.219 -1.881 1 91.56 771 PRO A C 1
ATOM 6064 O O . PRO A 1 771 ? -21.016 -42.812 -1.496 1 91.56 771 PRO A O 1
ATOM 6067 N N . HIS A 1 772 ? -19.297 -41.375 -1.19 1 81.69 772 HIS A N 1
ATOM 6068 C CA . HIS A 1 772 ? -19.891 -40.906 0.046 1 81.69 772 HIS A CA 1
ATOM 6069 C C . HIS A 1 772 ? -21.094 -40 -0.24 1 81.69 772 HIS A C 1
ATOM 6071 O O . HIS A 1 772 ? -21.078 -39.219 -1.203 1 81.69 772 HIS A O 1
ATOM 6077 N N . LYS A 1 773 ? -22.141 -40.188 0.266 1 58.88 773 LYS A N 1
ATOM 6078 C CA . LYS A 1 773 ? -23.281 -39.281 0.176 1 58.88 773 LYS A CA 1
ATOM 6079 C C . LYS A 1 773 ? -22.969 -37.906 0.769 1 58.88 773 LYS A C 1
ATOM 6081 O O . LYS A 1 773 ? -22.172 -37.812 1.707 1 58.88 773 LYS A O 1
ATOM 6086 N N . MET B 1 1 ? 72.75 17.156 -9.039 1 17.42 1 MET B N 1
ATOM 6087 C CA . MET B 1 1 ? 72.938 17.359 -7.609 1 17.42 1 MET B CA 1
ATOM 6088 C C . MET B 1 1 ? 71.625 17.312 -6.875 1 17.42 1 MET B C 1
ATOM 6090 O O . MET B 1 1 ? 70.688 18.094 -7.18 1 17.42 1 MET B O 1
ATOM 6094 N N . ALA B 1 2 ? 71.312 16.094 -6.457 1 18 2 ALA B N 1
ATOM 6095 C CA . ALA B 1 2 ? 70.375 15.078 -5.988 1 18 2 ALA B CA 1
ATOM 6096 C C . ALA B 1 2 ? 69.875 15.406 -4.586 1 18 2 ALA B C 1
ATOM 6098 O O . ALA B 1 2 ? 69.438 14.508 -3.855 1 18 2 ALA B O 1
ATOM 6099 N N . GLU B 1 3 ? 70.188 16.703 -4.18 1 16.92 3 GLU B N 1
ATOM 6100 C CA . GLU B 1 3 ? 69.938 17 -2.779 1 16.92 3 GLU B CA 1
ATOM 6101 C C . GLU B 1 3 ? 68.438 16.75 -2.434 1 16.92 3 GLU B C 1
ATOM 6103 O O . GLU B 1 3 ? 67.562 17.266 -3.104 1 16.92 3 GLU B O 1
ATOM 6108 N N . ARG B 1 4 ? 68.188 15.617 -1.781 1 18.69 4 ARG B N 1
ATOM 6109 C CA . ARG B 1 4 ? 67.125 14.742 -1.243 1 18.69 4 ARG B CA 1
ATOM 6110 C C . ARG B 1 4 ? 66.25 15.477 -0.222 1 18.69 4 ARG B C 1
ATOM 6112 O O . ARG B 1 4 ? 66.625 15.5 0.967 1 18.69 4 ARG B O 1
ATOM 6119 N N . GLY B 1 5 ? 66.062 16.719 -0.482 1 18.22 5 GLY B N 1
ATOM 6120 C CA . GLY B 1 5 ? 65.5 17.578 0.53 1 18.22 5 GLY B CA 1
ATOM 6121 C C . GLY B 1 5 ? 64.188 17.031 1.115 1 18.22 5 GLY B C 1
ATOM 6122 O O . GLY B 1 5 ? 63.281 16.688 0.377 1 18.22 5 GLY B O 1
ATOM 6123 N N . GLY B 1 6 ? 64.188 16.266 2.234 1 19.98 6 GLY B N 1
ATOM 6124 C CA . GLY B 1 6 ? 63.406 15.328 3.043 1 19.98 6 GLY B CA 1
ATOM 6125 C C . GLY B 1 6 ? 61.969 15.773 3.285 1 19.98 6 GLY B C 1
ATOM 6126 O O . GLY B 1 6 ? 61.594 16.875 2.875 1 19.98 6 GLY B O 1
ATOM 6127 N N . ARG B 1 7 ? 61.281 15.445 4.523 1 20.36 7 ARG B N 1
ATOM 6128 C CA . ARG B 1 7 ? 60.281 14.797 5.371 1 20.36 7 ARG B CA 1
ATOM 6129 C C . ARG B 1 7 ? 59.188 15.781 5.809 1 20.36 7 ARG B C 1
ATOM 6131 O O . ARG B 1 7 ? 58.031 15.445 5.863 1 20.36 7 ARG B O 1
ATOM 6138 N N . GLY B 1 8 ? 59.406 16.953 6.508 1 19.66 8 GLY B N 1
ATOM 6139 C CA . GLY B 1 8 ? 58.688 17.141 7.754 1 19.66 8 GLY B CA 1
ATOM 6140 C C . GLY B 1 8 ? 57.25 17.609 7.543 1 19.66 8 GLY B C 1
ATOM 6141 O O . GLY B 1 8 ? 56.562 17.984 8.5 1 19.66 8 GLY B O 1
ATOM 6142 N N . THR B 1 9 ? 56.5 17.484 6.426 1 22.2 9 THR B N 1
ATOM 6143 C CA . THR B 1 9 ? 55.469 18.516 6.242 1 22.2 9 THR B CA 1
ATOM 6144 C C . THR B 1 9 ? 54.312 18.297 7.191 1 22.2 9 THR B C 1
ATOM 6146 O O . THR B 1 9 ? 53.656 17.25 7.168 1 22.2 9 THR B O 1
ATOM 6149 N N . SER B 1 10 ? 54.219 18.891 8.406 1 21.88 10 SER B N 1
ATOM 6150 C CA . SER B 1 10 ? 53.406 18.859 9.617 1 21.88 10 SER B CA 1
ATOM 6151 C C . SER B 1 10 ? 51.969 19.188 9.32 1 21.88 10 SER B C 1
ATOM 6153 O O . SER B 1 10 ? 51.156 19.375 10.234 1 21.88 10 SER B O 1
ATOM 6155 N N . SER B 1 11 ? 51.438 19.203 8.109 1 23.22 11 SER B N 1
ATOM 6156 C CA . SER B 1 11 ? 50.25 20.016 7.984 1 23.22 11 SER B CA 1
ATOM 6157 C C . SER B 1 11 ? 49.094 19.469 8.828 1 23.22 11 SER B C 1
ATOM 6159 O O . SER B 1 11 ? 48.656 18.344 8.617 1 23.22 11 SER B O 1
ATOM 6161 N N . GLY B 1 12 ? 49.156 19.641 10.195 1 23.38 12 GLY B N 1
ATOM 6162 C CA . GLY B 1 12 ? 48.219 19.328 11.266 1 23.38 12 GLY B CA 1
ATOM 6163 C C . GLY B 1 12 ? 46.781 19.688 10.93 1 23.38 12 GLY B C 1
ATOM 6164 O O . GLY B 1 12 ? 46.438 20.875 10.859 1 23.38 12 GLY B O 1
ATOM 6165 N N . GLY B 1 13 ? 46.156 19.219 9.945 1 26.03 13 GLY B N 1
ATOM 6166 C CA . GLY B 1 13 ? 44.781 19.547 9.594 1 26.03 13 GLY B CA 1
ATOM 6167 C C . GLY B 1 13 ? 43.844 19.469 10.773 1 26.03 13 GLY B C 1
ATOM 6168 O O . GLY B 1 13 ? 43.719 18.422 11.406 1 26.03 13 GLY B O 1
ATOM 6169 N N . ASP B 1 14 ? 43.656 20.562 11.609 1 25.86 14 ASP B N 1
ATOM 6170 C CA . ASP B 1 14 ? 42.844 20.844 12.781 1 25.86 14 ASP B CA 1
ATOM 6171 C C . ASP B 1 14 ? 41.406 20.344 12.594 1 25.86 14 ASP B C 1
ATOM 6173 O O . ASP B 1 14 ? 40.719 20.781 11.68 1 25.86 14 ASP B O 1
ATOM 6177 N N . SER B 1 15 ? 41.125 19.125 12.828 1 30.06 15 SER B N 1
ATOM 6178 C CA . SER B 1 15 ? 39.844 18.438 13.008 1 30.06 15 SER B CA 1
ATOM 6179 C C . SER B 1 15 ? 38.938 19.219 13.953 1 30.06 15 SER B C 1
ATOM 6181 O O . SER B 1 15 ? 38.719 18.812 15.102 1 30.06 15 SER B O 1
ATOM 6183 N N . SER B 1 16 ? 39 20.562 14.062 1 28.09 16 SER B N 1
ATOM 6184 C CA . SER B 1 16 ? 38.344 21.484 14.992 1 28.09 16 SER B CA 1
ATOM 6185 C C . SER B 1 16 ? 36.812 21.375 14.93 1 28.09 16 SER B C 1
ATOM 6187 O O . SER B 1 16 ? 36.125 22.297 15.297 1 28.09 16 SER B O 1
ATOM 6189 N N . LEU B 1 17 ? 36.219 20.484 14.305 1 31.77 17 LEU B N 1
ATOM 6190 C CA . LEU B 1 17 ? 34.781 20.656 14.086 1 31.77 17 LEU B CA 1
ATOM 6191 C C . LEU B 1 17 ? 34.031 20.594 15.406 1 31.77 17 LEU B C 1
ATOM 6193 O O . LEU B 1 17 ? 32.812 20.484 15.422 1 31.77 17 LEU B O 1
ATOM 6197 N N . ASP B 1 18 ? 34.594 20.156 16.484 1 35.97 18 ASP B N 1
ATOM 6198 C CA . ASP B 1 18 ? 33.781 20.125 17.688 1 35.97 18 ASP B CA 1
ATOM 6199 C C . ASP B 1 18 ? 33.406 21.547 18.141 1 35.97 18 ASP B C 1
ATOM 6201 O O . ASP B 1 18 ? 34.156 22.172 18.891 1 35.97 18 ASP B O 1
ATOM 6205 N N . LYS B 1 19 ? 32.875 22.375 17.312 1 39.22 19 LYS B N 1
ATOM 6206 C CA . LYS B 1 19 ? 32.656 23.766 17.688 1 39.22 19 LYS B CA 1
ATOM 6207 C C . LYS B 1 19 ? 31.75 23.875 18.922 1 39.22 19 LYS B C 1
ATOM 6209 O O . LYS B 1 19 ? 30.672 23.281 18.953 1 39.22 19 LYS B O 1
ATOM 6214 N N . SER B 1 20 ? 32.156 24.172 20.156 1 41.19 20 SER B N 1
ATOM 6215 C CA . SER B 1 20 ? 31.547 24.609 21.406 1 41.19 20 SER B CA 1
ATOM 6216 C C . SER B 1 20 ? 30.469 25.656 21.172 1 41.19 20 SER B C 1
ATOM 6218 O O . SER B 1 20 ? 30.688 26.641 20.469 1 41.19 20 SER B O 1
ATOM 6220 N N . ILE B 1 21 ? 29.203 25.172 21.078 1 54.5 21 ILE B N 1
ATOM 6221 C CA . ILE B 1 21 ? 28.125 26.141 20.938 1 54.5 21 ILE B CA 1
ATOM 6222 C C . ILE B 1 21 ? 27.906 26.875 22.25 1 54.5 21 ILE B C 1
ATOM 6224 O O . ILE B 1 21 ? 27.984 26.281 23.328 1 54.5 21 ILE B O 1
ATOM 6228 N N . THR B 1 22 ? 28.203 28.172 22.312 1 57.16 22 THR B N 1
ATOM 6229 C CA . THR B 1 22 ? 27.812 29 23.453 1 57.16 22 THR B CA 1
ATOM 6230 C C . THR B 1 22 ? 26.297 29.219 23.469 1 57.16 22 THR B C 1
ATOM 6232 O O . THR B 1 22 ? 25.719 29.672 22.484 1 57.16 22 THR B O 1
ATOM 6235 N N . LEU B 1 23 ? 25.688 28.625 24.5 1 62.5 23 LEU B N 1
ATOM 6236 C CA . LEU B 1 23 ? 24.234 28.75 24.641 1 62.5 23 LEU B CA 1
ATOM 6237 C C . LEU B 1 23 ? 23.875 29.953 25.484 1 62.5 23 LEU B C 1
ATOM 6239 O O . LEU B 1 23 ? 24.094 29.953 26.703 1 62.5 23 LEU B O 1
ATOM 6243 N N . PRO B 1 24 ? 23.5 31.047 24.828 1 60.84 24 PRO B N 1
ATOM 6244 C CA . PRO B 1 24 ? 23.062 32.156 25.672 1 60.84 24 PRO B CA 1
ATOM 6245 C C . PRO B 1 24 ? 21.75 31.844 26.391 1 60.84 24 PRO B C 1
ATOM 6247 O O . PRO B 1 24 ? 20.766 31.422 25.75 1 60.84 24 PRO B O 1
ATOM 6250 N N . PRO B 1 25 ? 21.766 31.938 27.719 1 57 25 PRO B N 1
ATOM 6251 C CA . PRO B 1 25 ? 20.578 31.547 28.469 1 57 25 PRO B CA 1
ATOM 6252 C C . PRO B 1 25 ? 19.328 32.281 28.031 1 57 25 PRO B C 1
ATOM 6254 O O . PRO B 1 25 ? 18.234 31.719 28.031 1 57 25 PRO B O 1
ATOM 6257 N N . ASP B 1 26 ? 19.578 33.531 27.672 1 64.69 26 ASP B N 1
ATOM 6258 C CA . ASP B 1 26 ? 18.391 34.344 27.469 1 64.69 26 ASP B CA 1
ATOM 6259 C C . ASP B 1 26 ? 17.875 34.219 26.031 1 64.69 26 ASP B C 1
ATOM 6261 O O . ASP B 1 26 ? 16.828 34.781 25.703 1 64.69 26 ASP B O 1
ATOM 6265 N N . GLU B 1 27 ? 18.469 33.344 25.375 1 71.88 27 GLU B N 1
ATOM 6266 C CA . GLU B 1 27 ? 18.047 33.344 23.984 1 71.88 27 GLU B CA 1
ATOM 6267 C C . GLU B 1 27 ? 17.406 32 23.609 1 71.88 27 GLU B C 1
ATOM 6269 O O . GLU B 1 27 ? 16.391 31.953 22.906 1 71.88 27 GLU B O 1
ATOM 6274 N N . ILE B 1 28 ? 17.906 30.953 24.125 1 79.31 28 ILE B N 1
ATOM 6275 C CA . ILE B 1 28 ? 17.438 29.641 23.703 1 79.31 28 ILE B CA 1
ATOM 6276 C C . ILE B 1 28 ? 16.609 28.984 24.797 1 79.31 28 ILE B C 1
ATOM 6278 O O . ILE B 1 28 ? 15.438 28.672 24.594 1 79.31 28 ILE B O 1
ATOM 6282 N N . PHE B 1 29 ? 17.094 28.906 25.953 1 83.06 29 PHE B N 1
ATOM 6283 C CA . PHE B 1 29 ? 16.406 28.297 27.078 1 83.06 29 PHE B CA 1
ATOM 6284 C C . PHE B 1 29 ? 15.789 29.359 27.984 1 83.06 29 PHE B C 1
ATOM 6286 O O . PHE B 1 29 ? 16.141 29.453 29.156 1 83.06 29 PHE B O 1
ATOM 6293 N N . ARG B 1 30 ? 14.797 29.922 27.406 1 85.5 30 ARG B N 1
ATOM 6294 C CA . ARG B 1 30 ? 14.172 31.062 28.094 1 85.5 30 ARG B CA 1
ATOM 6295 C C . ARG B 1 30 ? 13.398 30.594 29.328 1 85.5 30 ARG B C 1
ATOM 6297 O O . ARG B 1 30 ? 12.75 29.547 29.297 1 85.5 30 ARG B O 1
ATOM 6304 N N . ASN B 1 31 ? 13.562 31.391 30.484 1 85.19 31 ASN B N 1
ATOM 6305 C CA . ASN B 1 31 ? 12.805 31.219 31.719 1 85.19 31 ASN B CA 1
ATOM 6306 C C . ASN B 1 31 ? 13.078 29.875 32.375 1 85.19 31 ASN B C 1
ATOM 6308 O O . ASN B 1 31 ? 12.227 29.328 33.062 1 85.19 31 ASN B O 1
ATOM 6312 N N . LEU B 1 32 ? 14.195 29.312 32.125 1 84.5 32 LEU B N 1
ATOM 6313 C CA . LEU B 1 32 ? 14.547 28 32.625 1 84.5 32 LEU B CA 1
ATOM 6314 C C . LEU B 1 32 ? 14.586 28.016 34.156 1 84.5 32 LEU B C 1
ATOM 6316 O O . LEU B 1 32 ? 14.297 27 34.812 1 84.5 32 LEU B O 1
ATOM 6320 N N . GLU B 1 33 ? 14.922 29.109 34.719 1 80.81 33 GLU B N 1
ATOM 6321 C CA . GLU B 1 33 ? 15.039 29.25 36.156 1 80.81 33 GLU B CA 1
ATOM 6322 C C . GLU B 1 33 ? 13.711 28.984 36.875 1 80.81 33 GLU B C 1
ATOM 6324 O O . GLU B 1 33 ? 13.68 28.562 38.031 1 80.81 33 GLU B O 1
ATOM 6329 N N . ASN B 1 34 ? 12.633 29.203 36.156 1 83.62 34 ASN B N 1
ATOM 6330 C CA . ASN B 1 34 ? 11.297 29 36.688 1 83.62 34 ASN B CA 1
ATOM 6331 C C . ASN B 1 34 ? 10.609 27.781 36.062 1 83.62 34 ASN B C 1
ATOM 6333 O O . ASN B 1 34 ? 9.383 27.688 36.094 1 83.62 34 ASN B O 1
ATOM 6337 N N . ALA B 1 35 ? 11.422 26.922 35.562 1 85.31 35 ALA B N 1
ATOM 6338 C CA . ALA B 1 35 ? 10.867 25.75 34.875 1 85.31 35 ALA B CA 1
ATOM 6339 C C . ALA B 1 35 ? 10.344 24.734 35.906 1 85.31 35 ALA B C 1
ATOM 6341 O O . ALA B 1 35 ? 10.953 24.531 36.938 1 85.31 35 ALA B O 1
ATOM 6342 N N . LYS B 1 36 ? 9.234 24.125 35.719 1 78.5 36 LYS B N 1
ATOM 6343 C CA . LYS B 1 36 ? 8.609 23.203 36.656 1 78.5 36 LYS B CA 1
ATOM 6344 C C . LYS B 1 36 ? 8.539 21.797 36.094 1 78.5 36 LYS B C 1
ATOM 6346 O O . LYS B 1 36 ? 8.594 20.812 36.812 1 78.5 36 LYS B O 1
ATOM 6351 N N . CYS B 1 37 ? 8.172 21.562 34.906 1 82.75 37 CYS B N 1
ATOM 6352 C CA . CYS B 1 37 ? 8.016 20.266 34.281 1 82.75 37 CYS B CA 1
ATOM 6353 C C . CYS B 1 37 ? 8.812 20.172 32.969 1 82.75 37 CYS B C 1
ATOM 6355 O O . CYS B 1 37 ? 8.852 21.141 32.219 1 82.75 37 CYS B O 1
ATOM 6357 N N . PHE B 1 38 ? 9.461 18.938 32.938 1 86.56 38 PHE B N 1
ATOM 6358 C CA . PHE B 1 38 ? 10.289 18.719 31.75 1 86.56 38 PHE B CA 1
ATOM 6359 C C . PHE B 1 38 ? 9.883 17.438 31.031 1 86.56 38 PHE B C 1
ATOM 6361 O O . PHE B 1 38 ? 9.461 16.469 31.672 1 86.56 38 PHE B O 1
ATOM 6368 N N . ALA B 1 39 ? 10 17.516 29.766 1 92.44 39 ALA B N 1
ATOM 6369 C CA . ALA B 1 39 ? 9.883 16.328 28.922 1 92.44 39 ALA B CA 1
ATOM 6370 C C . ALA B 1 39 ? 10.852 16.391 27.734 1 92.44 39 ALA B C 1
ATOM 6372 O O . ALA B 1 39 ? 11.234 17.484 27.312 1 92.44 39 ALA B O 1
ATOM 6373 N N . ILE B 1 40 ? 11.266 15.266 27.328 1 93 40 ILE B N 1
ATOM 6374 C CA . ILE B 1 40 ? 12.266 15.242 26.266 1 93 40 ILE B CA 1
ATOM 6375 C C . ILE B 1 40 ? 11.93 14.125 25.266 1 93 40 ILE B C 1
ATOM 6377 O O . ILE B 1 40 ? 11.453 13.062 25.656 1 93 40 ILE B O 1
ATOM 6381 N N . ASP B 1 41 ? 12.008 14.414 24 1 93.25 41 ASP B N 1
ATOM 6382 C CA . ASP B 1 41 ? 11.906 13.461 22.891 1 93.25 41 ASP B CA 1
ATOM 6383 C C . ASP B 1 41 ? 13.234 13.344 22.141 1 93.25 41 ASP B C 1
ATOM 6385 O O . ASP B 1 41 ? 13.68 14.305 21.5 1 93.25 41 ASP B O 1
ATOM 6389 N N . ILE B 1 42 ? 13.828 12.227 22.25 1 90.38 42 ILE B N 1
ATOM 6390 C CA . ILE B 1 42 ? 15.133 12.031 21.625 1 90.38 42 ILE B CA 1
ATOM 6391 C C . ILE B 1 42 ? 15.008 11.047 20.453 1 90.38 42 ILE B C 1
ATOM 6393 O O . ILE B 1 42 ? 14.773 9.859 20.672 1 90.38 42 ILE B O 1
ATOM 6397 N N . GLY B 1 43 ? 15.18 11.547 19.312 1 83.25 43 GLY B N 1
ATOM 6398 C CA . GLY B 1 43 ? 15.188 10.711 18.125 1 83.25 43 GLY B CA 1
ATOM 6399 C C . GLY B 1 43 ? 16.578 10.258 17.719 1 83.25 43 GLY B C 1
ATOM 6400 O O . GLY B 1 43 ? 17.516 10.32 18.516 1 83.25 43 GLY B O 1
ATOM 6401 N N . GLY B 1 44 ? 16.703 9.75 16.547 1 73.75 44 GLY B N 1
ATOM 6402 C CA . GLY B 1 44 ? 18 9.305 16.031 1 73.75 44 GLY B CA 1
ATOM 6403 C C . GLY B 1 44 ? 18.938 10.445 15.703 1 73.75 44 GLY B C 1
ATOM 6404 O O . GLY B 1 44 ? 20.156 10.305 15.82 1 73.75 44 GLY B O 1
ATOM 6405 N N . SER B 1 45 ? 18.328 11.586 15.297 1 75.31 45 SER B N 1
ATOM 6406 C CA . SER B 1 45 ? 19.172 12.688 14.859 1 75.31 45 SER B CA 1
ATOM 6407 C C . SER B 1 45 ? 18.938 13.938 15.695 1 75.31 45 SER B C 1
ATOM 6409 O O . SER B 1 45 ? 19.812 14.797 15.797 1 75.31 45 SER B O 1
ATOM 6411 N N . LEU B 1 46 ? 17.734 14.062 16.219 1 82.25 46 LEU B N 1
ATOM 6412 C CA . LEU B 1 46 ? 17.359 15.312 16.875 1 82.25 46 LEU B CA 1
ATOM 6413 C C . LEU B 1 46 ? 16.766 15.055 18.25 1 82.25 46 LEU B C 1
ATOM 6415 O O . LEU B 1 46 ? 16.203 13.984 18.5 1 82.25 46 LEU B O 1
ATOM 6419 N N . THR B 1 47 ? 16.938 16.031 19 1 89.25 47 THR B N 1
ATOM 6420 C CA . THR B 1 47 ? 16.344 16.062 20.328 1 89.25 47 THR B CA 1
ATOM 6421 C C . THR B 1 47 ? 15.375 17.234 20.469 1 89.25 47 THR B C 1
ATOM 6423 O O . THR B 1 47 ? 15.656 18.328 19.984 1 89.25 47 THR B O 1
ATOM 6426 N N . LYS B 1 48 ? 14.258 16.984 21.016 1 90.94 48 LYS B N 1
ATOM 6427 C CA . LYS B 1 48 ? 13.281 18.016 21.328 1 90.94 48 LYS B CA 1
ATOM 6428 C C . LYS B 1 48 ? 12.992 18.078 22.828 1 90.94 48 LYS B C 1
ATOM 6430 O O . LYS B 1 48 ? 12.602 17.078 23.438 1 90.94 48 LYS B O 1
ATOM 6435 N N . LEU B 1 49 ? 13.188 19.234 23.359 1 91.25 49 LEU B N 1
ATOM 6436 C CA . LEU B 1 49 ? 12.945 19.484 24.766 1 91.25 49 LEU B CA 1
ATOM 6437 C C . LEU B 1 49 ? 11.68 20.312 24.969 1 91.25 49 LEU B C 1
ATOM 6439 O O . LEU B 1 49 ? 11.445 21.266 24.25 1 91.25 49 LEU B O 1
ATOM 6443 N N . ALA B 1 50 ? 10.852 19.906 25.906 1 91.75 50 ALA B N 1
ATOM 6444 C CA . ALA B 1 50 ? 9.656 20.641 26.297 1 91.75 50 ALA B CA 1
ATOM 6445 C C . ALA B 1 50 ? 9.656 20.938 27.797 1 91.75 50 ALA B C 1
ATOM 6447 O O . ALA B 1 50 ? 10.047 20.094 28.594 1 91.75 50 ALA B O 1
ATOM 6448 N N . TYR B 1 51 ? 9.359 22.125 28.125 1 89.06 51 TYR B N 1
ATOM 6449 C CA . TYR B 1 51 ? 9.18 22.406 29.547 1 89.06 51 TYR B CA 1
ATOM 6450 C C . TYR B 1 51 ? 8.18 23.547 29.75 1 89.06 51 TYR B C 1
ATOM 6452 O O . TYR B 1 51 ? 7.926 24.328 28.828 1 89.06 51 TYR B O 1
ATOM 6460 N N . TYR B 1 52 ? 7.633 23.516 30.906 1 88.56 52 TYR B N 1
ATOM 6461 C CA . TYR B 1 52 ? 6.699 24.531 31.375 1 88.56 52 TYR B CA 1
ATOM 6462 C C . TYR B 1 52 ? 7.375 25.484 32.344 1 88.56 52 TYR B C 1
ATOM 6464 O O . TYR B 1 52 ? 8.156 25.062 33.188 1 88.56 52 TYR B O 1
ATOM 6472 N N . SER B 1 53 ? 7.16 26.859 32.062 1 87.69 53 SER B N 1
ATOM 6473 C CA . SER B 1 53 ? 7.719 27.828 33 1 87.69 53 SER B CA 1
ATOM 6474 C C . SER B 1 53 ? 6.68 28.891 33.375 1 87.69 53 SER B C 1
ATOM 6476 O O . SER B 1 53 ? 5.684 29.062 32.656 1 87.69 53 SER B O 1
ATOM 6478 N N . THR B 1 54 ? 6.906 29.406 34.531 1 86.94 54 THR B N 1
ATOM 6479 C CA . THR B 1 54 ? 6.129 30.578 34.906 1 86.94 54 THR B CA 1
ATOM 6480 C C . THR B 1 54 ? 6.863 31.859 34.531 1 86.94 54 THR B C 1
ATOM 6482 O O . THR B 1 54 ? 8.07 31.984 34.75 1 86.94 54 THR B O 1
ATOM 6485 N N . VAL B 1 55 ? 6.133 32.688 33.844 1 87.31 55 VAL B N 1
ATOM 6486 C CA . VAL B 1 55 ? 6.734 33.938 33.375 1 87.31 55 VAL B CA 1
ATOM 6487 C C . VAL B 1 55 ? 6.059 35.125 34.031 1 87.31 55 VAL B C 1
ATOM 6489 O O . VAL B 1 55 ? 4.828 35.188 34.094 1 87.31 55 VAL B O 1
ATOM 6492 N N . GLN B 1 56 ? 6.922 35.906 34.562 1 83.94 56 GLN B N 1
ATOM 6493 C CA . GLN B 1 56 ? 6.414 37.156 35.156 1 83.94 56 GLN B CA 1
ATOM 6494 C C . GLN B 1 56 ? 6.336 38.25 34.094 1 83.94 56 GLN B C 1
ATOM 6496 O O . GLN B 1 56 ? 7.293 38.469 33.344 1 83.94 56 GLN B O 1
ATOM 6501 N N . HIS B 1 57 ? 5.102 38.75 33.969 1 81.06 57 HIS B N 1
ATOM 6502 C CA . HIS B 1 57 ? 4.961 39.844 33.031 1 81.06 57 HIS B CA 1
ATOM 6503 C C . HIS B 1 57 ? 4.16 41 33.625 1 81.06 57 HIS B C 1
ATOM 6505 O O . HIS B 1 57 ? 3.402 40.781 34.594 1 81.06 57 HIS B O 1
ATOM 6511 N N . LYS B 1 58 ? 4.492 42.094 33.188 1 80.31 58 LYS B N 1
ATOM 6512 C CA . LYS B 1 58 ? 3.787 43.281 33.625 1 80.31 58 LYS B CA 1
ATOM 6513 C C . LYS B 1 58 ? 2.432 43.438 32.938 1 80.31 58 LYS B C 1
ATOM 6515 O O . LYS B 1 58 ? 2.297 43.125 31.766 1 80.31 58 LYS B O 1
ATOM 6520 N N . VAL B 1 59 ? 1.428 43.719 33.844 1 80.88 59 VAL B N 1
ATOM 6521 C CA . VAL B 1 59 ? 0.086 43.969 33.312 1 80.88 59 VAL B CA 1
ATOM 6522 C C . VAL B 1 59 ? -0.423 45.312 33.812 1 80.88 59 VAL B C 1
ATOM 6524 O O . VAL B 1 59 ? -0.132 45.719 34.938 1 80.88 59 VAL B O 1
ATOM 6527 N N . ALA B 1 60 ? -1.08 45.969 32.906 1 77.88 60 ALA B N 1
ATOM 6528 C CA . ALA B 1 60 ? -1.708 47.25 33.281 1 77.88 60 ALA B CA 1
ATOM 6529 C C . ALA B 1 60 ? -3.104 47 33.875 1 77.88 60 ALA B C 1
ATOM 6531 O O . ALA B 1 60 ? -3.922 46.312 33.25 1 77.88 60 ALA B O 1
ATOM 6532 N N . ARG B 1 61 ? -3.322 47.469 35.062 1 80.75 61 ARG B N 1
ATOM 6533 C CA . ARG B 1 61 ? -4.629 47.375 35.719 1 80.75 61 ARG B CA 1
ATOM 6534 C C . ARG B 1 61 ? -5.195 48.781 36 1 80.75 61 ARG B C 1
ATOM 6536 O O . ARG B 1 61 ? -4.441 49.719 36.312 1 80.75 61 ARG B O 1
ATOM 6543 N N . VAL B 1 62 ? -6.496 48.844 35.812 1 83.81 62 VAL B N 1
ATOM 6544 C CA . VAL B 1 62 ? -7.176 50.094 36.094 1 83.81 62 VAL B CA 1
ATOM 6545 C C . VAL B 1 62 ? -8.023 49.969 37.375 1 83.81 62 VAL B C 1
ATOM 6547 O O . VAL B 1 62 ? -8.633 48.906 37.594 1 83.81 62 VAL B O 1
ATOM 6550 N N . ARG B 1 63 ? -7.938 50.906 38.219 1 80.56 63 ARG B N 1
ATOM 6551 C CA . ARG B 1 63 ? -8.703 50.906 39.469 1 80.56 63 ARG B CA 1
ATOM 6552 C C . ARG B 1 63 ? -9.398 52.25 39.688 1 80.56 63 ARG B C 1
ATOM 6554 O O . ARG B 1 63 ? -8.844 53.312 39.344 1 80.56 63 ARG B O 1
ATOM 6561 N N . SER B 1 64 ? -10.656 52.094 40.25 1 74.75 64 SER B N 1
ATOM 6562 C CA . SER B 1 64 ? -11.391 53.312 40.562 1 74.75 64 SER B CA 1
ATOM 6563 C C . SER B 1 64 ? -10.75 54.031 41.75 1 74.75 64 SER B C 1
ATOM 6565 O O . SER B 1 64 ? -10.133 53.406 42.625 1 74.75 64 SER B O 1
ATOM 6567 N N . PHE B 1 65 ? -10.883 55.344 41.719 1 67.44 65 PHE B N 1
ATOM 6568 C CA . PHE B 1 65 ? -10.375 56.094 42.875 1 67.44 65 PHE B CA 1
ATOM 6569 C C . PHE B 1 65 ? -11.242 55.875 44.094 1 67.44 65 PHE B C 1
ATOM 6571 O O . PHE B 1 65 ? -12.461 55.719 44 1 67.44 65 PHE B O 1
ATOM 6578 N N . ASP B 1 66 ? -10.766 55.375 45.312 1 55.41 66 ASP B N 1
ATOM 6579 C CA . ASP B 1 66 ? -11.5 55.281 46.594 1 55.41 66 ASP B CA 1
ATOM 6580 C C . ASP B 1 66 ? -12.055 56.656 47 1 55.41 66 ASP B C 1
ATOM 6582 O O . ASP B 1 66 ? -11.297 57.562 47.25 1 55.41 66 ASP B O 1
ATOM 6586 N N . HIS B 1 67 ? -13.312 57 46.625 1 50.16 67 HIS B N 1
ATOM 6587 C CA . HIS B 1 67 ? -13.922 58.281 46.906 1 50.16 67 HIS B CA 1
ATOM 6588 C C . HIS B 1 67 ? -14.234 58.406 48.406 1 50.16 67 HIS B C 1
ATOM 6590 O O . HIS B 1 67 ? -15.008 59.281 48.812 1 50.16 67 HIS B O 1
ATOM 6596 N N . SER B 1 68 ? -14.133 57.469 49.406 1 44.94 68 SER B N 1
ATOM 6597 C CA . SER B 1 68 ? -14.609 57.812 50.75 1 44.94 68 SER B CA 1
ATOM 6598 C C . SER B 1 68 ? -14.188 59.219 51.125 1 44.94 68 SER B C 1
ATOM 6600 O O . SER B 1 68 ? -14.727 59.781 52.094 1 44.94 68 SER B O 1
ATOM 6602 N N . GLY B 1 69 ? -12.922 59.594 51.281 1 40.38 69 GLY B N 1
ATOM 6603 C CA . GLY B 1 69 ? -12.625 60.906 51.875 1 40.38 69 GLY B CA 1
ATOM 6604 C C . GLY B 1 69 ? -13 62.062 50.969 1 40.38 69 GLY B C 1
ATOM 6605 O O . GLY B 1 69 ? -13.359 61.844 49.812 1 40.38 69 GLY B O 1
ATOM 6606 N N . LYS B 1 70 ? -12.578 63.406 51.406 1 48.53 70 LYS B N 1
ATOM 6607 C CA . LYS B 1 70 ? -12.938 64.812 51.062 1 48.53 70 LYS B CA 1
ATOM 6608 C C . LYS B 1 70 ? -12.914 65 49.562 1 48.53 70 LYS B C 1
ATOM 6610 O O . LYS B 1 70 ? -12.398 64.125 48.812 1 48.53 70 LYS B O 1
ATOM 6615 N N . ASP B 1 71 ? -13.008 66.25 49.062 1 40.44 71 ASP B N 1
ATOM 6616 C CA . ASP B 1 71 ? -13.242 67.25 48.031 1 40.44 71 ASP B CA 1
ATOM 6617 C C . ASP B 1 71 ? -12.305 67.062 46.844 1 40.44 71 ASP B C 1
ATOM 6619 O O . ASP B 1 71 ? -12.047 68 46.094 1 40.44 71 ASP B O 1
ATOM 6623 N N . ILE B 1 72 ? -11.406 66.062 46.719 1 45.31 72 ILE B N 1
ATOM 6624 C CA . ILE B 1 72 ? -10.398 66.312 45.719 1 45.31 72 ILE B CA 1
ATOM 6625 C C . ILE B 1 72 ? -10.914 65.875 44.344 1 45.31 72 ILE B C 1
ATOM 6627 O O . ILE B 1 72 ? -11.25 64.688 44.156 1 45.31 72 ILE B O 1
ATOM 6631 N N . GLU B 1 73 ? -11.562 66.688 43.594 1 47.72 73 GLU B N 1
ATOM 6632 C CA . GLU B 1 73 ? -11.852 66.562 42.188 1 47.72 73 GLU B CA 1
ATOM 6633 C C . GLU B 1 73 ? -10.664 65.938 41.438 1 47.72 73 GLU B C 1
ATOM 6635 O O . GLU B 1 73 ? -9.602 66.5 41.344 1 47.72 73 GLU B O 1
ATOM 6640 N N . HIS B 1 74 ? -10.578 64.625 41.406 1 57.25 74 HIS B N 1
ATOM 6641 C CA . HIS B 1 74 ? -9.508 64.062 40.594 1 57.25 74 HIS B CA 1
ATOM 6642 C C . HIS B 1 74 ? -9.773 64.25 39.094 1 57.25 74 HIS B C 1
ATOM 6644 O O . HIS B 1 74 ? -10.898 64.062 38.625 1 57.25 74 HIS B O 1
ATOM 6650 N N . GLU B 1 75 ? -8.938 64.938 38.438 1 61.41 75 GLU B N 1
ATOM 6651 C CA . GLU B 1 75 ? -8.984 65.188 37 1 61.41 75 GLU B CA 1
ATOM 6652 C C . GLU B 1 75 ? -9.055 63.875 36.219 1 61.41 75 GLU B C 1
ATOM 6654 O O . GLU B 1 75 ? -9.766 63.781 35.219 1 61.41 75 GLU B O 1
ATOM 6659 N N . SER B 1 76 ? -8.562 62.688 36.844 1 77.44 76 SER B N 1
ATOM 6660 C CA . SER B 1 76 ? -8.531 61.438 36.094 1 77.44 76 SER B CA 1
ATOM 6661 C C . SER B 1 76 ? -9.648 60.5 36.531 1 77.44 76 SER B C 1
ATOM 6663 O O . SER B 1 76 ? -9.938 60.375 37.719 1 77.44 76 SER B O 1
ATOM 6665 N N . PRO B 1 77 ? -10.266 59.875 35.531 1 82.88 77 PRO B N 1
ATOM 6666 C CA . PRO B 1 77 ? -11.406 59 35.844 1 82.88 77 PRO B CA 1
ATOM 6667 C C . PRO B 1 77 ? -11.008 57.75 36.656 1 82.88 77 PRO B C 1
ATOM 6669 O O . PRO B 1 77 ? -11.852 57.156 37.344 1 82.88 77 PRO B O 1
ATOM 6672 N N . TYR B 1 78 ? -9.797 57.312 36.594 1 87.75 78 TYR B N 1
ATOM 6673 C CA . TYR B 1 78 ? -9.312 56.156 37.344 1 87.75 78 TYR B CA 1
ATOM 6674 C C . TYR B 1 78 ? -7.789 56.156 37.406 1 87.75 78 TYR B C 1
ATOM 6676 O O . TYR B 1 78 ? -7.133 57 36.812 1 87.75 78 TYR B O 1
ATOM 6684 N N . GLU B 1 79 ? -7.258 55.25 38.188 1 83.38 79 GLU B N 1
ATOM 6685 C CA . GLU B 1 79 ? -5.812 55.094 38.344 1 83.38 79 GLU B CA 1
ATOM 6686 C C . GLU B 1 79 ? -5.312 53.875 37.562 1 83.38 79 GLU B C 1
ATOM 6688 O O . GLU B 1 79 ? -6.012 52.875 37.469 1 83.38 79 GLU B O 1
ATOM 6693 N N . ILE B 1 80 ? -4.121 54.031 37 1 82.06 80 ILE B N 1
ATOM 6694 C CA . ILE B 1 80 ? -3.461 52.938 36.281 1 82.06 80 ILE B CA 1
ATOM 6695 C C . ILE B 1 80 ? -2.289 52.406 37.125 1 82.06 80 ILE B C 1
ATOM 6697 O O . ILE B 1 80 ? -1.45 53.188 37.594 1 82.06 80 ILE B O 1
ATOM 6701 N N . THR B 1 81 ? -2.342 51.156 37.375 1 80.94 81 THR B N 1
ATOM 6702 C CA . THR B 1 81 ? -1.218 50.562 38.062 1 80.94 81 THR B CA 1
ATOM 6703 C C . THR B 1 81 ? -0.659 49.375 37.281 1 80.94 81 THR B C 1
ATOM 6705 O O . THR B 1 81 ? -1.409 48.656 36.625 1 80.94 81 THR B O 1
ATOM 6708 N N . VAL B 1 82 ? 0.653 49.375 37.25 1 80 82 VAL B N 1
ATOM 6709 C CA . VAL B 1 82 ? 1.304 48.25 36.594 1 80 82 VAL B CA 1
ATOM 6710 C C . VAL B 1 82 ? 1.643 47.188 37.656 1 80 82 VAL B C 1
ATOM 6712 O O . VAL B 1 82 ? 2.289 47.5 38.656 1 80 82 VAL B O 1
ATOM 6715 N N . GLN B 1 83 ? 1.053 46.062 37.438 1 82.44 83 GLN B N 1
ATOM 6716 C CA . GLN B 1 83 ? 1.289 44.969 38.344 1 82.44 83 GLN B CA 1
ATOM 6717 C C . GLN B 1 83 ? 1.94 43.781 37.656 1 82.44 83 GLN B C 1
ATOM 6719 O O . GLN B 1 83 ? 1.896 43.688 36.406 1 82.44 83 GLN B O 1
ATOM 6724 N N . GLU B 1 84 ? 2.574 43.031 38.438 1 85.56 84 GLU B N 1
ATOM 6725 C CA . GLU B 1 84 ? 3.189 41.812 37.906 1 85.56 84 GLU B CA 1
ATOM 6726 C C . GLU B 1 84 ? 2.256 40.625 38.031 1 85.56 84 GLU B C 1
ATOM 6728 O O . GLU B 1 84 ? 1.586 40.469 39.062 1 85.56 84 GLU B O 1
ATOM 6733 N N . GLU B 1 85 ? 2.158 40.031 36.906 1 85.31 85 GLU B N 1
ATOM 6734 C CA . GLU B 1 85 ? 1.368 38.812 36.875 1 85.31 85 GLU B CA 1
ATOM 6735 C C . GLU B 1 85 ? 2.191 37.625 36.406 1 85.31 85 GLU B C 1
ATOM 6737 O O . GLU B 1 85 ? 3.156 37.812 35.656 1 85.31 85 GLU B O 1
ATOM 6742 N N . ILE B 1 86 ? 1.768 36.469 36.906 1 87.25 86 ILE B N 1
ATOM 6743 C CA . ILE B 1 86 ? 2.467 35.25 36.531 1 87.25 86 ILE B CA 1
ATOM 6744 C C . ILE B 1 86 ? 1.624 34.438 35.562 1 87.25 86 ILE B C 1
ATOM 6746 O O . ILE B 1 86 ? 0.431 34.219 35.781 1 87.25 86 ILE B O 1
ATOM 6750 N N . THR B 1 87 ? 2.197 34.188 34.438 1 86.56 87 THR B N 1
ATOM 6751 C CA . THR B 1 87 ? 1.535 33.375 33.438 1 86.56 87 THR B CA 1
ATOM 6752 C C . THR B 1 87 ? 2.361 32.125 33.125 1 86.56 87 THR B C 1
ATOM 6754 O O . THR B 1 87 ? 3.582 32.125 33.312 1 86.56 87 THR B O 1
ATOM 6757 N N . ALA B 1 88 ? 1.661 31.109 32.75 1 88.44 88 ALA B N 1
ATOM 6758 C CA . ALA B 1 88 ? 2.322 29.859 32.375 1 88.44 88 ALA B CA 1
ATOM 6759 C C . ALA B 1 88 ? 2.695 29.859 30.906 1 88.44 88 ALA B C 1
ATOM 6761 O O . ALA B 1 88 ? 1.924 30.328 30.062 1 88.44 88 ALA B O 1
ATOM 6762 N N . ARG B 1 89 ? 3.947 29.406 30.594 1 92.25 89 ARG B N 1
ATOM 6763 C CA . ARG B 1 89 ? 4.43 29.312 29.234 1 92.25 89 ARG B CA 1
ATOM 6764 C C . ARG B 1 89 ? 5.055 27.953 28.969 1 92.25 89 ARG B C 1
ATOM 6766 O O . ARG B 1 89 ? 5.777 27.422 29.812 1 92.25 89 ARG B O 1
ATOM 6773 N N . LEU B 1 90 ? 4.672 27.422 27.781 1 91.44 90 LEU B N 1
ATOM 6774 C CA . LEU B 1 90 ? 5.301 26.203 27.281 1 91.44 90 LEU B CA 1
ATOM 6775 C C . LEU B 1 90 ? 6.441 26.531 26.328 1 91.44 90 LEU B C 1
ATOM 6777 O O . LEU B 1 90 ? 6.293 27.375 25.438 1 91.44 90 LEU B O 1
ATOM 6781 N N . HIS B 1 91 ? 7.562 25.922 26.562 1 91.94 91 HIS B N 1
ATOM 6782 C CA . HIS B 1 91 ? 8.734 26.078 25.719 1 91.94 91 HIS B CA 1
ATOM 6783 C C . HIS B 1 91 ? 9.094 24.766 25.031 1 91.94 91 HIS B C 1
ATOM 6785 O O . HIS B 1 91 ? 9.141 23.719 25.672 1 91.94 91 HIS B O 1
ATOM 6791 N N . PHE B 1 92 ? 9.328 24.812 23.75 1 91.75 92 PHE B N 1
ATOM 6792 C CA . PHE B 1 92 ? 9.805 23.688 22.969 1 91.75 92 PHE B CA 1
ATOM 6793 C C . PHE B 1 92 ? 11.078 24.047 22.203 1 91.75 92 PHE B C 1
ATOM 6795 O O . PHE B 1 92 ? 11.109 25.062 21.484 1 91.75 92 PHE B O 1
ATOM 6802 N N . ILE B 1 93 ? 12.07 23.266 22.422 1 90.81 93 ILE B N 1
ATOM 6803 C CA . ILE B 1 93 ? 13.359 23.531 21.797 1 90.81 93 ILE B CA 1
ATOM 6804 C C . ILE B 1 93 ? 13.844 22.281 21.062 1 90.81 93 ILE B C 1
ATOM 6806 O O . ILE B 1 93 ? 13.758 21.172 21.594 1 90.81 93 ILE B O 1
ATOM 6810 N N . LYS B 1 94 ? 14.266 22.469 19.875 1 89 94 LYS B N 1
ATOM 6811 C CA . LYS B 1 94 ? 14.805 21.375 19.062 1 89 94 LYS B CA 1
ATOM 6812 C C . LYS B 1 94 ? 16.266 21.609 18.719 1 89 94 LYS B C 1
ATOM 6814 O O . LYS B 1 94 ? 16.672 22.734 18.438 1 89 94 LYS B O 1
ATOM 6819 N N . PHE B 1 95 ? 17.109 20.531 18.812 1 85.38 95 PHE B N 1
ATOM 6820 C CA . PHE B 1 95 ? 18.531 20.625 18.453 1 85.38 95 PHE B CA 1
ATOM 6821 C C . PHE B 1 95 ? 19.078 19.266 18.078 1 85.38 95 PHE B C 1
ATOM 6823 O O . PHE B 1 95 ? 18.453 18.234 18.344 1 85.38 95 PHE B O 1
ATOM 6830 N N . GLU B 1 96 ? 20.172 19.203 17.438 1 81.75 96 GLU B N 1
ATOM 6831 C CA . GLU B 1 96 ? 20.812 17.969 17.016 1 81.75 96 GLU B CA 1
ATOM 6832 C C . GLU B 1 96 ? 21.328 17.172 18.203 1 81.75 96 GLU B C 1
ATOM 6834 O O . GLU B 1 96 ? 21.812 17.734 19.172 1 81.75 96 GLU B O 1
ATOM 6839 N N . ASN B 1 97 ? 21.328 15.852 18.062 1 82.06 97 ASN B N 1
ATOM 6840 C CA . ASN B 1 97 ? 21.75 14.953 19.125 1 82.06 97 ASN B CA 1
ATOM 6841 C C . ASN B 1 97 ? 23.203 15.203 19.516 1 82.06 97 ASN B C 1
ATOM 6843 O O . ASN B 1 97 ? 23.594 14.945 20.656 1 82.06 97 ASN B O 1
ATOM 6847 N N . THR B 1 98 ? 23.906 15.742 18.625 1 77.94 98 THR B N 1
ATOM 6848 C CA . THR B 1 98 ? 25.328 15.977 18.891 1 77.94 98 THR B CA 1
ATOM 6849 C C . THR B 1 98 ? 25.5 16.984 20.031 1 77.94 98 THR B C 1
ATOM 6851 O O . THR B 1 98 ? 26.531 17 20.703 1 77.94 98 THR B O 1
ATOM 6854 N N . TYR B 1 99 ? 24.484 17.688 20.344 1 83.25 99 TYR B N 1
ATOM 6855 C CA . TYR B 1 99 ? 24.578 18.734 21.344 1 83.25 99 TYR B CA 1
ATOM 6856 C C . TYR B 1 99 ? 23.891 18.328 22.641 1 83.25 99 TYR B C 1
ATOM 6858 O O . TYR B 1 99 ? 23.719 19.141 23.547 1 83.25 99 TYR B O 1
ATOM 6866 N N . ILE B 1 100 ? 23.484 17.094 22.781 1 86.5 100 ILE B N 1
ATOM 6867 C CA . ILE B 1 100 ? 22.641 16.688 23.891 1 86.5 100 ILE B CA 1
ATOM 6868 C C . ILE B 1 100 ? 23.391 16.859 25.203 1 86.5 100 ILE B C 1
ATOM 6870 O O . ILE B 1 100 ? 22.812 17.312 26.203 1 86.5 100 ILE B O 1
ATOM 6874 N N . GLU B 1 101 ? 24.656 16.562 25.219 1 88 101 GLU B N 1
ATOM 6875 C CA . GLU B 1 101 ? 25.422 16.672 26.469 1 88 101 GLU B CA 1
ATOM 6876 C C . GLU B 1 101 ? 25.578 18.141 26.875 1 88 101 GLU B C 1
ATOM 6878 O O . GLU B 1 101 ? 25.438 18.469 28.047 1 88 101 GLU B O 1
ATOM 6883 N N . THR B 1 102 ? 25.891 18.906 25.875 1 86.56 102 THR B N 1
ATOM 6884 C CA . THR B 1 102 ? 26.047 20.344 26.141 1 86.56 102 THR B CA 1
ATOM 6885 C C . THR B 1 102 ? 24.734 20.938 26.641 1 86.56 102 THR B C 1
ATOM 6887 O O . THR B 1 102 ? 24.734 21.766 27.562 1 86.56 102 THR B O 1
ATOM 6890 N N . CYS B 1 103 ? 23.672 20.531 26.094 1 85.12 103 CYS B N 1
ATOM 6891 C CA . CYS B 1 103 ? 22.359 21.062 26.469 1 85.12 103 CYS B CA 1
ATOM 6892 C C . CYS B 1 103 ? 21.969 20.609 27.875 1 85.12 103 CYS B C 1
ATOM 6894 O O . CYS B 1 103 ? 21.453 21.406 28.656 1 85.12 103 CYS B O 1
ATOM 6896 N N . LEU B 1 104 ? 22.312 19.375 28.203 1 87.12 104 LEU B N 1
ATOM 6897 C CA . LEU B 1 104 ? 22.016 18.859 29.531 1 87.12 104 LEU B CA 1
ATOM 6898 C C . LEU B 1 104 ? 22.844 19.594 30.594 1 87.12 104 LEU B C 1
ATOM 6900 O O . LEU B 1 104 ? 22.344 19.891 31.672 1 87.12 104 LEU B O 1
ATOM 6904 N N . ASP B 1 105 ? 24.062 19.875 30.281 1 87.38 105 ASP B N 1
ATOM 6905 C CA . ASP B 1 105 ? 24.906 20.625 31.188 1 87.38 105 ASP B CA 1
ATOM 6906 C C . ASP B 1 105 ? 24.344 22.031 31.422 1 87.38 105 ASP B C 1
ATOM 6908 O O . ASP B 1 105 ? 24.344 22.531 32.531 1 87.38 105 ASP B O 1
ATOM 6912 N N . PHE B 1 106 ? 23.875 22.562 30.406 1 83.94 106 PHE B N 1
ATOM 6913 C CA . PHE B 1 106 ? 23.297 23.891 30.5 1 83.94 106 PHE B CA 1
ATOM 6914 C C . PHE B 1 106 ? 22.047 23.891 31.375 1 83.94 106 PHE B C 1
ATOM 6916 O O . PHE B 1 106 ? 21.844 24.781 32.188 1 83.94 106 PHE B O 1
ATOM 6923 N N . ILE B 1 107 ? 21.25 22.953 31.172 1 82.75 107 ILE B N 1
ATOM 6924 C CA . ILE B 1 107 ? 20 22.828 31.938 1 82.75 107 ILE B CA 1
ATOM 6925 C C . ILE B 1 107 ? 20.328 22.641 33.406 1 82.75 107 ILE B C 1
ATOM 6927 O O . ILE B 1 107 ? 19.703 23.25 34.281 1 82.75 107 ILE B O 1
ATOM 6931 N N . LYS B 1 108 ? 21.266 21.797 33.656 1 83.31 108 LYS B N 1
ATOM 6932 C CA . LYS B 1 108 ? 21.688 21.547 35.031 1 83.31 108 LYS B CA 1
ATOM 6933 C C . LYS B 1 108 ? 22.125 22.844 35.688 1 83.31 108 LYS B C 1
ATOM 6935 O O . LYS B 1 108 ? 21.75 23.109 36.844 1 83.31 108 LYS B O 1
ATOM 6940 N N . ASP B 1 109 ? 22.859 23.562 34.969 1 82.38 109 ASP B N 1
ATOM 6941 C CA . ASP B 1 109 ? 23.453 24.781 35.531 1 82.38 109 ASP B CA 1
ATOM 6942 C C . ASP B 1 109 ? 22.375 25.844 35.781 1 82.38 109 ASP B C 1
ATOM 6944 O O . ASP B 1 109 ? 22.578 26.766 36.562 1 82.38 109 ASP B O 1
ATOM 6948 N N . HIS B 1 110 ? 21.281 25.734 35.125 1 76.31 110 HIS B N 1
ATOM 6949 C CA . HIS B 1 110 ? 20.328 26.828 35.188 1 76.31 110 HIS B CA 1
ATOM 6950 C C . HIS B 1 110 ? 19.016 26.375 35.781 1 76.31 110 HIS B C 1
ATOM 6952 O O . HIS B 1 110 ? 18.109 27.188 36 1 76.31 110 HIS B O 1
ATOM 6958 N N . LEU B 1 111 ? 18.984 25.031 36 1 72.62 111 LEU B N 1
ATOM 6959 C CA . LEU B 1 111 ? 17.797 24.516 36.656 1 72.62 111 LEU B CA 1
ATOM 6960 C C . LEU B 1 111 ? 17.828 24.766 38.156 1 72.62 111 LEU B C 1
ATOM 6962 O O . LEU B 1 111 ? 18.672 24.203 38.844 1 72.62 111 LEU B O 1
ATOM 6966 N N . VAL B 1 112 ? 17.562 25.828 38.719 1 57.25 112 VAL B N 1
ATOM 6967 C CA . VAL B 1 112 ? 17.734 26.203 40.094 1 57.25 112 VAL B CA 1
ATOM 6968 C C . VAL B 1 112 ? 16.641 25.578 40.938 1 57.25 112 VAL B C 1
ATOM 6970 O O . VAL B 1 112 ? 16.906 25 42 1 57.25 112 VAL B O 1
ATOM 6973 N N . ASN B 1 113 ? 15.32 25.828 40.625 1 55.31 113 ASN B N 1
ATOM 6974 C CA . ASN B 1 113 ? 14.203 25.625 41.531 1 55.31 113 ASN B CA 1
ATOM 6975 C C . ASN B 1 113 ? 13.305 24.484 41.094 1 55.31 113 ASN B C 1
ATOM 6977 O O . ASN B 1 113 ? 12.078 24.609 41.125 1 55.31 113 ASN B O 1
ATOM 6981 N N . THR B 1 114 ? 13.945 23.344 40.625 1 60.66 114 THR B N 1
ATOM 6982 C CA . THR B 1 114 ? 12.883 22.469 40.156 1 60.66 114 THR B CA 1
ATOM 6983 C C . THR B 1 114 ? 12.625 21.328 41.125 1 60.66 114 THR B C 1
ATOM 6985 O O . THR B 1 114 ? 13.57 20.734 41.656 1 60.66 114 THR B O 1
ATOM 6988 N N . GLU B 1 115 ? 11.484 21.406 41.719 1 65.38 115 GLU B N 1
ATOM 6989 C CA . GLU B 1 115 ? 10.969 20.297 42.531 1 65.38 115 GLU B CA 1
ATOM 6990 C C . GLU B 1 115 ? 10.727 19.047 41.656 1 65.38 115 GLU B C 1
ATOM 6992 O O . GLU B 1 115 ? 10.398 17.984 42.188 1 65.38 115 GLU B O 1
ATOM 6997 N N . THR B 1 116 ? 11.094 19.234 40.438 1 73.19 116 THR B N 1
ATOM 6998 C CA . THR B 1 116 ? 10.766 18.125 39.562 1 73.19 116 THR B CA 1
ATOM 6999 C C . THR B 1 116 ? 11.773 16.984 39.75 1 73.19 116 THR B C 1
ATOM 7001 O O . THR B 1 116 ? 12.984 17.203 39.625 1 73.19 116 THR B O 1
ATOM 7004 N N . LYS B 1 117 ? 11.281 15.836 40.062 1 80.75 117 LYS B N 1
ATOM 7005 C CA . LYS B 1 117 ? 12.148 14.688 40.281 1 80.75 117 LYS B CA 1
ATOM 7006 C C . LYS B 1 117 ? 12.094 13.711 39.125 1 80.75 117 LYS B C 1
ATOM 7008 O O . LYS B 1 117 ? 12.953 12.828 39 1 80.75 117 LYS B O 1
ATOM 7013 N N . VAL B 1 118 ? 11.102 13.977 38.25 1 88.12 118 VAL B N 1
ATOM 7014 C CA . VAL B 1 118 ? 10.914 13.008 37.188 1 88.12 118 VAL B CA 1
ATOM 7015 C C . VAL B 1 118 ? 10.875 13.734 35.844 1 88.12 118 VAL B C 1
ATOM 7017 O O . VAL B 1 118 ? 10.258 14.797 35.719 1 88.12 118 VAL B O 1
ATOM 7020 N N . LEU B 1 119 ? 11.602 13.227 34.906 1 89.56 119 LEU B N 1
ATOM 7021 C CA . LEU B 1 119 ? 11.594 13.703 33.531 1 89.56 119 LEU B CA 1
ATOM 7022 C C . LEU B 1 119 ? 10.93 12.688 32.594 1 89.56 119 LEU B C 1
ATOM 7024 O O . LEU B 1 119 ? 11.344 11.523 32.562 1 89.56 119 LEU B O 1
ATOM 7028 N N . LYS B 1 120 ? 9.852 13.109 31.969 1 93 120 LYS B N 1
ATOM 7029 C CA . LYS B 1 120 ? 9.234 12.25 30.969 1 93 120 LYS B CA 1
ATOM 7030 C C . LYS B 1 120 ? 10.047 12.234 29.672 1 93 120 LYS B C 1
ATOM 7032 O O . LYS B 1 120 ? 10.398 13.289 29.156 1 93 120 LYS B O 1
ATOM 7037 N N . ALA B 1 121 ? 10.406 11.055 29.25 1 92.94 121 ALA B N 1
ATOM 7038 C CA . ALA B 1 121 ? 11.203 10.922 28.031 1 92.94 121 ALA B CA 1
ATOM 7039 C C . ALA B 1 121 ? 10.547 9.953 27.047 1 92.94 121 ALA B C 1
ATOM 7041 O O . ALA B 1 121 ? 9.938 8.969 27.453 1 92.94 121 ALA B O 1
ATOM 7042 N N . THR B 1 122 ? 10.602 10.266 25.75 1 92.75 122 THR B N 1
ATOM 7043 C CA . THR B 1 122 ? 10.141 9.367 24.703 1 92.75 122 THR B CA 1
ATOM 7044 C C . THR B 1 122 ? 11.125 9.336 23.547 1 92.75 122 THR B C 1
ATOM 7046 O O . THR B 1 122 ? 12.203 9.93 23.625 1 92.75 122 THR B O 1
ATOM 7049 N N . GLY B 1 123 ? 10.836 8.461 22.594 1 87.06 123 GLY B N 1
ATOM 7050 C CA . GLY B 1 123 ? 11.75 8.289 21.484 1 87.06 123 GLY B CA 1
ATOM 7051 C C . GLY B 1 123 ? 12.727 7.145 21.672 1 87.06 123 GLY B C 1
ATOM 7052 O O . GLY B 1 123 ? 12.969 6.715 22.812 1 87.06 123 GLY B O 1
ATOM 7053 N N . GLY B 1 124 ? 13.336 6.746 20.625 1 80 124 GLY B N 1
ATOM 7054 C CA . GLY B 1 124 ? 14.328 5.684 20.688 1 80 124 GLY B CA 1
ATOM 7055 C C . GLY B 1 124 ? 15.555 6.059 21.5 1 80 124 GLY B C 1
ATOM 7056 O O . GLY B 1 124 ? 16.141 5.207 22.156 1 80 124 GLY B O 1
ATOM 7057 N N . GLY B 1 125 ? 15.914 7.309 21.469 1 81.31 125 GLY B N 1
ATOM 7058 C CA . GLY B 1 125 ? 17.078 7.797 22.188 1 81.31 125 GLY B CA 1
ATOM 7059 C C . GLY B 1 125 ? 16.859 7.871 23.688 1 81.31 125 GLY B C 1
ATOM 7060 O O . GLY B 1 125 ? 17.812 7.973 24.453 1 81.31 125 GLY B O 1
ATOM 7061 N N . ALA B 1 126 ? 15.633 7.832 24.047 1 83.06 126 ALA B N 1
ATOM 7062 C CA . ALA B 1 126 ? 15.359 7.863 25.484 1 83.06 126 ALA B CA 1
ATOM 7063 C C . ALA B 1 126 ? 15.977 6.66 26.188 1 83.06 126 ALA B C 1
ATOM 7065 O O . ALA B 1 126 ? 16.359 6.746 27.359 1 83.06 126 ALA B O 1
ATOM 7066 N N . TYR B 1 127 ? 16.062 5.602 25.438 1 77.12 127 TYR B N 1
ATOM 7067 C CA . TYR B 1 127 ? 16.703 4.41 25.984 1 77.12 127 TYR B CA 1
ATOM 7068 C C . TYR B 1 127 ? 18.219 4.551 25.984 1 77.12 127 TYR B C 1
ATOM 7070 O O . TYR B 1 127 ? 18.875 4.238 26.969 1 77.12 127 TYR B O 1
ATOM 7078 N N . LYS B 1 128 ? 18.656 5.066 25 1 79.75 128 LYS B N 1
ATOM 7079 C CA . LYS B 1 128 ? 20.094 5.184 24.781 1 79.75 128 LYS B CA 1
ATOM 7080 C C . LYS B 1 128 ? 20.719 6.199 25.734 1 79.75 128 LYS B C 1
ATOM 7082 O O . LYS B 1 128 ? 21.828 5.996 26.234 1 79.75 128 LYS B O 1
ATOM 7087 N N . PHE B 1 129 ? 20.016 7.27 26.031 1 86.06 129 PHE B N 1
ATOM 7088 C CA . PHE B 1 129 ? 20.594 8.391 26.766 1 86.06 129 PHE B CA 1
ATOM 7089 C C . PHE B 1 129 ? 20.062 8.438 28.188 1 86.06 129 PHE B C 1
ATOM 7091 O O . PHE B 1 129 ? 20.297 9.406 28.906 1 86.06 129 PHE B O 1
ATOM 7098 N N . LYS B 1 130 ? 19.344 7.449 28.594 1 88.56 130 LYS B N 1
ATOM 7099 C CA . LYS B 1 130 ? 18.734 7.43 29.922 1 88.56 130 LYS B CA 1
ATOM 7100 C C . LYS B 1 130 ? 19.781 7.664 31.016 1 88.56 130 LYS B C 1
ATOM 7102 O O . LYS B 1 130 ? 19.625 8.562 31.844 1 88.56 130 LYS B O 1
ATOM 7107 N N . ASP B 1 131 ? 20.828 6.918 30.969 1 90.81 131 ASP B N 1
ATOM 7108 C CA . ASP B 1 131 ? 21.859 7.004 32 1 90.81 131 ASP B CA 1
ATOM 7109 C C . ASP B 1 131 ? 22.531 8.375 32 1 90.81 131 ASP B C 1
ATOM 7111 O O . ASP B 1 131 ? 22.812 8.938 33.062 1 90.81 131 ASP B O 1
ATOM 7115 N N . LEU B 1 132 ? 22.734 8.859 30.844 1 91.19 132 LEU B N 1
ATOM 7116 C CA . LEU B 1 132 ? 23.375 10.172 30.719 1 91.19 132 LEU B CA 1
ATOM 7117 C C . LEU B 1 132 ? 22.484 11.258 31.328 1 91.19 132 LEU B C 1
ATOM 7119 O O . LEU B 1 132 ? 22.969 12.125 32.062 1 91.19 132 LEU B O 1
ATOM 7123 N N . ILE B 1 133 ? 21.234 11.227 31.078 1 89.56 133 ILE B N 1
ATOM 7124 C CA . ILE B 1 133 ? 20.297 12.227 31.531 1 89.56 133 ILE B CA 1
ATOM 7125 C C . ILE B 1 133 ? 20.172 12.164 33.062 1 89.56 133 ILE B C 1
ATOM 7127 O O . ILE B 1 133 ? 20.203 13.188 33.75 1 89.56 133 ILE B O 1
ATOM 7131 N N . GLU B 1 134 ? 20.078 10.922 33.531 1 91.44 134 GLU B N 1
ATOM 7132 C CA . GLU B 1 134 ? 19.922 10.742 34.969 1 91.44 134 GLU B CA 1
ATOM 7133 C C . GLU B 1 134 ? 21.172 11.188 35.719 1 91.44 134 GLU B C 1
ATOM 7135 O O . GLU B 1 134 ? 21.094 11.805 36.781 1 91.44 134 GLU B O 1
ATOM 7140 N N . LYS B 1 135 ? 22.234 10.914 35.188 1 90.75 135 LYS B N 1
ATOM 7141 C CA . LYS B 1 135 ? 23.5 11.281 35.812 1 90.75 135 LYS B CA 1
ATOM 7142 C C . LYS B 1 135 ? 23.703 12.797 35.781 1 90.75 135 LYS B C 1
ATOM 7144 O O . LYS B 1 135 ? 24.094 13.383 36.812 1 90.75 135 LYS B O 1
ATOM 7149 N N . LYS B 1 136 ? 23.469 13.383 34.719 1 88.5 136 LYS B N 1
ATOM 7150 C CA . LYS B 1 136 ? 23.75 14.805 34.562 1 88.5 136 LYS B CA 1
ATOM 7151 C C . LYS B 1 136 ? 22.719 15.656 35.312 1 88.5 136 LYS B C 1
ATOM 7153 O O . LYS B 1 136 ? 23.047 16.703 35.875 1 88.5 136 LYS B O 1
ATOM 7158 N N . LEU B 1 137 ? 21.484 15.336 35.25 1 86.44 137 LEU B N 1
ATOM 7159 C CA . LEU B 1 137 ? 20.422 16.188 35.781 1 86.44 137 LEU B CA 1
ATOM 7160 C C . LEU B 1 137 ? 20 15.727 37.156 1 86.44 137 LEU B C 1
ATOM 7162 O O . LEU B 1 137 ? 19.344 16.469 37.906 1 86.44 137 LEU B O 1
ATOM 7166 N N . GLY B 1 138 ? 20.391 14.555 37.562 1 82.75 138 GLY B N 1
ATOM 7167 C CA . GLY B 1 138 ? 20.047 14.047 38.875 1 82.75 138 GLY B CA 1
ATOM 7168 C C . GLY B 1 138 ? 18.562 13.742 39 1 82.75 138 GLY B C 1
ATOM 7169 O O . GLY B 1 138 ? 17.984 13.961 40.062 1 82.75 138 GLY B O 1
ATOM 7170 N N . LEU B 1 139 ? 17.906 13.516 37.969 1 86.12 139 LEU B N 1
ATOM 7171 C CA . LEU B 1 139 ? 16.484 13.18 37.969 1 86.12 139 LEU B CA 1
ATOM 7172 C C . LEU B 1 139 ? 16.266 11.766 37.438 1 86.12 139 LEU B C 1
ATOM 7174 O O . LEU B 1 139 ? 17.188 11.148 36.875 1 86.12 139 LEU B O 1
ATOM 7178 N N . LYS B 1 140 ? 15.047 11.289 37.75 1 90 140 LYS B N 1
ATOM 7179 C CA . LYS B 1 140 ? 14.656 9.992 37.219 1 90 140 LYS B CA 1
ATOM 7180 C C . LYS B 1 140 ? 14 10.141 35.844 1 90 140 LYS B C 1
ATOM 7182 O O . LYS B 1 140 ? 13.195 11.055 35.625 1 90 140 LYS B O 1
ATOM 7187 N N . VAL B 1 141 ? 14.406 9.289 34.938 1 91.44 141 VAL B N 1
ATOM 7188 C CA . VAL B 1 141 ? 13.82 9.305 33.625 1 91.44 141 VAL B CA 1
ATOM 7189 C C . VAL B 1 141 ? 12.68 8.297 33.531 1 91.44 141 VAL B C 1
ATOM 7191 O O . VAL B 1 141 ? 12.875 7.105 33.812 1 91.44 141 VAL B O 1
ATOM 7194 N N . ASP B 1 142 ? 11.508 8.734 33.344 1 92.69 142 ASP B N 1
ATOM 7195 C CA . ASP B 1 142 ? 10.336 7.902 33.094 1 92.69 142 ASP B CA 1
ATOM 7196 C C . ASP B 1 142 ? 10.039 7.797 31.609 1 92.69 142 ASP B C 1
ATOM 7198 O O . ASP B 1 142 ? 9.57 8.758 30.984 1 92.69 142 ASP B O 1
ATOM 7202 N N . LYS B 1 143 ? 10.258 6.629 31.109 1 90.44 143 LYS B N 1
ATOM 7203 C CA . LYS B 1 143 ? 10.094 6.426 29.672 1 90.44 143 LYS B CA 1
ATOM 7204 C C . LYS B 1 143 ? 8.617 6.238 29.312 1 90.44 143 LYS B C 1
ATOM 7206 O O . LYS B 1 143 ? 7.926 5.418 29.906 1 90.44 143 LYS B O 1
ATOM 7211 N N . GLU B 1 144 ? 8.195 7.055 28.312 1 91.75 144 GLU B N 1
ATOM 7212 C CA . GLU B 1 144 ? 6.824 6.984 27.828 1 91.75 144 GLU B CA 1
ATOM 7213 C C . GLU B 1 144 ? 6.77 6.359 26.438 1 91.75 144 GLU B C 1
ATOM 7215 O O . GLU B 1 144 ? 7.727 6.473 25.656 1 91.75 144 GLU B O 1
ATOM 7220 N N . ASP B 1 145 ? 5.645 5.742 26.188 1 90.5 145 ASP B N 1
ATOM 7221 C CA . ASP B 1 145 ? 5.449 5.094 24.891 1 90.5 145 ASP B CA 1
ATOM 7222 C C . ASP B 1 145 ? 5.484 6.117 23.766 1 90.5 145 ASP B C 1
ATOM 7224 O O . ASP B 1 145 ? 4.82 7.152 23.828 1 90.5 145 ASP B O 1
ATOM 7228 N N . VAL B 1 146 ? 6.242 5.809 22.766 1 89.62 146 VAL B N 1
ATOM 7229 C CA . VAL B 1 146 ? 6.508 6.734 21.672 1 89.62 146 VAL B CA 1
ATOM 7230 C C . VAL B 1 146 ? 5.207 7.047 20.938 1 89.62 146 VAL B C 1
ATOM 7232 O O . VAL B 1 146 ? 4.887 8.219 20.688 1 89.62 146 VAL B O 1
ATOM 7235 N N . MET B 1 147 ? 4.43 6.102 20.625 1 90.62 147 MET B N 1
ATOM 7236 C CA . MET B 1 147 ? 3.232 6.301 19.812 1 90.62 147 MET B CA 1
ATOM 7237 C C . MET B 1 147 ? 2.162 7.055 20.594 1 90.62 147 MET B C 1
ATOM 7239 O O . MET B 1 147 ? 1.46 7.898 20.031 1 90.62 147 MET B O 1
ATOM 7243 N N . THR B 1 148 ? 2.031 6.711 21.812 1 93 148 THR B N 1
ATOM 7244 C CA . THR B 1 148 ? 1.067 7.418 22.641 1 93 148 THR B CA 1
ATOM 7245 C C . THR B 1 148 ? 1.411 8.898 22.734 1 93 148 THR B C 1
ATOM 7247 O O . THR B 1 148 ? 0.527 9.758 22.625 1 93 148 THR B O 1
ATOM 7250 N N . CYS B 1 149 ? 2.701 9.18 22.891 1 93.5 149 CYS B N 1
ATOM 7251 C CA . CYS B 1 149 ? 3.139 10.57 22.969 1 93.5 149 CYS B CA 1
ATOM 7252 C C . CYS B 1 149 ? 2.9 11.289 21.641 1 93.5 149 CYS B C 1
ATOM 7254 O O . CYS B 1 149 ? 2.463 12.445 21.625 1 93.5 149 CYS B O 1
ATOM 7256 N N . LEU B 1 150 ? 3.188 10.578 20.609 1 93.69 150 LEU B N 1
ATOM 7257 C CA . LEU B 1 150 ? 3.008 11.156 19.281 1 93.69 150 LEU B CA 1
ATOM 7258 C C . LEU B 1 150 ? 1.549 11.523 19.047 1 93.69 150 LEU B C 1
ATOM 7260 O O . LEU B 1 150 ? 1.252 12.625 18.562 1 93.69 150 LEU B O 1
ATOM 7264 N N . ILE B 1 151 ? 0.66 10.68 19.391 1 94.94 151 ILE B N 1
ATOM 7265 C CA . ILE B 1 151 ? -0.763 10.891 19.156 1 94.94 151 ILE B CA 1
ATOM 7266 C C . ILE B 1 151 ? -1.282 12.008 20.047 1 94.94 151 ILE B C 1
ATOM 7268 O O . ILE B 1 151 ? -2.039 12.875 19.609 1 94.94 151 ILE B O 1
ATOM 7272 N N . LYS B 1 152 ? -0.861 11.992 21.281 1 93.94 152 LYS B N 1
ATOM 7273 C CA . LYS B 1 152 ? -1.266 13.047 22.203 1 93.94 152 LYS B CA 1
ATOM 7274 C C . LYS B 1 152 ? -0.765 14.406 21.719 1 93.94 152 LYS B C 1
ATOM 7276 O O . LYS B 1 152 ? -1.474 15.414 21.844 1 93.94 152 LYS B O 1
ATOM 7281 N N . GLY B 1 153 ? 0.485 14.406 21.281 1 94.44 153 GLY B N 1
ATOM 7282 C CA . GLY B 1 153 ? 1.039 15.633 20.734 1 94.44 153 GLY B CA 1
ATOM 7283 C C . GLY B 1 153 ? 0.32 16.125 19.5 1 94.44 153 GLY B C 1
ATOM 7284 O O . GLY B 1 153 ? 0.062 17.312 19.344 1 94.44 153 GLY B O 1
ATOM 7285 N N . CYS B 1 154 ? 0.024 15.211 18.625 1 94.5 154 CYS B N 1
ATOM 7286 C CA . CYS B 1 154 ? -0.682 15.555 17.391 1 94.5 154 CYS B CA 1
ATOM 7287 C C . CYS B 1 154 ? -2.064 16.109 17.703 1 94.5 154 CYS B C 1
ATOM 7289 O O . CYS B 1 154 ? -2.459 17.141 17.141 1 94.5 154 CYS B O 1
ATOM 7291 N N . ASN B 1 155 ? -2.791 15.477 18.578 1 92.81 155 ASN B N 1
ATOM 7292 C CA . ASN B 1 155 ? -4.102 15.969 19 1 92.81 155 ASN B CA 1
ATOM 7293 C C . ASN B 1 155 ? -4.016 17.375 19.578 1 92.81 155 ASN B C 1
ATOM 7295 O O . ASN B 1 155 ? -4.871 18.219 19.312 1 92.81 155 ASN B O 1
ATOM 7299 N N . PHE B 1 156 ? -3.039 17.594 20.344 1 91.81 156 PHE B N 1
ATOM 7300 C CA . PHE B 1 156 ? -2.863 18.875 21.016 1 91.81 156 PHE B CA 1
ATOM 7301 C C . PHE B 1 156 ? -2.686 20 20 1 91.81 156 PHE B C 1
ATOM 7303 O O . PHE B 1 156 ? -3.334 21.047 20.094 1 91.81 156 PHE B O 1
ATOM 7310 N N . VAL B 1 157 ? -1.787 19.812 19.047 1 92.06 157 VAL B N 1
ATOM 7311 C CA . VAL B 1 157 ? -1.495 20.891 18.109 1 92.06 157 VAL B CA 1
ATOM 7312 C C . VAL B 1 157 ? -2.684 21.109 17.172 1 92.06 157 VAL B C 1
ATOM 7314 O O . VAL B 1 157 ? -2.957 22.234 16.766 1 92.06 157 VAL B O 1
ATOM 7317 N N . LEU B 1 158 ? -3.344 20.047 16.797 1 90.56 158 LEU B N 1
ATOM 7318 C CA . LEU B 1 158 ? -4.504 20.156 15.914 1 90.56 158 LEU B CA 1
ATOM 7319 C C . LEU B 1 158 ? -5.633 20.922 16.594 1 90.56 158 LEU B C 1
ATOM 7321 O O . LEU B 1 158 ? -6.383 21.641 15.938 1 90.56 158 LEU B O 1
ATOM 7325 N N . LYS B 1 159 ? -5.699 20.812 17.891 1 84.94 159 LYS B N 1
ATOM 7326 C CA . LYS B 1 159 ? -6.789 21.422 18.656 1 84.94 159 LYS B CA 1
ATOM 7327 C C . LYS B 1 159 ? -6.453 22.859 19.031 1 84.94 159 LYS B C 1
ATOM 7329 O O . LYS B 1 159 ? -7.336 23.719 19.078 1 84.94 159 LYS B O 1
ATOM 7334 N N . ASN B 1 160 ? -5.172 23.125 19.234 1 84.75 160 ASN B N 1
ATOM 7335 C CA . ASN B 1 160 ? -4.859 24.359 19.938 1 84.75 160 ASN B CA 1
ATOM 7336 C C . ASN B 1 160 ? -4.172 25.375 19.031 1 84.75 160 ASN B C 1
ATOM 7338 O O . ASN B 1 160 ? -4.117 26.562 19.344 1 84.75 160 ASN B O 1
ATOM 7342 N N . ILE B 1 161 ? -3.656 24.969 17.969 1 87.38 161 ILE B N 1
ATOM 7343 C CA . ILE B 1 161 ? -2.85 25.891 17.172 1 87.38 161 ILE B CA 1
ATOM 7344 C C . ILE B 1 161 ? -3.553 26.172 15.844 1 87.38 161 ILE B C 1
ATOM 7346 O O . ILE B 1 161 ? -3.641 25.297 14.977 1 87.38 161 ILE B O 1
ATOM 7350 N N . PRO B 1 162 ? -3.961 27.438 15.688 1 84.25 162 PRO B N 1
ATOM 7351 C CA . PRO B 1 162 ? -4.516 27.797 14.383 1 84.25 162 PRO B CA 1
ATOM 7352 C C . PRO B 1 162 ? -3.482 27.703 13.258 1 84.25 162 PRO B C 1
ATOM 7354 O O . PRO B 1 162 ? -2.312 28.031 13.461 1 84.25 162 PRO B O 1
ATOM 7357 N N . HIS B 1 163 ? -3.822 27.297 12.086 1 90.88 163 HIS B N 1
ATOM 7358 C CA . HIS B 1 163 ? -2.969 27.188 10.914 1 90.88 163 HIS B CA 1
ATOM 7359 C C . HIS B 1 163 ? -1.831 26.203 11.141 1 90.88 163 HIS B C 1
ATOM 7361 O O . HIS B 1 163 ? -0.719 26.406 10.648 1 90.88 163 HIS B O 1
ATOM 7367 N N . GLU B 1 164 ? -2.117 25.219 11.984 1 92.81 164 GLU B N 1
ATOM 7368 C CA . GLU B 1 164 ? -1.153 24.141 12.18 1 92.81 164 GLU B CA 1
ATOM 7369 C C . GLU B 1 164 ? -1.028 23.281 10.922 1 92.81 164 GLU B C 1
ATOM 7371 O O . GLU B 1 164 ? 0.07 22.844 10.57 1 92.81 164 GLU B O 1
ATOM 7376 N N . VAL B 1 165 ? -2.127 23.078 10.289 1 93.88 165 VAL B N 1
ATOM 7377 C CA . VAL B 1 165 ? -2.217 22.141 9.172 1 93.88 165 VAL B CA 1
ATOM 7378 C C . VAL B 1 165 ? -2.178 22.906 7.852 1 93.88 165 VAL B C 1
ATOM 7380 O O . VAL B 1 165 ? -2.793 23.953 7.723 1 93.88 165 VAL B O 1
ATOM 7383 N N . PHE B 1 166 ? -1.437 22.359 6.867 1 93.62 166 PHE B N 1
ATOM 7384 C CA . PHE B 1 166 ? -1.44 23 5.559 1 93.62 166 PHE B CA 1
ATOM 7385 C C . PHE B 1 166 ? -1.218 21.969 4.453 1 93.62 166 PHE B C 1
ATOM 7387 O O . PHE B 1 166 ? -0.704 20.875 4.707 1 93.62 166 PHE B O 1
ATOM 7394 N N . ALA B 1 167 ? -1.706 22.281 3.291 1 93.25 167 ALA B N 1
ATOM 7395 C CA . ALA B 1 167 ? -1.411 21.562 2.055 1 93.25 167 ALA B CA 1
ATOM 7396 C C . ALA B 1 167 ? -0.355 22.297 1.232 1 93.25 167 ALA B C 1
ATOM 7398 O O . ALA B 1 167 ? -0.299 23.531 1.237 1 93.25 167 ALA B O 1
ATOM 7399 N N . TYR B 1 168 ? 0.499 21.531 0.625 1 91.81 168 TYR B N 1
ATOM 7400 C CA . TYR B 1 168 ? 1.532 22.125 -0.214 1 91.81 168 TYR B CA 1
ATOM 7401 C C . TYR B 1 168 ? 1.227 21.922 -1.691 1 91.81 168 TYR B C 1
ATOM 7403 O O . TYR B 1 168 ? 0.996 20.781 -2.125 1 91.81 168 TYR B O 1
ATOM 7411 N N . GLN B 1 169 ? 1.152 22.953 -2.449 1 84.19 169 GLN B N 1
ATOM 7412 C CA . GLN B 1 169 ? 0.903 22.891 -3.885 1 84.19 169 GLN B CA 1
ATOM 7413 C C . GLN B 1 169 ? 1.94 23.703 -4.656 1 84.19 169 GLN B C 1
ATOM 7415 O O . GLN B 1 169 ? 1.903 24.938 -4.652 1 84.19 169 GLN B O 1
ATOM 7420 N N . LYS B 1 170 ? 2.713 22.891 -5.418 1 76.19 170 LYS B N 1
ATOM 7421 C CA . LYS B 1 170 ? 3.758 23.578 -6.18 1 76.19 170 LYS B CA 1
ATOM 7422 C C . LYS B 1 170 ? 3.16 24.422 -7.301 1 76.19 170 LYS B C 1
ATOM 7424 O O . LYS B 1 170 ? 2.139 24.047 -7.883 1 76.19 170 LYS B O 1
ATOM 7429 N N . ASP B 1 171 ? 3.885 25.547 -7.602 1 64.25 171 ASP B N 1
ATOM 7430 C CA . ASP B 1 171 ? 3.641 26.422 -8.742 1 64.25 171 ASP B CA 1
ATOM 7431 C C . ASP B 1 171 ? 2.312 27.156 -8.594 1 64.25 171 ASP B C 1
ATOM 7433 O O . ASP B 1 171 ? 1.779 27.688 -9.57 1 64.25 171 ASP B O 1
ATOM 7437 N N . SER B 1 172 ? 1.798 26.953 -7.516 1 62.97 172 SER B N 1
ATOM 7438 C CA . SER B 1 172 ? 0.642 27.812 -7.242 1 62.97 172 SER B CA 1
ATOM 7439 C C . SER B 1 172 ? 1.067 29.156 -6.684 1 62.97 172 SER B C 1
ATOM 7441 O O . SER B 1 172 ? 2.213 29.328 -6.262 1 62.97 172 SER B O 1
ATOM 7443 N N . ASP B 1 173 ? 0.264 30.062 -6.855 1 60.59 173 ASP B N 1
ATOM 7444 C CA . ASP B 1 173 ? 0.527 31.391 -6.305 1 60.59 173 ASP B CA 1
ATOM 7445 C C . ASP B 1 173 ? 0.854 31.297 -4.812 1 60.59 173 ASP B C 1
ATOM 7447 O O . ASP B 1 173 ? 1.731 32.031 -4.324 1 60.59 173 ASP B O 1
ATOM 7451 N N . THR B 1 174 ? 0.119 30.406 -4.223 1 67.88 174 THR B N 1
ATOM 7452 C CA . THR B 1 174 ? 0.379 30.125 -2.818 1 67.88 174 THR B CA 1
ATOM 7453 C C . THR B 1 174 ? 0.74 28.656 -2.629 1 67.88 174 THR B C 1
ATOM 7455 O O . THR B 1 174 ? -0.118 27.766 -2.754 1 67.88 174 THR B O 1
ATOM 7458 N N . GLU B 1 175 ? 1.925 28.5 -2.227 1 82.44 175 GLU B N 1
ATOM 7459 C CA . GLU B 1 175 ? 2.391 27.109 -2.16 1 82.44 175 GLU B CA 1
ATOM 7460 C C . GLU B 1 175 ? 1.925 26.438 -0.875 1 82.44 175 GLU B C 1
ATOM 7462 O O . GLU B 1 175 ? 1.683 25.234 -0.857 1 82.44 175 GLU B O 1
ATOM 7467 N N . PHE B 1 176 ? 1.814 27.281 0.177 1 87.94 176 PHE B N 1
ATOM 7468 C CA . PHE B 1 176 ? 1.344 26.766 1.46 1 87.94 176 PHE B CA 1
ATOM 7469 C C . PHE B 1 176 ? -0.108 27.172 1.7 1 87.94 176 PHE B C 1
ATOM 7471 O O . PHE B 1 176 ? -0.426 28.359 1.78 1 87.94 176 PHE B O 1
ATOM 7478 N N . ARG B 1 177 ? -0.997 26.219 1.759 1 89.81 177 ARG B N 1
ATOM 7479 C CA . ARG B 1 177 ? -2.408 26.484 2.01 1 89.81 177 ARG B CA 1
ATOM 7480 C C . ARG B 1 177 ? -2.826 25.984 3.387 1 89.81 177 ARG B C 1
ATOM 7482 O O . ARG B 1 177 ? -3.211 24.828 3.539 1 89.81 177 ARG B O 1
ATOM 7489 N N . PHE B 1 178 ? -2.889 26.922 4.27 1 91.06 178 PHE B N 1
ATOM 7490 C CA . PHE B 1 178 ? -3.172 26.578 5.656 1 91.06 178 PHE B CA 1
ATOM 7491 C C . PHE B 1 178 ? -4.668 26.375 5.871 1 91.06 178 PHE B C 1
ATOM 7493 O O . PHE B 1 178 ? -5.488 27.016 5.203 1 91.06 178 PHE B O 1
ATOM 7500 N N . GLN B 1 179 ? -4.922 25.531 6.789 1 85.38 179 GLN B N 1
ATOM 7501 C CA . GLN B 1 179 ? -6.305 25.234 7.16 1 85.38 179 GLN B CA 1
ATOM 7502 C C . GLN B 1 179 ? -6.602 25.734 8.578 1 85.38 179 GLN B C 1
ATOM 7504 O O . GLN B 1 179 ? -5.699 25.812 9.414 1 85.38 179 GLN B O 1
ATOM 7509 N N . THR B 1 180 ? -7.836 26.094 8.711 1 78.44 180 THR B N 1
ATOM 7510 C CA . THR B 1 180 ? -8.266 26.453 10.055 1 78.44 180 THR B CA 1
ATOM 7511 C C . THR B 1 180 ? -8.656 25.219 10.859 1 78.44 180 THR B C 1
ATOM 7513 O O . THR B 1 180 ? -8.883 24.156 10.297 1 78.44 180 THR B O 1
ATOM 7516 N N . ASN B 1 181 ? -8.672 25.484 12.133 1 73.69 181 ASN B N 1
ATOM 7517 C CA . ASN B 1 181 ? -9.031 24.359 13.008 1 73.69 181 ASN B CA 1
ATOM 7518 C C . ASN B 1 181 ? -10.43 23.844 12.703 1 73.69 181 ASN B C 1
ATOM 7520 O O . ASN B 1 181 ? -11.344 24.625 12.453 1 73.69 181 ASN B O 1
ATOM 7524 N N . HIS B 1 182 ? -10.453 22.562 12.578 1 75 182 HIS B N 1
ATOM 7525 C CA . HIS B 1 182 ? -11.742 21.922 12.414 1 75 182 HIS B CA 1
ATOM 7526 C C . HIS B 1 182 ? -12.258 21.359 13.734 1 75 182 HIS B C 1
ATOM 7528 O O . HIS B 1 182 ? -11.492 20.781 14.508 1 75 182 HIS B O 1
ATOM 7534 N N . PRO B 1 183 ? -13.531 21.562 13.953 1 74.69 183 PRO B N 1
ATOM 7535 C CA . PRO B 1 183 ? -14.078 21.062 15.211 1 74.69 183 PRO B CA 1
ATOM 7536 C C . PRO B 1 183 ? -14 19.531 15.312 1 74.69 183 PRO B C 1
ATOM 7538 O O . PRO B 1 183 ? -13.859 18.984 16.406 1 74.69 183 PRO B O 1
ATOM 7541 N N . ASN B 1 184 ? -14.109 18.859 14.195 1 81.25 184 ASN B N 1
ATOM 7542 C CA . ASN B 1 184 ? -14.031 17.391 14.18 1 81.25 184 ASN B CA 1
ATOM 7543 C C . ASN B 1 184 ? -12.797 16.906 13.43 1 81.25 184 ASN B C 1
ATOM 7545 O O . ASN B 1 184 ? -12.82 16.781 12.203 1 81.25 184 ASN B O 1
ATOM 7549 N N . ILE B 1 185 ? -11.828 16.5 14.211 1 86.81 185 ILE B N 1
ATOM 7550 C CA . ILE B 1 185 ? -10.57 16.125 13.586 1 86.81 185 ILE B CA 1
ATOM 7551 C C . ILE B 1 185 ? -10.523 14.609 13.391 1 86.81 185 ILE B C 1
ATOM 7553 O O . ILE B 1 185 ? -9.734 14.102 12.594 1 86.81 185 ILE B O 1
ATOM 7557 N N . PHE B 1 186 ? -11.398 13.883 14.031 1 91.12 186 PHE B N 1
ATOM 7558 C CA . PHE B 1 186 ? -11.359 12.422 13.977 1 91.12 186 PHE B CA 1
ATOM 7559 C C . PHE B 1 186 ? -12.367 11.891 12.961 1 91.12 186 PHE B C 1
ATOM 7561 O O . PHE B 1 186 ? -13.398 12.516 12.719 1 91.12 186 PHE B O 1
ATOM 7568 N N . PRO B 1 187 ? -12.078 10.695 12.398 1 94.12 187 PRO B N 1
ATOM 7569 C CA . PRO B 1 187 ? -10.82 9.945 12.398 1 94.12 187 PRO B CA 1
ATOM 7570 C C . PRO B 1 187 ? -9.812 10.5 11.391 1 94.12 187 PRO B C 1
ATOM 7572 O O . PRO B 1 187 ? -10.188 11.219 10.469 1 94.12 187 PRO B O 1
ATOM 7575 N N . TYR B 1 188 ? -8.586 10.305 11.633 1 94.75 188 TYR B N 1
ATOM 7576 C CA . TYR B 1 188 ? -7.562 10.695 10.664 1 94.75 188 TYR B CA 1
ATOM 7577 C C . TYR B 1 188 ? -6.426 9.68 10.648 1 94.75 188 TYR B C 1
ATOM 7579 O O . TYR B 1 188 ? -6.367 8.781 11.484 1 94.75 188 TYR B O 1
ATOM 7587 N N . LEU B 1 189 ? -5.645 9.711 9.578 1 97.12 189 LEU B N 1
ATOM 7588 C CA . LEU B 1 189 ? -4.438 8.906 9.438 1 97.12 189 LEU B CA 1
ATOM 7589 C C . LEU B 1 189 ? -3.191 9.734 9.734 1 97.12 189 LEU B C 1
ATOM 7591 O O . LEU B 1 189 ? -3.041 10.844 9.219 1 97.12 189 LEU B O 1
ATOM 7595 N N . LEU B 1 190 ? -2.389 9.273 10.664 1 97.12 190 LEU B N 1
ATOM 7596 C CA . LEU B 1 190 ? -1.088 9.883 10.906 1 97.12 190 LEU B CA 1
ATOM 7597 C C . LEU B 1 190 ? 0.032 9.039 10.312 1 97.12 190 LEU B C 1
ATOM 7599 O O . LEU B 1 190 ? 0.178 7.863 10.656 1 97.12 190 LEU B O 1
ATOM 7603 N N . VAL B 1 191 ? 0.736 9.547 9.375 1 98 191 VAL B N 1
ATOM 7604 C CA . VAL B 1 191 ? 1.938 8.93 8.82 1 98 191 VAL B CA 1
ATOM 7605 C C . VAL B 1 191 ? 3.178 9.609 9.406 1 98 191 VAL B C 1
ATOM 7607 O O . VAL B 1 191 ? 3.537 10.719 9.008 1 98 191 VAL B O 1
ATOM 7610 N N . ASN B 1 192 ? 3.771 8.945 10.375 1 95.56 192 ASN B N 1
ATOM 7611 C CA . ASN B 1 192 ? 4.949 9.461 11.062 1 95.56 192 ASN B CA 1
ATOM 7612 C C . ASN B 1 192 ? 6.238 8.969 10.422 1 95.56 192 ASN B C 1
ATOM 7614 O O . ASN B 1 192 ? 6.566 7.781 10.516 1 95.56 192 ASN B O 1
ATOM 7618 N N . ILE B 1 193 ? 6.977 9.906 9.789 1 95.75 193 ILE B N 1
ATOM 7619 C CA . ILE B 1 193 ? 8.18 9.539 9.047 1 95.75 193 ILE B CA 1
ATOM 7620 C C . ILE B 1 193 ? 9.414 9.883 9.875 1 95.75 193 ILE B C 1
ATOM 7622 O O . ILE B 1 193 ? 9.898 11.016 9.836 1 95.75 193 ILE B O 1
ATOM 7626 N N . GLY B 1 194 ? 9.992 8.984 10.609 1 90.88 194 GLY B N 1
ATOM 7627 C CA . GLY B 1 194 ? 11.289 9.07 11.266 1 90.88 194 GLY B CA 1
ATOM 7628 C C . GLY B 1 194 ? 12.375 8.305 10.539 1 90.88 194 GLY B C 1
ATOM 7629 O O . GLY B 1 194 ? 12.539 8.445 9.328 1 90.88 194 GLY B O 1
ATOM 7630 N N . SER B 1 195 ? 13.117 7.477 11.422 1 89.94 195 SER B N 1
ATOM 7631 C CA . SER B 1 195 ? 14.023 6.559 10.742 1 89.94 195 SER B CA 1
ATOM 7632 C C . SER B 1 195 ? 13.258 5.602 9.828 1 89.94 195 SER B C 1
ATOM 7634 O O . SER B 1 195 ? 13.688 5.332 8.703 1 89.94 195 SER B O 1
ATOM 7636 N N . GLY B 1 196 ? 12.281 5.031 10.383 1 93.19 196 GLY B N 1
ATOM 7637 C CA . GLY B 1 196 ? 11.281 4.32 9.602 1 93.19 196 GLY B CA 1
ATOM 7638 C C . GLY B 1 196 ? 9.953 5.059 9.508 1 93.19 196 GLY B C 1
ATOM 7639 O O . GLY B 1 196 ? 9.883 6.25 9.812 1 93.19 196 GLY B O 1
ATOM 7640 N N . VAL B 1 197 ? 8.93 4.43 8.984 1 96.38 197 VAL B N 1
ATOM 7641 C CA . VAL B 1 197 ? 7.609 5.043 8.844 1 96.38 197 VAL B CA 1
ATOM 7642 C C . VAL B 1 197 ? 6.586 4.254 9.656 1 96.38 197 VAL B C 1
ATOM 7644 O O . VAL B 1 197 ? 6.582 3.021 9.633 1 96.38 197 VAL B O 1
ATOM 7647 N N . SER B 1 198 ? 5.82 4.906 10.43 1 95 198 SER B N 1
ATOM 7648 C CA . SER B 1 198 ? 4.691 4.316 11.148 1 95 198 SER B CA 1
ATOM 7649 C C . SER B 1 198 ? 3.367 4.91 10.68 1 95 198 SER B C 1
ATOM 7651 O O . SER B 1 198 ? 3.244 6.129 10.531 1 95 198 SER B O 1
ATOM 7653 N N . ILE B 1 199 ? 2.449 4.121 10.359 1 97.19 199 ILE B N 1
ATOM 7654 C CA . ILE B 1 199 ? 1.126 4.547 9.914 1 97.19 199 ILE B CA 1
ATOM 7655 C C . ILE B 1 199 ? 0.083 4.168 10.961 1 97.19 199 ILE B C 1
ATOM 7657 O O . ILE B 1 199 ? -0.105 2.984 11.258 1 97.19 199 ILE B O 1
ATOM 7661 N N . VAL B 1 200 ? -0.604 5.172 11.477 1 96.06 200 VAL B N 1
ATOM 7662 C CA . VAL B 1 200 ? -1.508 4.969 12.609 1 96.06 200 VAL B CA 1
ATOM 7663 C C . VAL B 1 200 ? -2.881 5.551 12.281 1 96.06 200 VAL B C 1
ATOM 7665 O O . VAL B 1 200 ? -2.986 6.691 11.82 1 96.06 200 VAL B O 1
ATOM 7668 N N . LYS B 1 201 ? -3.916 4.758 12.469 1 96.81 201 LYS B N 1
ATOM 7669 C CA . LYS B 1 201 ? -5.297 5.23 12.398 1 96.81 201 LYS B CA 1
ATOM 7670 C C . LYS B 1 201 ? -5.766 5.742 13.758 1 96.81 201 LYS B C 1
ATOM 7672 O O . LYS B 1 201 ? -5.742 5.008 14.75 1 96.81 201 LYS B O 1
ATOM 7677 N N . VAL B 1 202 ? -6.07 7.023 13.82 1 96.06 202 VAL B N 1
ATOM 7678 C CA . VAL B 1 202 ? -6.531 7.629 15.062 1 96.06 202 VAL B CA 1
ATOM 7679 C C . VAL B 1 202 ? -8.047 7.812 15.016 1 96.06 202 VAL B C 1
ATOM 7681 O O . VAL B 1 202 ? -8.562 8.562 14.188 1 96.06 202 VAL B O 1
ATOM 7684 N N . GLU B 1 203 ? -8.734 7.199 15.914 1 95.06 203 GLU B N 1
ATOM 7685 C CA . GLU B 1 203 ? -10.195 7.199 15.906 1 95.06 203 GLU B CA 1
ATOM 7686 C C . GLU B 1 203 ? -10.75 8.266 16.844 1 95.06 203 GLU B C 1
ATOM 7688 O O . GLU B 1 203 ? -11.766 8.891 16.547 1 95.06 203 GLU B O 1
ATOM 7693 N N . THR B 1 204 ? -10.164 8.297 18.031 1 91.56 204 THR B N 1
ATOM 7694 C CA . THR B 1 204 ? -10.531 9.289 19.047 1 91.56 204 THR B CA 1
ATOM 7695 C C . THR B 1 204 ? -9.305 9.773 19.797 1 91.56 204 THR B C 1
ATOM 7697 O O . THR B 1 204 ? -8.172 9.438 19.453 1 91.56 204 THR B O 1
ATOM 7700 N N . GLY B 1 205 ? -9.508 10.586 20.75 1 85.19 205 GLY B N 1
ATOM 7701 C CA . GLY B 1 205 ? -8.406 11.156 21.516 1 85.19 205 GLY B CA 1
ATOM 7702 C C . GLY B 1 205 ? -7.543 10.109 22.188 1 85.19 205 GLY B C 1
ATOM 7703 O O . GLY B 1 205 ? -6.34 10.305 22.359 1 85.19 205 GLY B O 1
ATOM 7704 N N . ASP B 1 206 ? -8.047 9.016 22.469 1 84.19 206 ASP B N 1
ATOM 7705 C CA . ASP B 1 206 ? -7.293 8.023 23.234 1 84.19 206 ASP B CA 1
ATOM 7706 C C . ASP B 1 206 ? -7.32 6.66 22.531 1 84.19 206 ASP B C 1
ATOM 7708 O O . ASP B 1 206 ? -6.875 5.66 23.094 1 84.19 206 ASP B O 1
ATOM 7712 N N . LYS B 1 207 ? -7.891 6.637 21.406 1 93.94 207 LYS B N 1
ATOM 7713 C CA . LYS B 1 207 ? -7.988 5.371 20.688 1 93.94 207 LYS B CA 1
ATOM 7714 C C . LYS B 1 207 ? -7.301 5.457 19.328 1 93.94 207 LYS B C 1
ATOM 7716 O O . LYS B 1 207 ? -7.707 6.242 18.469 1 93.94 207 LYS B O 1
ATOM 7721 N N . PHE B 1 208 ? -6.273 4.633 19.172 1 94.25 208 PHE B N 1
ATOM 7722 C CA . PHE B 1 208 ? -5.555 4.582 17.891 1 94.25 208 PHE B CA 1
ATOM 7723 C C . PHE B 1 208 ? -5.039 3.176 17.625 1 94.25 208 PHE B C 1
ATOM 7725 O O . PHE B 1 208 ? -4.992 2.34 18.531 1 94.25 208 PHE B O 1
ATOM 7732 N N . GLU B 1 209 ? -4.738 2.875 16.391 1 94.19 209 GLU B N 1
ATOM 7733 C CA . GLU B 1 209 ? -4.262 1.563 15.961 1 94.19 209 GLU B CA 1
ATOM 7734 C C . GLU B 1 209 ? -3.135 1.691 14.938 1 94.19 209 GLU B C 1
ATOM 7736 O O . GLU B 1 209 ? -3.258 2.428 13.961 1 94.19 209 GLU B O 1
ATOM 7741 N N . TRP B 1 210 ? -2 1.039 15.273 1 94.19 210 TRP B N 1
ATOM 7742 C CA . TRP B 1 210 ? -0.96 0.9 14.258 1 94.19 210 TRP B CA 1
ATOM 7743 C C . TRP B 1 210 ? -1.416 -0.023 13.133 1 94.19 210 TRP B C 1
ATOM 7745 O O . TRP B 1 210 ? -1.646 -1.214 13.352 1 94.19 210 TRP B O 1
ATOM 7755 N N . ILE B 1 211 ? -1.562 0.409 11.93 1 95.06 211 ILE B N 1
ATOM 7756 C CA . ILE B 1 211 ? -2.176 -0.394 10.883 1 95.06 211 ILE B CA 1
ATOM 7757 C C . ILE B 1 211 ? -1.135 -0.736 9.82 1 95.06 211 ILE B C 1
ATOM 7759 O O . ILE B 1 211 ? -1.406 -1.517 8.906 1 95.06 211 ILE B O 1
ATOM 7763 N N . GLY B 1 212 ? 0.063 -0.095 9.938 1 94.25 212 GLY B N 1
ATOM 7764 C CA . GLY B 1 212 ? 1.12 -0.408 8.992 1 94.25 212 GLY B CA 1
ATOM 7765 C C . GLY B 1 212 ? 2.371 0.423 9.195 1 94.25 212 GLY B C 1
ATOM 7766 O O . GLY B 1 212 ? 2.426 1.262 10.102 1 94.25 212 GLY B O 1
ATOM 7767 N N . GLY B 1 213 ? 3.393 0.219 8.383 1 95.56 213 GLY B N 1
ATOM 7768 C CA . GLY B 1 213 ? 4.672 0.911 8.422 1 95.56 213 GLY B CA 1
ATOM 7769 C C . GLY B 1 213 ? 5.613 0.489 7.316 1 95.56 213 GLY B C 1
ATOM 7770 O O . GLY B 1 213 ? 5.254 -0.322 6.461 1 95.56 213 GLY B O 1
ATOM 7771 N N . SER B 1 214 ? 6.746 1.102 7.289 1 97.12 214 SER B N 1
ATOM 7772 C CA . SER B 1 214 ? 7.766 0.804 6.289 1 97.12 214 SER B CA 1
ATOM 7773 C C . SER B 1 214 ? 9.172 1.006 6.852 1 97.12 214 SER B C 1
ATOM 7775 O O . SER B 1 214 ? 9.391 1.89 7.684 1 97.12 214 SER B O 1
ATOM 7777 N N . SER B 1 215 ? 10.039 0.156 6.449 1 96.69 215 SER B N 1
ATOM 7778 C CA . SER B 1 215 ? 11.445 0.324 6.812 1 96.69 215 SER B CA 1
ATOM 7779 C C . SER B 1 215 ? 12.117 1.373 5.938 1 96.69 215 SER B C 1
ATOM 7781 O O . SER B 1 215 ? 13.25 1.772 6.199 1 96.69 215 SER B O 1
ATOM 7783 N N . ILE B 1 216 ? 11.43 1.793 4.887 1 97.75 216 ILE B N 1
ATOM 7784 C CA . ILE B 1 216 ? 11.953 2.82 3.992 1 97.75 216 ILE B CA 1
ATOM 7785 C C . ILE B 1 216 ? 11.484 4.195 4.465 1 97.75 216 ILE B C 1
ATOM 7787 O O . ILE B 1 216 ? 10.375 4.629 4.145 1 97.75 216 ILE B O 1
ATOM 7791 N N . GLY B 1 217 ? 12.297 4.91 5.191 1 95.88 217 GLY B N 1
ATOM 7792 C CA . GLY B 1 217 ? 11.992 6.223 5.738 1 95.88 217 GLY B CA 1
ATOM 7793 C C . GLY B 1 217 ? 13.195 7.148 5.762 1 95.88 217 GLY B C 1
ATOM 7794 O O . GLY B 1 217 ? 14.023 7.117 4.852 1 95.88 217 GLY B O 1
ATOM 7795 N N . GLY B 1 218 ? 13.25 8.031 6.695 1 93.88 218 GLY B N 1
ATOM 7796 C CA . GLY B 1 218 ? 14.336 8.992 6.801 1 93.88 218 GLY B CA 1
ATOM 7797 C C . GLY B 1 218 ? 15.688 8.344 7.043 1 93.88 218 GLY B C 1
ATOM 7798 O O . GLY B 1 218 ? 16.703 8.844 6.566 1 93.88 218 GLY B O 1
ATOM 7799 N N . GLY B 1 219 ? 15.688 7.285 7.863 1 93.5 219 GLY B N 1
ATOM 7800 C CA . GLY B 1 219 ? 16.938 6.57 8.086 1 93.5 219 GLY B CA 1
ATOM 7801 C C . GLY B 1 219 ? 17.5 5.938 6.828 1 93.5 219 GLY B C 1
ATOM 7802 O O . GLY B 1 219 ? 18.703 5.859 6.66 1 93.5 219 GLY B O 1
ATOM 7803 N N . THR B 1 220 ? 16.641 5.438 5.988 1 97 220 THR B N 1
ATOM 7804 C CA . THR B 1 220 ? 17.047 4.875 4.707 1 97 220 THR B CA 1
ATOM 7805 C C . THR B 1 220 ? 17.641 5.957 3.809 1 97 220 THR B C 1
ATOM 7807 O O . THR B 1 220 ? 18.688 5.742 3.18 1 97 220 THR B O 1
ATOM 7810 N N . PHE B 1 221 ? 17 7.129 3.729 1 96.75 221 PHE B N 1
ATOM 7811 C CA . PHE B 1 221 ? 17.484 8.258 2.949 1 96.75 221 PHE B CA 1
ATOM 7812 C C . PHE B 1 221 ? 18.875 8.672 3.416 1 96.75 221 PHE B C 1
ATOM 7814 O O . PHE B 1 221 ? 19.781 8.852 2.6 1 96.75 221 PHE B O 1
ATOM 7821 N N . TRP B 1 222 ? 18.953 8.766 4.691 1 94.19 222 TRP B N 1
ATOM 7822 C CA . TRP B 1 222 ? 20.219 9.188 5.289 1 94.19 222 TRP B CA 1
ATOM 7823 C C . TRP B 1 222 ? 21.312 8.141 5.059 1 94.19 222 TRP B C 1
ATOM 7825 O O . TRP B 1 222 ? 22.422 8.477 4.621 1 94.19 222 TRP B O 1
ATOM 7835 N N . GLY B 1 223 ? 21.016 6.871 5.375 1 95.31 223 GLY B N 1
ATOM 7836 C CA . GLY B 1 223 ? 21.984 5.797 5.246 1 95.31 223 GLY B CA 1
ATOM 7837 C C . GLY B 1 223 ? 22.453 5.594 3.818 1 95.31 223 GLY B C 1
ATOM 7838 O O . GLY B 1 223 ? 23.656 5.582 3.555 1 95.31 223 GLY B O 1
ATOM 7839 N N . LEU B 1 224 ? 21.547 5.391 2.854 1 97.06 224 LEU B N 1
ATOM 7840 C CA . LEU B 1 224 ? 21.891 5.234 1.447 1 97.06 224 LEU B CA 1
ATOM 7841 C C . LEU B 1 224 ? 22.562 6.496 0.908 1 97.06 224 LEU B C 1
ATOM 7843 O O . LEU B 1 224 ? 23.516 6.418 0.126 1 97.06 224 LEU B O 1
ATOM 7847 N N . GLY B 1 225 ? 21.984 7.684 1.312 1 96.62 225 GLY B N 1
ATOM 7848 C CA . GLY B 1 225 ? 22.594 8.938 0.889 1 96.62 225 GLY B CA 1
ATOM 7849 C C . GLY B 1 225 ? 24.047 9.078 1.299 1 96.62 225 GLY B C 1
ATOM 7850 O O . GLY B 1 225 ? 24.875 9.523 0.506 1 96.62 225 GLY B O 1
ATOM 7851 N N . ALA B 1 226 ? 24.312 8.703 2.559 1 94.62 226 ALA B N 1
ATOM 7852 C CA . ALA B 1 226 ? 25.688 8.781 3.064 1 94.62 226 ALA B CA 1
ATOM 7853 C C . ALA B 1 226 ? 26.609 7.859 2.279 1 94.62 226 ALA B C 1
ATOM 7855 O O . ALA B 1 226 ? 27.75 8.227 1.979 1 94.62 226 ALA B O 1
ATOM 7856 N N . LEU B 1 227 ? 26.172 6.68 1.978 1 95.25 227 LEU B N 1
ATOM 7857 C CA . LEU B 1 227 ? 26.969 5.703 1.251 1 95.25 227 LEU B CA 1
ATOM 7858 C C . LEU B 1 227 ? 27.219 6.164 -0.182 1 95.25 227 LEU B C 1
ATOM 7860 O O . LEU B 1 227 ? 28.312 5.977 -0.719 1 95.25 227 LEU B O 1
ATOM 7864 N N . LEU B 1 228 ? 26.219 6.816 -0.791 1 95.38 228 LEU B N 1
ATOM 7865 C CA . LEU B 1 228 ? 26.281 7.18 -2.201 1 95.38 228 LEU B CA 1
ATOM 7866 C C . LEU B 1 228 ? 27.031 8.484 -2.396 1 95.38 228 LEU B C 1
ATOM 7868 O O . LEU B 1 228 ? 27.734 8.664 -3.4 1 95.38 228 LEU B O 1
ATOM 7872 N N . THR B 1 229 ? 26.906 9.445 -1.428 1 94.5 229 THR B N 1
ATOM 7873 C CA . THR B 1 229 ? 27.422 10.789 -1.635 1 94.5 229 THR B CA 1
ATOM 7874 C C . THR B 1 229 ? 28.594 11.07 -0.692 1 94.5 229 THR B C 1
ATOM 7876 O O . THR B 1 229 ? 29.328 12.047 -0.874 1 94.5 229 THR B O 1
ATOM 7879 N N . LYS B 1 230 ? 28.766 10.328 0.325 1 90.19 230 LYS B N 1
ATOM 7880 C CA . LYS B 1 230 ? 29.797 10.508 1.352 1 90.19 230 LYS B CA 1
ATOM 7881 C C . LYS B 1 230 ? 29.531 11.758 2.182 1 90.19 230 LYS B C 1
ATOM 7883 O O . LYS B 1 230 ? 30.469 12.406 2.656 1 90.19 230 LYS B O 1
ATOM 7888 N N . THR B 1 231 ? 28.297 12.102 2.17 1 87.12 231 THR B N 1
ATOM 7889 C CA . THR B 1 231 ? 27.844 13.195 3.027 1 87.12 231 THR B CA 1
ATOM 7890 C C . THR B 1 231 ? 27.25 12.648 4.324 1 87.12 231 THR B C 1
ATOM 7892 O O . THR B 1 231 ? 26.375 11.773 4.297 1 87.12 231 THR B O 1
ATOM 7895 N N . LYS B 1 232 ? 27.594 13.219 5.453 1 80.12 232 LYS B N 1
ATOM 7896 C CA . LYS B 1 232 ? 27.203 12.617 6.723 1 80.12 232 LYS B CA 1
ATOM 7897 C C . LYS B 1 232 ? 26.062 13.398 7.379 1 80.12 232 LYS B C 1
ATOM 7899 O O . LYS B 1 232 ? 25.438 12.906 8.32 1 80.12 232 LYS B O 1
ATOM 7904 N N . LYS B 1 233 ? 25.734 14.547 6.953 1 82 233 LYS B N 1
ATOM 7905 C CA . LYS B 1 233 ? 24.672 15.336 7.574 1 82 233 LYS B CA 1
ATOM 7906 C C . LYS B 1 233 ? 23.375 15.25 6.762 1 82 233 LYS B C 1
ATOM 7908 O O . LYS B 1 233 ? 23.406 15.422 5.539 1 82 233 LYS B O 1
ATOM 7913 N N . PHE B 1 234 ? 22.312 15.102 7.445 1 85.75 234 PHE B N 1
ATOM 7914 C CA . PHE B 1 234 ? 21.016 14.93 6.82 1 85.75 234 PHE B CA 1
ATOM 7915 C C . PHE B 1 234 ? 20.625 16.172 6.023 1 85.75 234 PHE B C 1
ATOM 7917 O O . PHE B 1 234 ? 20.172 16.078 4.883 1 85.75 234 PHE B O 1
ATOM 7924 N N . ASP B 1 235 ? 20.812 17.375 6.613 1 81.12 235 ASP B N 1
ATOM 7925 C CA . ASP B 1 235 ? 20.406 18.609 5.965 1 81.12 235 ASP B CA 1
ATOM 7926 C C . ASP B 1 235 ? 21.25 18.875 4.711 1 81.12 235 ASP B C 1
ATOM 7928 O O . ASP B 1 235 ? 20.75 19.438 3.736 1 81.12 235 ASP B O 1
ATOM 7932 N N . GLU B 1 236 ? 22.453 18.469 4.77 1 87.75 236 GLU B N 1
ATOM 7933 C CA . GLU B 1 236 ? 23.297 18.609 3.586 1 87.75 236 GLU B CA 1
ATOM 7934 C C . GLU B 1 236 ? 22.812 17.703 2.457 1 87.75 236 GLU B C 1
ATOM 7936 O O . GLU B 1 236 ? 22.891 18.078 1.283 1 87.75 236 GLU B O 1
ATOM 7941 N N . LEU B 1 237 ? 22.406 16.562 2.857 1 91.44 237 LEU B N 1
ATOM 7942 C CA . LEU B 1 237 ? 21.859 15.633 1.868 1 91.44 237 LEU B CA 1
ATOM 7943 C C . LEU B 1 237 ? 20.609 16.219 1.212 1 91.44 237 LEU B C 1
ATOM 7945 O O . LEU B 1 237 ? 20.406 16.062 0.004 1 91.44 237 LEU B O 1
ATOM 7949 N N . LEU B 1 238 ? 19.781 16.875 1.992 1 88.88 238 LEU B N 1
ATOM 7950 C CA . LEU B 1 238 ? 18.578 17.5 1.466 1 88.88 238 LEU B CA 1
ATOM 7951 C C . LEU B 1 238 ? 18.938 18.641 0.518 1 88.88 238 LEU B C 1
ATOM 7953 O O . LEU B 1 238 ? 18.25 18.859 -0.487 1 88.88 238 LEU B O 1
ATOM 7957 N N . GLN B 1 239 ? 19.984 19.328 0.843 1 88.56 239 GLN B N 1
ATOM 7958 C CA . GLN B 1 239 ? 20.453 20.406 -0.02 1 88.56 239 GLN B CA 1
ATOM 7959 C C . GLN B 1 239 ? 20.938 19.875 -1.362 1 88.56 239 GLN B C 1
ATOM 7961 O O . GLN B 1 239 ? 20.656 20.453 -2.41 1 88.56 239 GLN B O 1
ATOM 7966 N N . LEU B 1 240 ? 21.641 18.766 -1.303 1 93.81 240 LEU B N 1
ATOM 7967 C CA . LEU B 1 240 ? 22.078 18.125 -2.539 1 93.81 240 LEU B CA 1
ATOM 7968 C C . LEU B 1 240 ? 20.875 17.734 -3.395 1 93.81 240 LEU B C 1
ATOM 7970 O O . LEU B 1 240 ? 20.844 18 -4.598 1 93.81 240 LEU B O 1
ATOM 7974 N N . ALA B 1 241 ? 19.906 17.172 -2.764 1 93.5 241 ALA B N 1
ATOM 7975 C CA . ALA B 1 241 ? 18.703 16.703 -3.473 1 93.5 241 ALA B CA 1
ATOM 7976 C C . ALA B 1 241 ? 17.969 17.875 -4.133 1 93.5 241 ALA B C 1
ATOM 7978 O O . ALA B 1 241 ? 17.391 17.703 -5.211 1 93.5 241 ALA B O 1
ATOM 7979 N N . SER B 1 242 ? 17.984 19 -3.504 1 88.88 242 SER B N 1
ATOM 7980 C CA . SER B 1 242 ? 17.25 20.156 -4.023 1 88.88 242 SER B CA 1
ATOM 7981 C C . SER B 1 242 ? 17.875 20.672 -5.316 1 88.88 242 SER B C 1
ATOM 7983 O O . SER B 1 242 ? 17.203 21.297 -6.137 1 88.88 242 SER B O 1
ATOM 7985 N N . LYS B 1 243 ? 19.141 20.344 -5.543 1 92.5 243 LYS B N 1
ATOM 7986 C CA . LYS B 1 243 ? 19.859 20.859 -6.703 1 92.5 243 LYS B CA 1
ATOM 7987 C C . LYS B 1 243 ? 19.922 19.812 -7.816 1 92.5 243 LYS B C 1
ATOM 7989 O O . LYS B 1 243 ? 20.266 20.141 -8.953 1 92.5 243 LYS B O 1
ATOM 7994 N N . GLY B 1 244 ? 19.547 18.641 -7.531 1 95.56 244 GLY B N 1
ATOM 7995 C CA . GLY B 1 244 ? 19.781 17.531 -8.453 1 95.56 244 GLY B CA 1
ATOM 7996 C C . GLY B 1 244 ? 18.672 17.391 -9.484 1 95.56 244 GLY B C 1
ATOM 7997 O O . GLY B 1 244 ? 17.594 17.953 -9.336 1 95.56 244 GLY B O 1
ATOM 7998 N N . GLN B 1 245 ? 19.062 16.688 -10.516 1 96.31 245 GLN B N 1
ATOM 7999 C CA . GLN B 1 245 ? 18.125 16.25 -11.539 1 96.31 245 GLN B CA 1
ATOM 8000 C C . GLN B 1 245 ? 18 14.734 -11.578 1 96.31 245 GLN B C 1
ATOM 8002 O O . GLN B 1 245 ? 18.812 14.055 -12.188 1 96.31 245 GLN B O 1
ATOM 8007 N N . HIS B 1 246 ? 16.828 14.266 -11.148 1 95.31 246 HIS B N 1
ATOM 8008 C CA . HIS B 1 246 ? 16.688 12.828 -10.969 1 95.31 246 HIS B CA 1
ATOM 8009 C C . HIS B 1 246 ? 16.609 12.102 -12.305 1 95.31 246 HIS B C 1
ATOM 8011 O O . HIS B 1 246 ? 16.953 10.922 -12.398 1 95.31 246 HIS B O 1
ATOM 8017 N N . THR B 1 247 ? 16.219 12.758 -13.438 1 95.88 247 THR B N 1
ATOM 8018 C CA . THR B 1 247 ? 16.047 12.141 -14.742 1 95.88 247 THR B CA 1
ATOM 8019 C C . THR B 1 247 ? 17.375 11.641 -15.289 1 95.88 247 THR B C 1
ATOM 8021 O O . THR B 1 247 ? 17.406 10.844 -16.234 1 95.88 247 THR B O 1
ATOM 8024 N N . ASN B 1 248 ? 18.469 12.086 -14.695 1 95.81 248 ASN B N 1
ATOM 8025 C CA . ASN B 1 248 ? 19.781 11.609 -15.086 1 95.81 248 ASN B CA 1
ATOM 8026 C C . ASN B 1 248 ? 20.078 10.234 -14.508 1 95.81 248 ASN B C 1
ATOM 8028 O O . ASN B 1 248 ? 20.984 9.539 -14.969 1 95.81 248 ASN B O 1
ATOM 8032 N N . VAL B 1 249 ? 19.312 9.852 -13.516 1 96.5 249 VAL B N 1
ATOM 8033 C CA . VAL B 1 249 ? 19.594 8.609 -12.797 1 96.5 249 VAL B CA 1
ATOM 8034 C C . VAL B 1 249 ? 18.422 7.645 -12.969 1 96.5 249 VAL B C 1
ATOM 8036 O O . VAL B 1 249 ? 18.625 6.445 -13.164 1 96.5 249 VAL B O 1
ATOM 8039 N N . ASP B 1 250 ? 17.219 8.156 -12.938 1 96.69 250 ASP B N 1
ATOM 8040 C CA . ASP B 1 250 ? 16.016 7.348 -13.008 1 96.69 250 ASP B CA 1
ATOM 8041 C C . ASP B 1 250 ? 15.656 7.02 -14.453 1 96.69 250 ASP B C 1
ATOM 8043 O O . ASP B 1 250 ? 15.93 7.805 -15.367 1 96.69 250 ASP B O 1
ATOM 8047 N N . MET B 1 251 ? 15.078 5.895 -14.609 1 94.25 251 MET B N 1
ATOM 8048 C CA . MET B 1 251 ? 14.484 5.52 -15.883 1 94.25 251 MET B CA 1
ATOM 8049 C C . MET B 1 251 ? 13.016 5.941 -15.945 1 94.25 251 MET B C 1
ATOM 8051 O O . MET B 1 251 ? 12.234 5.613 -15.055 1 94.25 251 MET B O 1
ATOM 8055 N N . LEU B 1 252 ? 12.672 6.664 -16.969 1 94.62 252 LEU B N 1
ATOM 8056 C CA . LEU B 1 252 ? 11.297 7.117 -17.141 1 94.62 252 LEU B CA 1
ATOM 8057 C C . LEU B 1 252 ? 10.531 6.176 -18.078 1 94.62 252 LEU B C 1
ATOM 8059 O O . LEU B 1 252 ? 11.133 5.359 -18.766 1 94.62 252 LEU B O 1
ATOM 8063 N N . VAL B 1 253 ? 9.227 6.227 -18.047 1 91.94 253 VAL B N 1
ATOM 8064 C CA . VAL B 1 253 ? 8.359 5.414 -18.891 1 91.94 253 VAL B CA 1
ATOM 8065 C C . VAL B 1 253 ? 8.75 5.609 -20.359 1 91.94 253 VAL B C 1
ATOM 8067 O O . VAL B 1 253 ? 8.836 4.645 -21.125 1 91.94 253 VAL B O 1
ATOM 8070 N N . LYS B 1 254 ? 9.055 6.828 -20.766 1 91.5 254 LYS B N 1
ATOM 8071 C CA . LYS B 1 254 ? 9.422 7.102 -22.156 1 91.5 254 LYS B CA 1
ATOM 8072 C C . LYS B 1 254 ? 10.758 6.453 -22.5 1 91.5 254 LYS B C 1
ATOM 8074 O O . LYS B 1 254 ? 11.008 6.133 -23.672 1 91.5 254 LYS B O 1
ATOM 8079 N N . ASP B 1 255 ? 11.602 6.297 -21.484 1 87.5 255 ASP B N 1
ATOM 8080 C CA . ASP B 1 255 ? 12.883 5.645 -21.719 1 87.5 255 ASP B CA 1
ATOM 8081 C C . ASP B 1 255 ? 12.695 4.156 -22.016 1 87.5 255 ASP B C 1
ATOM 8083 O O . ASP B 1 255 ? 13.516 3.545 -22.703 1 87.5 255 ASP B O 1
ATOM 8087 N N . VAL B 1 256 ? 11.672 3.535 -21.531 1 82.88 256 VAL B N 1
ATOM 8088 C CA . VAL B 1 256 ? 11.414 2.105 -21.672 1 82.88 256 VAL B CA 1
ATOM 8089 C C . VAL B 1 256 ? 10.555 1.851 -22.906 1 82.88 256 VAL B C 1
ATOM 8091 O O . VAL B 1 256 ? 10.844 0.941 -23.688 1 82.88 256 VAL B O 1
ATOM 8094 N N . TYR B 1 257 ? 9.57 2.723 -23.109 1 80.75 257 TYR B N 1
ATOM 8095 C CA . TYR B 1 257 ? 8.562 2.398 -24.109 1 80.75 257 TYR B CA 1
ATOM 8096 C C . TYR B 1 257 ? 8.586 3.41 -25.25 1 80.75 257 TYR B C 1
ATOM 8098 O O . TYR B 1 257 ? 7.789 3.32 -26.188 1 80.75 257 TYR B O 1
ATOM 8106 N N . GLY B 1 258 ? 9.484 4.418 -25.219 1 80.31 258 GLY B N 1
ATOM 8107 C CA . GLY B 1 258 ? 9.633 5.398 -26.266 1 80.31 258 GLY B CA 1
ATOM 8108 C C . GLY B 1 258 ? 8.664 6.559 -26.156 1 80.31 258 GLY B C 1
ATOM 8109 O O . GLY B 1 258 ? 8.789 7.559 -26.859 1 80.31 258 GLY B O 1
ATOM 8110 N N . GLY B 1 259 ? 7.688 6.453 -25.328 1 82.5 259 GLY B N 1
ATOM 8111 C CA . GLY B 1 259 ? 6.676 7.465 -25.062 1 82.5 259 GLY B CA 1
ATOM 8112 C C . GLY B 1 259 ? 5.75 7.109 -23.922 1 82.5 259 GLY B C 1
ATOM 8113 O O . GLY B 1 259 ? 6.125 6.355 -23.031 1 82.5 259 GLY B O 1
ATOM 8114 N N . ALA B 1 260 ? 4.605 7.797 -24 1 82.19 260 ALA B N 1
ATOM 8115 C CA . ALA B 1 260 ? 3.596 7.453 -23 1 82.19 260 ALA B CA 1
ATOM 8116 C C . ALA B 1 260 ? 3.094 6.027 -23.203 1 82.19 260 ALA B C 1
ATOM 8118 O O . ALA B 1 260 ? 3.074 5.52 -24.328 1 82.19 260 ALA B O 1
ATOM 8119 N N . TYR B 1 261 ? 2.906 5.441 -22.141 1 85.5 261 TYR B N 1
ATOM 8120 C CA . TYR B 1 261 ? 2.303 4.117 -22.234 1 85.5 261 TYR B CA 1
ATOM 8121 C C . TYR B 1 261 ? 0.781 4.207 -22.219 1 85.5 261 TYR B C 1
ATOM 8123 O O . TYR B 1 261 ? 0.147 4.086 -21.172 1 85.5 261 TYR B O 1
ATOM 8131 N N . GLN B 1 262 ? 0.199 4.234 -23.297 1 80.62 262 GLN B N 1
ATOM 8132 C CA . GLN B 1 262 ? -1.207 4.566 -23.5 1 80.62 262 GLN B CA 1
ATOM 8133 C C . GLN B 1 262 ? -2.115 3.471 -22.953 1 80.62 262 GLN B C 1
ATOM 8135 O O . GLN B 1 262 ? -3.164 3.758 -22.375 1 80.62 262 GLN B O 1
ATOM 8140 N N . THR B 1 263 ? -1.676 2.268 -23.109 1 78.25 263 THR B N 1
ATOM 8141 C CA . THR B 1 263 ? -2.512 1.152 -22.672 1 78.25 263 THR B CA 1
ATOM 8142 C C . THR B 1 263 ? -2.797 1.242 -21.188 1 78.25 263 THR B C 1
ATOM 8144 O O . THR B 1 263 ? -3.891 0.891 -20.734 1 78.25 263 THR B O 1
ATOM 8147 N N . LEU B 1 264 ? -1.782 1.744 -20.438 1 78.44 264 LEU B N 1
ATOM 8148 C CA . LEU B 1 264 ? -1.942 1.82 -19 1 78.44 264 LEU B CA 1
ATOM 8149 C C . LEU B 1 264 ? -2.285 3.24 -18.562 1 78.44 264 LEU B C 1
ATOM 8151 O O . LEU B 1 264 ? -2.568 3.482 -17.375 1 78.44 264 LEU B O 1
ATOM 8155 N N . GLY B 1 265 ? -2.279 4.195 -19.516 1 80.81 265 GLY B N 1
ATOM 8156 C CA . GLY B 1 265 ? -2.545 5.586 -19.172 1 80.81 265 GLY B CA 1
ATOM 8157 C C . GLY B 1 265 ? -1.415 6.238 -18.406 1 80.81 265 GLY B C 1
ATOM 8158 O O . GLY B 1 265 ? -1.653 7.094 -17.547 1 80.81 265 GLY B O 1
ATOM 8159 N N . LEU B 1 266 ? -0.194 5.793 -18.641 1 88.19 266 LEU B N 1
ATOM 8160 C CA . LEU B 1 266 ? 0.955 6.328 -17.922 1 88.19 266 LEU B CA 1
ATOM 8161 C C . LEU B 1 266 ? 1.701 7.352 -18.766 1 88.19 266 LEU B C 1
ATOM 8163 O O . LEU B 1 266 ? 2.023 7.086 -19.922 1 88.19 266 LEU B O 1
ATOM 8167 N N . SER B 1 267 ? 1.938 8.531 -18.188 1 91.5 267 SER B N 1
ATOM 8168 C CA . SER B 1 267 ? 2.672 9.594 -18.875 1 91.5 267 SER B CA 1
ATOM 8169 C C . SER B 1 267 ? 4.133 9.211 -19.078 1 91.5 267 SER B C 1
ATOM 8171 O O . SER B 1 267 ? 4.691 8.422 -18.312 1 91.5 267 SER B O 1
ATOM 8173 N N . GLY B 1 268 ? 4.738 9.727 -20.094 1 92.88 268 GLY B N 1
ATOM 8174 C CA . GLY B 1 268 ? 6.129 9.445 -20.406 1 92.88 268 GLY B CA 1
ATOM 8175 C C . GLY B 1 268 ? 7.094 9.945 -19.344 1 92.88 268 GLY B C 1
ATOM 8176 O O . GLY B 1 268 ? 8.188 9.406 -19.188 1 92.88 268 GLY B O 1
ATOM 8177 N N . ASN B 1 269 ? 6.648 10.922 -18.547 1 92.19 269 ASN B N 1
ATOM 8178 C CA . ASN B 1 269 ? 7.535 11.547 -17.578 1 92.19 269 ASN B CA 1
ATOM 8179 C C . ASN B 1 269 ? 7.453 10.859 -16.219 1 92.19 269 ASN B C 1
ATOM 8181 O O . ASN B 1 269 ? 8.188 11.211 -15.297 1 92.19 269 ASN B O 1
ATOM 8185 N N . LEU B 1 270 ? 6.676 9.867 -16.203 1 93.5 270 LEU B N 1
ATOM 8186 C CA . LEU B 1 270 ? 6.57 9.102 -14.961 1 93.5 270 LEU B CA 1
ATOM 8187 C C . LEU B 1 270 ? 7.816 8.25 -14.742 1 93.5 270 LEU B C 1
ATOM 8189 O O . LEU B 1 270 ? 8.375 7.699 -15.695 1 93.5 270 LEU B O 1
ATOM 8193 N N . ILE B 1 271 ? 8.289 8.188 -13.516 1 95.38 271 ILE B N 1
ATOM 8194 C CA . ILE B 1 271 ? 9.445 7.348 -13.203 1 95.38 271 ILE B CA 1
ATOM 8195 C C . ILE B 1 271 ? 9.055 5.875 -13.312 1 95.38 271 ILE B C 1
ATOM 8197 O O . ILE B 1 271 ? 8.164 5.406 -12.602 1 95.38 271 ILE B O 1
ATOM 8201 N N . ALA B 1 272 ? 9.688 5.152 -14.242 1 93.38 272 ALA B N 1
ATOM 8202 C CA . ALA B 1 272 ? 9.461 3.723 -14.422 1 93.38 272 ALA B CA 1
ATOM 8203 C C . ALA B 1 272 ? 10.281 2.906 -13.43 1 93.38 272 ALA B C 1
ATOM 8205 O O . ALA B 1 272 ? 9.82 1.879 -12.93 1 93.38 272 ALA B O 1
ATOM 8206 N N . SER B 1 273 ? 11.469 3.332 -13.219 1 95.31 273 SER B N 1
ATOM 8207 C CA . SER B 1 273 ? 12.383 2.656 -12.305 1 95.31 273 SER B CA 1
ATOM 8208 C C . SER B 1 273 ? 13.359 3.641 -11.672 1 95.31 273 SER B C 1
ATOM 8210 O O . SER B 1 273 ? 14.094 4.336 -12.383 1 95.31 273 SER B O 1
ATOM 8212 N N . SER B 1 274 ? 13.344 3.674 -10.312 1 97.88 274 SER B N 1
ATOM 8213 C CA . SER B 1 274 ? 14.32 4.488 -9.594 1 97.88 274 SER B CA 1
ATOM 8214 C C . SER B 1 274 ? 15.727 3.908 -9.719 1 97.88 274 SER B C 1
ATOM 8216 O O . SER B 1 274 ? 15.922 2.705 -9.539 1 97.88 274 SER B O 1
ATOM 8218 N N . PHE B 1 275 ? 16.703 4.77 -10.125 1 97.12 275 PHE B N 1
ATOM 8219 C CA . PHE B 1 275 ? 18.094 4.391 -10.312 1 97.12 275 PHE B CA 1
ATOM 8220 C C . PHE B 1 275 ? 18.25 3.41 -11.469 1 97.12 275 PHE B C 1
ATOM 8222 O O . PHE B 1 275 ? 19.234 2.686 -11.547 1 97.12 275 PHE B O 1
ATOM 8229 N N . GLY B 1 276 ? 17.25 3.363 -12.352 1 93.5 276 GLY B N 1
ATOM 8230 C CA . GLY B 1 276 ? 17.266 2.396 -13.438 1 93.5 276 GLY B CA 1
ATOM 8231 C C . GLY B 1 276 ? 18.422 2.586 -14.406 1 93.5 276 GLY B C 1
ATOM 8232 O O . GLY B 1 276 ? 18.906 1.617 -14.984 1 93.5 276 GLY B O 1
ATOM 8233 N N . LYS B 1 277 ? 18.875 3.787 -14.578 1 92.31 277 LYS B N 1
ATOM 8234 C CA . LYS B 1 277 ? 19.922 4.078 -15.539 1 92.31 277 LYS B CA 1
ATOM 8235 C C . LYS B 1 277 ? 21.297 3.713 -14.984 1 92.31 277 LYS B C 1
ATOM 8237 O O . LYS B 1 277 ? 22.25 3.508 -15.75 1 92.31 277 LYS B O 1
ATOM 8242 N N . SER B 1 278 ? 21.391 3.639 -13.688 1 90.56 278 SER B N 1
ATOM 8243 C CA . SER B 1 278 ? 22.688 3.354 -13.078 1 90.56 278 SER B CA 1
ATOM 8244 C C . SER B 1 278 ? 23.031 1.873 -13.188 1 90.56 278 SER B C 1
ATOM 8246 O O . SER B 1 278 ? 24.188 1.481 -12.961 1 90.56 278 SER B O 1
ATOM 8248 N N . ALA B 1 279 ? 22.156 1.028 -13.539 1 82.88 279 ALA B N 1
ATOM 8249 C CA . ALA B 1 279 ? 22.375 -0.41 -13.656 1 82.88 279 ALA B CA 1
ATOM 8250 C C . ALA B 1 279 ? 23.297 -0.728 -14.82 1 82.88 279 ALA B C 1
ATOM 8252 O O . ALA B 1 279 ? 24.156 -1.618 -14.727 1 82.88 279 ALA B O 1
ATOM 8253 N N . THR B 1 280 ? 23.156 -0.053 -15.898 1 76.19 280 THR B N 1
ATOM 8254 C CA . THR B 1 280 ? 23.844 -0.465 -17.109 1 76.19 280 THR B CA 1
ATOM 8255 C C . THR B 1 280 ? 24.828 0.604 -17.562 1 76.19 280 THR B C 1
ATOM 8257 O O . THR B 1 280 ? 25.656 0.365 -18.453 1 76.19 280 THR B O 1
ATOM 8260 N N . ALA B 1 281 ? 24.766 1.705 -16.922 1 77.25 281 ALA B N 1
ATOM 8261 C CA . ALA B 1 281 ? 25.609 2.795 -17.406 1 77.25 281 ALA B CA 1
ATOM 8262 C C . ALA B 1 281 ? 27 2.729 -16.797 1 77.25 281 ALA B C 1
ATOM 8264 O O . ALA B 1 281 ? 27.156 2.41 -15.609 1 77.25 281 ALA B O 1
ATOM 8265 N N . ASP B 1 282 ? 27.875 2.873 -17.688 1 79.38 282 ASP B N 1
ATOM 8266 C CA . ASP B 1 282 ? 29.25 2.943 -17.234 1 79.38 282 ASP B CA 1
ATOM 8267 C C . ASP B 1 282 ? 29.703 4.391 -17.062 1 79.38 282 ASP B C 1
ATOM 8269 O O . ASP B 1 282 ? 30.609 4.855 -17.75 1 79.38 282 ASP B O 1
ATOM 8273 N N . LYS B 1 283 ? 28.984 5.133 -16.359 1 84 283 LYS B N 1
ATOM 8274 C CA . LYS B 1 283 ? 29.344 6.523 -16.094 1 84 283 LYS B CA 1
ATOM 8275 C C . LYS B 1 283 ? 29.172 6.859 -14.617 1 84 283 LYS B C 1
ATOM 8277 O O . LYS B 1 283 ? 28.531 6.113 -13.875 1 84 283 LYS B O 1
ATOM 8282 N N . GLU B 1 284 ? 29.859 7.957 -14.32 1 89.06 284 GLU B N 1
ATOM 8283 C CA . GLU B 1 284 ? 29.703 8.461 -12.961 1 89.06 284 GLU B CA 1
ATOM 8284 C C . GLU B 1 284 ? 28.453 9.336 -12.844 1 89.06 284 GLU B C 1
ATOM 8286 O O . GLU B 1 284 ? 28.125 10.07 -13.773 1 89.06 284 GLU B O 1
ATOM 8291 N N . PHE B 1 285 ? 27.797 9.18 -11.781 1 93.88 285 PHE B N 1
ATOM 8292 C CA . PHE B 1 285 ? 26.609 9.977 -11.523 1 93.88 285 PHE B CA 1
ATOM 8293 C C . PHE B 1 285 ? 26.875 11.039 -10.469 1 93.88 285 PHE B C 1
ATOM 8295 O O . PHE B 1 285 ? 27.641 10.805 -9.523 1 93.88 285 PHE B O 1
ATOM 8302 N N . SER B 1 286 ? 26.281 12.18 -10.664 1 95.62 286 SER B N 1
ATOM 8303 C CA . SER B 1 286 ? 26.5 13.281 -9.727 1 95.62 286 SER B CA 1
ATOM 8304 C C . SER B 1 286 ? 25.844 12.992 -8.383 1 95.62 286 SER B C 1
ATOM 8306 O O . SER B 1 286 ? 24.781 12.383 -8.32 1 95.62 286 SER B O 1
ATOM 8308 N N . LYS B 1 287 ? 26.5 13.555 -7.32 1 96.69 287 LYS B N 1
ATOM 8309 C CA . LYS B 1 287 ? 25.969 13.414 -5.969 1 96.69 287 LYS B CA 1
ATOM 8310 C C . LYS B 1 287 ? 24.594 14.062 -5.855 1 96.69 287 LYS B C 1
ATOM 8312 O O . LYS B 1 287 ? 23.688 13.516 -5.207 1 96.69 287 LYS B O 1
ATOM 8317 N N . ASP B 1 288 ? 24.422 15.203 -6.527 1 97 288 ASP B N 1
ATOM 8318 C CA . ASP B 1 288 ? 23.156 15.922 -6.496 1 97 288 ASP B CA 1
ATOM 8319 C C . ASP B 1 288 ? 22.047 15.102 -7.137 1 97 288 ASP B C 1
ATOM 8321 O O . ASP B 1 288 ? 20.938 15.008 -6.582 1 97 288 ASP B O 1
ATOM 8325 N N . ASP B 1 289 ? 22.328 14.5 -8.234 1 97.62 289 ASP B N 1
ATOM 8326 C CA . ASP B 1 289 ? 21.328 13.727 -8.969 1 97.62 289 ASP B CA 1
ATOM 8327 C C . ASP B 1 289 ? 20.938 12.477 -8.195 1 97.62 289 ASP B C 1
ATOM 8329 O O . ASP B 1 289 ? 19.75 12.109 -8.164 1 97.62 289 ASP B O 1
ATOM 8333 N N . MET B 1 290 ? 21.891 11.844 -7.605 1 97.69 290 MET B N 1
ATOM 8334 C CA . MET B 1 290 ? 21.609 10.625 -6.844 1 97.69 290 MET B CA 1
ATOM 8335 C C . MET B 1 290 ? 20.781 10.938 -5.602 1 97.69 290 MET B C 1
ATOM 8337 O O . MET B 1 290 ? 19.844 10.203 -5.273 1 97.69 290 MET B O 1
ATOM 8341 N N . ALA B 1 291 ? 21.172 12.047 -4.961 1 97.19 291 ALA B N 1
ATOM 8342 C CA . ALA B 1 291 ? 20.422 12.453 -3.785 1 97.19 291 ALA B CA 1
ATOM 8343 C C . ALA B 1 291 ? 18.969 12.781 -4.152 1 97.19 291 ALA B C 1
ATOM 8345 O O . ALA B 1 291 ? 18.047 12.43 -3.414 1 97.19 291 ALA B O 1
ATOM 8346 N N . LYS B 1 292 ? 18.828 13.438 -5.27 1 97.31 292 LYS B N 1
ATOM 8347 C CA . LYS B 1 292 ? 17.484 13.781 -5.73 1 97.31 292 LYS B CA 1
ATOM 8348 C C . LYS B 1 292 ? 16.672 12.531 -6.059 1 97.31 292 LYS B C 1
ATOM 8350 O O . LYS B 1 292 ? 15.508 12.422 -5.676 1 97.31 292 LYS B O 1
ATOM 8355 N N . SER B 1 293 ? 17.281 11.594 -6.785 1 97.88 293 SER B N 1
ATOM 8356 C CA . SER B 1 293 ? 16.609 10.344 -7.121 1 97.88 293 SER B CA 1
ATOM 8357 C C . SER B 1 293 ? 16.219 9.578 -5.863 1 97.88 293 SER B C 1
ATOM 8359 O O . SER B 1 293 ? 15.117 9.016 -5.785 1 97.88 293 SER B O 1
ATOM 8361 N N . LEU B 1 294 ? 17.125 9.578 -4.953 1 97.94 294 LEU B N 1
ATOM 8362 C CA . LEU B 1 294 ? 16.891 8.883 -3.695 1 97.94 294 LEU B CA 1
ATOM 8363 C C . LEU B 1 294 ? 15.711 9.508 -2.947 1 97.94 294 LEU B C 1
ATOM 8365 O O . LEU B 1 294 ? 14.844 8.789 -2.434 1 97.94 294 LEU B O 1
ATOM 8369 N N . LEU B 1 295 ? 15.672 10.812 -2.857 1 97.25 295 LEU B N 1
ATOM 8370 C CA . LEU B 1 295 ? 14.586 11.516 -2.18 1 97.25 295 LEU B CA 1
ATOM 8371 C C . LEU B 1 295 ? 13.25 11.258 -2.867 1 97.25 295 LEU B C 1
ATOM 8373 O O . LEU B 1 295 ? 12.242 11.016 -2.203 1 97.25 295 LEU B O 1
ATOM 8377 N N . HIS B 1 296 ? 13.227 11.273 -4.168 1 97.38 296 HIS B N 1
ATOM 8378 C CA . HIS B 1 296 ? 12.016 10.992 -4.926 1 97.38 296 HIS B CA 1
ATOM 8379 C C . HIS B 1 296 ? 11.539 9.562 -4.684 1 97.38 296 HIS B C 1
ATOM 8381 O O . HIS B 1 296 ? 10.344 9.328 -4.488 1 97.38 296 HIS B O 1
ATOM 8387 N N . MET B 1 297 ? 12.461 8.672 -4.707 1 98.25 297 MET B N 1
ATOM 8388 C CA . MET B 1 297 ? 12.148 7.258 -4.539 1 98.25 297 MET B CA 1
ATOM 8389 C C . MET B 1 297 ? 11.461 7.008 -3.199 1 98.25 297 MET B C 1
ATOM 8391 O O . MET B 1 297 ? 10.391 6.398 -3.146 1 98.25 297 MET B O 1
ATOM 8395 N N . ILE B 1 298 ? 12.023 7.543 -2.182 1 98.06 298 ILE B N 1
ATOM 8396 C CA . ILE B 1 298 ? 11.547 7.301 -0.824 1 98.06 298 ILE B CA 1
ATOM 8397 C C . ILE B 1 298 ? 10.234 8.055 -0.595 1 98.06 298 ILE B C 1
ATOM 8399 O O . ILE B 1 298 ? 9.273 7.496 -0.066 1 98.06 298 ILE B O 1
ATOM 8403 N N . SER B 1 299 ? 10.156 9.328 -1.011 1 97.69 299 SER B N 1
ATOM 8404 C CA . SER B 1 299 ? 8.961 10.148 -0.81 1 97.69 299 SER B CA 1
ATOM 8405 C C . SER B 1 299 ? 7.773 9.594 -1.59 1 97.69 299 SER B C 1
ATOM 8407 O O . SER B 1 299 ? 6.645 9.586 -1.093 1 97.69 299 SER B O 1
ATOM 8409 N N . ASN B 1 300 ? 8.031 9.133 -2.812 1 97.69 300 ASN B N 1
ATOM 8410 C CA . ASN B 1 300 ? 6.965 8.547 -3.619 1 97.69 300 ASN B CA 1
ATOM 8411 C C . ASN B 1 300 ? 6.426 7.266 -2.984 1 97.69 300 ASN B C 1
ATOM 8413 O O . ASN B 1 300 ? 5.219 7.016 -3.016 1 97.69 300 ASN B O 1
ATOM 8417 N N . ASP B 1 301 ? 7.312 6.496 -2.482 1 98.38 301 ASP B N 1
ATOM 8418 C CA . ASP B 1 301 ? 6.918 5.242 -1.852 1 98.38 301 ASP B CA 1
ATOM 8419 C C . ASP B 1 301 ? 6.062 5.496 -0.612 1 98.38 301 ASP B C 1
ATOM 8421 O O . ASP B 1 301 ? 5.031 4.848 -0.418 1 98.38 301 ASP B O 1
ATOM 8425 N N . ILE B 1 302 ? 6.523 6.379 0.176 1 98.19 302 ILE B N 1
ATOM 8426 C CA . ILE B 1 302 ? 5.785 6.727 1.385 1 98.19 302 ILE B CA 1
ATOM 8427 C C . ILE B 1 302 ? 4.402 7.254 1.011 1 98.19 302 ILE B C 1
ATOM 8429 O O . ILE B 1 302 ? 3.404 6.891 1.635 1 98.19 302 ILE B O 1
ATOM 8433 N N . GLY B 1 303 ? 4.348 8.18 0.017 1 98.19 303 GLY B N 1
ATOM 8434 C CA . GLY B 1 303 ? 3.068 8.695 -0.442 1 98.19 303 GLY B CA 1
ATOM 8435 C C . GLY B 1 303 ? 2.121 7.605 -0.916 1 98.19 303 GLY B C 1
ATOM 8436 O O . GLY B 1 303 ? 0.927 7.641 -0.613 1 98.19 303 GLY B O 1
ATOM 8437 N N . GLN B 1 304 ? 2.662 6.645 -1.655 1 98.12 304 GLN B N 1
ATOM 8438 C CA . GLN B 1 304 ? 1.841 5.551 -2.164 1 98.12 304 GLN B CA 1
ATOM 8439 C C . GLN B 1 304 ? 1.298 4.695 -1.022 1 98.12 304 GLN B C 1
ATOM 8441 O O . GLN B 1 304 ? 0.111 4.363 -1.001 1 98.12 304 GLN B O 1
ATOM 8446 N N . LEU B 1 305 ? 2.156 4.316 -0.123 1 98.19 305 LEU B N 1
ATOM 8447 C CA . LEU B 1 305 ? 1.736 3.514 1.022 1 98.19 305 LEU B CA 1
ATOM 8448 C C . LEU B 1 305 ? 0.664 4.238 1.828 1 98.19 305 LEU B C 1
ATOM 8450 O O . LEU B 1 305 ? -0.353 3.645 2.195 1 98.19 305 LEU B O 1
ATOM 8454 N N . ALA B 1 306 ? 0.955 5.531 2.08 1 98.31 306 ALA B N 1
ATOM 8455 C CA . ALA B 1 306 ? -0.007 6.336 2.83 1 98.31 306 ALA B CA 1
ATOM 8456 C C . ALA B 1 306 ? -1.368 6.348 2.139 1 98.31 306 ALA B C 1
ATOM 8458 O O . ALA B 1 306 ? -2.402 6.188 2.791 1 98.31 306 ALA B O 1
ATOM 8459 N N . CYS B 1 307 ? -1.382 6.531 0.877 1 98 307 CYS B N 1
ATOM 8460 C CA . CYS B 1 307 ? -2.605 6.566 0.085 1 98 307 CYS B CA 1
ATOM 8461 C C . CYS B 1 307 ? -3.355 5.242 0.181 1 98 307 CYS B C 1
ATOM 8463 O O . CYS B 1 307 ? -4.57 5.227 0.387 1 98 307 CYS B O 1
ATOM 8465 N N . LEU B 1 308 ? -2.643 4.16 0.054 1 98.19 308 LEU B N 1
ATOM 8466 C CA . LEU B 1 308 ? -3.266 2.842 0.062 1 98.19 308 LEU B CA 1
ATOM 8467 C C . LEU B 1 308 ? -3.898 2.549 1.419 1 98.19 308 LEU B C 1
ATOM 8469 O O . LEU B 1 308 ? -5.012 2.021 1.489 1 98.19 308 LEU B O 1
ATOM 8473 N N . TYR B 1 309 ? -3.201 2.861 2.469 1 98.12 309 TYR B N 1
ATOM 8474 C CA . TYR B 1 309 ? -3.76 2.646 3.799 1 98.12 309 TYR B CA 1
ATOM 8475 C C . TYR B 1 309 ? -4.969 3.547 4.035 1 98.12 309 TYR B C 1
ATOM 8477 O O . TYR B 1 309 ? -5.938 3.139 4.68 1 98.12 309 TYR B O 1
ATOM 8485 N N . ALA B 1 310 ? -4.867 4.824 3.574 1 98.06 310 ALA B N 1
ATOM 8486 C CA . ALA B 1 310 ? -6.02 5.719 3.693 1 98.06 310 ALA B CA 1
ATOM 8487 C C . ALA B 1 310 ? -7.238 5.137 2.986 1 98.06 310 ALA B C 1
ATOM 8489 O O . ALA B 1 310 ? -8.336 5.125 3.543 1 98.06 310 ALA B O 1
ATOM 8490 N N . LYS B 1 311 ? -7.039 4.602 1.793 1 97.38 311 LYS B N 1
ATOM 8491 C CA . LYS B 1 311 ? -8.133 4.035 1.015 1 97.38 311 LYS B CA 1
ATOM 8492 C C . LYS B 1 311 ? -8.68 2.771 1.677 1 97.38 311 LYS B C 1
ATOM 8494 O O . LYS B 1 311 ? -9.898 2.561 1.717 1 97.38 311 LYS B O 1
ATOM 8499 N N . LEU B 1 312 ? -7.805 1.924 2.17 1 96.94 312 LEU B N 1
ATOM 8500 C CA . LEU B 1 312 ? -8.203 0.685 2.828 1 96.94 312 LEU B CA 1
ATOM 8501 C C . LEU B 1 312 ? -9.109 0.97 4.023 1 96.94 312 LEU B C 1
ATOM 8503 O O . LEU B 1 312 ? -9.984 0.165 4.352 1 96.94 312 LEU B O 1
ATOM 8507 N N . HIS B 1 313 ? -8.898 2.107 4.641 1 96.75 313 HIS B N 1
ATOM 8508 C CA . HIS B 1 313 ? -9.633 2.424 5.859 1 96.75 313 HIS B CA 1
ATOM 8509 C C . HIS B 1 313 ? -10.641 3.537 5.621 1 96.75 313 HIS B C 1
ATOM 8511 O O . HIS B 1 313 ? -11.195 4.098 6.574 1 96.75 313 HIS B O 1
ATOM 8517 N N . ASN B 1 314 ? -10.875 3.953 4.41 1 95.94 314 ASN B N 1
ATOM 8518 C CA . ASN B 1 314 ? -11.859 4.938 3.982 1 95.94 314 ASN B CA 1
ATOM 8519 C C . ASN B 1 314 ? -11.609 6.297 4.633 1 95.94 314 ASN B C 1
ATOM 8521 O O . ASN B 1 314 ? -12.539 6.906 5.176 1 95.94 314 ASN B O 1
ATOM 8525 N N . LEU B 1 315 ? -10.352 6.68 4.695 1 95.5 315 LEU B N 1
ATOM 8526 C CA . LEU B 1 315 ? -9.961 7.992 5.203 1 95.5 315 LEU B CA 1
ATOM 8527 C C . LEU B 1 315 ? -9.547 8.914 4.059 1 95.5 315 LEU B C 1
ATOM 8529 O O . LEU B 1 315 ? -8.969 8.453 3.068 1 95.5 315 LEU B O 1
ATOM 8533 N N . HIS B 1 316 ? -9.766 10.203 4.211 1 93 316 HIS B N 1
ATOM 8534 C CA . HIS B 1 316 ? -9.508 11.125 3.111 1 93 316 HIS B CA 1
ATOM 8535 C C . HIS B 1 316 ? -8.445 12.156 3.486 1 93 316 HIS B C 1
ATOM 8537 O O . HIS B 1 316 ? -7.992 12.922 2.635 1 93 316 HIS B O 1
ATOM 8543 N N . LYS B 1 317 ? -8.016 12.188 4.75 1 91.81 317 LYS B N 1
ATOM 8544 C CA . LYS B 1 317 ? -6.996 13.117 5.223 1 91.81 317 LYS B CA 1
ATOM 8545 C C . LYS B 1 317 ? -5.824 12.375 5.859 1 91.81 317 LYS B C 1
ATOM 8547 O O . LYS B 1 317 ? -6.023 11.492 6.699 1 91.81 317 LYS B O 1
ATOM 8552 N N . ILE B 1 318 ? -4.684 12.734 5.398 1 96.75 318 ILE B N 1
ATOM 8553 C CA . ILE B 1 318 ? -3.461 12.164 5.957 1 96.75 318 ILE B CA 1
ATOM 8554 C C . ILE B 1 318 ? -2.602 13.281 6.555 1 96.75 318 ILE B C 1
ATOM 8556 O O . ILE B 1 318 ? -2.23 14.227 5.859 1 96.75 318 ILE B O 1
ATOM 8560 N N . TYR B 1 319 ? -2.352 13.195 7.828 1 96.81 319 TYR B N 1
ATOM 8561 C CA . TYR B 1 319 ? -1.389 14.094 8.453 1 96.81 319 TYR B CA 1
ATOM 8562 C C . TYR B 1 319 ? 0.007 13.484 8.453 1 96.81 319 TYR B C 1
ATOM 8564 O O . TYR B 1 319 ? 0.178 12.312 8.797 1 96.81 319 TYR B O 1
ATOM 8572 N N . PHE B 1 320 ? 0.962 14.227 8.062 1 97.06 320 PHE B N 1
ATOM 8573 C CA . PHE B 1 320 ? 2.338 13.742 8.047 1 97.06 320 PHE B CA 1
ATOM 8574 C C . PHE B 1 320 ? 3.141 14.352 9.188 1 97.06 320 PHE B C 1
ATOM 8576 O O . PHE B 1 320 ? 3.16 15.57 9.359 1 97.06 320 PHE B O 1
ATOM 8583 N N . GLY B 1 321 ? 3.773 13.43 10 1 91.5 321 GLY B N 1
ATOM 8584 C CA . GLY B 1 321 ? 4.668 13.828 11.078 1 91.5 321 GLY B CA 1
ATOM 8585 C C . GLY B 1 321 ? 6.012 13.125 11.023 1 91.5 321 GLY B C 1
ATOM 8586 O O . GLY B 1 321 ? 6.316 12.422 10.055 1 91.5 321 GLY B O 1
ATOM 8587 N N . GLY B 1 322 ? 7.043 13.281 12.039 1 86.19 322 GLY B N 1
ATOM 8588 C CA . GLY B 1 322 ? 8.273 12.523 12.219 1 86.19 322 GLY B CA 1
ATOM 8589 C C . GLY B 1 322 ? 9.516 13.305 11.836 1 86.19 322 GLY B C 1
ATOM 8590 O O . GLY B 1 322 ? 10.633 12.891 12.141 1 86.19 322 GLY B O 1
ATOM 8591 N N . PHE B 1 323 ? 9.5 14.344 11.148 1 81.5 323 PHE B N 1
ATOM 8592 C CA . PHE B 1 323 ? 10.5 15.375 10.883 1 81.5 323 PHE B CA 1
ATOM 8593 C C . PHE B 1 323 ? 11.406 14.969 9.719 1 81.5 323 PHE B C 1
ATOM 8595 O O . PHE B 1 323 ? 12.508 15.492 9.578 1 81.5 323 PHE B O 1
ATOM 8602 N N . PHE B 1 324 ? 11.164 13.906 8.984 1 87.88 324 PHE B N 1
ATOM 8603 C CA . PHE B 1 324 ? 11.797 13.656 7.695 1 87.88 324 PHE B CA 1
ATOM 8604 C C . PHE B 1 324 ? 11.539 14.805 6.727 1 87.88 324 PHE B C 1
ATOM 8606 O O . PHE B 1 324 ? 12.414 15.172 5.945 1 87.88 324 PHE B O 1
ATOM 8613 N N . ILE B 1 325 ? 10.359 15.297 6.754 1 87.06 325 ILE B N 1
ATOM 8614 C CA . ILE B 1 325 ? 9.906 16.312 5.801 1 87.06 325 ILE B CA 1
ATOM 8615 C C . ILE B 1 325 ? 10.625 17.625 6.066 1 87.06 325 ILE B C 1
ATOM 8617 O O . ILE B 1 325 ? 11.125 18.266 5.141 1 87.06 325 ILE B O 1
ATOM 8621 N N . ARG B 1 326 ? 10.695 18.016 7.34 1 80.06 326 ARG B N 1
ATOM 8622 C CA . ARG B 1 326 ? 11.391 19.219 7.785 1 80.06 326 ARG B CA 1
ATOM 8623 C C . ARG B 1 326 ? 11 20.422 6.945 1 80.06 326 ARG B C 1
ATOM 8625 O O . ARG B 1 326 ? 11.852 21.219 6.551 1 80.06 326 ARG B O 1
ATOM 8632 N N . GLY B 1 327 ? 9.797 20.453 6.477 1 80.44 327 GLY B N 1
ATOM 8633 C CA . GLY B 1 327 ? 9.305 21.594 5.715 1 80.44 327 GLY B CA 1
ATOM 8634 C C . GLY B 1 327 ? 9.938 21.703 4.34 1 80.44 327 GLY B C 1
ATOM 8635 O O . GLY B 1 327 ? 9.773 22.719 3.658 1 80.44 327 GLY B O 1
ATOM 8636 N N . HIS B 1 328 ? 10.609 20.719 3.91 1 84.62 328 HIS B N 1
ATOM 8637 C CA . HIS B 1 328 ? 11.273 20.766 2.615 1 84.62 328 HIS B CA 1
ATOM 8638 C C . HIS B 1 328 ? 10.273 20.672 1.472 1 84.62 328 HIS B C 1
ATOM 8640 O O . HIS B 1 328 ? 9.547 19.672 1.362 1 84.62 328 HIS B O 1
ATOM 8646 N N . PRO B 1 329 ? 10.32 21.641 0.597 1 87.38 329 PRO B N 1
ATOM 8647 C CA . PRO B 1 329 ? 9.305 21.703 -0.459 1 87.38 329 PRO B CA 1
ATOM 8648 C C . PRO B 1 329 ? 9.344 20.484 -1.384 1 87.38 329 PRO B C 1
ATOM 8650 O O . PRO B 1 329 ? 8.297 19.984 -1.791 1 87.38 329 PRO B O 1
ATOM 8653 N N . VAL B 1 330 ? 10.57 20 -1.71 1 88.69 330 VAL B N 1
ATOM 8654 C CA . VAL B 1 330 ? 10.695 18.875 -2.645 1 88.69 330 VAL B CA 1
ATOM 8655 C C . VAL B 1 330 ? 10.031 17.641 -2.059 1 88.69 330 VAL B C 1
ATOM 8657 O O . VAL B 1 330 ? 9.352 16.891 -2.773 1 88.69 330 VAL B O 1
ATOM 8660 N N . THR B 1 331 ? 10.234 17.406 -0.801 1 92.69 331 THR B N 1
ATOM 8661 C CA . THR B 1 331 ? 9.641 16.266 -0.123 1 92.69 331 THR B CA 1
ATOM 8662 C C . THR B 1 331 ? 8.125 16.375 -0.109 1 92.69 331 THR B C 1
ATOM 8664 O O . THR B 1 331 ? 7.426 15.414 -0.458 1 92.69 331 THR B O 1
ATOM 8667 N N . MET B 1 332 ? 7.621 17.531 0.262 1 93.94 332 MET B N 1
ATOM 8668 C CA . MET B 1 332 ? 6.18 17.734 0.351 1 93.94 332 MET B CA 1
ATOM 8669 C C . MET B 1 332 ? 5.527 17.625 -1.023 1 93.94 332 MET B C 1
ATOM 8671 O O . MET B 1 332 ? 4.465 17.016 -1.16 1 93.94 332 MET B O 1
ATOM 8675 N N . ARG B 1 333 ? 6.199 18.219 -1.97 1 92.88 333 ARG B N 1
ATOM 8676 C CA . ARG B 1 333 ? 5.684 18.156 -3.332 1 92.88 333 ARG B CA 1
ATOM 8677 C C . ARG B 1 333 ? 5.605 16.719 -3.824 1 92.88 333 ARG B C 1
ATOM 8679 O O . ARG B 1 333 ? 4.613 16.328 -4.441 1 92.88 333 ARG B O 1
ATOM 8686 N N . THR B 1 334 ? 6.621 15.961 -3.6 1 94.38 334 THR B N 1
ATOM 8687 C CA . THR B 1 334 ? 6.684 14.578 -4.078 1 94.38 334 THR B CA 1
ATOM 8688 C C . THR B 1 334 ? 5.641 13.719 -3.379 1 94.38 334 THR B C 1
ATOM 8690 O O . THR B 1 334 ? 4.969 12.906 -4.02 1 94.38 334 THR B O 1
ATOM 8693 N N . ILE B 1 335 ? 5.52 13.859 -2.105 1 96.56 335 ILE B N 1
ATOM 8694 C CA . ILE B 1 335 ? 4.52 13.117 -1.351 1 96.56 335 ILE B CA 1
ATOM 8695 C C . ILE B 1 335 ? 3.123 13.461 -1.862 1 96.56 335 ILE B C 1
ATOM 8697 O O . ILE B 1 335 ? 2.305 12.57 -2.104 1 96.56 335 ILE B O 1
ATOM 8701 N N . THR B 1 336 ? 2.848 14.773 -2.021 1 95.94 336 THR B N 1
ATOM 8702 C CA . THR B 1 336 ? 1.553 15.227 -2.512 1 95.94 336 THR B CA 1
ATOM 8703 C C . THR B 1 336 ? 1.269 14.656 -3.9 1 95.94 336 THR B C 1
ATOM 8705 O O . THR B 1 336 ? 0.159 14.195 -4.172 1 95.94 336 THR B O 1
ATOM 8708 N N . TYR B 1 337 ? 2.271 14.727 -4.754 1 94.5 337 TYR B N 1
ATOM 8709 C CA . TYR B 1 337 ? 2.129 14.188 -6.102 1 94.5 337 TYR B CA 1
ATOM 8710 C C . TYR B 1 337 ? 1.775 12.703 -6.059 1 94.5 337 TYR B C 1
ATOM 8712 O O . TYR B 1 337 ? 0.873 12.258 -6.77 1 94.5 337 TYR B O 1
ATOM 8720 N N . SER B 1 338 ? 2.496 11.961 -5.281 1 96.31 338 SER B N 1
ATOM 8721 C CA . SER B 1 338 ? 2.277 10.523 -5.168 1 96.31 338 SER B CA 1
ATOM 8722 C C . SER B 1 338 ? 0.86 10.211 -4.699 1 96.31 338 SER B C 1
ATOM 8724 O O . SER B 1 338 ? 0.182 9.359 -5.273 1 96.31 338 SER B O 1
ATOM 8726 N N . ILE B 1 339 ? 0.412 10.875 -3.713 1 97.12 339 ILE B N 1
ATOM 8727 C CA . ILE B 1 339 ? -0.912 10.648 -3.145 1 97.12 339 ILE B CA 1
ATOM 8728 C C . ILE B 1 339 ? -1.983 11.016 -4.168 1 97.12 339 ILE B C 1
ATOM 8730 O O . ILE B 1 339 ? -2.949 10.281 -4.359 1 97.12 339 ILE B O 1
ATOM 8734 N N . ASN B 1 340 ? -1.825 12.188 -4.816 1 94.56 340 ASN B N 1
ATOM 8735 C CA . ASN B 1 340 ? -2.779 12.586 -5.848 1 94.56 340 ASN B CA 1
ATOM 8736 C C . ASN B 1 340 ? -2.822 11.578 -6.992 1 94.56 340 ASN B C 1
ATOM 8738 O O . ASN B 1 340 ? -3.895 11.273 -7.52 1 94.56 340 ASN B O 1
ATOM 8742 N N . PHE B 1 341 ? -1.683 11.109 -7.375 1 94.12 341 PHE B N 1
ATOM 8743 C CA . PHE B 1 341 ? -1.572 10.164 -8.484 1 94.12 341 PHE B CA 1
ATOM 8744 C C . PHE B 1 341 ? -2.293 8.859 -8.164 1 94.12 341 PHE B C 1
ATOM 8746 O O . PHE B 1 341 ? -3.137 8.406 -8.938 1 94.12 341 PHE B O 1
ATOM 8753 N N . PHE B 1 342 ? -2.088 8.266 -7.039 1 95 342 PHE B N 1
ATOM 8754 C CA . PHE B 1 342 ? -2.596 6.934 -6.734 1 95 342 PHE B CA 1
ATOM 8755 C C . PHE B 1 342 ? -4.031 7.004 -6.227 1 95 342 PHE B C 1
ATOM 8757 O O . PHE B 1 342 ? -4.773 6.023 -6.312 1 95 342 PHE B O 1
ATOM 8764 N N . SER B 1 343 ? -4.445 8.148 -5.641 1 94.94 343 SER B N 1
ATOM 8765 C CA . SER B 1 343 ? -5.82 8.273 -5.16 1 94.94 343 SER B CA 1
ATOM 8766 C C . SER B 1 343 ? -6.711 8.93 -6.211 1 94.94 343 SER B C 1
ATOM 8768 O O . SER B 1 343 ? -7.93 8.992 -6.043 1 94.94 343 SER B O 1
ATOM 8770 N N . LYS B 1 344 ? -6.047 9.453 -7.277 1 92.69 344 LYS B N 1
ATOM 8771 C CA . LYS B 1 344 ? -6.75 10.227 -8.297 1 92.69 344 LYS B CA 1
ATOM 8772 C C . LYS B 1 344 ? -7.445 11.445 -7.684 1 92.69 344 LYS B C 1
ATOM 8774 O O . LYS B 1 344 ? -8.602 11.727 -8 1 92.69 344 LYS B O 1
ATOM 8779 N N . GLY B 1 345 ? -6.836 11.961 -6.66 1 92.44 345 GLY B N 1
ATOM 8780 C CA . GLY B 1 345 ? -7.309 13.203 -6.066 1 92.44 345 GLY B CA 1
ATOM 8781 C C . GLY B 1 345 ? -8.273 12.984 -4.914 1 92.44 345 GLY B C 1
ATOM 8782 O O . GLY B 1 345 ? -8.742 13.945 -4.305 1 92.44 345 GLY B O 1
ATOM 8783 N N . GLU B 1 346 ? -8.508 11.766 -4.414 1 94.12 346 GLU B N 1
ATOM 8784 C CA . GLU B 1 346 ? -9.508 11.461 -3.395 1 94.12 346 GLU B CA 1
ATOM 8785 C C . GLU B 1 346 ? -8.945 11.68 -1.991 1 94.12 346 GLU B C 1
ATOM 8787 O O . GLU B 1 346 ? -9.695 11.844 -1.032 1 94.12 346 GLU B O 1
ATOM 8792 N N . VAL B 1 347 ? -7.672 11.562 -1.872 1 95.5 347 VAL B N 1
ATOM 8793 C CA . VAL B 1 347 ? -7.016 11.664 -0.572 1 95.5 347 VAL B CA 1
ATOM 8794 C C . VAL B 1 347 ? -6.133 12.906 -0.538 1 95.5 347 VAL B C 1
ATOM 8796 O O . VAL B 1 347 ? -5.461 13.227 -1.521 1 95.5 347 VAL B O 1
ATOM 8799 N N . GLN B 1 348 ? -6.133 13.617 0.564 1 94.38 348 GLN B N 1
ATOM 8800 C CA . GLN B 1 348 ? -5.363 14.852 0.689 1 94.38 348 GLN B CA 1
ATOM 8801 C C . GLN B 1 348 ? -4.188 14.664 1.646 1 94.38 348 GLN B C 1
ATOM 8803 O O . GLN B 1 348 ? -4.352 14.141 2.75 1 94.38 348 GLN B O 1
ATOM 8808 N N . ALA B 1 349 ? -3.02 15.094 1.168 1 96.44 349 ALA B N 1
ATOM 8809 C CA . ALA B 1 349 ? -1.836 15.141 2.023 1 96.44 349 ALA B CA 1
ATOM 8810 C C . ALA B 1 349 ? -1.784 16.438 2.818 1 96.44 349 ALA B C 1
ATOM 8812 O O . ALA B 1 349 ? -1.864 17.531 2.246 1 96.44 349 ALA B O 1
ATOM 8813 N N . LEU B 1 350 ? -1.713 16.328 4.117 1 96.31 350 LEU B N 1
ATOM 8814 C CA . LEU B 1 350 ? -1.647 17.484 5.008 1 96.31 350 LEU B CA 1
ATOM 8815 C C . LEU B 1 350 ? -0.385 17.438 5.863 1 96.31 350 LEU B C 1
ATOM 8817 O O . LEU B 1 350 ? -0 16.391 6.355 1 96.31 350 LEU B O 1
ATOM 8821 N N . PHE B 1 351 ? 0.249 18.531 5.938 1 95.62 351 PHE B N 1
ATOM 8822 C CA . PHE B 1 351 ? 1.498 18.656 6.676 1 95.62 351 PHE B CA 1
ATOM 8823 C C . PHE B 1 351 ? 1.305 19.516 7.926 1 95.62 351 PHE B C 1
ATOM 8825 O O . PHE B 1 351 ? 0.312 20.234 8.047 1 95.62 351 PHE B O 1
ATOM 8832 N N . LEU B 1 352 ? 2.213 19.391 8.859 1 94.88 352 LEU B N 1
ATOM 8833 C CA . LEU B 1 352 ? 2.113 20.094 10.141 1 94.88 352 LEU B CA 1
ATOM 8834 C C . LEU B 1 352 ? 3.285 21.047 10.328 1 94.88 352 LEU B C 1
ATOM 8836 O O . LEU B 1 352 ? 4.438 20.688 10.086 1 94.88 352 LEU B O 1
ATOM 8840 N N . ARG B 1 353 ? 3.029 22.219 10.781 1 92.56 353 ARG B N 1
ATOM 8841 C CA . ARG B 1 353 ? 4.07 23.203 11.062 1 92.56 353 ARG B CA 1
ATOM 8842 C C . ARG B 1 353 ? 5 22.719 12.172 1 92.56 353 ARG B C 1
ATOM 8844 O O . ARG B 1 353 ? 6.203 23 12.141 1 92.56 353 ARG B O 1
ATOM 8851 N N . HIS B 1 354 ? 4.422 22.047 13.102 1 92.88 354 HIS B N 1
ATOM 8852 C CA . HIS B 1 354 ? 5.18 21.672 14.281 1 92.88 354 HIS B CA 1
ATOM 8853 C C . HIS B 1 354 ? 5.344 20.156 14.367 1 92.88 354 HIS B C 1
ATOM 8855 O O . HIS B 1 354 ? 5.266 19.578 15.453 1 92.88 354 HIS B O 1
ATOM 8861 N N . GLU B 1 355 ? 5.504 19.516 13.242 1 90.94 355 GLU B N 1
ATOM 8862 C CA . GLU B 1 355 ? 5.605 18.062 13.141 1 90.94 355 GLU B CA 1
ATOM 8863 C C . GLU B 1 355 ? 6.734 17.531 14.023 1 90.94 355 GLU B C 1
ATOM 8865 O O . GLU B 1 355 ? 6.625 16.438 14.586 1 90.94 355 GLU B O 1
ATOM 8870 N N . GLY B 1 356 ? 7.746 18.281 14.195 1 88.25 356 GLY B N 1
ATOM 8871 C CA . GLY B 1 356 ? 8.922 17.797 14.914 1 88.25 356 GLY B CA 1
ATOM 8872 C C . GLY B 1 356 ? 8.742 17.797 16.422 1 88.25 356 GLY B C 1
ATOM 8873 O O . GLY B 1 356 ? 9.523 17.172 17.141 1 88.25 356 GLY B O 1
ATOM 8874 N N . TYR B 1 357 ? 7.715 18.391 16.922 1 92.19 357 TYR B N 1
ATOM 8875 C CA . TYR B 1 357 ? 7.566 18.578 18.359 1 92.19 357 TYR B CA 1
ATOM 8876 C C . TYR B 1 357 ? 6.508 17.641 18.922 1 92.19 357 TYR B C 1
ATOM 8878 O O . TYR B 1 357 ? 6.27 17.625 20.125 1 92.19 357 TYR B O 1
ATOM 8886 N N . LEU B 1 358 ? 5.848 16.844 18.125 1 93.69 358 LEU B N 1
ATOM 8887 C CA . LEU B 1 358 ? 4.688 16.062 18.547 1 93.69 358 LEU B CA 1
ATOM 8888 C C . LEU B 1 358 ? 5.047 15.148 19.719 1 93.69 358 LEU B C 1
ATOM 8890 O O . LEU B 1 358 ? 4.316 15.086 20.703 1 93.69 358 LEU B O 1
ATOM 8894 N N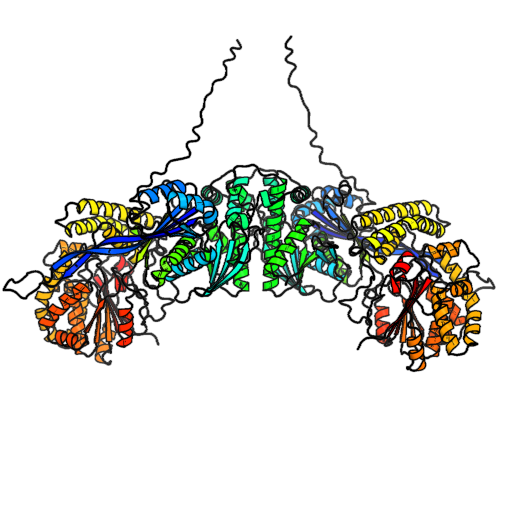 . GLY B 1 359 ? 6.18 14.438 19.609 1 93.62 359 GLY B N 1
ATOM 8895 C CA . GLY B 1 359 ? 6.594 13.547 20.672 1 93.62 359 GLY B CA 1
ATOM 8896 C C . GLY B 1 359 ? 6.871 14.266 21.984 1 93.62 359 GLY B C 1
ATOM 8897 O O . GLY B 1 359 ? 6.441 13.82 23.047 1 93.62 359 GLY B O 1
ATOM 8898 N N . ALA B 1 360 ? 7.578 15.367 21.906 1 93.44 360 ALA B N 1
ATOM 8899 C CA . ALA B 1 360 ? 7.918 16.156 23.094 1 93.44 360 ALA B CA 1
ATOM 8900 C C . ALA B 1 360 ? 6.664 16.719 23.75 1 93.44 360 ALA B C 1
ATOM 8902 O O . ALA B 1 360 ? 6.551 16.734 24.969 1 93.44 360 ALA B O 1
ATOM 8903 N N . ILE B 1 361 ? 5.773 17.188 22.938 1 93.19 361 ILE B N 1
ATOM 8904 C CA . ILE B 1 361 ? 4.508 17.719 23.453 1 93.19 361 ILE B CA 1
ATOM 8905 C C . ILE B 1 361 ? 3.742 16.609 24.156 1 93.19 361 ILE B C 1
ATOM 8907 O O . ILE B 1 361 ? 3.244 16.812 25.281 1 93.19 361 ILE B O 1
ATOM 8911 N N . GLY B 1 362 ? 3.643 15.484 23.531 1 93.12 362 GLY B N 1
ATOM 8912 C CA . GLY B 1 362 ? 2.941 14.359 24.125 1 93.12 362 GLY B CA 1
ATOM 8913 C C . GLY B 1 362 ? 3.543 13.93 25.453 1 93.12 362 GLY B C 1
ATOM 8914 O O . GLY B 1 362 ? 2.814 13.664 26.406 1 93.12 362 GLY B O 1
ATOM 8915 N N . ALA B 1 363 ? 4.871 13.812 25.484 1 93.62 363 ALA B N 1
ATOM 8916 C CA . ALA B 1 363 ? 5.551 13.453 26.719 1 93.62 363 ALA B CA 1
ATOM 8917 C C . ALA B 1 363 ? 5.285 14.477 27.828 1 93.62 363 ALA B C 1
ATOM 8919 O O . ALA B 1 363 ? 5.086 14.117 28.984 1 93.62 363 ALA B O 1
ATOM 8920 N N . PHE B 1 364 ? 5.309 15.68 27.484 1 91.62 364 PHE B N 1
ATOM 8921 C CA . PHE B 1 364 ? 5.02 16.75 28.422 1 91.62 364 PHE B CA 1
ATOM 8922 C C . PHE B 1 364 ? 3.604 16.625 28.969 1 91.62 364 PHE B C 1
ATOM 8924 O O . PHE B 1 364 ? 3.387 16.75 30.188 1 91.62 364 PHE B O 1
ATOM 8931 N N . LEU B 1 365 ? 2.668 16.453 28.078 1 90.5 365 LEU B N 1
ATOM 8932 C CA . LEU B 1 365 ? 1.271 16.328 28.469 1 90.5 365 LEU B CA 1
ATOM 8933 C C . LEU B 1 365 ? 1.079 15.148 29.422 1 90.5 365 LEU B C 1
ATOM 8935 O O . LEU B 1 365 ? 0.268 15.227 30.359 1 90.5 365 LEU B O 1
ATOM 8939 N N . LYS B 1 366 ? 1.817 14.117 29.188 1 89.44 366 LYS B N 1
ATOM 8940 C CA . LYS B 1 366 ? 1.76 12.969 30.094 1 89.44 366 LYS B CA 1
ATOM 8941 C C . LYS B 1 366 ? 2.285 13.328 31.484 1 89.44 366 LYS B C 1
ATOM 8943 O O . LYS B 1 366 ? 1.769 12.852 32.5 1 89.44 366 LYS B O 1
ATOM 8948 N N . GLY B 1 367 ? 3.309 14.07 31.516 1 85.38 367 GLY B N 1
ATOM 8949 C CA . GLY B 1 367 ? 3.893 14.492 32.781 1 85.38 367 GLY B CA 1
ATOM 8950 C C . GLY B 1 367 ? 3.035 15.508 33.5 1 85.38 367 GLY B C 1
ATOM 8951 O O . GLY B 1 367 ? 3.076 15.578 34.75 1 85.38 367 GLY B O 1
ATOM 8952 N N . ALA B 1 368 ? 2.279 16.25 32.781 1 83.44 368 ALA B N 1
ATOM 8953 C CA . ALA B 1 368 ? 1.478 17.328 33.375 1 83.44 368 ALA B CA 1
ATOM 8954 C C . ALA B 1 368 ? 0.024 16.891 33.531 1 83.44 368 ALA B C 1
ATOM 8956 O O . ALA B 1 368 ? -0.862 17.734 33.719 1 83.44 368 ALA B O 1
ATOM 8957 N N . GLU B 1 369 ? -0.215 15.688 33.438 1 80.5 369 GLU B N 1
ATOM 8958 C CA . GLU B 1 369 ? -1.584 15.18 33.438 1 80.5 369 GLU B CA 1
ATOM 8959 C C . GLU B 1 369 ? -2.332 15.664 34.688 1 80.5 369 GLU B C 1
ATOM 8961 O O . GLU B 1 369 ? -3.537 15.914 34.625 1 80.5 369 GLU B O 1
ATOM 8966 N N . GLN B 1 370 ? -1.634 15.758 35.75 1 75.56 370 GLN B N 1
ATOM 8967 C CA . GLN B 1 370 ? -2.266 16.188 37 1 75.56 370 GLN B CA 1
ATOM 8968 C C . GLN B 1 370 ? -2.719 17.641 36.906 1 75.56 370 GLN B C 1
ATOM 8970 O O . GLN B 1 370 ? -3.672 18.031 37.594 1 75.56 370 GLN B O 1
ATOM 8975 N N . ASP B 1 371 ? -2.078 18.422 36 1 76.19 371 ASP B N 1
ATOM 8976 C CA . ASP B 1 371 ? -2.414 19.828 35.844 1 76.19 371 ASP B CA 1
ATOM 8977 C C . ASP B 1 371 ? -3.482 20.016 34.781 1 76.19 371 ASP B C 1
ATOM 8979 O O . ASP B 1 371 ? -3.895 21.156 34.5 1 76.19 371 ASP B O 1
ATOM 8983 N N . ASN B 1 372 ? -3.973 19.047 34.219 1 75.44 372 ASN B N 1
ATOM 8984 C CA . ASN B 1 372 ? -5.031 19.031 33.219 1 75.44 372 ASN B CA 1
ATOM 8985 C C . ASN B 1 372 ? -4.781 20.078 32.125 1 75.44 372 ASN B C 1
ATOM 8987 O O . ASN B 1 372 ? -5.645 20.922 31.859 1 75.44 372 ASN B O 1
ATOM 8991 N N . PRO B 1 373 ? -3.703 20.016 31.531 1 74 373 PRO B N 1
ATOM 8992 C CA . PRO B 1 373 ? -3.367 21.016 30.516 1 74 373 PRO B CA 1
ATOM 8993 C C . PRO B 1 373 ? -4.418 21.109 29.422 1 74 373 PRO B C 1
ATOM 8995 O O . PRO B 1 373 ? -4.551 22.156 28.781 1 74 373 PRO B O 1
ATOM 8998 N N . ASN B 1 374 ? -5.203 20.125 29.219 1 72.44 374 ASN B N 1
ATOM 8999 C CA . ASN B 1 374 ? -6.203 20.094 28.156 1 72.44 374 ASN B CA 1
ATOM 9000 C C . ASN B 1 374 ? -7.418 20.953 28.516 1 72.44 374 ASN B C 1
ATOM 9002 O O . ASN B 1 374 ? -8.242 21.25 27.641 1 72.44 374 ASN B O 1
ATOM 9006 N N . GLU B 1 375 ? -7.395 21.375 29.656 1 76.31 375 GLU B N 1
ATOM 9007 C CA . GLU B 1 375 ? -8.523 22.188 30.094 1 76.31 375 GLU B CA 1
ATOM 9008 C C . GLU B 1 375 ? -8.266 23.672 29.844 1 76.31 375 GLU B C 1
ATOM 9010 O O . GLU B 1 375 ? -9.195 24.484 29.906 1 76.31 375 GLU B O 1
ATOM 9015 N N . TYR B 1 376 ? -7.02 23.922 29.438 1 80.19 376 TYR B N 1
ATOM 9016 C CA . TYR B 1 376 ? -6.664 25.312 29.188 1 80.19 376 TYR B CA 1
ATOM 9017 C C . TYR B 1 376 ? -6.621 25.578 27.688 1 80.19 376 TYR B C 1
ATOM 9019 O O . TYR B 1 376 ? -6.527 24.656 26.875 1 80.19 376 TYR B O 1
ATOM 9027 N N . SER B 1 377 ? -6.82 26.859 27.391 1 84.56 377 SER B N 1
ATOM 9028 C CA . SER B 1 377 ? -6.562 27.312 26.031 1 84.56 377 SER B CA 1
ATOM 9029 C C . SER B 1 377 ? -5.152 27.875 25.891 1 84.56 377 SER B C 1
ATOM 9031 O O . SER B 1 377 ? -4.621 28.469 26.844 1 84.56 377 SER B O 1
ATOM 9033 N N . TRP B 1 378 ? -4.57 27.531 24.781 1 87.38 378 TRP B N 1
ATOM 9034 C CA . TRP B 1 378 ? -3.193 27.938 24.531 1 87.38 378 TRP B CA 1
ATOM 9035 C C . TRP B 1 378 ? -3.102 28.797 23.281 1 87.38 378 TRP B C 1
ATOM 9037 O O . TRP B 1 378 ? -3.943 28.688 22.375 1 87.38 378 TRP B O 1
ATOM 9047 N N . GLY B 1 379 ? -2.172 29.734 23.281 1 87.56 379 GLY B N 1
ATOM 9048 C CA . GLY B 1 379 ? -1.865 30.531 22.094 1 87.56 379 GLY B CA 1
ATOM 9049 C C . GLY B 1 379 ? -0.385 30.562 21.766 1 87.56 379 GLY B C 1
ATOM 9050 O O . GLY B 1 379 ? 0.455 30.625 22.672 1 87.56 379 GLY B O 1
ATOM 9051 N N . GLU B 1 380 ? -0.107 30.5 20.516 1 90.38 380 GLU B N 1
ATOM 9052 C CA . GLU B 1 380 ? 1.286 30.562 20.078 1 90.38 380 GLU B CA 1
ATOM 9053 C C . GLU B 1 380 ? 1.881 31.953 20.359 1 90.38 380 GLU B C 1
ATOM 9055 O O . GLU B 1 380 ? 1.232 32.969 20.109 1 90.38 380 GLU B O 1
ATOM 9060 N N . ASN B 1 381 ? 3.01 31.938 20.984 1 91.25 381 ASN B N 1
ATOM 9061 C CA . ASN B 1 381 ? 3.775 33.156 21.156 1 91.25 381 ASN B CA 1
ATOM 9062 C C . ASN B 1 381 ? 4.672 33.438 19.953 1 91.25 381 ASN B C 1
ATOM 9064 O O . ASN B 1 381 ? 5.738 32.844 19.812 1 91.25 381 ASN B O 1
ATOM 9068 N N . TYR B 1 382 ? 4.332 34.375 19.172 1 89.25 382 TYR B N 1
ATOM 9069 C CA . TYR B 1 382 ? 5.027 34.625 17.922 1 89.25 382 TYR B CA 1
ATOM 9070 C C . TYR B 1 382 ? 6.402 35.25 18.172 1 89.25 382 TYR B C 1
ATOM 9072 O O . TYR B 1 382 ? 7.316 35.062 17.359 1 89.25 382 TYR B O 1
ATOM 9080 N N . ALA B 1 383 ? 6.539 35.875 19.281 1 87.19 383 ALA B N 1
ATOM 9081 C CA . ALA B 1 383 ? 7.82 36.5 19.609 1 87.19 383 ALA B CA 1
ATOM 9082 C C . ALA B 1 383 ? 8.875 35.438 19.922 1 87.19 383 ALA B C 1
ATOM 9084 O O . ALA B 1 383 ? 10.039 35.594 19.547 1 87.19 383 ALA B O 1
ATOM 9085 N N . GLY B 1 384 ? 8.461 34.406 20.531 1 85.75 384 GLY B N 1
ATOM 9086 C CA . GLY B 1 384 ? 9.414 33.406 20.984 1 85.75 384 GLY B CA 1
ATOM 9087 C C . GLY B 1 384 ? 9.508 32.219 20.047 1 85.75 384 GLY B C 1
ATOM 9088 O O . GLY B 1 384 ? 10.312 31.312 20.266 1 85.75 384 GLY B O 1
ATOM 9089 N N . SER B 1 385 ? 8.773 32.156 19 1 87.5 385 SER B N 1
ATOM 9090 C CA . SER B 1 385 ? 8.75 31.031 18.078 1 87.5 385 SER B CA 1
ATOM 9091 C C . SER B 1 385 ? 9.555 31.328 16.828 1 87.5 385 SER B C 1
ATOM 9093 O O . SER B 1 385 ? 9.531 32.469 16.312 1 87.5 385 SER B O 1
ATOM 9095 N N . SER B 1 386 ? 10.258 30.344 16.359 1 84.12 386 SER B N 1
ATOM 9096 C CA . SER B 1 386 ? 11.078 30.484 15.164 1 84.12 386 SER B CA 1
ATOM 9097 C C . SER B 1 386 ? 10.219 30.438 13.898 1 84.12 386 SER B C 1
ATOM 9099 O O . SER B 1 386 ? 10.57 31.031 12.883 1 84.12 386 SER B O 1
ATOM 9101 N N . GLY B 1 387 ? 9.086 29.797 13.898 1 82.94 387 GLY B N 1
ATOM 9102 C CA . GLY B 1 387 ? 8.234 29.656 12.727 1 82.94 387 GLY B CA 1
ATOM 9103 C C . GLY B 1 387 ? 8.703 28.594 11.766 1 82.94 387 GLY B C 1
ATOM 9104 O O . GLY B 1 387 ? 9.797 28.047 11.922 1 82.94 387 GLY B O 1
ATOM 9105 N N . LEU B 1 388 ? 7.844 28.312 10.781 1 80.19 388 LEU B N 1
ATOM 9106 C CA . LEU B 1 388 ? 8.141 27.359 9.719 1 80.19 388 LEU B CA 1
ATOM 9107 C C . LEU B 1 388 ? 9.156 27.922 8.734 1 80.19 388 LEU B C 1
ATOM 9109 O O . LEU B 1 388 ? 8.984 29.047 8.25 1 80.19 388 LEU B O 1
ATOM 9113 N N . MET B 1 389 ? 10.273 27.281 8.609 1 69.62 389 MET B N 1
ATOM 9114 C CA . MET B 1 389 ? 11.297 27.797 7.707 1 69.62 389 MET B CA 1
ATOM 9115 C C . MET B 1 389 ? 11.422 26.922 6.465 1 69.62 389 MET B C 1
ATOM 9117 O O . MET B 1 389 ? 11.336 25.703 6.551 1 69.62 389 MET B O 1
ATOM 9121 N N . SER B 1 390 ? 11.133 27.516 5.289 1 60.09 390 SER B N 1
ATOM 9122 C CA . SER B 1 390 ? 11.398 26.781 4.059 1 60.09 390 SER B CA 1
ATOM 9123 C C . SER B 1 390 ? 12.891 26.703 3.771 1 60.09 390 SER B C 1
ATOM 9125 O O . SER B 1 390 ? 13.609 27.703 3.922 1 60.09 390 SER B O 1
ATOM 9127 N N . THR B 1 391 ? 13.438 25.547 3.732 1 55.06 391 THR B N 1
ATOM 9128 C CA . THR B 1 391 ? 14.859 25.328 3.502 1 55.06 391 THR B CA 1
ATOM 9129 C C . THR B 1 391 ? 15.203 25.5 2.023 1 55.06 391 THR B C 1
ATOM 9131 O O . THR B 1 391 ? 16.297 25.141 1.59 1 55.06 391 THR B O 1
ATOM 9134 N N . SER B 1 392 ? 14.234 25.938 1.174 1 52.44 392 SER B N 1
ATOM 9135 C CA . SER B 1 392 ? 14.617 26.062 -0.231 1 52.44 392 SER B CA 1
ATOM 9136 C C . SER B 1 392 ? 15.797 27 -0.406 1 52.44 392 SER B C 1
ATOM 9138 O O . SER B 1 392 ? 15.797 28.109 0.13 1 52.44 392 SER B O 1
ATOM 9140 N N . PRO B 1 393 ? 16.953 26.516 -0.85 1 46.81 393 PRO B N 1
ATOM 9141 C CA . PRO B 1 393 ? 18.109 27.375 -1.049 1 46.81 393 PRO B CA 1
ATOM 9142 C C . PRO B 1 393 ? 17.75 28.703 -1.707 1 46.81 393 PRO B C 1
ATOM 9144 O O . PRO B 1 393 ? 18.438 29.719 -1.486 1 46.81 393 PRO B O 1
ATOM 9147 N N . ASP B 1 394 ? 16.828 28.734 -2.652 1 46.41 394 ASP B N 1
ATOM 9148 C CA . ASP B 1 394 ? 16.516 29.953 -3.381 1 46.41 394 ASP B CA 1
ATOM 9149 C C . ASP B 1 394 ? 15.898 31 -2.455 1 46.41 394 ASP B C 1
ATOM 9151 O O . ASP B 1 394 ? 15.891 32.188 -2.77 1 46.41 394 ASP B O 1
ATOM 9155 N N . LEU B 1 395 ? 15.094 30.469 -1.733 1 45.03 395 LEU B N 1
ATOM 9156 C CA . LEU B 1 395 ? 14.367 31.484 -0.971 1 45.03 395 LEU B CA 1
ATOM 9157 C C . LEU B 1 395 ? 15.281 32.125 0.059 1 45.03 395 LEU B C 1
ATOM 9159 O O . LEU B 1 395 ? 15.195 33.344 0.284 1 45.03 395 LEU B O 1
ATOM 9163 N N . CYS B 1 396 ? 16 31.562 1.14 1 41.59 396 CYS B N 1
ATOM 9164 C CA . CYS B 1 396 ? 16.766 32.281 2.15 1 41.59 396 CYS B CA 1
ATOM 9165 C C . CYS B 1 396 ? 18.141 31.672 2.33 1 41.59 396 CYS B C 1
ATOM 9167 O O . CYS B 1 396 ? 18.312 30.719 3.094 1 41.59 396 CYS B O 1
ATOM 9169 N N . PRO B 1 397 ? 19.047 32.062 1.383 1 38.38 397 PRO B N 1
ATOM 9170 C CA . PRO B 1 397 ? 20.453 31.719 1.609 1 38.38 397 PRO B CA 1
ATOM 9171 C C . PRO B 1 397 ? 20.906 31.969 3.047 1 38.38 397 PRO B C 1
ATOM 9173 O O . PRO B 1 397 ? 21.844 31.344 3.523 1 38.38 397 PRO B O 1
ATOM 9176 N N . MET B 1 398 ? 20.641 33.188 3.592 1 34.59 398 MET B N 1
ATOM 9177 C CA . MET B 1 398 ? 21.312 33.75 4.758 1 34.59 398 MET B CA 1
ATOM 9178 C C . MET B 1 398 ? 21.094 32.875 5.988 1 34.59 398 MET B C 1
ATOM 9180 O O . MET B 1 398 ? 21.969 32.812 6.855 1 34.59 398 MET B O 1
ATOM 9184 N N . GLN B 1 399 ? 19.875 32.75 6.371 1 38.47 399 GLN B N 1
ATOM 9185 C CA . GLN B 1 399 ? 19.578 32.625 7.793 1 38.47 399 GLN B CA 1
ATOM 9186 C C . GLN B 1 399 ? 20 31.25 8.32 1 38.47 399 GLN B C 1
ATOM 9188 O O . GLN B 1 399 ? 19.828 30.953 9.508 1 38.47 399 GLN B O 1
ATOM 9193 N N . ARG B 1 400 ? 20.188 30.25 7.574 1 41.97 400 ARG B N 1
ATOM 9194 C CA . ARG B 1 400 ? 20.562 29.078 8.375 1 41.97 400 ARG B CA 1
ATOM 9195 C C . ARG B 1 400 ? 21.984 29.219 8.906 1 41.97 400 ARG B C 1
ATOM 9197 O O . ARG B 1 400 ? 22.516 28.266 9.492 1 41.97 400 ARG B O 1
ATOM 9204 N N . ALA B 1 401 ? 22.719 30.016 8.461 1 37.78 401 ALA B N 1
ATOM 9205 C CA . ALA B 1 401 ? 24.062 29.953 9.016 1 37.78 401 ALA B CA 1
ATOM 9206 C C . ALA B 1 401 ? 24.031 29.719 10.523 1 37.78 401 ALA B C 1
ATOM 9208 O O . ALA B 1 401 ? 24.859 28.984 11.062 1 37.78 401 ALA B O 1
ATOM 9209 N N . ARG B 1 402 ? 23.688 30.75 11.266 1 36.97 402 ARG B N 1
ATOM 9210 C CA . ARG B 1 402 ? 23.766 30.609 12.719 1 36.97 402 ARG B CA 1
ATOM 9211 C C . ARG B 1 402 ? 22.828 29.516 13.219 1 36.97 402 ARG B C 1
ATOM 9213 O O . ARG B 1 402 ? 23.203 28.734 14.086 1 36.97 402 ARG B O 1
ATOM 9220 N N . SER B 1 403 ? 21.328 29.797 13.102 1 40.81 403 SER B N 1
ATOM 9221 C CA . SER B 1 403 ? 20.141 29.453 13.891 1 40.81 403 SER B CA 1
ATOM 9222 C C . SER B 1 403 ? 19.688 28.016 13.617 1 40.81 403 SER B C 1
ATOM 9224 O O . SER B 1 403 ? 18.625 27.609 14.086 1 40.81 403 SER B O 1
ATOM 9226 N N . GLY B 1 404 ? 20.266 27.359 12.766 1 51.56 404 GLY B N 1
ATOM 9227 C CA . GLY B 1 404 ? 19.875 26 12.422 1 51.56 404 GLY B CA 1
ATOM 9228 C C . GLY B 1 404 ? 20.109 25.016 13.547 1 51.56 404 GLY B C 1
ATOM 9229 O O . GLY B 1 404 ? 19.766 23.844 13.422 1 51.56 404 GLY B O 1
ATOM 9230 N N . THR B 1 405 ? 20.797 25.516 14.414 1 62.69 405 THR B N 1
ATOM 9231 C CA . THR B 1 405 ? 21.172 24.625 15.508 1 62.69 405 THR B CA 1
ATOM 9232 C C . THR B 1 405 ? 19.984 24.391 16.438 1 62.69 405 THR B C 1
ATOM 9234 O O . THR B 1 405 ? 19.75 23.266 16.891 1 62.69 405 THR B O 1
ATOM 9237 N N . PHE B 1 406 ? 19.203 25.656 16.594 1 76.75 406 PHE B N 1
ATOM 9238 C CA . PHE B 1 406 ? 18.094 25.5 17.516 1 76.75 406 PHE B CA 1
ATOM 9239 C C . PHE B 1 406 ? 16.812 26.078 16.906 1 76.75 406 PHE B C 1
ATOM 9241 O O . PHE B 1 406 ? 16.844 27.109 16.25 1 76.75 406 PHE B O 1
ATOM 9248 N N . ASP B 1 407 ? 15.758 25.5 17 1 84.5 407 ASP B N 1
ATOM 9249 C CA . ASP B 1 407 ? 14.422 26.016 16.703 1 84.5 407 ASP B CA 1
ATOM 9250 C C . ASP B 1 407 ? 13.555 26.016 17.953 1 84.5 407 ASP B C 1
ATOM 9252 O O . ASP B 1 407 ? 13.688 25.141 18.828 1 84.5 407 ASP B O 1
ATOM 9256 N N . MET B 1 408 ? 12.773 27.094 18 1 88 408 MET B N 1
ATOM 9257 C CA . MET B 1 408 ? 11.953 27.266 19.203 1 88 408 MET B CA 1
ATOM 9258 C C . MET B 1 408 ? 10.477 27.391 18.844 1 88 408 MET B C 1
ATOM 9260 O O . MET B 1 408 ? 10.133 27.922 17.781 1 88 408 MET B O 1
ATOM 9264 N N . PHE B 1 409 ? 9.664 26.953 19.672 1 88.25 409 PHE B N 1
ATOM 9265 C CA . PHE B 1 409 ? 8.211 27.047 19.656 1 88.25 409 PHE B CA 1
ATOM 9266 C C . PHE B 1 409 ? 7.672 27.297 21.062 1 88.25 409 PHE B C 1
ATOM 9268 O O . PHE B 1 409 ? 7.973 26.562 22 1 88.25 409 PHE B O 1
ATOM 9275 N N . GLU B 1 410 ? 6.973 28.438 21.203 1 91.81 410 GLU B N 1
ATOM 9276 C CA . GLU B 1 410 ? 6.449 28.797 22.516 1 91.81 410 GLU B CA 1
ATOM 9277 C C . GLU B 1 410 ? 4.938 29 22.469 1 91.81 410 GLU B C 1
ATOM 9279 O O . GLU B 1 410 ? 4.406 29.531 21.5 1 91.81 410 GLU B O 1
ATOM 9284 N N . MET B 1 411 ? 4.301 28.578 23.547 1 91.94 411 MET B N 1
ATOM 9285 C CA . MET B 1 411 ? 2.863 28.75 23.719 1 91.94 411 MET B CA 1
ATOM 9286 C C . MET B 1 411 ? 2.541 29.328 25.094 1 91.94 411 MET B C 1
ATOM 9288 O O . MET B 1 411 ? 3.08 28.875 26.109 1 91.94 411 MET B O 1
ATOM 9292 N N . ASP B 1 412 ? 1.678 30.266 25.109 1 90.75 412 ASP B N 1
ATOM 9293 C CA . ASP B 1 412 ? 1.225 30.859 26.359 1 90.75 412 ASP B CA 1
ATOM 9294 C C . ASP B 1 412 ? -0.143 30.297 26.766 1 90.75 412 ASP B C 1
ATOM 9296 O O . ASP B 1 412 ? -1.01 30.094 25.906 1 90.75 412 ASP B O 1
ATOM 9300 N N . ARG B 1 413 ? -0.227 30.031 28.031 1 88.75 413 ARG B N 1
ATOM 9301 C CA . ARG B 1 413 ? -1.551 29.703 28.547 1 88.75 413 ARG B CA 1
ATOM 9302 C C . ARG B 1 413 ? -2.449 30.922 28.594 1 88.75 413 ARG B C 1
ATOM 9304 O O . ARG B 1 413 ? -2.047 31.984 29.109 1 88.75 413 ARG B O 1
ATOM 9311 N N . LEU B 1 414 ? -3.578 30.781 28.078 1 86.56 414 LEU B N 1
ATOM 9312 C CA . LEU B 1 414 ? -4.523 31.891 28.094 1 86.56 414 LEU B CA 1
ATOM 9313 C C . LEU B 1 414 ? -5.32 31.906 29.391 1 86.56 414 LEU B C 1
ATOM 9315 O O . LEU B 1 414 ? -5.473 30.875 30.047 1 86.56 414 LEU B O 1
ATOM 9319 N N . GLU B 1 415 ? -5.766 33 29.734 1 80.5 415 GLU B N 1
ATOM 9320 C CA . GLU B 1 415 ? -6.418 33.219 31.016 1 80.5 415 GLU B CA 1
ATOM 9321 C C . GLU B 1 415 ? -7.77 32.5 31.078 1 80.5 415 GLU B C 1
ATOM 9323 O O . GLU B 1 415 ? -8.234 32.125 32.156 1 80.5 415 GLU B O 1
ATOM 9328 N N . ARG B 1 416 ? -8.344 32.375 29.922 1 84.69 416 ARG B N 1
ATOM 9329 C CA . ARG B 1 416 ? -9.688 31.812 29.859 1 84.69 416 ARG B CA 1
ATOM 9330 C C . ARG B 1 416 ? -9.828 30.828 28.703 1 84.69 416 ARG B C 1
ATOM 9332 O O . ARG B 1 416 ? -9.125 30.938 27.703 1 84.69 416 ARG B O 1
ATOM 9339 N N . PRO B 1 417 ? -10.773 29.828 28.984 1 88.81 417 PRO B N 1
ATOM 9340 C CA . PRO B 1 417 ? -11.086 28.984 27.828 1 88.81 417 PRO B CA 1
ATOM 9341 C C . PRO B 1 417 ? -11.773 29.75 26.703 1 88.81 417 PRO B C 1
ATOM 9343 O O . PRO B 1 417 ? -12.672 30.547 26.969 1 88.81 417 PRO B O 1
ATOM 9346 N N . LEU B 1 418 ? -11.344 29.547 25.516 1 90.5 418 LEU B N 1
ATOM 9347 C CA . LEU B 1 418 ? -11.906 30.234 24.359 1 90.5 418 LEU B CA 1
ATOM 9348 C C . LEU B 1 418 ? -12.703 29.266 23.484 1 90.5 418 LEU B C 1
ATOM 9350 O O . LEU B 1 418 ? -12.32 28.109 23.328 1 90.5 418 LEU B O 1
ATOM 9354 N N . VAL B 1 419 ? -13.859 29.719 23 1 90.81 419 VAL B N 1
ATOM 9355 C CA . VAL B 1 419 ? -14.758 28.891 22.203 1 90.81 419 VAL B CA 1
ATOM 9356 C C . VAL B 1 419 ? -15.312 29.703 21.031 1 90.81 419 VAL B C 1
ATOM 9358 O O . VAL B 1 419 ? -15.07 30.906 20.938 1 90.81 419 VAL B O 1
ATOM 9361 N N . ASN B 1 420 ? -16 29.047 20.141 1 92.19 420 ASN B N 1
ATOM 9362 C CA . ASN B 1 420 ? -16.672 29.703 19.031 1 92.19 420 ASN B CA 1
ATOM 9363 C C . ASN B 1 420 ? -17.844 30.562 19.5 1 92.19 420 ASN B C 1
ATOM 9365 O O . ASN B 1 420 ? -18.516 30.203 20.469 1 92.19 420 ASN B O 1
ATOM 9369 N N . LEU B 1 421 ? -18 31.656 18.781 1 96.75 421 LEU B N 1
ATOM 9370 C CA . LEU B 1 421 ? -19.281 32.312 18.938 1 96.75 421 LEU B CA 1
ATOM 9371 C C . LEU B 1 421 ? -20.438 31.406 18.531 1 96.75 421 LEU B C 1
ATOM 9373 O O . LEU B 1 421 ? -20.453 30.906 17.391 1 96.75 421 LEU B O 1
ATOM 9377 N N . PRO B 1 422 ? -21.328 31.109 19.406 1 96.69 422 PRO B N 1
ATOM 9378 C CA . PRO B 1 422 ? -22.391 30.156 19.094 1 96.69 422 PRO B CA 1
ATOM 9379 C C . PRO B 1 422 ? -23.297 30.641 17.969 1 96.69 422 PRO B C 1
ATOM 9381 O O . PRO B 1 422 ? -24.078 29.859 17.406 1 96.69 422 PRO B O 1
ATOM 9384 N N . LEU B 1 423 ? -23.156 31.828 17.516 1 97.62 423 LEU B N 1
ATOM 9385 C CA . LEU B 1 423 ? -24.031 32.438 16.516 1 97.62 423 LEU B CA 1
ATOM 9386 C C . LEU B 1 423 ? -23.406 32.312 15.125 1 97.62 423 LEU B C 1
ATOM 9388 O O . LEU B 1 423 ? -24.016 32.719 14.133 1 97.62 423 LEU B O 1
ATOM 9392 N N . LEU B 1 424 ? -22.172 31.781 15.047 1 95.94 424 LEU B N 1
ATOM 9393 C CA . LEU B 1 424 ? -21.578 31.547 13.734 1 95.94 424 LEU B CA 1
ATOM 9394 C C . LEU B 1 424 ? -22.453 30.609 12.898 1 95.94 424 LEU B C 1
ATOM 9396 O O . LEU B 1 424 ? -22.938 29.594 13.414 1 95.94 424 LEU B O 1
ATOM 9400 N N . LYS B 1 425 ? -22.641 30.938 11.648 1 95.75 425 LYS B N 1
ATOM 9401 C CA . LYS B 1 425 ? -23.438 30.109 10.773 1 95.75 425 LYS B CA 1
ATOM 9402 C C . LYS B 1 425 ? -22.828 28.719 10.609 1 95.75 425 LYS B C 1
ATOM 9404 O O . LYS B 1 425 ? -23.531 27.703 10.68 1 95.75 425 LYS B O 1
ATOM 9409 N N . ASP B 1 426 ? -21.578 28.672 10.336 1 92 426 ASP B N 1
ATOM 9410 C CA . ASP B 1 426 ? -20.828 27.438 10.195 1 92 426 ASP B CA 1
ATOM 9411 C C . ASP B 1 426 ? -19.406 27.594 10.727 1 92 426 ASP B C 1
ATOM 9413 O O . ASP B 1 426 ? -18.516 28.062 10.008 1 92 426 ASP B O 1
ATOM 9417 N N . PRO B 1 427 ? -19.234 27.141 11.914 1 89.31 427 PRO B N 1
ATOM 9418 C CA . PRO B 1 427 ? -17.906 27.297 12.531 1 89.31 427 PRO B CA 1
ATOM 9419 C C . PRO B 1 427 ? -16.812 26.609 11.727 1 89.31 427 PRO B C 1
ATOM 9421 O O . PRO B 1 427 ? -15.664 27.062 11.742 1 89.31 427 PRO B O 1
ATOM 9424 N N . SER B 1 428 ? -17.141 25.609 10.992 1 84.25 428 SER B N 1
ATOM 9425 C CA . SER B 1 428 ? -16.141 24.812 10.289 1 84.25 428 SER B CA 1
ATOM 9426 C C . SER B 1 428 ? -15.594 25.562 9.078 1 84.25 428 SER B C 1
ATOM 9428 O O . SER B 1 428 ? -14.469 25.312 8.641 1 84.25 428 SER B O 1
ATOM 9430 N N . THR B 1 429 ? -16.359 26.531 8.617 1 88.25 429 THR B N 1
ATOM 9431 C CA . THR B 1 429 ? -15.922 27.25 7.426 1 88.25 429 THR B CA 1
ATOM 9432 C C . THR B 1 429 ? -15.594 28.703 7.762 1 88.25 429 THR B C 1
ATOM 9434 O O . THR B 1 429 ? -15.258 29.5 6.871 1 88.25 429 THR B O 1
ATOM 9437 N N . TYR B 1 430 ? -15.695 29.062 8.961 1 92 430 TYR B N 1
ATOM 9438 C CA . TYR B 1 430 ? -15.445 30.422 9.391 1 92 430 TYR B CA 1
ATOM 9439 C C . TYR B 1 430 ? -13.961 30.766 9.273 1 92 430 TYR B C 1
ATOM 9441 O O . TYR B 1 430 ? -13.102 30.016 9.734 1 92 430 TYR B O 1
ATOM 9449 N N . ILE B 1 431 ? -13.734 31.859 8.602 1 90.69 431 ILE B N 1
ATOM 9450 C CA . ILE B 1 431 ? -12.414 32.469 8.523 1 90.69 431 ILE B CA 1
ATOM 9451 C C . ILE B 1 431 ? -12.469 33.906 9.031 1 90.69 431 ILE B C 1
ATOM 9453 O O . ILE B 1 431 ? -13.156 34.75 8.445 1 90.69 431 ILE B O 1
ATOM 9457 N N . PRO B 1 432 ? -11.773 34.188 10.039 1 93.44 432 PRO B N 1
ATOM 9458 C CA . PRO B 1 432 ? -11.875 35.531 10.609 1 93.44 432 PRO B CA 1
ATOM 9459 C C . PRO B 1 432 ? -11.289 36.594 9.695 1 93.44 432 PRO B C 1
ATOM 9461 O O . PRO B 1 432 ? -11.883 37.656 9.539 1 93.44 432 PRO B O 1
ATOM 9464 N N . ASP B 1 433 ? -10.18 36.312 9.055 1 94.75 433 ASP B N 1
ATOM 9465 C CA . ASP B 1 433 ? -9.398 37.312 8.352 1 94.75 433 ASP B CA 1
ATOM 9466 C C . ASP B 1 433 ? -9.961 37.594 6.957 1 94.75 433 ASP B C 1
ATOM 9468 O O . ASP B 1 433 ? -10.352 36.656 6.25 1 94.75 433 ASP B O 1
ATOM 9472 N N . THR B 1 434 ? -9.977 38.812 6.633 1 94.31 434 THR B N 1
ATOM 9473 C CA . THR B 1 434 ? -10.578 39.219 5.371 1 94.31 434 THR B CA 1
ATOM 9474 C C . THR B 1 434 ? -9.594 39.031 4.219 1 94.31 434 THR B C 1
ATOM 9476 O O . THR B 1 434 ? -10 38.719 3.098 1 94.31 434 THR B O 1
ATOM 9479 N N . VAL B 1 435 ? -8.328 39.281 4.488 1 93.62 435 VAL B N 1
ATOM 9480 C CA . VAL B 1 435 ? -7.32 39.188 3.436 1 93.62 435 VAL B CA 1
ATOM 9481 C C . VAL B 1 435 ? -6.23 38.219 3.85 1 93.62 435 VAL B C 1
ATOM 9483 O O . VAL B 1 435 ? -5.789 38.219 5 1 93.62 435 VAL B O 1
ATOM 9486 N N . ASP B 1 436 ? -5.891 37.375 2.947 1 92.5 436 ASP B N 1
ATOM 9487 C CA . ASP B 1 436 ? -4.746 36.469 3.094 1 92.5 436 ASP B CA 1
ATOM 9488 C C . ASP B 1 436 ? -3.498 37.062 2.441 1 92.5 436 ASP B C 1
ATOM 9490 O O . ASP B 1 436 ? -3.359 37.031 1.218 1 92.5 436 ASP B O 1
ATOM 9494 N N . LEU B 1 437 ? -2.643 37.5 3.248 1 94.25 437 LEU B N 1
ATOM 9495 C CA . LEU B 1 437 ? -1.451 38.188 2.756 1 94.25 437 LEU B CA 1
ATOM 9496 C C . LEU B 1 437 ? -0.447 37.188 2.189 1 94.25 437 LEU B C 1
ATOM 9498 O O . LEU B 1 437 ? 0.483 37.562 1.477 1 94.25 437 LEU B O 1
ATOM 9502 N N . THR B 1 438 ? -0.586 35.969 2.531 1 89.56 438 THR B N 1
ATOM 9503 C CA . THR B 1 438 ? 0.269 34.938 1.927 1 89.56 438 THR B CA 1
ATOM 9504 C C . THR B 1 438 ? -0.012 34.812 0.432 1 89.56 438 THR B C 1
ATOM 9506 O O . THR B 1 438 ? 0.896 34.562 -0.355 1 89.56 438 THR B O 1
ATOM 9509 N N . ASP B 1 439 ? -1.179 35.031 0.051 1 88.12 439 ASP B N 1
ATOM 9510 C CA . ASP B 1 439 ? -1.62 34.875 -1.332 1 88.12 439 ASP B CA 1
ATOM 9511 C C . ASP B 1 439 ? -1.553 36.219 -2.074 1 88.12 439 ASP B C 1
ATOM 9513 O O . ASP B 1 439 ? -1.2 36.25 -3.254 1 88.12 439 ASP B O 1
ATOM 9517 N N . ASP B 1 440 ? -1.947 37.219 -1.4 1 91.69 440 ASP B N 1
ATOM 9518 C CA . ASP B 1 440 ? -1.99 38.562 -1.985 1 91.69 440 ASP B CA 1
ATOM 9519 C C . ASP B 1 440 ? -0.654 39.28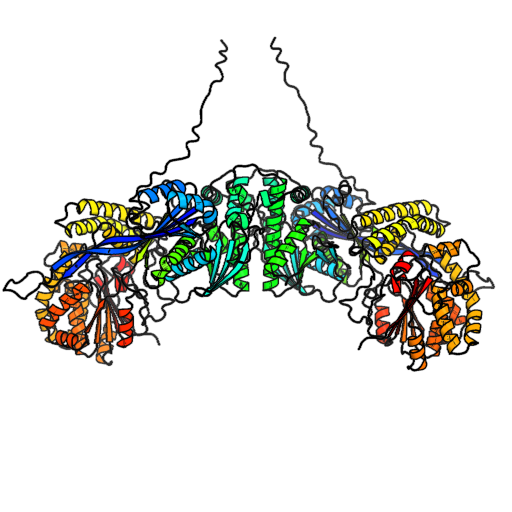1 -1.813 1 91.69 440 ASP B C 1
ATOM 9521 O O . ASP B 1 440 ? -0.45 40 -0.83 1 91.69 440 ASP B O 1
ATOM 9525 N N . ALA B 1 441 ? 0.162 39.219 -2.818 1 91 441 ALA B N 1
ATOM 9526 C CA . ALA B 1 441 ? 1.53 39.719 -2.74 1 91 441 ALA B CA 1
ATOM 9527 C C . ALA B 1 441 ? 1.544 41.25 -2.605 1 91 441 ALA B C 1
ATOM 9529 O O . ALA B 1 441 ? 2.389 41.812 -1.901 1 91 441 ALA B O 1
ATOM 9530 N N . MET B 1 442 ? 0.671 41.875 -3.326 1 93.5 442 MET B N 1
ATOM 9531 C CA . MET B 1 442 ? 0.607 43.312 -3.275 1 93.5 442 MET B CA 1
ATOM 9532 C C . MET B 1 442 ? 0.219 43.812 -1.882 1 93.5 442 MET B C 1
ATOM 9534 O O . MET B 1 442 ? 0.843 44.719 -1.338 1 93.5 442 MET B O 1
ATOM 9538 N N . ALA B 1 443 ? -0.823 43.281 -1.365 1 95.31 443 ALA B N 1
ATOM 9539 C CA . ALA B 1 443 ? -1.248 43.625 -0.014 1 95.31 443 ALA B CA 1
ATOM 9540 C C . ALA B 1 443 ? -0.161 43.312 1.006 1 95.31 443 ALA B C 1
ATOM 9542 O O . ALA B 1 443 ? 0.048 44.062 1.961 1 95.31 443 ALA B O 1
ATOM 9543 N N . ARG B 1 444 ? 0.491 42.188 0.829 1 95.06 444 ARG B N 1
ATOM 9544 C CA . ARG B 1 444 ? 1.575 41.75 1.715 1 95.06 444 ARG B CA 1
ATOM 9545 C C . ARG B 1 444 ? 2.674 42.812 1.765 1 95.06 444 ARG B C 1
ATOM 9547 O O . ARG B 1 444 ? 3.1 43.219 2.848 1 95.06 444 ARG B O 1
ATOM 9554 N N . LYS B 1 445 ? 3.137 43.219 0.588 1 95.81 445 LYS B N 1
ATOM 9555 C CA . LYS B 1 445 ? 4.191 44.219 0.504 1 95.81 445 LYS B CA 1
ATOM 9556 C C . LYS B 1 445 ? 3.764 45.531 1.18 1 95.81 445 LYS B C 1
ATOM 9558 O O . LYS B 1 445 ? 4.531 46.125 1.937 1 95.81 445 LYS B O 1
ATOM 9563 N N . TYR B 1 446 ? 2.613 45.906 0.917 1 96.19 446 TYR B N 1
ATOM 9564 C CA . TYR B 1 446 ? 2.109 47.156 1.468 1 96.19 446 TYR B CA 1
ATOM 9565 C C . TYR B 1 446 ? 2.074 47.125 2.99 1 96.19 446 TYR B C 1
ATOM 9567 O O . TYR B 1 446 ? 2.607 48 3.658 1 96.19 446 TYR B O 1
ATOM 9575 N N . TRP B 1 447 ? 1.381 46.188 3.518 1 95.56 447 TRP B N 1
ATOM 9576 C CA . TRP B 1 447 ? 1.156 46.156 4.957 1 95.56 447 TRP B CA 1
ATOM 9577 C C . TRP B 1 447 ? 2.469 45.938 5.711 1 95.56 447 TRP B C 1
ATOM 9579 O O . TRP B 1 447 ? 2.686 46.531 6.766 1 95.56 447 TRP B O 1
ATOM 9589 N N . LEU B 1 448 ? 3.305 45.062 5.25 1 96.81 448 LEU B N 1
ATOM 9590 C CA . LEU B 1 448 ? 4.602 44.875 5.898 1 96.81 448 LEU B CA 1
ATOM 9591 C C . LEU B 1 448 ? 5.379 46.188 5.914 1 96.81 448 LEU B C 1
ATOM 9593 O O . LEU B 1 448 ? 6.02 46.531 6.914 1 96.81 448 LEU B O 1
ATOM 9597 N N . THR B 1 449 ? 5.34 46.875 4.82 1 96.25 449 THR B N 1
ATOM 9598 C CA . THR B 1 449 ? 6 48.188 4.75 1 96.25 449 THR B CA 1
ATOM 9599 C C . THR B 1 449 ? 5.348 49.156 5.707 1 96.25 449 THR B C 1
ATOM 9601 O O . THR B 1 449 ? 6.035 49.938 6.375 1 96.25 449 THR B O 1
ATOM 9604 N N . CYS B 1 450 ? 4.051 49.188 5.715 1 93.88 450 CYS B N 1
ATOM 9605 C CA . CYS B 1 450 ? 3.297 50.062 6.605 1 93.88 450 CYS B CA 1
ATOM 9606 C C . CYS B 1 450 ? 3.693 49.844 8.062 1 93.88 450 CYS B C 1
ATOM 9608 O O . CYS B 1 450 ? 3.916 50.781 8.805 1 93.88 450 CYS B O 1
ATOM 9610 N N . PHE B 1 451 ? 3.76 48.625 8.477 1 94.81 451 PHE B N 1
ATOM 9611 C CA . PHE B 1 451 ? 4.105 48.281 9.859 1 94.81 451 PHE B CA 1
ATOM 9612 C C . PHE B 1 451 ? 5.555 48.656 10.156 1 94.81 451 PHE B C 1
ATOM 9614 O O . PHE B 1 451 ? 5.879 49.094 11.266 1 94.81 451 PHE B O 1
ATOM 9621 N N . GLU B 1 452 ? 6.395 48.438 9.211 1 95.44 452 GLU B N 1
ATOM 9622 C CA . GLU B 1 452 ? 7.793 48.812 9.375 1 95.44 452 GLU B CA 1
ATOM 9623 C C . GLU B 1 452 ? 7.938 50.312 9.555 1 95.44 452 GLU B C 1
ATOM 9625 O O . GLU B 1 452 ? 8.688 50.781 10.422 1 95.44 452 GLU B O 1
ATOM 9630 N N . GLU B 1 453 ? 7.23 51.062 8.781 1 93 453 GLU B N 1
ATOM 9631 C CA . GLU B 1 453 ? 7.305 52.5 8.828 1 93 453 GLU B CA 1
ATOM 9632 C C . GLU B 1 453 ? 6.699 53.062 10.117 1 93 453 GLU B C 1
ATOM 9634 O O . GLU B 1 453 ? 7.082 54.125 10.586 1 93 453 GLU B O 1
ATOM 9639 N N . ALA B 1 454 ? 5.766 52.375 10.633 1 91 454 ALA B N 1
ATOM 9640 C CA . ALA B 1 454 ? 5.074 52.812 11.844 1 91 454 ALA B CA 1
ATOM 9641 C C . ALA B 1 454 ? 5.883 52.469 13.094 1 91 454 ALA B C 1
ATOM 9643 O O . ALA B 1 454 ? 5.566 52.938 14.188 1 91 454 ALA B O 1
ATOM 9644 N N . LEU B 1 455 ? 6.938 51.781 12.961 1 93.94 455 LEU B N 1
ATOM 9645 C CA . LEU B 1 455 ? 7.688 51.219 14.086 1 93.94 455 LEU B CA 1
ATOM 9646 C C . LEU B 1 455 ? 8.203 52.312 14.992 1 93.94 455 LEU B C 1
ATOM 9648 O O . LEU B 1 455 ? 8.156 52.188 16.219 1 93.94 455 LEU B O 1
ATOM 9652 N N . ASP B 1 456 ? 8.703 53.406 14.406 1 93.31 456 ASP B N 1
ATOM 9653 C CA . ASP B 1 456 ? 9.227 54.5 15.203 1 93.31 456 ASP B CA 1
ATOM 9654 C C . ASP B 1 456 ? 8.148 55.094 16.109 1 93.31 456 ASP B C 1
ATOM 9656 O O . ASP B 1 456 ? 8.422 55.406 17.266 1 93.31 456 ASP B O 1
ATOM 9660 N N . GLY B 1 457 ? 6.996 55.25 15.562 1 90.69 457 GLY B N 1
ATOM 9661 C CA . GLY B 1 457 ? 5.887 55.75 16.359 1 90.69 457 GLY B CA 1
ATOM 9662 C C . GLY B 1 457 ? 5.512 54.844 17.516 1 90.69 457 GLY B C 1
ATOM 9663 O O . GLY B 1 457 ? 5.188 55.312 18.609 1 90.69 457 GLY B O 1
ATOM 9664 N N . VAL B 1 458 ? 5.574 53.594 17.297 1 92.94 458 VAL B N 1
ATOM 9665 C CA . VAL B 1 458 ? 5.234 52.625 18.328 1 92.94 458 VAL B CA 1
ATOM 9666 C C . VAL B 1 458 ? 6.27 52.688 19.453 1 92.94 458 VAL B C 1
ATOM 9668 O O . VAL B 1 458 ? 5.918 52.594 20.625 1 92.94 458 VAL B O 1
ATOM 9671 N N . VAL B 1 459 ? 7.5 52.781 19.047 1 95.88 459 VAL B N 1
ATOM 9672 C CA . VAL B 1 459 ? 8.594 52.844 20.016 1 95.88 459 VAL B CA 1
ATOM 9673 C C . VAL B 1 459 ? 8.438 54.094 20.891 1 95.88 459 VAL B C 1
ATOM 9675 O O . VAL B 1 459 ? 8.586 54 22.109 1 95.88 459 VAL B O 1
ATOM 9678 N N . LYS B 1 460 ? 8.125 55.156 20.297 1 93.56 460 LYS B N 1
ATOM 9679 C CA . LYS B 1 460 ? 7.93 56.406 21.031 1 93.56 460 LYS B CA 1
ATOM 9680 C C . LYS B 1 460 ? 6.77 56.312 22.016 1 93.56 460 LYS B C 1
ATOM 9682 O O . LYS B 1 460 ? 6.859 56.781 23.141 1 93.56 460 LYS B O 1
ATOM 9687 N N . ARG B 1 461 ? 5.75 55.719 21.562 1 92.56 461 ARG B N 1
ATOM 9688 C CA . ARG B 1 461 ? 4.574 55.531 22.422 1 92.56 461 ARG B CA 1
ATOM 9689 C C . ARG B 1 461 ? 4.883 54.625 23.594 1 92.56 461 ARG B C 1
ATOM 9691 O O . ARG B 1 461 ? 4.418 54.844 24.703 1 92.56 461 ARG B O 1
ATOM 9698 N N . ALA B 1 462 ? 5.586 53.562 23.391 1 94.5 462 ALA B N 1
ATOM 9699 C CA . ALA B 1 462 ? 5.973 52.656 24.438 1 94.5 462 ALA B CA 1
ATOM 9700 C C . ALA B 1 462 ? 6.789 53.344 25.516 1 94.5 462 ALA B C 1
ATOM 9702 O O . ALA B 1 462 ? 6.512 53.188 26.719 1 94.5 462 ALA B O 1
ATOM 9703 N N . VAL B 1 463 ? 7.727 54.156 25.109 1 95.06 463 VAL B N 1
ATOM 9704 C CA . VAL B 1 463 ? 8.57 54.906 26.047 1 95.06 463 VAL B CA 1
ATOM 9705 C C . VAL B 1 463 ? 7.73 55.875 26.828 1 95.06 463 VAL B C 1
ATOM 9707 O O . VAL B 1 463 ? 7.879 56 28.047 1 95.06 463 VAL B O 1
ATOM 9710 N N . ALA B 1 464 ? 6.82 56.531 26.109 1 91.5 464 ALA B N 1
ATOM 9711 C CA . ALA B 1 464 ? 5.98 57.562 26.719 1 91.5 464 ALA B CA 1
ATOM 9712 C C . ALA B 1 464 ? 5.016 56.938 27.734 1 91.5 464 ALA B C 1
ATOM 9714 O O . ALA B 1 464 ? 4.547 57.625 28.641 1 91.5 464 ALA B O 1
ATOM 9715 N N . SER B 1 465 ? 4.723 55.719 27.672 1 90.5 465 SER B N 1
ATOM 9716 C CA . SER B 1 465 ? 3.773 55.062 28.562 1 90.5 465 SER B CA 1
ATOM 9717 C C . SER B 1 465 ? 4.395 54.812 29.938 1 90.5 465 SER B C 1
ATOM 9719 O O . SER B 1 465 ? 3.678 54.562 30.906 1 90.5 465 SER B O 1
ATOM 9721 N N . GLN B 1 466 ? 5.73 54.844 29.969 1 89.56 466 GLN B N 1
ATOM 9722 C CA . GLN B 1 466 ? 6.438 54.625 31.234 1 89.56 466 GLN B CA 1
ATOM 9723 C C . GLN B 1 466 ? 7.5 55.688 31.469 1 89.56 466 GLN B C 1
ATOM 9725 O O . GLN B 1 466 ? 8.695 55.375 31.547 1 89.56 466 GLN B O 1
ATOM 9730 N N . PRO B 1 467 ? 7.031 56.844 31.766 1 86.94 467 PRO B N 1
ATOM 9731 C CA . PRO B 1 467 ? 7.969 57.969 31.875 1 86.94 467 PRO B CA 1
ATOM 9732 C C . PRO B 1 467 ? 8.898 57.844 33.094 1 86.94 467 PRO B C 1
ATOM 9734 O O . PRO B 1 467 ? 10.023 58.344 33.062 1 86.94 467 PRO B O 1
ATOM 9737 N N . ASP B 1 468 ? 8.547 57.156 34.156 1 87.88 468 ASP B N 1
ATOM 9738 C CA . ASP B 1 468 ? 9.32 57.062 35.406 1 87.88 468 ASP B CA 1
ATOM 9739 C C . ASP B 1 468 ? 10.289 55.875 35.375 1 87.88 468 ASP B C 1
ATOM 9741 O O . ASP B 1 468 ? 11.109 55.719 36.281 1 87.88 468 ASP B O 1
ATOM 9745 N N . SER B 1 469 ? 10.195 55.125 34.281 1 89.31 469 SER B N 1
ATOM 9746 C CA . SER B 1 469 ? 11.078 53.969 34.188 1 89.31 469 SER B CA 1
ATOM 9747 C C . SER B 1 469 ? 12.383 54.312 33.469 1 89.31 469 SER B C 1
ATOM 9749 O O . SER B 1 469 ? 12.367 54.781 32.312 1 89.31 469 SER B O 1
ATOM 9751 N N . ILE B 1 470 ? 13.469 54.062 34.062 1 91.88 470 ILE B N 1
ATOM 9752 C CA . ILE B 1 470 ? 14.773 54.469 33.562 1 91.88 470 ILE B CA 1
ATOM 9753 C C . ILE B 1 470 ? 15.195 53.625 32.375 1 91.88 470 ILE B C 1
ATOM 9755 O O . ILE B 1 470 ? 15.93 54.094 31.5 1 91.88 470 ILE B O 1
ATOM 9759 N N . ASP B 1 471 ? 14.711 52.438 32.344 1 94.44 471 ASP B N 1
ATOM 9760 C CA . ASP B 1 471 ? 15.18 51.531 31.297 1 94.44 471 ASP B CA 1
ATOM 9761 C C . ASP B 1 471 ? 14.164 51.438 30.172 1 94.44 471 ASP B C 1
ATOM 9763 O O . ASP B 1 471 ? 14.281 50.562 29.297 1 94.44 471 ASP B O 1
ATOM 9767 N N . ALA B 1 472 ? 13.18 52.25 30.141 1 94.38 472 ALA B N 1
ATOM 9768 C CA . ALA B 1 472 ? 12.117 52.188 29.141 1 94.38 472 ALA B CA 1
ATOM 9769 C C . ALA B 1 472 ? 12.664 52.344 27.734 1 94.38 472 ALA B C 1
ATOM 9771 O O . ALA B 1 472 ? 12.242 51.656 26.812 1 94.38 472 ALA B O 1
ATOM 9772 N N . ALA B 1 473 ? 13.602 53.219 27.562 1 95.94 473 ALA B N 1
ATOM 9773 C CA . ALA B 1 473 ? 14.164 53.5 26.25 1 95.94 473 ALA B CA 1
ATOM 9774 C C . ALA B 1 473 ? 14.961 52.312 25.719 1 95.94 473 ALA B C 1
ATOM 9776 O O . ALA B 1 473 ? 14.883 51.969 24.531 1 95.94 473 ALA B O 1
ATOM 9777 N N . GLU B 1 474 ? 15.711 51.75 26.594 1 96.62 474 GLU B N 1
ATOM 9778 C CA . GLU B 1 474 ? 16.516 50.594 26.203 1 96.62 474 GLU B CA 1
ATOM 9779 C C . GLU B 1 474 ? 15.617 49.406 25.844 1 96.62 474 GLU B C 1
ATOM 9781 O O . GLU B 1 474 ? 15.859 48.719 24.844 1 96.62 474 GLU B O 1
ATOM 9786 N N . ARG B 1 475 ? 14.625 49.156 26.625 1 95.62 475 ARG B N 1
ATOM 9787 C CA . ARG B 1 475 ? 13.688 48.062 26.359 1 95.62 475 ARG B CA 1
ATOM 9788 C C . ARG B 1 475 ? 12.93 48.312 25.047 1 95.62 475 ARG B C 1
ATOM 9790 O O . ARG B 1 475 ? 12.672 47.375 24.297 1 95.62 475 ARG B O 1
ATOM 9797 N N . ALA B 1 476 ? 12.602 49.5 24.828 1 96.69 476 ALA B N 1
ATOM 9798 C CA . ALA B 1 476 ? 11.875 49.844 23.609 1 96.69 476 ALA B CA 1
ATOM 9799 C C . ALA B 1 476 ? 12.727 49.625 22.375 1 96.69 476 ALA B C 1
ATOM 9801 O O . ALA B 1 476 ? 12.219 49.25 21.312 1 96.69 476 ALA B O 1
ATOM 9802 N N . GLU B 1 477 ? 14 49.844 22.5 1 96.38 477 GLU B N 1
ATOM 9803 C CA . GLU B 1 477 ? 14.906 49.594 21.391 1 96.38 477 GLU B CA 1
ATOM 9804 C C . GLU B 1 477 ? 15.031 48.094 21.125 1 96.38 477 GLU B C 1
ATOM 9806 O O . GLU B 1 477 ? 15.148 47.656 19.969 1 96.38 477 GLU B O 1
ATOM 9811 N N . LYS B 1 478 ? 15.078 47.344 22.172 1 95.19 478 LYS B N 1
ATOM 9812 C CA . LYS B 1 478 ? 15.094 45.906 22.016 1 95.19 478 LYS B CA 1
ATOM 9813 C C . LYS B 1 478 ? 13.82 45.406 21.328 1 95.19 478 LYS B C 1
ATOM 9815 O O . LYS B 1 478 ? 13.867 44.5 20.484 1 95.19 478 LYS B O 1
ATOM 9820 N N . PHE B 1 479 ? 12.75 46.031 21.703 1 95.56 479 PHE B N 1
ATOM 9821 C CA . PHE B 1 479 ? 11.484 45.75 21.031 1 95.56 479 PHE B CA 1
ATOM 9822 C C . PHE B 1 479 ? 11.578 46.062 19.547 1 95.56 479 PHE B C 1
ATOM 9824 O O . PHE B 1 479 ? 11.18 45.281 18.703 1 95.56 479 PHE B O 1
ATOM 9831 N N . ARG B 1 480 ? 12.117 47.219 19.234 1 96.38 480 ARG B N 1
ATOM 9832 C CA . ARG B 1 480 ? 12.25 47.656 17.844 1 96.38 480 ARG B CA 1
ATOM 9833 C C . ARG B 1 480 ? 13.008 46.625 17.016 1 96.38 480 ARG B C 1
ATOM 9835 O O . ARG B 1 480 ? 12.555 46.25 15.93 1 96.38 480 ARG B O 1
ATOM 9842 N N . GLN B 1 481 ? 14.062 46.188 17.578 1 95.38 481 GLN B N 1
ATOM 9843 C CA . GLN B 1 481 ? 14.922 45.25 16.844 1 95.38 481 GLN B CA 1
ATOM 9844 C C . GLN B 1 481 ? 14.234 43.906 16.641 1 95.38 481 GLN B C 1
ATOM 9846 O O . GLN B 1 481 ? 14.297 43.344 15.555 1 95.38 481 GLN B O 1
ATOM 9851 N N . LYS B 1 482 ? 13.664 43.438 17.641 1 93.5 482 LYS B N 1
ATOM 9852 C CA . LYS B 1 482 ? 13.023 42.125 17.562 1 93.5 482 LYS B CA 1
ATOM 9853 C C . LYS B 1 482 ? 11.852 42.156 16.578 1 93.5 482 LYS B C 1
ATOM 9855 O O . LYS B 1 482 ? 11.719 41.281 15.734 1 93.5 482 LYS B O 1
ATOM 9860 N N . TYR B 1 483 ? 10.992 43.125 16.75 1 95.44 483 TYR B N 1
ATOM 9861 C CA . TYR B 1 483 ? 9.82 43.219 15.875 1 95.44 483 TYR B CA 1
ATOM 9862 C C . TYR B 1 483 ? 10.234 43.469 14.43 1 95.44 483 TYR B C 1
ATOM 9864 O O . TYR B 1 483 ? 9.641 42.906 13.5 1 95.44 483 TYR B O 1
ATOM 9872 N N . TRP B 1 484 ? 11.227 44.281 14.227 1 95.88 484 TRP B N 1
ATOM 9873 C CA . TRP B 1 484 ? 11.75 44.531 12.883 1 95.88 484 TRP B CA 1
ATOM 9874 C C . TRP B 1 484 ? 12.242 43.219 12.25 1 95.88 484 TRP B C 1
ATOM 9876 O O . TRP B 1 484 ? 11.977 42.969 11.078 1 95.88 484 TRP B O 1
ATOM 9886 N N . ASN B 1 485 ? 12.961 42.469 13.023 1 93.06 485 ASN B N 1
ATOM 9887 C CA . ASN B 1 485 ? 13.453 41.188 12.531 1 93.06 485 ASN B CA 1
ATOM 9888 C C . ASN B 1 485 ? 12.312 40.25 12.148 1 93.06 485 ASN B C 1
ATOM 9890 O O . ASN B 1 485 ? 12.414 39.531 11.164 1 93.06 485 ASN B O 1
ATOM 9894 N N . LYS B 1 486 ? 11.289 40.25 12.938 1 94 486 LYS B N 1
ATOM 9895 C CA . LYS B 1 486 ? 10.125 39.438 12.625 1 94 486 LYS B CA 1
ATOM 9896 C C . LYS B 1 486 ? 9.484 39.875 11.312 1 94 486 LYS B C 1
ATOM 9898 O O . LYS B 1 486 ? 9.062 39.031 10.516 1 94 486 LYS B O 1
ATOM 9903 N N . LEU B 1 487 ? 9.414 41.156 11.094 1 95.44 487 LEU B N 1
ATOM 9904 C CA . LEU B 1 487 ? 8.828 41.656 9.852 1 95.44 487 LEU B CA 1
ATOM 9905 C C . LEU B 1 487 ? 9.672 41.25 8.648 1 95.44 487 LEU B C 1
ATOM 9907 O O . LEU B 1 487 ? 9.125 40.906 7.598 1 95.44 487 LEU B O 1
ATOM 9911 N N . GLN B 1 488 ? 10.969 41.25 8.82 1 93.12 488 GLN B N 1
ATOM 9912 C CA . GLN B 1 488 ? 11.852 40.844 7.738 1 93.12 488 GLN B CA 1
ATOM 9913 C C . GLN B 1 488 ? 11.68 39.344 7.426 1 93.12 488 GLN B C 1
ATOM 9915 O O . GLN B 1 488 ? 11.664 38.969 6.258 1 93.12 488 GLN B O 1
ATOM 9920 N N . THR B 1 489 ? 11.555 38.594 8.469 1 90 489 THR B N 1
ATOM 9921 C CA . THR B 1 489 ? 11.32 37.156 8.289 1 90 489 THR B CA 1
ATOM 9922 C C . THR B 1 489 ? 10.031 36.906 7.527 1 90 489 THR B C 1
ATOM 9924 O O . THR B 1 489 ? 9.984 36.094 6.621 1 90 489 THR B O 1
ATOM 9927 N N . LEU B 1 490 ? 9.016 37.656 7.863 1 92.62 490 LEU B N 1
ATOM 9928 C CA . LEU B 1 490 ? 7.699 37.469 7.254 1 92.62 490 LEU B CA 1
ATOM 9929 C C . LEU B 1 490 ? 7.688 37.969 5.816 1 92.62 490 LEU B C 1
ATOM 9931 O O . LEU B 1 490 ? 6.871 37.531 5.004 1 92.62 490 LEU B O 1
ATOM 9935 N N . ARG B 1 491 ? 8.586 38.906 5.512 1 92.12 491 ARG B N 1
ATOM 9936 C CA . ARG B 1 491 ? 8.734 39.375 4.137 1 92.12 491 ARG B CA 1
ATOM 9937 C C . ARG B 1 491 ? 9.289 38.25 3.25 1 92.12 491 ARG B C 1
ATOM 9939 O O . ARG B 1 491 ? 8.945 38.156 2.07 1 92.12 491 ARG B O 1
ATOM 9946 N N . GLN B 1 492 ? 10.133 37.531 3.871 1 87 492 GLN B N 1
ATOM 9947 C CA . GLN B 1 492 ? 10.773 36.438 3.127 1 87 492 GLN B CA 1
ATOM 9948 C C . GLN B 1 492 ? 9.945 35.156 3.193 1 87 492 GLN B C 1
ATOM 9950 O O . GLN B 1 492 ? 9.906 34.375 2.232 1 87 492 GLN B O 1
ATOM 9955 N N . GLN B 1 493 ? 9.406 34.938 4.332 1 89.06 493 GLN B N 1
ATOM 9956 C CA . GLN B 1 493 ? 8.625 33.75 4.59 1 89.06 493 GLN B CA 1
ATOM 9957 C C . GLN B 1 493 ? 7.273 34.094 5.203 1 89.06 493 GLN B C 1
ATOM 9959 O O . GLN B 1 493 ? 7.043 33.844 6.391 1 89.06 493 GLN B O 1
ATOM 9964 N N . PRO B 1 494 ? 6.371 34.469 4.348 1 90.62 494 PRO B N 1
ATOM 9965 C CA . PRO B 1 494 ? 5.078 34.906 4.875 1 90.62 494 PRO B CA 1
ATOM 9966 C C . PRO B 1 494 ? 4.285 33.781 5.527 1 90.62 494 PRO B C 1
ATOM 9968 O O . PRO B 1 494 ? 3.324 34.031 6.258 1 90.62 494 PRO B O 1
ATOM 9971 N N . PHE B 1 495 ? 4.742 32.531 5.348 1 89.5 495 PHE B N 1
ATOM 9972 C CA . PHE B 1 495 ? 4.016 31.375 5.867 1 89.5 495 PHE B CA 1
ATOM 9973 C C . PHE B 1 495 ? 4.602 30.922 7.199 1 89.5 495 PHE B C 1
ATOM 9975 O O . PHE B 1 495 ? 4.184 29.906 7.75 1 89.5 495 PHE B O 1
ATOM 9982 N N . ALA B 1 496 ? 5.543 31.594 7.785 1 89 496 ALA B N 1
ATOM 9983 C CA . ALA B 1 496 ? 6.332 31.172 8.938 1 89 496 ALA B CA 1
ATOM 9984 C C . ALA B 1 496 ? 5.43 30.812 10.117 1 89 496 ALA B C 1
ATOM 9986 O O . ALA B 1 496 ? 5.723 29.875 10.867 1 89 496 ALA B O 1
ATOM 9987 N N . TYR B 1 497 ? 4.391 31.594 10.336 1 90.62 497 TYR B N 1
ATOM 9988 C CA . TYR B 1 497 ? 3.523 31.391 11.492 1 90.62 497 TYR B CA 1
ATOM 9989 C C . TYR B 1 497 ? 2.107 31.031 11.047 1 90.62 497 TYR B C 1
ATOM 9991 O O . TYR B 1 497 ? 1.141 31.297 11.766 1 90.62 497 TYR B O 1
ATOM 9999 N N . GLY B 1 498 ? 1.954 30.469 9.875 1 90.94 498 GLY B N 1
ATOM 10000 C CA . GLY B 1 498 ? 0.657 30.234 9.266 1 90.94 498 GLY B CA 1
ATOM 10001 C C . GLY B 1 498 ? 0.282 31.266 8.234 1 90.94 498 GLY B C 1
ATOM 10002 O O . GLY B 1 498 ? 1.155 31.906 7.645 1 90.94 498 GLY B O 1
ATOM 10003 N N . THR B 1 499 ? -1.038 31.422 8.039 1 91.88 499 THR B N 1
ATOM 10004 C CA . THR B 1 499 ? -1.487 32.469 7.117 1 91.88 499 THR B CA 1
ATOM 10005 C C . THR B 1 499 ? -1.116 33.844 7.641 1 91.88 499 THR B C 1
ATOM 10007 O O . THR B 1 499 ? -1.415 34.188 8.789 1 91.88 499 THR B O 1
ATOM 10010 N N . LEU B 1 500 ? -0.406 34.5 6.762 1 94.19 500 LEU B N 1
ATOM 10011 C CA . LEU B 1 500 ? -0.081 35.875 7.129 1 94.19 500 LEU B CA 1
ATOM 10012 C C . LEU B 1 500 ? -1.285 36.781 6.93 1 94.19 500 LEU B C 1
ATOM 10014 O O . LEU B 1 500 ? -1.912 36.75 5.867 1 94.19 500 LEU B O 1
ATOM 10018 N N . THR B 1 501 ? -1.624 37.5 7.988 1 95.38 501 THR B N 1
ATOM 10019 C CA . THR B 1 501 ? -2.75 38.438 7.961 1 95.38 501 THR B CA 1
ATOM 10020 C C . THR B 1 501 ? -2.398 39.719 8.68 1 95.38 501 THR B C 1
ATOM 10022 O O . THR B 1 501 ? -1.363 39.812 9.344 1 95.38 501 THR B O 1
ATOM 10025 N N . VAL B 1 502 ? -3.25 40.719 8.516 1 95.5 502 VAL B N 1
ATOM 10026 C CA . VAL B 1 502 ? -3.07 41.938 9.273 1 95.5 502 VAL B CA 1
ATOM 10027 C C . VAL B 1 502 ? -3.186 41.656 10.773 1 95.5 502 VAL B C 1
ATOM 10029 O O . VAL B 1 502 ? -2.441 42.219 11.578 1 95.5 502 VAL B O 1
ATOM 10032 N N . ARG B 1 503 ? -4.051 40.781 11.086 1 94.44 503 ARG B N 1
ATOM 10033 C CA . ARG B 1 503 ? -4.234 40.375 12.477 1 94.44 503 ARG B CA 1
ATOM 10034 C C . ARG B 1 503 ? -2.959 39.75 13.039 1 94.44 503 ARG B C 1
ATOM 10036 O O . ARG B 1 503 ? -2.537 40.094 14.148 1 94.44 503 ARG B O 1
ATOM 10043 N N . SER B 1 504 ? -2.395 38.906 12.297 1 93.25 504 SER B N 1
ATOM 10044 C CA . SER B 1 504 ? -1.19 38.219 12.789 1 93.25 504 SER B CA 1
ATOM 10045 C C . SER B 1 504 ? -0.042 39.219 12.945 1 93.25 504 SER B C 1
ATOM 10047 O O . SER B 1 504 ? 0.787 39.094 13.844 1 93.25 504 SER B O 1
ATOM 10049 N N . LEU B 1 505 ? 0.03 40.188 12.07 1 95.19 505 LEU B N 1
ATOM 10050 C CA . LEU B 1 505 ? 1.045 41.25 12.188 1 95.19 505 LEU B CA 1
ATOM 10051 C C . LEU B 1 505 ? 0.832 42.062 13.445 1 95.19 505 LEU B C 1
ATOM 10053 O O . LEU B 1 505 ? 1.787 42.375 14.164 1 95.19 505 LEU B O 1
ATOM 10057 N N . LEU B 1 506 ? -0.389 42.438 13.656 1 94.25 506 LEU B N 1
ATOM 10058 C CA . LEU B 1 506 ? -0.737 43.219 14.836 1 94.25 506 LEU B CA 1
ATOM 10059 C C . LEU B 1 506 ? -0.477 42.406 16.109 1 94.25 506 LEU B C 1
ATOM 10061 O O . LEU B 1 506 ? 0.045 42.938 17.094 1 94.25 506 LEU B O 1
ATOM 10065 N N . ASP B 1 507 ? -0.836 41.156 16.078 1 92.69 507 ASP B N 1
ATOM 10066 C CA . ASP B 1 507 ? -0.594 40.281 17.234 1 92.69 507 ASP B CA 1
ATOM 10067 C C . ASP B 1 507 ? 0.901 40.156 17.5 1 92.69 507 ASP B C 1
ATOM 10069 O O . ASP B 1 507 ? 1.329 40.125 18.656 1 92.69 507 ASP B O 1
ATOM 10073 N N . THR B 1 508 ? 1.67 39.969 16.469 1 94.25 508 THR B N 1
ATOM 10074 C CA . THR B 1 508 ? 3.115 39.844 16.625 1 94.25 508 THR B CA 1
ATOM 10075 C C . THR B 1 508 ? 3.68 41.094 17.312 1 94.25 508 THR B C 1
ATOM 10077 O O . THR B 1 508 ? 4.559 41 18.172 1 94.25 508 THR B O 1
ATOM 10080 N N . ARG B 1 509 ? 3.217 42.25 16.906 1 94.25 509 ARG B N 1
ATOM 10081 C CA . ARG B 1 509 ? 3.643 43.5 17.531 1 94.25 509 ARG B CA 1
ATOM 10082 C C . ARG B 1 509 ? 3.32 43.5 19.016 1 94.25 509 ARG B C 1
ATOM 10084 O O . ARG B 1 509 ? 4.172 43.844 19.844 1 94.25 509 ARG B O 1
ATOM 10091 N N . GLU B 1 510 ? 2.068 43.125 19.375 1 91.75 510 GLU B N 1
ATOM 10092 C CA . GLU B 1 510 ? 1.641 43.094 20.766 1 91.75 510 GLU B CA 1
ATOM 10093 C C . GLU B 1 510 ? 2.479 42.125 21.594 1 91.75 510 GLU B C 1
ATOM 10095 O O . GLU B 1 510 ? 2.852 42.438 22.734 1 91.75 510 GLU B O 1
ATOM 10100 N N . HIS B 1 511 ? 2.781 41 21.047 1 91.31 511 HIS B N 1
ATOM 10101 C CA . HIS B 1 511 ? 3.582 40 21.75 1 91.31 511 HIS B CA 1
ATOM 10102 C C . HIS B 1 511 ? 4.996 40.5 22.016 1 91.31 511 HIS B C 1
ATOM 10104 O O . HIS B 1 511 ? 5.559 40.281 23.078 1 91.31 511 HIS B O 1
ATOM 10110 N N . CYS B 1 512 ? 5.547 41.188 21.031 1 94.06 512 CYS B N 1
ATOM 10111 C CA . CYS B 1 512 ? 6.887 41.719 21.188 1 94.06 512 CYS B CA 1
ATOM 10112 C C . CYS B 1 512 ? 6.902 42.844 22.234 1 94.06 512 CYS B C 1
ATOM 10114 O O . CYS B 1 512 ? 7.84 42.938 23.031 1 94.06 512 CYS B O 1
ATOM 10116 N N . LEU B 1 513 ? 5.883 43.688 22.234 1 94.06 513 LEU B N 1
ATOM 10117 C CA . LEU B 1 513 ? 5.773 44.719 23.234 1 94.06 513 LEU B CA 1
ATOM 10118 C C . LEU B 1 513 ? 5.688 44.156 24.641 1 94.06 513 LEU B C 1
ATOM 10120 O O . LEU B 1 513 ? 6.355 44.625 25.562 1 94.06 513 LEU B O 1
ATOM 10124 N N . ASN B 1 514 ? 4.906 43.125 24.766 1 89.94 514 ASN B N 1
ATOM 10125 C CA . ASN B 1 514 ? 4.738 42.469 26.062 1 89.94 514 ASN B CA 1
ATOM 10126 C C . ASN B 1 514 ? 6.043 41.844 26.547 1 89.94 514 ASN B C 1
ATOM 10128 O O . ASN B 1 514 ? 6.336 41.844 27.734 1 89.94 514 ASN B O 1
ATOM 10132 N N . GLU B 1 515 ? 6.719 41.281 25.594 1 89.94 515 GLU B N 1
ATOM 10133 C CA . GLU B 1 515 ? 7.98 40.656 25.938 1 89.94 515 GLU B CA 1
ATOM 10134 C C . GLU B 1 515 ? 8.953 41.625 26.594 1 89.94 515 GLU B C 1
ATOM 10136 O O . GLU B 1 515 ? 9.734 41.25 27.469 1 89.94 515 GLU B O 1
ATOM 10141 N N . PHE B 1 516 ? 8.875 42.875 26.203 1 92.44 516 PHE B N 1
ATOM 10142 C CA . PHE B 1 516 ? 9.797 43.875 26.734 1 92.44 516 PHE B CA 1
ATOM 10143 C C . PHE B 1 516 ? 9.102 44.781 27.734 1 92.44 516 PHE B C 1
ATOM 10145 O O . PHE B 1 516 ? 9.477 45.938 27.891 1 92.44 516 PHE B O 1
ATOM 10152 N N . ASN B 1 517 ? 7.992 44.344 28.25 1 90.62 517 ASN B N 1
ATOM 10153 C CA . ASN B 1 517 ? 7.305 44.906 29.406 1 90.62 517 ASN B CA 1
ATOM 10154 C C . ASN B 1 517 ? 6.625 46.219 29.062 1 90.62 517 ASN B C 1
ATOM 10156 O O . ASN B 1 517 ? 6.707 47.188 29.844 1 90.62 517 ASN B O 1
ATOM 10160 N N . PHE B 1 518 ? 6.105 46.281 27.984 1 93.06 518 PHE B N 1
ATOM 10161 C CA . PHE B 1 518 ? 5.188 47.344 27.609 1 93.06 518 PHE B CA 1
ATOM 10162 C C . PHE B 1 518 ? 3.775 46.812 27.422 1 93.06 518 PHE B C 1
ATOM 10164 O O . PHE B 1 518 ? 3.299 46.688 26.297 1 93.06 518 PHE B O 1
ATOM 10171 N N . PRO B 1 519 ? 3.07 46.531 28.484 1 90.56 519 PRO B N 1
ATOM 10172 C CA . PRO B 1 519 ? 1.785 45.844 28.406 1 90.56 519 PRO B CA 1
ATOM 10173 C C . PRO B 1 519 ? 0.674 46.719 27.828 1 90.56 519 PRO B C 1
ATOM 10175 O O . PRO B 1 519 ? -0.283 46.219 27.25 1 90.56 519 PRO B O 1
ATOM 10178 N N . ASP B 1 520 ? 0.695 48 28.094 1 92.69 520 ASP B N 1
ATOM 10179 C CA . ASP B 1 520 ? -0.321 48.938 27.578 1 92.69 520 ASP B CA 1
ATOM 10180 C C . ASP B 1 520 ? 0.282 50.281 27.25 1 92.69 520 ASP B C 1
ATOM 10182 O O . ASP B 1 520 ? 0.119 51.25 28.016 1 92.69 520 ASP B O 1
ATOM 10186 N N . PRO B 1 521 ? 0.86 50.406 26.125 1 92.94 521 PRO B N 1
ATOM 10187 C CA . PRO B 1 521 ? 1.513 51.656 25.734 1 92.94 521 PRO B CA 1
ATOM 10188 C C . PRO B 1 521 ? 0.537 52.812 25.656 1 92.94 521 PRO B C 1
ATOM 10190 O O . PRO B 1 521 ? 0.954 54 25.719 1 92.94 521 PRO B O 1
ATOM 10193 N N . TYR B 1 522 ? -0.746 52.594 25.594 1 93.19 522 TYR B N 1
ATOM 10194 C CA . TYR B 1 522 ? -1.72 53.656 25.359 1 93.19 522 TYR B CA 1
ATOM 10195 C C . TYR B 1 522 ? -2.516 53.938 26.641 1 93.19 522 TYR B C 1
ATOM 10197 O O . TYR B 1 522 ? -3.51 54.656 26.609 1 93.19 522 TYR B O 1
ATOM 10205 N N . SER B 1 523 ? -2.123 53.438 27.703 1 90.62 523 SER B N 1
ATOM 10206 C CA . SER B 1 523 ? -2.871 53.531 28.953 1 90.62 523 SER B CA 1
ATOM 10207 C C . SER B 1 523 ? -3.156 55 29.328 1 90.62 523 SER B C 1
ATOM 10209 O O . SER B 1 523 ? -4.285 55.344 29.688 1 90.62 523 SER B O 1
ATOM 10211 N N . LYS B 1 524 ? -2.201 55.844 29.203 1 88.38 524 LYS B N 1
ATOM 10212 C CA . LYS B 1 524 ? -2.35 57.219 29.594 1 88.38 524 LYS B CA 1
ATOM 10213 C C . LYS B 1 524 ? -3.244 58 28.625 1 88.38 524 LYS B C 1
ATOM 10215 O O . LYS B 1 524 ? -4.027 58.844 29.016 1 88.38 524 LYS B O 1
ATOM 10220 N N . VAL B 1 525 ? -3.061 57.688 27.422 1 89.5 525 VAL B N 1
ATOM 10221 C CA . VAL B 1 525 ? -3.885 58.281 26.391 1 89.5 525 VAL B CA 1
ATOM 10222 C C . VAL B 1 525 ? -5.348 57.906 26.609 1 89.5 525 VAL B C 1
ATOM 10224 O O . VAL B 1 525 ? -6.234 58.781 26.531 1 89.5 525 VAL B O 1
ATOM 10227 N N . LYS B 1 526 ? -5.594 56.688 26.891 1 93.69 526 LYS B N 1
ATOM 10228 C CA . LYS B 1 526 ? -6.953 56.219 27.141 1 93.69 526 LYS B CA 1
ATOM 10229 C C . LYS B 1 526 ? -7.566 56.906 28.359 1 93.69 526 LYS B C 1
ATOM 10231 O O . LYS B 1 526 ? -8.727 57.312 28.328 1 93.69 526 LYS B O 1
ATOM 10236 N N . GLN B 1 527 ? -6.762 56.969 29.375 1 91.75 527 GLN B N 1
ATOM 10237 C CA . GLN B 1 527 ? -7.227 57.594 30.609 1 91.75 527 GLN B CA 1
ATOM 10238 C C . GLN B 1 527 ? -7.652 59.031 30.359 1 91.75 527 GLN B C 1
ATOM 10240 O O . GLN B 1 527 ? -8.719 59.469 30.812 1 91.75 527 GLN B O 1
ATOM 10245 N N . LYS B 1 528 ? -6.828 59.75 29.688 1 90.19 528 LYS B N 1
ATOM 10246 C CA . LYS B 1 528 ? -7.105 61.125 29.375 1 90.19 528 LYS B CA 1
ATOM 10247 C C . LYS B 1 528 ? -8.359 61.281 28.516 1 90.19 528 LYS B C 1
ATOM 10249 O O . LYS B 1 528 ? -9.234 62.094 28.797 1 90.19 528 LYS B O 1
ATOM 10254 N N . GLU B 1 529 ? -8.43 60.5 27.516 1 92.06 529 GLU B N 1
ATOM 10255 C CA . GLU B 1 529 ? -9.547 60.562 26.578 1 92.06 529 GLU B CA 1
ATOM 10256 C C . GLU B 1 529 ? -10.852 60.125 27.25 1 92.06 529 GLU B C 1
ATOM 10258 O O . GLU B 1 529 ? -11.914 60.688 26.938 1 92.06 529 GLU B O 1
ATOM 10263 N N . ASN B 1 530 ? -10.789 59.156 28.078 1 94.5 530 ASN B N 1
ATOM 10264 C CA . ASN B 1 530 ? -11.969 58.781 28.859 1 94.5 530 ASN B CA 1
ATOM 10265 C C . ASN B 1 530 ? -12.477 59.938 29.719 1 94.5 530 ASN B C 1
ATOM 10267 O O . ASN B 1 530 ? -13.68 60.156 29.797 1 94.5 530 ASN B O 1
ATOM 10271 N N . GLY B 1 531 ? -11.539 60.625 30.391 1 92.25 531 GLY B N 1
ATOM 10272 C CA . GLY B 1 531 ? -11.906 61.75 31.219 1 92.25 531 GLY B CA 1
ATOM 10273 C C . GLY B 1 531 ? -12.602 62.844 30.438 1 92.25 531 GLY B C 1
ATOM 10274 O O . GLY B 1 531 ? -13.633 63.375 30.875 1 92.25 531 GLY B O 1
ATOM 10275 N N . ILE B 1 532 ? -12.062 63.156 29.297 1 91.06 532 ILE B N 1
ATOM 10276 C CA . ILE B 1 532 ? -12.609 64.188 28.438 1 91.06 532 ILE B CA 1
ATOM 10277 C C . ILE B 1 532 ? -13.992 63.812 27.953 1 91.06 532 ILE B C 1
ATOM 10279 O O . ILE B 1 532 ? -14.93 64.625 27.969 1 91.06 532 ILE B O 1
ATOM 10283 N N . ALA B 1 533 ? -14.133 62.625 27.531 1 95.06 533 ALA B N 1
ATOM 10284 C CA . ALA B 1 533 ? -15.391 62.156 26.969 1 95.06 533 ALA B CA 1
ATOM 10285 C C . ALA B 1 533 ? -16.484 62.094 28.031 1 95.06 533 ALA B C 1
ATOM 10287 O O . ALA B 1 533 ? -17.641 62.438 27.75 1 95.06 533 ALA B O 1
ATOM 10288 N N . LEU B 1 534 ? -16.141 61.719 29.25 1 95.25 534 LEU B N 1
ATOM 10289 C CA . LEU B 1 534 ? -17.125 61.625 30.344 1 95.25 534 LEU B CA 1
ATOM 10290 C C . LEU B 1 534 ? -17.703 63 30.656 1 95.25 534 LEU B C 1
ATOM 10292 O O . LEU B 1 534 ? -18.891 63.125 30.953 1 95.25 534 LEU B O 1
ATOM 10296 N N . LYS B 1 535 ? -16.875 64 30.562 1 93.56 535 LYS B N 1
ATOM 10297 C CA . LYS B 1 535 ? -17.328 65.375 30.828 1 93.56 535 LYS B CA 1
ATOM 10298 C C . LYS B 1 535 ? -18.312 65.875 29.766 1 93.56 535 LYS B C 1
ATOM 10300 O O . LYS B 1 535 ? -19.203 66.688 30.047 1 93.56 535 LYS B O 1
ATOM 10305 N N . CYS B 1 536 ? -18.203 65.312 28.625 1 94.62 536 CYS B N 1
ATOM 10306 C CA . CYS B 1 536 ? -19.031 65.75 27.516 1 94.62 536 CYS B CA 1
ATOM 10307 C C . CYS B 1 536 ? -20.297 64.938 27.422 1 94.62 536 CYS B C 1
ATOM 10309 O O . CYS B 1 536 ? -21.25 65.312 26.75 1 94.62 536 CYS B O 1
ATOM 10311 N N . PHE B 1 537 ? -20.469 63.844 28.141 1 96.19 537 PHE B N 1
ATOM 10312 C CA . PHE B 1 537 ? -21.516 62.844 27.969 1 96.19 537 PHE B CA 1
ATOM 10313 C C . PHE B 1 537 ? -22.891 63.438 28.219 1 96.19 537 PHE B C 1
ATOM 10315 O O . PHE B 1 537 ? -23.812 63.281 27.406 1 96.19 537 PHE B O 1
ATOM 10322 N N . PRO B 1 538 ? -23.062 64.25 29.312 1 96.12 538 PRO B N 1
ATOM 10323 C CA . PRO B 1 538 ? -24.406 64.75 29.578 1 96.12 538 PRO B CA 1
ATOM 10324 C C . PRO B 1 538 ? -24.906 65.688 28.469 1 96.12 538 PRO B C 1
ATOM 10326 O O . PRO B 1 538 ? -26.094 65.625 28.094 1 96.12 538 PRO B O 1
ATOM 10329 N N . SER B 1 539 ? -24.016 66.5 27.953 1 96.12 539 SER B N 1
ATOM 10330 C CA . SER B 1 539 ? -24.391 67.438 26.906 1 96.12 539 SER B CA 1
ATOM 10331 C C . SER B 1 539 ? -24.797 66.688 25.641 1 96.12 539 SER B C 1
ATOM 10333 O O . SER B 1 539 ? -25.734 67.062 24.938 1 96.12 539 SER B O 1
ATOM 10335 N N . VAL B 1 540 ? -24.109 65.625 25.328 1 96.44 540 VAL B N 1
ATOM 10336 C CA . VAL B 1 540 ? -24.406 64.875 24.141 1 96.44 540 VAL B CA 1
ATOM 10337 C C . VAL B 1 540 ? -25.766 64.188 24.281 1 96.44 540 VAL B C 1
ATOM 10339 O O . VAL B 1 540 ? -26.562 64.125 23.344 1 96.44 540 VAL B O 1
ATOM 10342 N N . ILE B 1 541 ? -26.062 63.656 25.469 1 97.25 541 ILE B N 1
ATOM 10343 C CA . ILE B 1 541 ? -27.328 62.969 25.719 1 97.25 541 ILE B CA 1
ATOM 10344 C C . ILE B 1 541 ? -28.484 63.969 25.641 1 97.25 541 ILE B C 1
ATOM 10346 O O . ILE B 1 541 ? -29.531 63.656 25.078 1 97.25 541 ILE B O 1
ATOM 10350 N N . GLU B 1 542 ? -28.25 65.125 26.172 1 96.75 542 GLU B N 1
ATOM 10351 C CA . GLU B 1 542 ? -29.281 66.188 26.125 1 96.75 542 GLU B CA 1
ATOM 10352 C C . GLU B 1 542 ? -29.594 66.562 24.672 1 96.75 542 GLU B C 1
ATOM 10354 O O . GLU B 1 542 ? -30.766 66.75 24.312 1 96.75 542 GLU B O 1
ATOM 10359 N N . SER B 1 543 ? -28.562 66.688 23.953 1 96.88 543 SER B N 1
ATOM 10360 C CA . SER B 1 543 ? -28.75 67 22.547 1 96.88 543 SER B CA 1
ATOM 10361 C C . SER B 1 543 ? -29.5 65.938 21.812 1 96.88 543 SER B C 1
ATOM 10363 O O . SER B 1 543 ? -30.375 66.188 20.984 1 96.88 543 SER B O 1
ATOM 10365 N N . LEU B 1 544 ? -29.203 64.688 22.047 1 97.31 544 LEU B N 1
ATOM 10366 C CA . LEU B 1 544 ? -29.859 63.531 21.391 1 97.31 544 LEU B CA 1
ATOM 10367 C C . LEU B 1 544 ? -31.328 63.438 21.812 1 97.31 544 LEU B C 1
ATOM 10369 O O . LEU B 1 544 ? -32.188 63.188 20.969 1 97.31 544 LEU B O 1
ATOM 10373 N N . ASP B 1 545 ? -31.609 63.719 23.031 1 96.31 545 ASP B N 1
ATOM 10374 C CA . ASP B 1 545 ? -32.969 63.594 23.578 1 96.31 545 ASP B CA 1
ATOM 10375 C C . ASP B 1 545 ? -33.875 64.688 23 1 96.31 545 ASP B C 1
ATOM 10377 O O . ASP B 1 545 ? -35.094 64.5 23.016 1 96.31 545 ASP B O 1
ATOM 10381 N N . SER B 1 546 ? -33.281 65.75 22.5 1 97.25 546 SER B N 1
ATOM 10382 C CA . SER B 1 546 ? -34.062 66.812 21.984 1 97.25 546 SER B CA 1
ATOM 10383 C C . SER B 1 546 ? -34.5 66.562 20.531 1 97.25 546 SER B C 1
ATOM 10385 O O . SER B 1 546 ? -35.344 67.312 20 1 97.25 546 SER B O 1
ATOM 10387 N N . LEU B 1 547 ? -34.031 65.625 19.953 1 97.62 547 LEU B N 1
ATOM 10388 C CA . LEU B 1 547 ? -34.281 65.312 18.547 1 97.62 547 LEU B CA 1
ATOM 10389 C C . LEU B 1 547 ? -35.531 64.438 18.406 1 97.62 547 LEU B C 1
ATOM 10391 O O . LEU B 1 547 ? -35.875 63.719 19.328 1 97.62 547 LEU B O 1
ATOM 10395 N N . GLY B 1 548 ? -36.125 64.562 17.172 1 95.94 548 GLY B N 1
ATOM 10396 C CA . GLY B 1 548 ? -37.125 63.594 16.812 1 95.94 548 GLY B CA 1
ATOM 10397 C C . GLY B 1 548 ? -36.562 62.219 16.578 1 95.94 548 GLY B C 1
ATOM 10398 O O . GLY B 1 548 ? -35.344 62.031 16.453 1 95.94 548 GLY B O 1
ATOM 10399 N N . TRP B 1 549 ? -37.406 61.281 16.453 1 95.88 549 TRP B N 1
ATOM 10400 C CA . TRP B 1 549 ? -36.969 59.906 16.438 1 95.88 549 TRP B CA 1
ATOM 10401 C C . TRP B 1 549 ? -36.031 59.625 15.25 1 95.88 549 TRP B C 1
ATOM 10403 O O . TRP B 1 549 ? -34.969 59.062 15.406 1 95.88 549 TRP B O 1
ATOM 10413 N N . GLU B 1 550 ? -36.438 60.031 14.07 1 96 550 GLU B N 1
ATOM 10414 C CA . GLU B 1 550 ? -35.656 59.781 12.867 1 96 550 GLU B CA 1
ATOM 10415 C C . GLU B 1 550 ? -34.312 60.5 12.922 1 96 550 GLU B C 1
ATOM 10417 O O . GLU B 1 550 ? -33.281 59.906 12.578 1 96 550 GLU B O 1
ATOM 10422 N N . GLU B 1 551 ? -34.312 61.656 13.352 1 96.56 551 GLU B N 1
ATOM 10423 C CA . GLU B 1 551 ? -33.094 62.438 13.469 1 96.56 551 GLU B CA 1
ATOM 10424 C C . GLU B 1 551 ? -32.188 61.875 14.562 1 96.56 551 GLU B C 1
ATOM 10426 O O . GLU B 1 551 ? -30.953 61.906 14.43 1 96.56 551 GLU B O 1
ATOM 10431 N N . ARG B 1 552 ? -32.781 61.438 15.547 1 97.62 552 ARG B N 1
ATOM 10432 C CA . ARG B 1 552 ? -32 60.875 16.656 1 97.62 552 ARG B CA 1
ATOM 10433 C C . ARG B 1 552 ? -31.297 59.594 16.234 1 97.62 552 ARG B C 1
ATOM 10435 O O . ARG B 1 552 ? -30.125 59.406 16.578 1 97.62 552 ARG B O 1
ATOM 10442 N N . GLN B 1 553 ? -32.094 58.75 15.469 1 97.81 553 GLN B N 1
ATOM 10443 C CA . GLN B 1 553 ? -31.469 57.531 15.008 1 97.81 553 GLN B CA 1
ATOM 10444 C C . GLN B 1 553 ? -30.25 57.812 14.141 1 97.81 553 GLN B C 1
ATOM 10446 O O . GLN B 1 553 ? -29.219 57.125 14.266 1 97.81 553 GLN B O 1
ATOM 10451 N N . PHE B 1 554 ? -30.359 58.719 13.281 1 97.62 554 PHE B N 1
ATOM 10452 C CA . PHE B 1 554 ? -29.25 59.062 12.398 1 97.62 554 PHE B CA 1
ATOM 10453 C C . PHE B 1 554 ? -28.094 59.656 13.188 1 97.62 554 PHE B C 1
ATOM 10455 O O . PHE B 1 554 ? -26.922 59.375 12.914 1 97.62 554 PHE B O 1
ATOM 10462 N N . ALA B 1 555 ? -28.406 60.531 14.148 1 97.31 555 ALA B N 1
ATOM 10463 C CA . ALA B 1 555 ? -27.375 61.156 14.992 1 97.31 555 ALA B CA 1
ATOM 10464 C C . ALA B 1 555 ? -26.625 60.094 15.805 1 97.31 555 ALA B C 1
ATOM 10466 O O . ALA B 1 555 ? -25.422 60.219 16.047 1 97.31 555 ALA B O 1
ATOM 10467 N N . LEU B 1 556 ? -27.344 59.094 16.234 1 97.94 556 LEU B N 1
ATOM 10468 C CA . LEU B 1 556 ? -26.75 58 17 1 97.94 556 LEU B CA 1
ATOM 10469 C C . LEU B 1 556 ? -25.734 57.25 16.141 1 97.94 556 LEU B C 1
ATOM 10471 O O . LEU B 1 556 ? -24.625 56.938 16.594 1 97.94 556 LEU B O 1
ATOM 10475 N N . VAL B 1 557 ? -26.125 56.906 14.914 1 97.88 557 VAL B N 1
ATOM 10476 C CA . VAL B 1 557 ? -25.25 56.188 14.008 1 97.88 557 VAL B CA 1
ATOM 10477 C C . VAL B 1 557 ? -24.047 57.062 13.633 1 97.88 557 VAL B C 1
ATOM 10479 O O . VAL B 1 557 ? -22.922 56.562 13.594 1 97.88 557 VAL B O 1
ATOM 10482 N N . LYS B 1 558 ? -24.281 58.25 13.359 1 96.88 558 LYS B N 1
ATOM 10483 C CA . LYS B 1 558 ? -23.203 59.188 13.047 1 96.88 558 LYS B CA 1
ATOM 10484 C C . LYS B 1 558 ? -22.234 59.344 14.227 1 96.88 558 LYS B C 1
ATOM 10486 O O . LYS B 1 558 ? -21.031 59.469 14.031 1 96.88 558 LYS B O 1
ATOM 10491 N N . GLY B 1 559 ? -22.797 59.406 15.398 1 96.75 559 GLY B N 1
ATOM 10492 C CA . GLY B 1 559 ? -21.969 59.438 16.594 1 96.75 559 GLY B CA 1
ATOM 10493 C C . GLY B 1 559 ? -21.109 58.219 16.781 1 96.75 559 GLY B C 1
ATOM 10494 O O . GLY B 1 559 ? -19.938 58.344 17.172 1 96.75 559 GLY B O 1
ATOM 10495 N N . LEU B 1 560 ? -21.719 57.094 16.531 1 96.94 560 LEU B N 1
ATOM 10496 C CA . LEU B 1 560 ? -20.984 55.812 16.594 1 96.94 560 LEU B CA 1
ATOM 10497 C C . LEU B 1 560 ? -19.797 55.844 15.633 1 96.94 560 LEU B C 1
ATOM 10499 O O . LEU B 1 560 ? -18.688 55.438 16 1 96.94 560 LEU B O 1
ATOM 10503 N N . LEU B 1 561 ? -20.016 56.312 14.445 1 97.5 561 LEU B N 1
ATOM 10504 C CA . LEU B 1 561 ? -18.984 56.344 13.406 1 97.5 561 LEU B CA 1
ATOM 10505 C C . LEU B 1 561 ? -17.953 57.406 13.719 1 97.5 561 LEU B C 1
ATOM 10507 O O . LEU B 1 561 ? -16.75 57.188 13.531 1 97.5 561 LEU B O 1
ATOM 10511 N N . ALA B 1 562 ? -18.406 58.531 14.172 1 96 562 ALA B N 1
ATOM 10512 C CA . ALA B 1 562 ? -17.484 59.625 14.531 1 96 562 ALA B CA 1
ATOM 10513 C C . ALA B 1 562 ? -16.578 59.219 15.688 1 96 562 ALA B C 1
ATOM 10515 O O . ALA B 1 562 ? -15.398 59.562 15.703 1 96 562 ALA B O 1
ATOM 10516 N N . GLY B 1 563 ? -17.172 58.562 16.625 1 95.62 563 GLY B N 1
ATOM 10517 C CA . GLY B 1 563 ? -16.359 58.031 17.703 1 95.62 563 GLY B CA 1
ATOM 10518 C C . GLY B 1 563 ? -15.266 57.094 17.219 1 95.62 563 GLY B C 1
ATOM 10519 O O . GLY B 1 563 ? -14.141 57.125 17.719 1 95.62 563 GLY B O 1
ATOM 10520 N N . ASN B 1 564 ? -15.562 56.281 16.266 1 94.75 564 ASN B N 1
ATOM 10521 C CA . ASN B 1 564 ? -14.641 55.25 15.766 1 94.75 564 ASN B CA 1
ATOM 10522 C C . ASN B 1 564 ? -13.477 55.875 15.008 1 94.75 564 ASN B C 1
ATOM 10524 O O . ASN B 1 564 ? -12.461 55.219 14.766 1 94.75 564 ASN B O 1
ATOM 10528 N N . VAL B 1 565 ? -13.594 57.156 14.656 1 92.88 565 VAL B N 1
ATOM 10529 C CA . VAL B 1 565 ? -12.508 57.844 13.992 1 92.88 565 VAL B CA 1
ATOM 10530 C C . VAL B 1 565 ? -11.312 57.969 14.93 1 92.88 565 VAL B C 1
ATOM 10532 O O . VAL B 1 565 ? -10.156 57.969 14.484 1 92.88 565 VAL B O 1
ATOM 10535 N N . PHE B 1 566 ? -11.594 58.031 16.219 1 89.19 566 PHE B N 1
ATOM 10536 C CA . PHE B 1 566 ? -10.539 58.188 17.219 1 89.19 566 PHE B CA 1
ATOM 10537 C C . PHE B 1 566 ? -9.812 56.875 17.422 1 89.19 566 PHE B C 1
ATOM 10539 O O . PHE B 1 566 ? -10.125 56.125 18.344 1 89.19 566 PHE B O 1
ATOM 10546 N N . ASP B 1 567 ? -8.867 56.625 16.594 1 87.25 567 ASP B N 1
ATOM 10547 C CA . ASP B 1 567 ? -8.102 55.406 16.516 1 87.25 567 ASP B CA 1
ATOM 10548 C C . ASP B 1 567 ? -6.602 55.688 16.422 1 87.25 567 ASP B C 1
ATOM 10550 O O . ASP B 1 567 ? -6.121 56.125 15.383 1 87.25 567 ASP B O 1
ATOM 10554 N N . TRP B 1 568 ? -5.938 55.375 17.375 1 78.5 568 TRP B N 1
ATOM 10555 C CA . TRP B 1 568 ? -4.508 55.656 17.422 1 78.5 568 TRP B CA 1
ATOM 10556 C C . TRP B 1 568 ? -3.715 54.625 16.625 1 78.5 568 TRP B C 1
ATOM 10558 O O . TRP B 1 568 ? -2.537 54.844 16.328 1 78.5 568 TRP B O 1
ATOM 10568 N N . GLY B 1 569 ? -4.383 53.562 16.266 1 77.56 569 GLY B N 1
ATOM 10569 C CA . GLY B 1 569 ? -3.721 52.562 15.477 1 77.56 569 GLY B CA 1
ATOM 10570 C C . GLY B 1 569 ? -3.57 52.938 14.016 1 77.56 569 GLY B C 1
ATOM 10571 O O . GLY B 1 569 ? -2.771 52.344 13.289 1 77.56 569 GLY B O 1
ATOM 10572 N N . ALA B 1 570 ? -4.273 53.875 13.656 1 80.75 570 ALA B N 1
ATOM 10573 C CA . ALA B 1 570 ? -4.215 54.375 12.281 1 80.75 570 ALA B CA 1
ATOM 10574 C C . ALA B 1 570 ? -3.285 55.562 12.164 1 80.75 570 ALA B C 1
ATOM 10576 O O . ALA B 1 570 ? -3.49 56.594 12.828 1 80.75 570 ALA B O 1
ATOM 10577 N N . LYS B 1 571 ? -2.389 55.438 11.273 1 75.62 571 LYS B N 1
ATOM 10578 C CA . LYS B 1 571 ? -1.367 56.469 11.117 1 75.62 571 LYS B CA 1
ATOM 10579 C C . LYS B 1 571 ? -1.996 57.812 10.797 1 75.62 571 LYS B C 1
ATOM 10581 O O . LYS B 1 571 ? -1.624 58.844 11.383 1 75.62 571 LYS B O 1
ATOM 10586 N N . ALA B 1 572 ? -2.922 57.781 9.922 1 74.69 572 ALA B N 1
ATOM 10587 C CA . ALA B 1 572 ? -3.537 59.031 9.477 1 74.69 572 ALA B CA 1
ATOM 10588 C C . ALA B 1 572 ? -4.234 59.75 10.633 1 74.69 572 ALA B C 1
ATOM 10590 O O . ALA B 1 572 ? -4.242 60.969 10.711 1 74.69 572 ALA B O 1
ATOM 10591 N N . VAL B 1 573 ? -4.754 59.031 11.461 1 79.25 573 VAL B N 1
ATOM 10592 C CA . VAL B 1 573 ? -5.52 59.594 12.57 1 79.25 573 VAL B CA 1
ATOM 10593 C C . VAL B 1 573 ? -4.574 60 13.695 1 79.25 573 VAL B C 1
ATOM 10595 O O . VAL B 1 573 ? -4.75 61.062 14.297 1 79.25 573 VAL B O 1
ATOM 10598 N N . SER B 1 574 ? -3.664 59.188 13.961 1 81.25 574 SER B N 1
ATOM 10599 C CA . SER B 1 574 ? -2.705 59.531 15.008 1 81.25 574 SER B CA 1
ATOM 10600 C C . SER B 1 574 ? -1.997 60.844 14.695 1 81.25 574 SER B C 1
ATOM 10602 O O . SER B 1 574 ? -1.72 61.625 15.602 1 81.25 574 SER B O 1
ATOM 10604 N N . GLU B 1 575 ? -1.761 61.062 13.477 1 79.31 575 GLU B N 1
ATOM 10605 C CA . GLU B 1 575 ? -1.136 62.312 13.062 1 79.31 575 GLU B CA 1
ATOM 10606 C C . GLU B 1 575 ? -2.047 63.531 13.352 1 79.31 575 GLU B C 1
ATOM 10608 O O . GLU B 1 575 ? -1.583 64.562 13.805 1 79.31 575 GLU B O 1
ATOM 10613 N N . VAL B 1 576 ? -3.271 63.344 13.102 1 81.44 576 VAL B N 1
ATOM 10614 C CA . VAL B 1 576 ? -4.246 64.375 13.336 1 81.44 576 VAL B CA 1
ATOM 10615 C C . VAL B 1 576 ? -4.383 64.625 14.836 1 81.44 576 VAL B C 1
ATOM 10617 O O . VAL B 1 576 ? -4.398 65.812 15.281 1 81.44 576 VAL B O 1
ATOM 10620 N N . LEU B 1 577 ? -4.414 63.625 15.57 1 80.75 577 LEU B N 1
ATOM 10621 C CA . LEU B 1 577 ? -4.617 63.75 17.016 1 80.75 577 LEU B CA 1
ATOM 10622 C C . LEU B 1 577 ? -3.396 64.375 17.688 1 80.75 577 LEU B C 1
ATOM 10624 O O . LEU B 1 577 ? -3.525 65.062 18.703 1 80.75 577 LEU B O 1
ATOM 10628 N N . GLU B 1 578 ? -2.314 64.125 17.109 1 77.75 578 GLU B N 1
ATOM 10629 C CA . GLU B 1 578 ? -1.085 64.688 17.656 1 77.75 578 GLU B CA 1
ATOM 10630 C C . GLU B 1 578 ? -0.923 66.125 17.25 1 77.75 578 GLU B C 1
ATOM 10632 O O . GLU B 1 578 ? -0.461 66.938 18.031 1 77.75 578 GLU B O 1
ATOM 10637 N N . SER B 1 579 ? -1.356 66.438 16.031 1 82.31 579 SER B N 1
ATOM 10638 C CA . SER B 1 579 ? -1.073 67.75 15.469 1 82.31 579 SER B CA 1
ATOM 10639 C C . SER B 1 579 ? -2.207 68.75 15.758 1 82.31 579 SER B C 1
ATOM 10641 O O . SER B 1 579 ? -1.992 70 15.781 1 82.31 579 SER B O 1
ATOM 10643 N N . GLU B 1 580 ? -3.406 68.25 15.953 1 83.25 580 GLU B N 1
ATOM 10644 C CA . GLU B 1 580 ? -4.562 69.125 16.156 1 83.25 580 GLU B CA 1
ATOM 10645 C C . GLU B 1 580 ? -5.195 68.875 17.516 1 83.25 580 GLU B C 1
ATOM 10647 O O . GLU B 1 580 ? -6.195 68.188 17.641 1 83.25 580 GLU B O 1
ATOM 10652 N N . PRO B 1 581 ? -4.832 69.688 18.391 1 77.06 581 PRO B N 1
ATOM 10653 C CA . PRO B 1 581 ? -5.336 69.5 19.75 1 77.06 581 PRO B CA 1
ATOM 10654 C C . PRO B 1 581 ? -6.832 69.75 19.859 1 77.06 581 PRO B C 1
ATOM 10656 O O . PRO B 1 581 ? -7.48 69.25 20.797 1 77.06 581 PRO B O 1
ATOM 10659 N N . GLN B 1 582 ? -7.328 70.5 18.938 1 75.94 582 GLN B N 1
ATOM 10660 C CA . GLN B 1 582 ? -8.734 70.875 19.031 1 75.94 582 GLN B CA 1
ATOM 10661 C C . GLN B 1 582 ? -9.625 69.812 18.328 1 75.94 582 GLN B C 1
ATOM 10663 O O . GLN B 1 582 ? -10.859 69.938 18.375 1 75.94 582 GLN B O 1
ATOM 10668 N N . PHE B 1 583 ? -9.016 68.875 17.797 1 82.94 583 PHE B N 1
ATOM 10669 C CA . PHE B 1 583 ? -9.82 67.875 17.109 1 82.94 583 PHE B CA 1
ATOM 10670 C C . PHE B 1 583 ? -10.703 67.125 18.109 1 82.94 583 PHE B C 1
ATOM 10672 O O . PHE B 1 583 ? -10.203 66.438 18.953 1 82.94 583 PHE B O 1
ATOM 10679 N N . GLY B 1 584 ? -12.008 67.375 17.938 1 86.62 584 GLY B N 1
ATOM 10680 C CA . GLY B 1 584 ? -12.953 66.75 18.875 1 86.62 584 GLY B CA 1
ATOM 10681 C C . GLY B 1 584 ? -14.062 66 18.188 1 86.62 584 GLY B C 1
ATOM 10682 O O . GLY B 1 584 ? -13.945 65.625 17.016 1 86.62 584 GLY B O 1
ATOM 10683 N N . PHE B 1 585 ? -15.023 65.75 18.906 1 88.38 585 PHE B N 1
ATOM 10684 C CA . PHE B 1 585 ? -16.141 64.875 18.5 1 88.38 585 PHE B CA 1
ATOM 10685 C C . PHE B 1 585 ? -16.875 65.5 17.312 1 88.38 585 PHE B C 1
ATOM 10687 O O . PHE B 1 585 ? -17.25 64.812 16.375 1 88.38 585 PHE B O 1
ATOM 10694 N N . GLU B 1 586 ? -17.016 66.812 17.297 1 90.12 586 GLU B N 1
ATOM 10695 C CA . GLU B 1 586 ? -17.719 67.5 16.219 1 90.12 586 GLU B CA 1
ATOM 10696 C C . GLU B 1 586 ? -16.891 67.5 14.945 1 90.12 586 GLU B C 1
ATOM 10698 O O . GLU B 1 586 ? -17.422 67.375 13.844 1 90.12 586 GLU B O 1
ATOM 10703 N N . GLU B 1 587 ? -15.617 67.688 15.141 1 90.5 587 GLU B N 1
ATOM 10704 C CA . GLU B 1 587 ? -14.719 67.688 13.992 1 90.5 587 GLU B CA 1
ATOM 10705 C C . GLU B 1 587 ? -14.711 66.312 13.344 1 90.5 587 GLU B C 1
ATOM 10707 O O . GLU B 1 587 ? -14.625 66.188 12.117 1 90.5 587 GLU B O 1
ATOM 10712 N N . ALA B 1 588 ? -14.766 65.312 14.188 1 92 588 ALA B N 1
ATOM 10713 C CA . ALA B 1 588 ? -14.812 63.938 13.68 1 92 588 ALA B CA 1
ATOM 10714 C C . ALA B 1 588 ? -16.062 63.688 12.852 1 92 588 ALA B C 1
ATOM 10716 O O . ALA B 1 588 ? -16.031 63 11.836 1 92 588 ALA B O 1
ATOM 10717 N N . LYS B 1 589 ? -17.188 64.188 13.258 1 93.44 589 LYS B N 1
ATOM 10718 C CA . LYS B 1 589 ? -18.453 64.062 12.531 1 93.44 589 LYS B CA 1
ATOM 10719 C C . LYS B 1 589 ? -18.359 64.688 11.148 1 93.44 589 LYS B C 1
ATOM 10721 O O . LYS B 1 589 ? -18.906 64.188 10.18 1 93.44 589 LYS B O 1
ATOM 10726 N N . GLU B 1 590 ? -17.609 65.75 11.117 1 91.38 590 GLU B N 1
ATOM 10727 C CA . GLU B 1 590 ? -17.484 66.5 9.859 1 91.38 590 GLU B CA 1
ATOM 10728 C C . GLU B 1 590 ? -16.578 65.75 8.875 1 91.38 590 GLU B C 1
ATOM 10730 O O . GLU B 1 590 ? -16.703 65.938 7.66 1 91.38 590 GLU B O 1
ATOM 10735 N N . LYS B 1 591 ? -15.766 64.938 9.352 1 89.69 591 LYS B N 1
ATOM 10736 C CA . LYS B 1 591 ? -14.812 64.25 8.516 1 89.69 591 LYS B CA 1
ATOM 10737 C C . LYS B 1 591 ? -15.445 63.031 7.871 1 89.69 591 LYS B C 1
ATOM 10739 O O . LYS B 1 591 ? -14.938 62.5 6.879 1 89.69 591 LYS B O 1
ATOM 10744 N N . LEU B 1 592 ? -16.562 62.594 8.375 1 93.94 592 LEU B N 1
ATOM 10745 C CA . LEU B 1 592 ? -17.219 61.406 7.895 1 93.94 592 LEU B CA 1
ATOM 10746 C C . LEU B 1 592 ? -17.719 61.562 6.465 1 93.94 592 LEU B C 1
ATOM 10748 O O . LEU B 1 592 ? -18.188 62.656 6.102 1 93.94 592 LEU B O 1
ATOM 10752 N N . GLN B 1 593 ? -17.672 60.594 5.77 1 94.75 593 GLN B N 1
ATOM 10753 C CA . GLN B 1 593 ? -18.266 60.562 4.441 1 94.75 593 GLN B CA 1
ATOM 10754 C C . GLN B 1 593 ? -19.766 60.875 4.508 1 94.75 593 GLN B C 1
ATOM 10756 O O . GLN B 1 593 ? -20.469 60.375 5.402 1 94.75 593 GLN B O 1
ATOM 10761 N N . GLU B 1 594 ? -20.203 61.562 3.49 1 94.5 594 GLU B N 1
ATOM 10762 C CA . GLU B 1 594 ? -21.641 61.781 3.359 1 94.5 594 GLU B CA 1
ATOM 10763 C C . GLU B 1 594 ? -22.312 60.562 2.701 1 94.5 594 GLU B C 1
ATOM 10765 O O . GLU B 1 594 ? -21.688 59.844 1.936 1 94.5 594 GLU B O 1
ATOM 10770 N N . ARG B 1 595 ? -23.562 60.438 3.01 1 95.12 595 ARG B N 1
ATOM 10771 C CA . ARG B 1 595 ? -24.266 59.344 2.379 1 95.12 595 ARG B CA 1
ATOM 10772 C C . ARG B 1 595 ? -24.469 59.594 0.889 1 95.12 595 ARG B C 1
ATOM 10774 O O . ARG B 1 595 ? -24.609 60.719 0.464 1 95.12 595 ARG B O 1
ATOM 10781 N N . PRO B 1 596 ? -24.547 58.594 0.12 1 96.25 596 PRO B N 1
ATOM 10782 C CA . PRO B 1 596 ? -24.438 57.188 0.511 1 96.25 596 PRO B CA 1
ATOM 10783 C C . PRO B 1 596 ? -23.016 56.781 0.896 1 96.25 596 PRO B C 1
ATOM 10785 O O . PRO B 1 596 ? -22.047 57.281 0.291 1 96.25 596 PRO B O 1
ATOM 10788 N N . TRP B 1 597 ? -22.938 56.062 1.828 1 97.75 597 TRP B N 1
ATOM 10789 C CA . TRP B 1 597 ? -21.641 55.562 2.307 1 97.75 597 TRP B CA 1
ATOM 10790 C C . TRP B 1 597 ? -21.094 54.5 1.376 1 97.75 597 TRP B C 1
ATOM 10792 O O . TRP B 1 597 ? -21.766 54.062 0.448 1 97.75 597 TRP B O 1
ATOM 10802 N N . LEU B 1 598 ? -19.75 54.125 1.552 1 96.88 598 LEU B N 1
ATOM 10803 C CA . LEU B 1 598 ? -19.125 53.094 0.73 1 96.88 598 LEU B CA 1
ATOM 10804 C C . LEU B 1 598 ? -19.922 51.781 0.802 1 96.88 598 LEU B C 1
ATOM 10806 O O . LEU B 1 598 ? -20.172 51.156 -0.224 1 96.88 598 LEU B O 1
ATOM 10810 N N . GLU B 1 599 ? -20.234 51.344 1.975 1 97.19 599 GLU B N 1
ATOM 10811 C CA . GLU B 1 599 ? -21.25 50.344 2.258 1 97.19 599 GLU B CA 1
ATOM 10812 C C . GLU B 1 599 ? -22.375 50.938 3.104 1 97.19 599 GLU B C 1
ATOM 10814 O O . GLU B 1 599 ? -22.172 51.312 4.258 1 97.19 599 GLU B O 1
ATOM 10819 N N . ASP B 1 600 ? -23.578 51 2.553 1 97.81 600 ASP B N 1
ATOM 10820 C CA . ASP B 1 600 ? -24.641 51.781 3.193 1 97.81 600 ASP B CA 1
ATOM 10821 C C . ASP B 1 600 ? -25.938 50.969 3.285 1 97.81 600 ASP B C 1
ATOM 10823 O O . ASP B 1 600 ? -26.719 50.938 2.34 1 97.81 600 ASP B O 1
ATOM 10827 N N . SER B 1 601 ? -26.125 50.406 4.352 1 97.56 601 SER B N 1
ATOM 10828 C CA . SER B 1 601 ? -27.375 49.719 4.609 1 97.56 601 SER B CA 1
ATOM 10829 C C . SER B 1 601 ? -28.203 50.406 5.68 1 97.56 601 SER B C 1
ATOM 10831 O O . SER B 1 601 ? -28.969 49.781 6.41 1 97.56 601 SER B O 1
ATOM 10833 N N . TYR B 1 602 ? -28 51.625 5.844 1 97.88 602 TYR B N 1
ATOM 10834 C CA . TYR B 1 602 ? -28.703 52.375 6.875 1 97.88 602 TYR B CA 1
ATOM 10835 C C . TYR B 1 602 ? -30.219 52.375 6.625 1 97.88 602 TYR B C 1
ATOM 10837 O O . TYR B 1 602 ? -31 52.312 7.57 1 97.88 602 TYR B O 1
ATOM 10845 N N . GLY B 1 603 ? -30.594 52.531 5.355 1 97.25 603 GLY B N 1
ATOM 10846 C CA . GLY B 1 603 ? -32 52.5 5.031 1 97.25 603 GLY B CA 1
ATOM 10847 C C . GLY B 1 603 ? -32.688 51.219 5.516 1 97.25 603 GLY B C 1
ATOM 10848 O O . GLY B 1 603 ? -33.781 51.281 6.09 1 97.25 603 GLY B O 1
ATOM 10849 N N . GLU B 1 604 ? -32.125 50.125 5.289 1 97.5 604 GLU B N 1
ATOM 10850 C CA . GLU B 1 604 ? -32.688 48.844 5.734 1 97.5 604 GLU B CA 1
ATOM 10851 C C . GLU B 1 604 ? -32.688 48.75 7.258 1 97.5 604 GLU B C 1
ATOM 10853 O O . GLU B 1 604 ? -33.656 48.219 7.84 1 97.5 604 GLU B O 1
ATOM 10858 N N . TRP B 1 605 ? -31.719 49.281 7.836 1 97.81 605 TRP B N 1
ATOM 10859 C CA . TRP B 1 605 ? -31.594 49.25 9.289 1 97.81 605 TRP B CA 1
ATOM 10860 C C . TRP B 1 605 ? -32.719 50.062 9.945 1 97.81 605 TRP B C 1
ATOM 10862 O O . TRP B 1 605 ? -33.375 49.594 10.875 1 97.81 605 TRP B O 1
ATOM 10872 N N . ILE B 1 606 ? -32.938 51.25 9.445 1 97.38 606 ILE B N 1
ATOM 10873 C CA . ILE B 1 606 ? -33.906 52.156 10.039 1 97.38 606 ILE B CA 1
ATOM 10874 C C . ILE B 1 606 ? -35.312 51.562 9.812 1 97.38 606 ILE B C 1
ATOM 10876 O O . ILE B 1 606 ? -36.188 51.688 10.672 1 97.38 606 ILE B O 1
ATOM 10880 N N . GLN B 1 607 ? -35.5 51 8.664 1 97.31 607 GLN B N 1
ATOM 10881 C CA . GLN B 1 607 ? -36.75 50.312 8.398 1 97.31 607 GLN B CA 1
ATOM 10882 C C . GLN B 1 607 ? -37 49.156 9.367 1 97.31 607 GLN B C 1
ATOM 10884 O O . GLN B 1 607 ? -38.094 48.969 9.859 1 97.31 607 GLN B O 1
ATOM 10889 N N . ARG B 1 608 ? -35.969 48.438 9.625 1 97.31 608 ARG B N 1
ATOM 10890 C CA . ARG B 1 608 ? -36.062 47.312 10.562 1 97.31 608 ARG B CA 1
ATOM 10891 C C . ARG B 1 608 ? -36.438 47.812 11.961 1 97.31 608 ARG B C 1
ATOM 10893 O O . ARG B 1 608 ? -37.188 47.156 12.672 1 97.31 608 ARG B O 1
ATOM 10900 N N . LEU B 1 609 ? -35.812 48.938 12.398 1 96.75 609 LEU B N 1
ATOM 10901 C CA . LEU B 1 609 ? -36.094 49.469 13.727 1 96.75 609 LEU B CA 1
ATOM 10902 C C . LEU B 1 609 ? -37.531 50 13.812 1 96.75 609 LEU B C 1
ATOM 10904 O O . LEU B 1 609 ? -38.156 49.906 14.867 1 96.75 609 LEU B O 1
ATOM 10908 N N . LYS B 1 610 ? -37.969 50.5 12.727 1 94.69 610 LYS B N 1
ATOM 10909 C CA . LYS B 1 610 ? -39.312 51.125 12.68 1 94.69 610 LYS B CA 1
ATOM 10910 C C . LYS B 1 610 ? -40.406 50.031 12.656 1 94.69 610 LYS B C 1
ATOM 10912 O O . LYS B 1 610 ? -41.438 50.188 13.32 1 94.69 610 LYS B O 1
ATOM 10917 N N . GLU B 1 611 ? -40.188 49.094 11.875 1 95.25 611 GLU B N 1
ATOM 10918 C CA . GLU B 1 611 ? -41.281 48.156 11.57 1 95.25 611 GLU B CA 1
ATOM 10919 C C . GLU B 1 611 ? -41.125 46.875 12.375 1 95.25 611 GLU B C 1
ATOM 10921 O O . GLU B 1 611 ? -42.125 46.188 12.617 1 95.25 611 GLU B O 1
ATOM 10926 N N . GLY B 1 612 ? -39.969 46.5 12.734 1 94.75 612 GLY B N 1
ATOM 10927 C CA . GLY B 1 612 ? -39.75 45.25 13.414 1 94.75 612 GLY B CA 1
ATOM 10928 C C . GLY B 1 612 ? -39.844 45.344 14.922 1 94.75 612 GLY B C 1
ATOM 10929 O O . GLY B 1 612 ? -39.688 46.438 15.484 1 94.75 612 GLY B O 1
ATOM 10930 N N . PRO B 1 613 ? -40.062 44.219 15.602 1 96.75 613 PRO B N 1
ATOM 10931 C CA . PRO B 1 613 ? -40 44.219 17.062 1 96.75 613 PRO B CA 1
ATOM 10932 C C . PRO B 1 613 ? -38.594 44.469 17.609 1 96.75 613 PRO B C 1
ATOM 10934 O O . PRO B 1 613 ? -37.594 44.219 16.922 1 96.75 613 PRO B O 1
ATOM 10937 N N . PRO B 1 614 ? -38.5 45 18.828 1 97.5 614 PRO B N 1
ATOM 10938 C CA . PRO B 1 614 ? -37.188 45.125 19.422 1 97.5 614 PRO B CA 1
ATOM 10939 C C . PRO B 1 614 ? -36.406 43.812 19.469 1 97.5 614 PRO B C 1
ATOM 10941 O O . PRO B 1 614 ? -37.031 42.75 19.656 1 97.5 614 PRO B O 1
ATOM 10944 N N . HIS B 1 615 ? -35.25 43.844 19.203 1 98.19 615 HIS B N 1
ATOM 10945 C CA . HIS B 1 615 ? -34.406 42.656 19.406 1 98.19 615 HIS B CA 1
ATOM 10946 C C . HIS B 1 615 ? -34.469 42.188 20.859 1 98.19 615 HIS B C 1
ATOM 10948 O O . HIS B 1 615 ? -34.656 43 21.766 1 98.19 615 HIS B O 1
ATOM 10954 N N . LYS B 1 616 ? -34.281 40.969 21.062 1 98.19 616 LYS B N 1
ATOM 10955 C CA . LYS B 1 616 ? -34.25 40.438 22.422 1 98.19 616 LYS B CA 1
ATOM 10956 C C . LYS B 1 616 ? -32.969 40.875 23.141 1 98.19 616 LYS B C 1
ATOM 10958 O O . LYS B 1 616 ? -33.031 41.438 24.25 1 98.19 616 LYS B O 1
ATOM 10963 N N . CYS B 1 617 ? -31.859 40.625 22.531 1 98.69 617 CYS B N 1
ATOM 10964 C CA . CYS B 1 617 ? -30.562 40.938 23.109 1 98.69 617 CYS B CA 1
ATOM 10965 C C . CYS B 1 617 ? -29.547 41.25 22.031 1 98.69 617 CYS B C 1
ATOM 10967 O O . CYS B 1 617 ? -29.453 40.562 21.031 1 98.69 617 CYS B O 1
ATOM 10969 N N . ALA B 1 618 ? -28.812 42.344 22.188 1 98.81 618 ALA B N 1
ATOM 10970 C CA . ALA B 1 618 ? -27.75 42.75 21.281 1 98.81 618 ALA B CA 1
ATOM 10971 C C . ALA B 1 618 ? -26.375 42.531 21.906 1 98.81 618 ALA B C 1
ATOM 10973 O O . ALA B 1 618 ? -26.172 42.812 23.094 1 98.81 618 ALA B O 1
ATOM 10974 N N . LEU B 1 619 ? -25.516 41.906 21.125 1 98.88 619 LEU B N 1
ATOM 10975 C CA . LEU B 1 619 ? -24.109 41.781 21.484 1 98.88 619 LEU B CA 1
ATOM 10976 C C . LEU B 1 619 ? -23.266 42.812 20.734 1 98.88 619 LEU B C 1
ATOM 10978 O O . LEU B 1 619 ? -23.25 42.812 19.5 1 98.88 619 LEU B O 1
ATOM 10982 N N . ILE B 1 620 ? -22.625 43.719 21.438 1 98.81 620 ILE B N 1
ATOM 10983 C CA . ILE B 1 620 ? -21.797 44.75 20.812 1 98.81 620 ILE B CA 1
ATOM 10984 C C . ILE B 1 620 ? -20.328 44.5 21.125 1 98.81 620 ILE B C 1
ATOM 10986 O O . ILE B 1 620 ? -19.938 44.406 22.297 1 98.81 620 ILE B O 1
ATOM 10990 N N . PHE B 1 621 ? -19.531 44.281 20.141 1 98.75 621 PHE B N 1
ATOM 10991 C CA . PHE B 1 621 ? -18.078 44.281 20.297 1 98.75 621 PHE B CA 1
ATOM 10992 C C . PHE B 1 621 ? -17.516 45.688 20.156 1 98.75 621 PHE B C 1
ATOM 10994 O O . PHE B 1 621 ? -17.391 46.188 19.047 1 98.75 621 PHE B O 1
ATOM 11001 N N . ALA B 1 622 ? -17.109 46.219 21.234 1 97.75 622 ALA B N 1
ATOM 11002 C CA . ALA B 1 622 ? -16.625 47.594 21.266 1 97.75 622 ALA B CA 1
ATOM 11003 C C . ALA B 1 622 ? -15.172 47.688 20.781 1 97.75 622 ALA B C 1
ATOM 11005 O O . ALA B 1 622 ? -14.453 46.688 20.797 1 97.75 622 ALA B O 1
ATOM 11006 N N . ASP B 1 623 ? -14.812 48.844 20.406 1 97.56 623 ASP B N 1
ATOM 11007 C CA . ASP B 1 623 ? -13.492 49.031 19.812 1 97.56 623 ASP B CA 1
ATOM 11008 C C . ASP B 1 623 ? -12.633 49.938 20.688 1 97.56 623 ASP B C 1
ATOM 11010 O O . ASP B 1 623 ? -12.062 49.5 21.688 1 97.56 623 ASP B O 1
ATOM 11014 N N . ASN B 1 624 ? -12.695 51.281 20.531 1 97.06 624 ASN B N 1
ATOM 11015 C CA . ASN B 1 624 ? -11.734 52.188 21.172 1 97.06 624 ASN B CA 1
ATOM 11016 C C . ASN B 1 624 ? -12.281 52.75 22.469 1 97.06 624 ASN B C 1
ATOM 11018 O O . ASN B 1 624 ? -13.5 52.812 22.672 1 97.06 624 ASN B O 1
ATOM 11022 N N . SER B 1 625 ? -11.367 53.188 23.359 1 96.19 625 SER B N 1
ATOM 11023 C CA . SER B 1 625 ? -11.688 53.969 24.562 1 96.19 625 SER B CA 1
ATOM 11024 C C . SER B 1 625 ? -12.023 55.406 24.234 1 96.19 625 SER B C 1
ATOM 11026 O O . SER B 1 625 ? -11.992 55.812 23.078 1 96.19 625 SER B O 1
ATOM 11028 N N . GLY B 1 626 ? -12.438 56.125 25.188 1 95.56 626 GLY B N 1
ATOM 11029 C CA . GLY B 1 626 ? -12.625 57.562 25.016 1 95.56 626 GLY B CA 1
ATOM 11030 C C . GLY B 1 626 ? -13.922 57.938 24.312 1 95.56 626 GLY B C 1
ATOM 11031 O O . GLY B 1 626 ? -14.984 57.438 24.688 1 95.56 626 GLY B O 1
ATOM 11032 N N . ILE B 1 627 ? -13.703 58.781 23.328 1 95.5 627 ILE B N 1
ATOM 11033 C CA . ILE B 1 627 ? -14.852 59.312 22.609 1 95.5 627 ILE B CA 1
ATOM 11034 C C . ILE B 1 627 ? -15.648 58.188 21.969 1 95.5 627 ILE B C 1
ATOM 11036 O O . ILE B 1 627 ? -16.891 58.25 21.938 1 95.5 627 ILE B O 1
ATOM 11040 N N . ASP B 1 628 ? -15 57.219 21.547 1 97.25 628 ASP B N 1
ATOM 11041 C CA . ASP B 1 628 ? -15.641 56.125 20.828 1 97.25 628 ASP B CA 1
ATOM 11042 C C . ASP B 1 628 ? -16.625 55.375 21.734 1 97.25 628 ASP B C 1
ATOM 11044 O O . ASP B 1 628 ? -17.828 55.344 21.438 1 97.25 628 ASP B O 1
ATOM 11048 N N . ILE B 1 629 ? -16.203 54.844 22.844 1 98.12 629 ILE B N 1
ATOM 11049 C CA . ILE B 1 629 ? -17.062 54.031 23.688 1 98.12 629 ILE B CA 1
ATOM 11050 C C . ILE B 1 629 ? -18.047 54.906 24.453 1 98.12 629 ILE B C 1
ATOM 11052 O O . ILE B 1 629 ? -19.188 54.5 24.672 1 98.12 629 ILE B O 1
ATOM 11056 N N . ILE B 1 630 ? -17.688 56.125 24.859 1 97.94 630 ILE B N 1
ATOM 11057 C CA . ILE B 1 630 ? -18.469 56.938 25.781 1 97.94 630 ILE B CA 1
ATOM 11058 C C . ILE B 1 630 ? -19.469 57.812 25 1 97.94 630 ILE B C 1
ATOM 11060 O O . ILE B 1 630 ? -20.641 57.906 25.375 1 97.94 630 ILE B O 1
ATOM 11064 N N . LEU B 1 631 ? -19.016 58.406 23.922 1 97.75 631 LEU B N 1
ATOM 11065 C CA . LEU B 1 631 ? -19.891 59.344 23.188 1 97.75 631 LEU B CA 1
ATOM 11066 C C . LEU B 1 631 ? -20.484 58.656 21.969 1 97.75 631 LEU B C 1
ATOM 11068 O O . LEU B 1 631 ? -21.469 59.125 21.406 1 97.75 631 LEU B O 1
ATOM 11072 N N . GLY B 1 632 ? -19.906 57.594 21.516 1 97.69 632 GLY B N 1
ATOM 11073 C CA . GLY B 1 632 ? -20.406 56.844 20.375 1 97.69 632 GLY B CA 1
ATOM 11074 C C . GLY B 1 632 ? -21.234 55.625 20.75 1 97.69 632 GLY B C 1
ATOM 11075 O O . GLY B 1 632 ? -22.453 55.625 20.531 1 97.69 632 GLY B O 1
ATOM 11076 N N . VAL B 1 633 ? -20.688 54.688 21.453 1 98.56 633 VAL B N 1
ATOM 11077 C CA . VAL B 1 633 ? -21.281 53.375 21.719 1 98.56 633 VAL B CA 1
ATOM 11078 C C . VAL B 1 633 ? -22.375 53.5 22.781 1 98.56 633 VAL B C 1
ATOM 11080 O O . VAL B 1 633 ? -23.469 52.969 22.625 1 98.56 633 VAL B O 1
ATOM 11083 N N . PHE B 1 634 ? -22.125 54.188 23.906 1 98.62 634 PHE B N 1
ATOM 11084 C CA . PHE B 1 634 ? -23.047 54.188 25.031 1 98.62 634 PHE B CA 1
ATOM 11085 C C . PHE B 1 634 ? -24.359 54.875 24.656 1 98.62 634 PHE B C 1
ATOM 11087 O O . PHE B 1 634 ? -25.438 54.406 25.031 1 98.62 634 PHE B O 1
ATOM 11094 N N . PRO B 1 635 ? -24.328 56.062 23.922 1 98.56 635 PRO B N 1
ATOM 11095 C CA . PRO B 1 635 ? -25.625 56.625 23.469 1 98.56 635 PRO B CA 1
ATOM 11096 C C . PRO B 1 635 ? -26.422 55.625 22.625 1 98.56 635 PRO B C 1
ATOM 11098 O O . PRO B 1 635 ? -27.641 55.562 22.734 1 98.56 635 PRO B O 1
ATOM 11101 N N . PHE B 1 636 ? -25.719 54.938 21.828 1 98.5 636 PHE B N 1
ATOM 11102 C CA . PHE B 1 636 ? -26.359 53.906 21.016 1 98.5 636 PHE B CA 1
ATOM 11103 C C . PHE B 1 636 ? -26.922 52.781 21.891 1 98.5 636 PHE B C 1
ATOM 11105 O O . PHE B 1 636 ? -28.031 52.281 21.656 1 98.5 636 PHE B O 1
ATOM 11112 N N . VAL B 1 637 ? -26.156 52.312 22.859 1 98.69 637 VAL B N 1
ATOM 11113 C CA . VAL B 1 637 ? -26.594 51.344 23.828 1 98.69 637 VAL B CA 1
ATOM 11114 C C . VAL B 1 637 ? -27.859 51.812 24.547 1 98.69 637 VAL B C 1
ATOM 11116 O O . VAL B 1 637 ? -28.812 51.062 24.703 1 98.69 637 VAL B O 1
ATOM 11119 N N . ARG B 1 638 ? -27.797 53.062 24.984 1 98.56 638 ARG B N 1
ATOM 11120 C CA . ARG B 1 638 ? -28.938 53.688 25.672 1 98.56 638 ARG B CA 1
ATOM 11121 C C . ARG B 1 638 ? -30.203 53.625 24.812 1 98.56 638 ARG B C 1
ATOM 11123 O O . ARG B 1 638 ? -31.281 53.344 25.328 1 98.56 638 ARG B O 1
ATOM 11130 N N . GLU B 1 639 ? -30.016 53.906 23.562 1 98.06 639 GLU B N 1
ATOM 11131 C CA . GLU B 1 639 ? -31.141 53.844 22.641 1 98.06 639 GLU B CA 1
ATOM 11132 C C . GLU B 1 639 ? -31.719 52.438 22.547 1 98.06 639 GLU B C 1
ATOM 11134 O O . GLU B 1 639 ? -32.938 52.25 22.547 1 98.06 639 GLU B O 1
ATOM 11139 N N . LEU B 1 640 ? -30.891 51.406 22.391 1 98.38 640 LEU B N 1
ATOM 11140 C CA . LEU B 1 640 ? -31.328 50 22.328 1 98.38 640 LEU B CA 1
ATOM 11141 C C . LEU B 1 640 ? -32.062 49.625 23.594 1 98.38 640 LEU B C 1
ATOM 11143 O O . LEU B 1 640 ? -33.125 48.938 23.531 1 98.38 640 LEU B O 1
ATOM 11147 N N . LEU B 1 641 ? -31.516 50 24.719 1 98.5 641 LEU B N 1
ATOM 11148 C CA . LEU B 1 641 ? -32.125 49.719 26 1 98.5 641 LEU B CA 1
ATOM 11149 C C . LEU B 1 641 ? -33.5 50.344 26.109 1 98.5 641 LEU B C 1
ATOM 11151 O O . LEU B 1 641 ? -34.469 49.75 26.609 1 98.5 641 LEU B O 1
ATOM 11155 N N . SER B 1 642 ? -33.594 51.562 25.656 1 97.44 642 SER B N 1
ATOM 11156 C CA . SER B 1 642 ? -34.844 52.312 25.703 1 97.44 642 SER B CA 1
ATOM 11157 C C . SER B 1 642 ? -35.906 51.656 24.828 1 97.44 642 SER B C 1
ATOM 11159 O O . SER B 1 642 ? -37.094 51.75 25.125 1 97.44 642 SER B O 1
ATOM 11161 N N . ARG B 1 643 ? -35.438 51.031 23.859 1 96.31 643 ARG B N 1
ATOM 11162 C CA . ARG B 1 643 ? -36.344 50.344 22.953 1 96.31 643 ARG B CA 1
ATOM 11163 C C . ARG B 1 643 ? -36.781 49 23.516 1 96.31 643 ARG B C 1
ATOM 11165 O O . ARG B 1 643 ? -37.688 48.344 23 1 96.31 643 ARG B O 1
ATOM 11172 N N . GLY B 1 644 ? -36.062 48.531 24.531 1 97.06 644 GLY B N 1
ATOM 11173 C CA . GLY B 1 644 ? -36.438 47.281 25.172 1 97.06 644 GLY B CA 1
ATOM 11174 C C . GLY B 1 644 ? -35.469 46.156 24.859 1 97.06 644 GLY B C 1
ATOM 11175 O O . GLY B 1 644 ? -35.688 45 25.234 1 97.06 644 GLY B O 1
ATOM 11176 N N . THR B 1 645 ? -34.406 46.406 24.172 1 98.5 645 THR B N 1
ATOM 11177 C CA . THR B 1 645 ? -33.406 45.406 23.828 1 98.5 645 THR B CA 1
ATOM 11178 C C . THR B 1 645 ? -32.344 45.312 24.938 1 98.5 645 THR B C 1
ATOM 11180 O O . THR B 1 645 ? -31.797 46.312 25.391 1 98.5 645 THR B O 1
ATOM 11183 N N . GLU B 1 646 ? -32.094 44.094 25.453 1 98.5 646 GLU B N 1
ATOM 11184 C CA . GLU B 1 646 ? -30.953 43.875 26.359 1 98.5 646 GLU B CA 1
ATOM 11185 C C . GLU B 1 646 ? -29.625 44 25.625 1 98.5 646 GLU B C 1
ATOM 11187 O O . GLU B 1 646 ? -29.562 43.781 24.406 1 98.5 646 GLU B O 1
ATOM 11192 N N . VAL B 1 647 ? -28.609 44.406 26.328 1 98.75 647 VAL B N 1
ATOM 11193 C CA . VAL B 1 647 ? -27.344 44.625 25.641 1 98.75 647 VAL B CA 1
ATOM 11194 C C . VAL B 1 647 ? -26.219 43.906 26.391 1 98.75 647 VAL B C 1
ATOM 11196 O O . VAL B 1 647 ? -26.109 44.062 27.609 1 98.75 647 VAL B O 1
ATOM 11199 N N . ILE B 1 648 ? -25.484 43.094 25.656 1 98.75 648 ILE B N 1
ATOM 11200 C CA . ILE B 1 648 ? -24.188 42.594 26.094 1 98.75 648 ILE B CA 1
ATOM 11201 C C . ILE B 1 648 ? -23.062 43.438 25.469 1 98.75 648 ILE B C 1
ATOM 11203 O O . ILE B 1 648 ? -22.922 43.469 24.25 1 98.75 648 ILE B O 1
ATOM 11207 N N . LEU B 1 649 ? -22.359 44.156 26.281 1 98.69 649 LEU B N 1
ATOM 11208 C CA . LEU B 1 649 ? -21.219 44.969 25.812 1 98.69 649 LEU B CA 1
ATOM 11209 C C . LEU B 1 649 ? -19.906 44.219 26.031 1 98.69 649 LEU B C 1
ATOM 11211 O O . LEU B 1 649 ? -19.484 44.031 27.172 1 98.69 649 LEU B O 1
ATOM 11215 N N . ALA B 1 650 ? -19.281 43.75 24.922 1 98.56 650 ALA B N 1
ATOM 11216 C CA . ALA B 1 650 ? -18.078 42.938 25 1 98.56 650 ALA B CA 1
ATOM 11217 C C . ALA B 1 650 ? -16.844 43.781 24.688 1 98.56 650 ALA B C 1
ATOM 11219 O O . ALA B 1 650 ? -16.781 44.438 23.641 1 98.56 650 ALA B O 1
ATOM 11220 N N . CYS B 1 651 ? -15.891 43.812 25.562 1 97.75 651 CYS B N 1
ATOM 11221 C CA . CYS B 1 651 ? -14.648 44.562 25.422 1 97.75 651 CYS B CA 1
ATOM 11222 C C . CYS B 1 651 ? -13.438 43.656 25.547 1 97.75 651 CYS B C 1
ATOM 11224 O O . CYS B 1 651 ? -13.547 42.531 26.062 1 97.75 651 CYS B O 1
ATOM 11226 N N . ASN B 1 652 ? -12.297 44.125 25.109 1 96.12 652 ASN B N 1
ATOM 11227 C CA . ASN B 1 652 ? -11.062 43.344 25.156 1 96.12 652 ASN B CA 1
ATOM 11228 C C . ASN B 1 652 ? -10.727 42.938 26.578 1 96.12 652 ASN B C 1
ATOM 11230 O O . ASN B 1 652 ? -10.938 43.688 27.531 1 96.12 652 ASN B O 1
ATOM 11234 N N . SER B 1 653 ? -10.227 41.719 26.672 1 93.38 653 SER B N 1
ATOM 11235 C CA . SER B 1 653 ? -9.75 41.25 27.969 1 93.38 653 SER B CA 1
ATOM 11236 C C . SER B 1 653 ? -8.445 41.938 28.359 1 93.38 653 SER B C 1
ATOM 11238 O O . SER B 1 653 ? -8.203 42.219 29.547 1 93.38 653 SER B O 1
ATOM 11240 N N . GLY B 1 654 ? -7.621 42.156 27.406 1 91.06 654 GLY B N 1
ATOM 11241 C CA . GLY B 1 654 ? -6.352 42.812 27.609 1 91.06 654 GLY B CA 1
ATOM 11242 C C . GLY B 1 654 ? -6.137 44 26.656 1 91.06 654 GLY B C 1
ATOM 11243 O O . GLY B 1 654 ? -6.918 44.188 25.734 1 91.06 654 GLY B O 1
ATOM 11244 N N . PRO B 1 655 ? -5.082 44.688 26.906 1 92.75 655 PRO B N 1
ATOM 11245 C CA . PRO B 1 655 ? -4.852 45.906 26.125 1 92.75 655 PRO B CA 1
ATOM 11246 C C . PRO B 1 655 ? -4.395 45.625 24.703 1 92.75 655 PRO B C 1
ATOM 11248 O O . PRO B 1 655 ? -3.65 44.656 24.469 1 92.75 655 PRO B O 1
ATOM 11251 N N . ALA B 1 656 ? -4.809 46.406 23.812 1 93.88 656 ALA B N 1
ATOM 11252 C CA . ALA B 1 656 ? -4.375 46.5 22.422 1 93.88 656 ALA B CA 1
ATOM 11253 C C . ALA B 1 656 ? -4.594 47.875 21.859 1 93.88 656 ALA B C 1
ATOM 11255 O O . ALA B 1 656 ? -5.734 48.312 21.672 1 93.88 656 ALA B O 1
ATOM 11256 N N . LEU B 1 657 ? -3.557 48.5 21.562 1 93.44 657 LEU B N 1
ATOM 11257 C CA . LEU B 1 657 ? -3.664 49.906 21.125 1 93.44 657 LEU B CA 1
ATOM 11258 C C . LEU B 1 657 ? -4.535 50.719 22.078 1 93.44 657 LEU B C 1
ATOM 11260 O O . LEU B 1 657 ? -4.34 50.656 23.297 1 93.44 657 LEU B O 1
ATOM 11264 N N . ASN B 1 658 ? -5.391 51.5 21.594 1 94.56 658 ASN B N 1
ATOM 11265 C CA . ASN B 1 658 ? -6.262 52.281 22.469 1 94.56 658 ASN B CA 1
ATOM 11266 C C . ASN B 1 658 ? -7.645 51.625 22.578 1 94.56 658 ASN B C 1
ATOM 11268 O O . ASN B 1 658 ? -8.617 52.312 22.891 1 94.56 658 ASN B O 1
ATOM 11272 N N . ASP B 1 659 ? -7.699 50.375 22.312 1 95.94 659 ASP B N 1
ATOM 11273 C CA . ASP B 1 659 ? -8.953 49.656 22.5 1 95.94 659 ASP B CA 1
ATOM 11274 C C . ASP B 1 659 ? -9.383 49.656 23.969 1 95.94 659 ASP B C 1
ATOM 11276 O O . ASP B 1 659 ? -8.547 49.594 24.859 1 95.94 659 ASP B O 1
ATOM 11280 N N . VAL B 1 660 ? -10.672 49.719 24.141 1 96.69 660 VAL B N 1
ATOM 11281 C CA . VAL B 1 660 ? -11.188 49.719 25.5 1 96.69 660 VAL B CA 1
ATOM 11282 C C . VAL B 1 660 ? -11.086 48.312 26.078 1 96.69 660 VAL B C 1
ATOM 11284 O O . VAL B 1 660 ? -11.352 47.312 25.375 1 96.69 660 VAL B O 1
ATOM 11287 N N . THR B 1 661 ? -10.617 48.188 27.297 1 95.69 661 THR B N 1
ATOM 11288 C CA . THR B 1 661 ? -10.562 46.875 27.984 1 95.69 661 THR B CA 1
ATOM 11289 C C . THR B 1 661 ? -11.797 46.688 28.859 1 95.69 661 THR B C 1
ATOM 11291 O O . THR B 1 661 ? -12.508 47.625 29.172 1 95.69 661 THR B O 1
ATOM 11294 N N . TYR B 1 662 ? -12.07 45.469 29.156 1 96 662 TYR B N 1
ATOM 11295 C CA . TYR B 1 662 ? -13.18 45.125 30.031 1 96 662 TYR B CA 1
ATOM 11296 C C . TYR B 1 662 ? -13.094 45.875 31.344 1 96 662 TYR B C 1
ATOM 11298 O O . TYR B 1 662 ? -14.078 46.469 31.797 1 96 662 TYR B O 1
ATOM 11306 N N . SER B 1 663 ? -11.93 45.938 31.938 1 92.94 663 SER B N 1
ATOM 11307 C CA . SER B 1 663 ? -11.742 46.594 33.219 1 92.94 663 SER B CA 1
ATOM 11308 C C . SER B 1 663 ? -12.031 48.094 33.125 1 92.94 663 SER B C 1
ATOM 11310 O O . SER B 1 663 ? -12.672 48.656 34 1 92.94 663 SER B O 1
ATOM 11312 N N . GLU B 1 664 ? -11.57 48.688 32.094 1 94.06 664 GLU B N 1
ATOM 11313 C CA . GLU B 1 664 ? -11.859 50.094 31.859 1 94.06 664 GLU B CA 1
ATOM 11314 C C . GLU B 1 664 ? -13.352 50.344 31.672 1 94.06 664 GLU B C 1
ATOM 11316 O O . GLU B 1 664 ? -13.898 51.344 32.188 1 94.06 664 GLU B O 1
ATOM 11321 N N . SER B 1 665 ? -13.945 49.5 30.938 1 96.38 665 SER B N 1
ATOM 11322 C CA . SER B 1 665 ? -15.359 49.656 30.625 1 96.38 665 SER B CA 1
ATOM 11323 C C . SER B 1 665 ? -16.219 49.625 31.875 1 96.38 665 SER B C 1
ATOM 11325 O O . SER B 1 665 ? -17.25 50.281 31.953 1 96.38 665 SER B O 1
ATOM 11327 N N . LEU B 1 666 ? -15.812 48.875 32.875 1 95.69 666 LEU B N 1
ATOM 11328 C CA . LEU B 1 666 ? -16.547 48.812 34.156 1 95.69 666 LEU B CA 1
ATOM 11329 C C . LEU B 1 666 ? -16.578 50.156 34.844 1 95.69 666 LEU B C 1
ATOM 11331 O O . LEU B 1 666 ? -17.625 50.594 35.312 1 95.69 666 LEU B O 1
ATOM 11335 N N . ILE B 1 667 ? -15.43 50.781 34.844 1 94.38 667 ILE B N 1
ATOM 11336 C CA . ILE B 1 667 ? -15.289 52.062 35.531 1 94.38 667 ILE B CA 1
ATOM 11337 C C . ILE B 1 667 ? -16.062 53.125 34.75 1 94.38 667 ILE B C 1
ATOM 11339 O O . ILE B 1 667 ? -16.797 53.938 35.344 1 94.38 667 ILE B O 1
ATOM 11343 N N . VAL B 1 668 ? -15.859 53.125 33.469 1 95.62 668 VAL B N 1
ATOM 11344 C CA . VAL B 1 668 ? -16.516 54.094 32.625 1 95.62 668 VAL B CA 1
ATOM 11345 C C . VAL B 1 668 ? -18.031 53.938 32.719 1 95.62 668 VAL B C 1
ATOM 11347 O O . VAL B 1 668 ? -18.766 54.938 32.781 1 95.62 668 VAL B O 1
ATOM 11350 N N . THR B 1 669 ? -18.516 52.75 32.75 1 97.12 669 THR B N 1
ATOM 11351 C CA . THR B 1 669 ? -19.938 52.469 32.812 1 97.12 669 THR B CA 1
ATOM 11352 C C . THR B 1 669 ? -20.516 52.938 34.125 1 97.12 669 THR B C 1
ATOM 11354 O O . THR B 1 669 ? -21.641 53.469 34.188 1 97.12 669 THR B O 1
ATOM 11357 N N . GLU B 1 670 ? -19.797 52.719 35.156 1 95.38 670 GLU B N 1
ATOM 11358 C CA . GLU B 1 670 ? -20.234 53.219 36.469 1 95.38 670 GLU B CA 1
ATOM 11359 C C . GLU B 1 670 ? -20.391 54.719 36.5 1 95.38 670 GLU B C 1
ATOM 11361 O O . GLU B 1 670 ? -21.344 55.25 37.062 1 95.38 670 GLU B O 1
ATOM 11366 N N . ARG B 1 671 ? -19.438 55.406 35.938 1 95.19 671 ARG B N 1
ATOM 11367 C CA . ARG B 1 671 ? -19.5 56.875 35.844 1 95.19 671 ARG B CA 1
ATOM 11368 C C . ARG B 1 671 ? -20.672 57.344 35 1 95.19 671 ARG B C 1
ATOM 11370 O O . ARG B 1 671 ? -21.312 58.344 35.312 1 95.19 671 ARG B O 1
ATOM 11377 N N . ILE B 1 672 ? -20.906 56.656 33.969 1 97.44 672 ILE B N 1
ATOM 11378 C CA . ILE B 1 672 ? -22.016 57 33.094 1 97.44 672 ILE B CA 1
ATOM 11379 C C . ILE B 1 672 ? -23.344 56.719 33.781 1 97.44 672 ILE B C 1
ATOM 11381 O O . ILE B 1 672 ? -24.281 57.5 33.688 1 97.44 672 ILE B O 1
ATOM 11385 N N . ALA B 1 673 ? -23.422 55.625 34.469 1 97.06 673 ALA B N 1
ATOM 11386 C CA . ALA B 1 673 ? -24.641 55.25 35.188 1 97.06 673 ALA B CA 1
ATOM 11387 C C . ALA B 1 673 ? -24.984 56.312 36.25 1 97.06 673 ALA B C 1
ATOM 11389 O O . ALA B 1 673 ? -26.156 56.562 36.5 1 97.06 673 ALA B O 1
ATOM 11390 N N . ALA B 1 674 ? -24 56.938 36.781 1 95.19 674 ALA B N 1
ATOM 11391 C CA . ALA B 1 674 ? -24.219 57.969 37.781 1 95.19 674 ALA B CA 1
ATOM 11392 C C . ALA B 1 674 ? -24.844 59.219 37.125 1 95.19 674 ALA B C 1
ATOM 11394 O O . ALA B 1 674 ? -25.547 59.969 37.812 1 95.19 674 ALA B O 1
ATOM 11395 N N . MET B 1 675 ? -24.719 59.344 35.844 1 95.56 675 MET B N 1
ATOM 11396 C CA . MET B 1 675 ? -25.188 60.562 35.156 1 95.56 675 MET B CA 1
ATOM 11397 C C . MET B 1 675 ? -26.438 60.25 34.344 1 95.56 675 MET B C 1
ATOM 11399 O O . MET B 1 675 ? -27.125 61.188 33.875 1 95.56 675 MET B O 1
ATOM 11403 N N . ASP B 1 676 ? -26.75 59.062 34.188 1 97.25 676 ASP B N 1
ATOM 11404 C CA . ASP B 1 676 ? -27.844 58.688 33.281 1 97.25 676 ASP B CA 1
ATOM 11405 C C . ASP B 1 676 ? -28.734 57.625 33.906 1 97.25 676 ASP B C 1
ATOM 11407 O O . ASP B 1 676 ? -28.312 56.469 34.031 1 97.25 676 ASP B O 1
ATOM 11411 N N . PRO B 1 677 ? -29.938 57.906 34.188 1 96.81 677 PRO B N 1
ATOM 11412 C CA . PRO B 1 677 ? -30.812 56.969 34.906 1 96.81 677 PRO B CA 1
ATOM 11413 C C . PRO B 1 677 ? -31.156 55.719 34.062 1 96.81 677 PRO B C 1
ATOM 11415 O O . PRO B 1 677 ? -31.406 54.656 34.625 1 96.81 677 PRO B O 1
ATOM 11418 N N . ILE B 1 678 ? -31.188 55.875 32.844 1 97.62 678 ILE B N 1
ATOM 11419 C CA . ILE B 1 678 ? -31.516 54.719 31.969 1 97.62 678 ILE B CA 1
ATOM 11420 C C . ILE B 1 678 ? -30.406 53.688 32.062 1 97.62 678 ILE B C 1
ATOM 11422 O O . ILE B 1 678 ? -30.703 52.5 32.219 1 97.62 678 ILE B O 1
ATOM 11426 N N . ILE B 1 679 ? -29.172 54.094 31.969 1 98.19 679 ILE B N 1
ATOM 11427 C CA . ILE B 1 679 ? -28.047 53.156 32.094 1 98.19 679 ILE B CA 1
ATOM 11428 C C . ILE B 1 679 ? -27.984 52.594 33.5 1 98.19 679 ILE B C 1
ATOM 11430 O O . ILE B 1 679 ? -27.688 51.406 33.688 1 98.19 679 ILE B O 1
ATOM 11434 N N . GLN B 1 680 ? -28.25 53.438 34.469 1 97.88 680 GLN B N 1
ATOM 11435 C CA . GLN B 1 680 ? -28.234 52.969 35.844 1 97.88 680 GLN B CA 1
ATOM 11436 C C . GLN B 1 680 ? -29.25 51.875 36.062 1 97.88 680 GLN B C 1
ATOM 11438 O O . GLN B 1 680 ? -28.938 50.844 36.656 1 97.88 680 GLN B O 1
ATOM 11443 N N . SER B 1 681 ? -30.422 52.094 35.594 1 97.94 681 SER B N 1
ATOM 11444 C CA . SER B 1 681 ? -31.469 51.094 35.75 1 97.94 681 SER B CA 1
ATOM 11445 C C . SER B 1 681 ? -31.141 49.812 35 1 97.94 681 SER B C 1
ATOM 11447 O O . SER B 1 681 ? -31.422 48.719 35.5 1 97.94 681 SER B O 1
ATOM 11449 N N . ALA B 1 682 ? -30.625 49.969 33.875 1 98.31 682 ALA B N 1
ATOM 11450 C CA . ALA B 1 682 ? -30.281 48.812 33.031 1 98.31 682 ALA B CA 1
ATOM 11451 C C . ALA B 1 682 ? -29.219 47.938 33.719 1 98.31 682 ALA B C 1
ATOM 11453 O O . ALA B 1 682 ? -29.234 46.719 33.594 1 98.31 682 ALA B O 1
ATOM 11454 N N . LEU B 1 683 ? -28.25 48.562 34.375 1 97.81 683 LEU B N 1
ATOM 11455 C CA . LEU B 1 683 ? -27.219 47.844 35.094 1 97.81 683 LEU B CA 1
ATOM 11456 C C . LEU B 1 683 ? -27.812 47.094 36.281 1 97.81 683 LEU B C 1
ATOM 11458 O O . LEU B 1 683 ? -27.484 45.938 36.531 1 97.81 683 LEU B O 1
ATOM 11462 N N . THR B 1 684 ? -28.703 47.812 36.906 1 96.94 684 THR B N 1
ATOM 11463 C CA . THR B 1 684 ? -29.312 47.25 38.125 1 96.94 684 THR B CA 1
ATOM 11464 C C . THR B 1 684 ? -30.219 46.062 37.781 1 96.94 684 THR B C 1
ATOM 11466 O O . THR B 1 684 ? -30.266 45.062 38.5 1 96.94 684 THR B O 1
ATOM 11469 N N . GLU B 1 685 ? -30.859 46.219 36.656 1 97.69 685 GLU B N 1
ATOM 11470 C CA . GLU B 1 685 ? -31.828 45.188 36.219 1 97.69 685 GLU B CA 1
ATOM 11471 C C . GLU B 1 685 ? -31.172 44.125 35.375 1 97.69 685 GLU B C 1
ATOM 11473 O O . GLU B 1 685 ? -31.844 43.219 34.875 1 97.69 685 GLU B O 1
ATOM 11478 N N . GLU B 1 686 ? -29.969 44.188 35.125 1 97.19 686 GLU B N 1
ATOM 11479 C CA . GLU B 1 686 ? -29.172 43.25 34.375 1 97.19 686 GLU B CA 1
ATOM 11480 C C . GLU B 1 686 ? -29.641 43.188 32.906 1 97.19 686 GLU B C 1
ATOM 11482 O O . GLU B 1 686 ? -29.719 42.125 32.312 1 97.19 686 GLU B O 1
ATOM 11487 N N . ARG B 1 687 ? -30.047 44.312 32.469 1 98.25 687 ARG B N 1
ATOM 11488 C CA . ARG B 1 687 ? -30.375 44.469 31.062 1 98.25 687 ARG B CA 1
ATOM 11489 C C . ARG B 1 687 ? -29.156 44.906 30.266 1 98.25 687 ARG B C 1
ATOM 11491 O O . ARG B 1 687 ? -29.141 44.812 29.031 1 98.25 687 ARG B O 1
ATOM 11498 N N . LEU B 1 688 ? -28.234 45.469 30.891 1 98.62 688 LEU B N 1
ATOM 11499 C CA . LEU B 1 688 ? -26.922 45.781 30.359 1 98.62 688 LEU B CA 1
ATOM 11500 C C . LEU B 1 688 ? -25.828 45 31.078 1 98.62 688 LEU B C 1
ATOM 11502 O O . LEU B 1 688 ? -25.656 45.125 32.281 1 98.62 688 LEU B O 1
ATOM 11506 N N . LEU B 1 689 ? -25.188 44.125 30.297 1 98.31 689 LEU B N 1
ATOM 11507 C CA . LEU B 1 689 ? -24.156 43.281 30.859 1 98.31 689 LEU B CA 1
ATOM 11508 C C . LEU B 1 689 ? -22.812 43.531 30.172 1 98.31 689 LEU B C 1
ATOM 11510 O O . LEU B 1 689 ? -22.734 43.625 28.953 1 98.31 689 LEU B O 1
ATOM 11514 N N . LEU B 1 690 ? -21.766 43.812 30.922 1 98.06 690 LEU B N 1
ATOM 11515 C CA . LEU B 1 690 ? -20.406 43.969 30.422 1 98.06 690 LEU B CA 1
ATOM 11516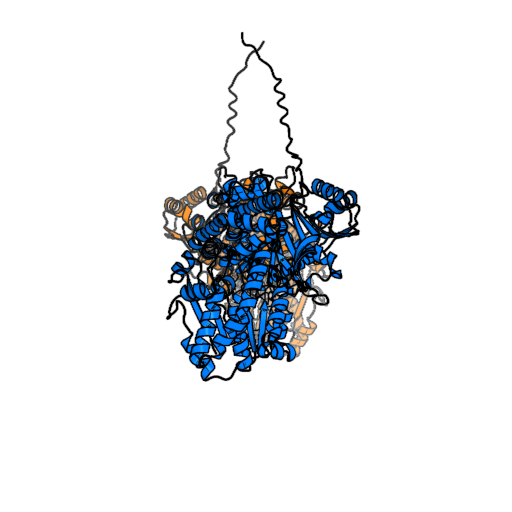 C C . LEU B 1 690 ? -19.625 42.688 30.562 1 98.06 690 LEU B C 1
ATOM 11518 O O . LEU B 1 690 ? -19.672 42.031 31.609 1 98.06 690 LEU B O 1
ATOM 11522 N N . VAL B 1 691 ? -18.984 42.281 29.469 1 97.5 691 VAL B N 1
ATOM 11523 C CA . VAL B 1 691 ? -18.25 41 29.484 1 97.5 691 VAL B CA 1
ATOM 11524 C C . VAL B 1 691 ? -16.953 41.156 28.719 1 97.5 691 VAL B C 1
ATOM 11526 O O . VAL B 1 691 ? -16.812 42.062 27.875 1 97.5 691 VAL B O 1
ATOM 11529 N N . GLN B 1 692 ? -15.984 40.438 29.016 1 96.5 692 GLN B N 1
ATOM 11530 C CA . GLN B 1 692 ? -14.719 40.406 28.297 1 96.5 692 GLN B CA 1
ATOM 11531 C C . GLN B 1 692 ? -14.758 39.438 27.125 1 96.5 692 GLN B C 1
ATOM 11533 O O . GLN B 1 692 ? -15.43 38.406 27.203 1 96.5 692 GLN B O 1
ATOM 11538 N N . THR B 1 693 ? -14.031 39.688 26.109 1 96 693 THR B N 1
ATOM 11539 C CA . THR B 1 693 ? -14.078 38.875 24.875 1 96 693 THR B CA 1
ATOM 11540 C C . THR B 1 693 ? -13.109 37.719 24.953 1 96 693 THR B C 1
ATOM 11542 O O . THR B 1 693 ? -13.258 36.719 24.234 1 96 693 THR B O 1
ATOM 11545 N N . GLY B 1 694 ? -12.086 37.812 25.781 1 92.44 694 GLY B N 1
ATOM 11546 C CA . GLY B 1 694 ? -10.992 36.844 25.781 1 92.44 694 GLY B CA 1
ATOM 11547 C C . GLY B 1 694 ? -9.844 37.25 24.875 1 92.44 694 GLY B C 1
ATOM 11548 O O . GLY B 1 694 ? -8.805 36.594 24.859 1 92.44 694 GLY B O 1
ATOM 11549 N N . SER B 1 695 ? -9.977 38.375 24.25 1 90.88 695 SER B N 1
ATOM 11550 C CA . SER B 1 695 ? -8.992 38.812 23.266 1 90.88 695 SER B CA 1
ATOM 11551 C C . SER B 1 695 ? -8.172 40 23.781 1 90.88 695 SER B C 1
ATOM 11553 O O . SER B 1 695 ? -8.656 40.781 24.594 1 90.88 695 SER B O 1
ATOM 11555 N N . SER B 1 696 ? -6.93 40.031 23.391 1 90.88 696 SER B N 1
ATOM 11556 C CA . SER B 1 696 ? -6.055 41.188 23.547 1 90.88 696 SER B CA 1
ATOM 11557 C C . SER B 1 696 ? -5.484 41.656 22.219 1 90.88 696 SER B C 1
ATOM 11559 O O . SER B 1 696 ? -4.312 42.031 22.125 1 90.88 696 SER B O 1
ATOM 11561 N N . SER B 1 697 ? -6.324 41.5 21.266 1 92.75 697 SER B N 1
ATOM 11562 C CA . SER B 1 697 ? -5.977 41.875 19.891 1 92.75 697 SER B CA 1
ATOM 11563 C C . SER B 1 697 ? -6.82 43.031 19.391 1 92.75 697 SER B C 1
ATOM 11565 O O . SER B 1 697 ? -7.965 43.219 19.812 1 92.75 697 SER B O 1
ATOM 11567 N N . PRO B 1 698 ? -6.203 43.844 18.484 1 94.25 698 PRO B N 1
ATOM 11568 C CA . PRO B 1 698 ? -7.035 44.844 17.844 1 94.25 698 PRO B CA 1
ATOM 11569 C C . PRO B 1 698 ? -8.078 44.25 16.906 1 94.25 698 PRO B C 1
ATOM 11571 O O . PRO B 1 698 ? -9.008 44.969 16.484 1 94.25 698 PRO B O 1
ATOM 11574 N N . CYS B 1 699 ? -7.867 43.062 16.578 1 96.5 699 CYS B N 1
ATOM 11575 C CA . CYS B 1 699 ? -8.805 42.375 15.711 1 96.5 699 CYS B CA 1
ATOM 11576 C C . CYS B 1 699 ? -9.703 41.438 16.516 1 96.5 699 CYS B C 1
ATOM 11578 O O . CYS B 1 699 ? -9.656 41.438 17.75 1 96.5 699 CYS B O 1
ATOM 11580 N N . LEU B 1 700 ? -10.617 40.781 15.773 1 97.06 700 LEU B N 1
ATOM 11581 C CA . LEU B 1 700 ? -11.586 39.938 16.469 1 97.06 700 LEU B CA 1
ATOM 11582 C C . LEU B 1 700 ? -11.742 38.594 15.766 1 97.06 700 LEU B C 1
ATOM 11584 O O . LEU B 1 700 ? -12.094 38.531 14.586 1 97.06 700 LEU B O 1
ATOM 11588 N N . ASP B 1 701 ? -11.391 37.562 16.438 1 94.25 701 ASP B N 1
ATOM 11589 C CA . ASP B 1 701 ? -11.602 36.188 15.977 1 94.25 701 ASP B CA 1
ATOM 11590 C C . ASP B 1 701 ? -12.797 35.562 16.672 1 94.25 701 ASP B C 1
ATOM 11592 O O . ASP B 1 701 ? -12.719 35.219 17.859 1 94.25 701 ASP B O 1
ATOM 11596 N N . LEU B 1 702 ? -13.852 35.312 15.961 1 96.19 702 LEU B N 1
ATOM 11597 C CA . LEU B 1 702 ? -15.102 34.844 16.547 1 96.19 702 LEU B CA 1
ATOM 11598 C C . LEU B 1 702 ? -15.016 33.344 16.875 1 96.19 702 LEU B C 1
ATOM 11600 O O . LEU B 1 702 ? -15.898 32.812 17.531 1 96.19 702 LEU B O 1
ATOM 11604 N N . SER B 1 703 ? -13.969 32.719 16.484 1 91.56 703 SER B N 1
ATOM 11605 C CA . SER B 1 703 ? -13.773 31.328 16.828 1 91.56 703 SER B CA 1
ATOM 11606 C C . SER B 1 703 ? -13.039 31.172 18.156 1 91.56 703 SER B C 1
ATOM 11608 O O . SER B 1 703 ? -12.914 30.062 18.688 1 91.56 703 SER B O 1
ATOM 11610 N N . ARG B 1 704 ? -12.586 32.281 18.719 1 90.62 704 ARG B N 1
ATOM 11611 C CA . ARG B 1 704 ? -11.828 32.25 19.953 1 90.62 704 ARG B CA 1
ATOM 11612 C C . ARG B 1 704 ? -12.32 33.344 20.906 1 90.62 704 ARG B C 1
ATOM 11614 O O . ARG B 1 704 ? -11.609 34.344 21.141 1 90.62 704 ARG B O 1
ATOM 11621 N N . LEU B 1 705 ? -13.43 33.094 21.484 1 95.25 705 LEU B N 1
ATOM 11622 C CA . LEU B 1 705 ? -14.023 34.031 22.422 1 95.25 705 LEU B CA 1
ATOM 11623 C C . LEU B 1 705 ? -14.133 33.406 23.812 1 95.25 705 LEU B C 1
ATOM 11625 O O . LEU B 1 705 ? -14.188 32.188 23.953 1 95.25 705 LEU B O 1
ATOM 11629 N N . ASP B 1 706 ? -14.203 34.25 24.781 1 94.94 706 ASP B N 1
ATOM 11630 C CA . ASP B 1 706 ? -14.375 33.812 26.156 1 94.94 706 ASP B CA 1
ATOM 11631 C C . ASP B 1 706 ? -15.594 32.906 26.297 1 94.94 706 ASP B C 1
ATOM 11633 O O . ASP B 1 706 ? -16.672 33.219 25.797 1 94.94 706 ASP B O 1
ATOM 11637 N N . LYS B 1 707 ? -15.359 31.781 26.984 1 94.69 707 LYS B N 1
ATOM 11638 C CA . LYS B 1 707 ? -16.438 30.828 27.188 1 94.69 707 LYS B CA 1
ATOM 11639 C C . LYS B 1 707 ? -17.625 31.469 27.906 1 94.69 707 LYS B C 1
ATOM 11641 O O . LYS B 1 707 ? -18.781 31.172 27.609 1 94.69 707 LYS B O 1
ATOM 11646 N N . GLY B 1 708 ? -17.344 32.281 28.891 1 95.69 708 GLY B N 1
ATOM 11647 C CA . GLY B 1 708 ? -18.391 32.969 29.609 1 95.69 708 GLY B CA 1
ATOM 11648 C C . GLY B 1 708 ? -19.25 33.844 28.719 1 95.69 708 GLY B C 1
ATOM 11649 O O . GLY B 1 708 ? -20.469 33.938 28.875 1 95.69 708 GLY B O 1
ATOM 11650 N N . LEU B 1 709 ? -18.578 34.531 27.812 1 97.69 709 LEU B N 1
ATOM 11651 C CA . LEU B 1 709 ? -19.297 35.344 26.828 1 97.69 709 LEU B CA 1
ATOM 11652 C C . LEU B 1 709 ? -20.219 34.469 25.969 1 97.69 709 LEU B C 1
ATOM 11654 O O . LEU B 1 709 ? -21.375 34.812 25.734 1 97.69 709 LEU B O 1
ATOM 11658 N N . ALA B 1 710 ? -19.703 33.406 25.484 1 97 710 ALA B N 1
ATOM 11659 C CA . ALA B 1 710 ? -20.469 32.5 24.625 1 97 710 ALA B CA 1
ATOM 11660 C C . ALA B 1 710 ? -21.688 31.953 25.359 1 97 710 ALA B C 1
ATOM 11662 O O . ALA B 1 710 ? -22.781 31.859 24.781 1 97 710 ALA B O 1
ATOM 11663 N N . LEU B 1 711 ? -21.516 31.594 26.641 1 97.06 711 LEU B N 1
ATOM 11664 C CA . LEU B 1 711 ? -22.625 31.094 27.453 1 97.06 711 LEU B CA 1
ATOM 11665 C C . LEU B 1 711 ? -23.688 32.188 27.641 1 97.06 711 LEU B C 1
ATOM 11667 O O . LEU B 1 711 ? -24.891 31.891 27.562 1 97.06 711 LEU B O 1
ATOM 11671 N N . LEU B 1 712 ? -23.266 33.344 27.891 1 97.94 712 LEU B N 1
ATOM 11672 C CA . LEU B 1 712 ? -24.188 34.469 28.094 1 97.94 712 LEU B CA 1
ATOM 11673 C C . LEU B 1 712 ? -25 34.75 26.828 1 97.94 712 LEU B C 1
ATOM 11675 O O . LEU B 1 712 ? -26.188 35.062 26.906 1 97.94 712 LEU B O 1
ATOM 11679 N N . VAL B 1 713 ? -24.344 34.656 25.703 1 98.31 713 VAL B N 1
ATOM 11680 C CA . VAL B 1 713 ? -24.984 34.844 24.422 1 98.31 713 VAL B CA 1
ATOM 11681 C C . VAL B 1 713 ? -26.125 33.875 24.234 1 98.31 713 VAL B C 1
ATOM 11683 O O . VAL B 1 713 ? -27.203 34.219 23.75 1 98.31 713 VAL B O 1
ATOM 11686 N N . ARG B 1 714 ? -25.891 32.656 24.641 1 97.69 714 ARG B N 1
ATOM 11687 C CA . ARG B 1 714 ? -26.922 31.609 24.547 1 97.69 714 ARG B CA 1
ATOM 11688 C C . ARG B 1 714 ? -28.031 31.859 25.562 1 97.69 714 ARG B C 1
ATOM 11690 O O . ARG B 1 714 ? -29.219 31.781 25.234 1 97.69 714 ARG B O 1
ATOM 11697 N N . GLU B 1 715 ? -27.641 32.125 26.734 1 97.88 715 GLU B N 1
ATOM 11698 C CA . GLU B 1 715 ? -28.578 32.312 27.844 1 97.88 715 GLU B CA 1
ATOM 11699 C C . GLU B 1 715 ? -29.531 33.469 27.562 1 97.88 715 GLU B C 1
ATOM 11701 O O . GLU B 1 715 ? -30.734 33.375 27.859 1 97.88 715 GLU B O 1
ATOM 11706 N N . ARG B 1 716 ? -29.062 34.531 26.938 1 98.25 716 ARG B N 1
ATOM 11707 C CA . ARG B 1 716 ? -29.859 35.75 26.719 1 98.25 716 ARG B CA 1
ATOM 11708 C C . ARG B 1 716 ? -30.516 35.719 25.344 1 98.25 716 ARG B C 1
ATOM 11710 O O . ARG B 1 716 ? -31.156 36.688 24.938 1 98.25 716 ARG B O 1
ATOM 11717 N N . LYS B 1 717 ? -30.328 34.656 24.609 1 97.88 717 LYS B N 1
ATOM 11718 C CA . LYS B 1 717 ? -30.922 34.469 23.281 1 97.88 717 LYS B CA 1
ATOM 11719 C C . LYS B 1 717 ? -30.625 35.656 22.391 1 97.88 717 LYS B C 1
ATOM 11721 O O . LYS B 1 717 ? -31.531 36.281 21.812 1 97.88 717 LYS B O 1
ATOM 11726 N N . THR B 1 718 ? -29.391 35.938 22.297 1 98.56 718 THR B N 1
ATOM 11727 C CA . THR B 1 718 ? -28.922 37.062 21.5 1 98.56 718 THR B CA 1
ATOM 11728 C C . THR B 1 718 ? -29.328 36.906 20.031 1 98.56 718 THR B C 1
ATOM 11730 O O . THR B 1 718 ? -29.125 35.875 19.438 1 98.56 718 THR B O 1
ATOM 11733 N N . ASP B 1 719 ? -29.891 37.969 19.469 1 98.38 719 ASP B N 1
ATOM 11734 C CA . ASP B 1 719 ? -30.375 37.875 18.094 1 98.38 719 ASP B CA 1
ATOM 11735 C C . ASP B 1 719 ? -29.891 39.062 17.266 1 98.38 719 ASP B C 1
ATOM 11737 O O . ASP B 1 719 ? -30.344 39.25 16.125 1 98.38 719 ASP B O 1
ATOM 11741 N N . LEU B 1 720 ? -28.938 39.938 17.781 1 98.56 720 LEU B N 1
ATOM 11742 C CA . LEU B 1 720 ? -28.281 41 17.047 1 98.56 720 LEU B CA 1
ATOM 11743 C C . LEU B 1 720 ? -26.812 41.094 17.469 1 98.56 720 LEU B C 1
ATOM 11745 O O . LEU B 1 720 ? -26.5 41.188 18.656 1 98.56 720 LEU B O 1
ATOM 11749 N N . VAL B 1 721 ? -25.938 41.031 16.484 1 98.75 721 VAL B N 1
ATOM 11750 C CA . VAL B 1 721 ? -24.516 41.219 16.75 1 98.75 721 VAL B CA 1
ATOM 11751 C C . VAL B 1 721 ? -24.031 42.5 16.062 1 98.75 721 VAL B C 1
ATOM 11753 O O . VAL B 1 721 ? -24.25 42.688 14.875 1 98.75 721 VAL B O 1
ATOM 11756 N N . ILE B 1 722 ? -23.406 43.344 16.797 1 98.69 722 ILE B N 1
ATOM 11757 C CA . ILE B 1 722 ? -22.859 44.594 16.281 1 98.69 722 ILE B CA 1
ATOM 11758 C C . ILE B 1 722 ? -21.344 44.594 16.453 1 98.69 722 ILE B C 1
ATOM 11760 O O . ILE B 1 722 ? -20.844 44.438 17.562 1 98.69 722 ILE B O 1
ATOM 11764 N N . ILE B 1 723 ? -20.625 44.719 15.383 1 98.56 723 ILE B N 1
ATOM 11765 C CA . ILE B 1 723 ? -19.172 44.75 15.391 1 98.56 723 ILE B CA 1
ATOM 11766 C C . ILE B 1 723 ? -18.672 46.125 14.93 1 98.56 723 ILE B C 1
ATOM 11768 O O . ILE B 1 723 ? -18.953 46.531 13.797 1 98.56 723 ILE B O 1
ATOM 11772 N N . GLU B 1 724 ? -17.953 46.719 15.75 1 97.56 724 GLU B N 1
ATOM 11773 C CA . GLU B 1 724 ? -17.469 48.062 15.461 1 97.56 724 GLU B CA 1
ATOM 11774 C C . GLU B 1 724 ? -15.945 48.094 15.305 1 97.56 724 GLU B C 1
ATOM 11776 O O . GLU B 1 724 ? -15.227 47.438 16.062 1 97.56 724 GLU B O 1
ATOM 11781 N N . GLY B 1 725 ? -15.5 48.781 14.273 1 96.69 725 GLY B N 1
ATOM 11782 C CA . GLY B 1 725 ? -14.07 49.031 14.172 1 96.69 725 GLY B CA 1
ATOM 11783 C C . GLY B 1 725 ? -13.438 48.438 12.938 1 96.69 725 GLY B C 1
ATOM 11784 O O . GLY B 1 725 ? -13.836 47.344 12.516 1 96.69 725 GLY B O 1
ATOM 11785 N N . MET B 1 726 ? -12.438 49.031 12.406 1 95.5 726 MET B N 1
ATOM 11786 C CA . MET B 1 726 ? -11.766 48.562 11.203 1 95.5 726 MET B CA 1
ATOM 11787 C C . MET B 1 726 ? -11.109 47.219 11.43 1 95.5 726 MET B C 1
ATOM 11789 O O . MET B 1 726 ? -11.227 46.312 10.602 1 95.5 726 MET B O 1
ATOM 11793 N N . GLY B 1 727 ? -10.406 47.031 12.578 1 95.94 727 GLY B N 1
ATOM 11794 C CA . GLY B 1 727 ? -9.781 45.75 12.898 1 95.94 727 GLY B CA 1
ATOM 11795 C C . GLY B 1 727 ? -10.781 44.625 13.055 1 95.94 727 GLY B C 1
ATOM 11796 O O . GLY B 1 727 ? -10.523 43.5 12.633 1 95.94 727 GLY B O 1
ATOM 11797 N N . ARG B 1 728 ? -11.953 44.938 13.562 1 97.62 728 ARG B N 1
ATOM 11798 C CA . ARG B 1 728 ? -12.906 43.906 13.969 1 97.62 728 ARG B CA 1
ATOM 11799 C C . ARG B 1 728 ? -13.945 43.656 12.883 1 97.62 728 ARG B C 1
ATOM 11801 O O . ARG B 1 728 ? -14.469 42.562 12.742 1 97.62 728 ARG B O 1
ATOM 11808 N N . ALA B 1 729 ? -14.125 44.656 12.062 1 97.44 729 ALA B N 1
ATOM 11809 C CA . ALA B 1 729 ? -15.219 44.531 11.094 1 97.44 729 ALA B CA 1
ATOM 11810 C C . ALA B 1 729 ? -14.688 44.469 9.672 1 97.44 729 ALA B C 1
ATOM 11812 O O . ALA B 1 729 ? -15.367 43.938 8.773 1 97.44 729 ALA B O 1
ATOM 11813 N N . ILE B 1 730 ? -13.492 44.906 9.484 1 96.44 730 ILE B N 1
ATOM 11814 C CA . ILE B 1 730 ? -12.992 44.969 8.117 1 96.44 730 ILE B CA 1
ATOM 11815 C C . ILE B 1 730 ? -11.805 44.031 7.961 1 96.44 730 ILE B C 1
ATOM 11817 O O . ILE B 1 730 ? -11.852 43.094 7.172 1 96.44 730 ILE B O 1
ATOM 11821 N N . HIS B 1 731 ? -10.75 44.219 8.781 1 96.38 731 HIS B N 1
ATOM 11822 C CA . HIS B 1 731 ? -9.609 43.312 8.719 1 96.38 731 HIS B CA 1
ATOM 11823 C C . HIS B 1 731 ? -10.023 41.906 9.094 1 96.38 731 HIS B C 1
ATOM 11825 O O . HIS B 1 731 ? -9.453 40.938 8.602 1 96.38 731 HIS B O 1
ATOM 11831 N N . THR B 1 732 ? -10.969 41.875 10.023 1 97.31 732 THR B N 1
ATOM 11832 C CA . THR B 1 732 ? -11.578 40.594 10.406 1 97.31 732 THR B CA 1
ATOM 11833 C C . THR B 1 732 ? -13.102 40.688 10.352 1 97.31 732 THR B C 1
ATOM 11835 O O . THR B 1 732 ? -13.672 41.75 10.594 1 97.31 732 THR B O 1
ATOM 11838 N N . ASN B 1 733 ? -13.836 39.625 9.914 1 97.5 733 ASN B N 1
ATOM 11839 C CA . ASN B 1 733 ? -15.266 39.344 10.023 1 97.5 733 ASN B CA 1
ATOM 11840 C C . ASN B 1 733 ? -16.062 40.094 8.953 1 97.5 733 ASN B C 1
ATOM 11842 O O . ASN B 1 733 ? -17.297 40.156 9.016 1 97.5 733 ASN B O 1
ATOM 11846 N N . TYR B 1 734 ? -15.344 40.719 8.023 1 96.5 734 TYR B N 1
ATOM 11847 C CA . TYR B 1 734 ? -16.062 41.438 6.98 1 96.5 734 TYR B CA 1
ATOM 11848 C C . TYR B 1 734 ? -17.031 40.5 6.254 1 96.5 734 TYR B C 1
ATOM 11850 O O . TYR B 1 734 ? -18.141 40.906 5.879 1 96.5 734 TYR B O 1
ATOM 11858 N N . TYR B 1 735 ? -16.641 39.25 6.129 1 94.75 735 TYR B N 1
ATOM 11859 C CA . TYR B 1 735 ? -17.453 38.25 5.398 1 94.75 735 TYR B CA 1
ATOM 11860 C C . TYR B 1 735 ? -18.031 37.219 6.34 1 94.75 735 TYR B C 1
ATOM 11862 O O . TYR B 1 735 ? -18.562 36.188 5.895 1 94.75 735 TYR B O 1
ATOM 11870 N N . ALA B 1 736 ? -17.906 37.375 7.609 1 95.56 736 ALA B N 1
ATOM 11871 C CA . ALA B 1 736 ? -18.438 36.406 8.562 1 95.56 736 ALA B CA 1
ATOM 11872 C C . ALA B 1 736 ? -19.953 36.312 8.461 1 95.56 736 ALA B C 1
ATOM 11874 O O . ALA B 1 736 ? -20.641 37.344 8.391 1 95.56 736 ALA B O 1
ATOM 11875 N N . ALA B 1 737 ? -20.453 35.094 8.359 1 96.06 737 ALA B N 1
ATOM 11876 C CA . ALA B 1 737 ? -21.891 34.875 8.32 1 96.06 737 ALA B CA 1
ATOM 11877 C C . ALA B 1 737 ? -22.406 34.406 9.68 1 96.06 737 ALA B C 1
ATOM 11879 O O . ALA B 1 737 ? -21.828 33.5 10.289 1 96.06 737 ALA B O 1
ATOM 11880 N N . LEU B 1 738 ? -23.469 35.062 10.094 1 97.38 738 LEU B N 1
ATOM 11881 C CA . LEU B 1 738 ? -24.016 34.719 11.406 1 97.38 738 LEU B CA 1
ATOM 11882 C C . LEU B 1 738 ? -25.422 34.188 11.281 1 97.38 738 LEU B C 1
ATOM 11884 O O . LEU B 1 738 ? -26.062 34.344 10.234 1 97.38 738 LEU B O 1
ATOM 11888 N N . GLN B 1 739 ? -25.906 33.531 12.359 1 97.06 739 GLN B N 1
ATOM 11889 C CA . GLN B 1 739 ? -27.25 32.969 12.422 1 97.06 739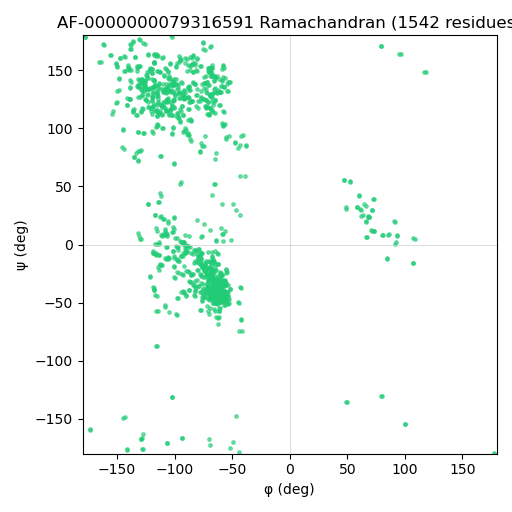 GLN B CA 1
ATOM 11890 C C . GLN B 1 739 ? -28.266 34.031 12.812 1 97.06 739 GLN B C 1
ATOM 11892 O O . GLN B 1 739 ? -29.484 33.812 12.758 1 97.06 739 GLN B O 1
ATOM 11897 N N . CYS B 1 740 ? -27.891 35.156 13.109 1 97.81 740 CYS B N 1
ATOM 11898 C CA . CYS B 1 740 ? -28.734 36.281 13.547 1 97.81 740 CYS B CA 1
ATOM 11899 C C . CYS B 1 740 ? -28.422 37.531 12.766 1 97.81 740 CYS B C 1
ATOM 11901 O O . CYS B 1 740 ? -27.578 37.531 11.875 1 97.81 740 CYS B O 1
ATOM 11903 N N . GLU B 1 741 ? -29.219 38.625 13.039 1 98.06 741 GLU B N 1
ATOM 11904 C CA . GLU B 1 741 ? -28.938 39.906 12.414 1 98.06 741 GLU B CA 1
ATOM 11905 C C . GLU B 1 741 ? -27.609 40.469 12.906 1 98.06 741 GLU B C 1
ATOM 11907 O O . GLU B 1 741 ? -27.203 40.25 14.047 1 98.06 741 GLU B O 1
ATOM 11912 N N . SER B 1 742 ? -26.984 41.125 11.977 1 98.31 742 SER B N 1
ATOM 11913 C CA . SER B 1 742 ? -25.703 41.688 12.367 1 98.31 742 SER B CA 1
ATOM 11914 C C . SER B 1 742 ? -25.516 43.094 11.758 1 98.31 742 SER B C 1
ATOM 11916 O O . SER B 1 742 ? -26.109 43.406 10.727 1 98.31 742 SER B O 1
ATOM 11918 N N . LEU B 1 743 ? -24.797 43.875 12.414 1 98.19 743 LEU B N 1
ATOM 11919 C CA . LEU B 1 743 ? -24.359 45.188 11.977 1 98.19 743 LEU B CA 1
ATOM 11920 C C . LEU B 1 743 ? -22.844 45.344 12.086 1 98.19 743 LEU B C 1
ATOM 11922 O O . LEU B 1 743 ? -22.297 45.188 13.18 1 98.19 743 LEU B O 1
ATOM 11926 N N . LYS B 1 744 ? -22.156 45.531 10.977 1 98.31 744 LYS B N 1
ATOM 11927 C CA . LYS B 1 744 ? -20.719 45.812 10.938 1 98.31 744 LYS B CA 1
ATOM 11928 C C . LYS B 1 744 ? -20.453 47.25 10.516 1 98.31 744 LYS B C 1
ATOM 11930 O O . LYS B 1 744 ? -20.906 47.688 9.461 1 98.31 744 LYS B O 1
ATOM 11935 N N . LEU B 1 745 ? -19.781 47.969 11.336 1 97.56 745 LEU B N 1
ATOM 11936 C CA . LEU B 1 745 ? -19.562 49.375 11.023 1 97.56 745 LEU B CA 1
ATOM 11937 C C . LEU B 1 745 ? -18.141 49.812 11.344 1 97.56 745 LEU B C 1
ATOM 11939 O O . LEU B 1 745 ? -17.562 49.344 12.328 1 97.56 745 LEU B O 1
ATOM 11943 N N . ALA B 1 746 ? -17.609 50.594 10.508 1 97.25 746 ALA B N 1
ATOM 11944 C CA . ALA B 1 746 ? -16.25 51.125 10.664 1 97.25 746 ALA B CA 1
ATOM 11945 C C . ALA B 1 746 ? -16 52.312 9.75 1 97.25 746 ALA B C 1
ATOM 11947 O O . ALA B 1 746 ? -16.734 52.531 8.773 1 97.25 746 ALA B O 1
ATOM 11948 N N . VAL B 1 747 ? -15.078 53.094 10.117 1 96.81 747 VAL B N 1
ATOM 11949 C CA . VAL B 1 747 ? -14.523 54.125 9.25 1 96.81 747 VAL B CA 1
ATOM 11950 C C . VAL B 1 747 ? -13.156 53.688 8.727 1 96.81 747 VAL B C 1
ATOM 11952 O O . VAL B 1 747 ? -12.312 53.219 9.492 1 96.81 747 VAL B O 1
ATOM 11955 N N . ILE B 1 748 ? -12.969 53.844 7.445 1 95.19 748 ILE B N 1
ATOM 11956 C CA . ILE B 1 748 ? -11.711 53.406 6.848 1 95.19 748 ILE B CA 1
ATOM 11957 C C . ILE B 1 748 ? -10.641 54.469 7.062 1 95.19 748 ILE B C 1
ATOM 11959 O O . ILE B 1 748 ? -10.734 55.594 6.512 1 95.19 748 ILE B O 1
ATOM 11963 N N . LYS B 1 749 ? -9.672 54.125 7.707 1 93.44 749 LYS B N 1
ATOM 11964 C CA . LYS B 1 749 ? -8.672 55.125 8.133 1 93.44 749 LYS B CA 1
ATOM 11965 C C . LYS B 1 749 ? -7.324 54.844 7.473 1 93.44 749 LYS B C 1
ATOM 11967 O O . LYS B 1 749 ? -6.293 55.344 7.941 1 93.44 749 LYS B O 1
ATOM 11972 N N . ASN B 1 750 ? -7.316 54.062 6.543 1 90.94 750 ASN B N 1
ATOM 11973 C CA . ASN B 1 750 ? -6.152 53.75 5.723 1 90.94 750 ASN B CA 1
ATOM 11974 C C . ASN B 1 750 ? -6.434 53.969 4.238 1 90.94 750 ASN B C 1
ATOM 11976 O O . ASN B 1 750 ? -7.355 53.375 3.682 1 90.94 750 ASN B O 1
ATOM 11980 N N . SER B 1 751 ? -5.578 54.781 3.682 1 91.31 751 SER B N 1
ATOM 11981 C CA . SER B 1 751 ? -5.84 55.219 2.312 1 91.31 751 SER B CA 1
ATOM 11982 C C . SER B 1 751 ? -5.734 54.031 1.336 1 91.31 751 SER B C 1
ATOM 11984 O O . SER B 1 751 ? -6.531 53.938 0.401 1 91.31 751 SER B O 1
ATOM 11986 N N . TRP B 1 752 ? -4.75 53.312 1.486 1 92.5 752 TRP B N 1
ATOM 11987 C CA . TRP B 1 752 ? -4.555 52.188 0.584 1 92.5 752 TRP B CA 1
ATOM 11988 C C . TRP B 1 752 ? -5.73 51.219 0.665 1 92.5 752 TRP B C 1
ATOM 11990 O O . TRP B 1 752 ? -6.211 50.719 -0.361 1 92.5 752 TRP B O 1
ATOM 12000 N N . LEU B 1 753 ? -6.164 50.875 1.854 1 92.19 753 LEU B N 1
ATOM 12001 C CA . LEU B 1 753 ? -7.305 50 2.053 1 92.19 753 LEU B CA 1
ATOM 12002 C C . LEU B 1 753 ? -8.578 50.594 1.477 1 92.19 753 LEU B C 1
ATOM 12004 O O . LEU B 1 753 ? -9.406 49.906 0.893 1 92.19 753 LEU B O 1
ATOM 12008 N N . ALA B 1 754 ? -8.719 51.875 1.663 1 93.44 754 ALA B N 1
ATOM 12009 C CA . ALA B 1 754 ? -9.875 52.562 1.116 1 93.44 754 ALA B CA 1
ATOM 12010 C C . ALA B 1 754 ? -9.93 52.438 -0.403 1 93.44 754 ALA B C 1
ATOM 12012 O O . ALA B 1 754 ? -10.984 52.125 -0.971 1 93.44 754 ALA B O 1
ATOM 12013 N N . ASP B 1 755 ? -8.797 52.656 -0.974 1 94.12 755 ASP B N 1
ATOM 12014 C CA . ASP B 1 755 ? -8.703 52.531 -2.428 1 94.12 755 ASP B CA 1
ATOM 12015 C C . ASP B 1 755 ? -9.047 51.125 -2.895 1 94.12 755 ASP B C 1
ATOM 12017 O O . ASP B 1 755 ? -9.734 50.938 -3.9 1 94.12 755 ASP B O 1
ATOM 12021 N N . ARG B 1 756 ? -8.578 50.25 -2.168 1 93.19 756 ARG B N 1
ATOM 12022 C CA . ARG B 1 756 ? -8.781 48.844 -2.527 1 93.19 756 ARG B CA 1
ATOM 12023 C C . ARG B 1 756 ? -10.258 48.469 -2.439 1 93.19 756 ARG B C 1
ATOM 12025 O O . ARG B 1 756 ? -10.734 47.625 -3.215 1 93.19 756 ARG B O 1
ATOM 12032 N N . LEU B 1 757 ? -10.938 49.094 -1.471 1 93.25 757 LEU B N 1
ATOM 12033 C CA . LEU B 1 757 ? -12.352 48.781 -1.284 1 93.25 757 LEU B CA 1
ATOM 12034 C C . LEU B 1 757 ? -13.211 49.688 -2.172 1 93.25 757 LEU B C 1
ATOM 12036 O O . LEU B 1 757 ? -14.438 49.531 -2.205 1 93.25 757 LEU B O 1
ATOM 12040 N N . GLY B 1 758 ? -12.594 50.594 -2.926 1 92.75 758 GLY B N 1
ATOM 12041 C CA . GLY B 1 758 ? -13.289 51.469 -3.875 1 92.75 758 GLY B CA 1
ATOM 12042 C C . GLY B 1 758 ? -13.734 52.781 -3.273 1 92.75 758 GLY B C 1
ATOM 12043 O O . GLY B 1 758 ? -14.648 53.406 -3.791 1 92.75 758 GLY B O 1
ATOM 12044 N N . GLY B 1 759 ? -13.141 53.188 -2.164 1 94.31 759 GLY B N 1
ATOM 12045 C CA . GLY B 1 759 ? -13.5 54.438 -1.516 1 94.31 759 GLY B CA 1
ATOM 12046 C C . GLY B 1 759 ? -12.305 55.312 -1.221 1 94.31 759 GLY B C 1
ATOM 12047 O O . GLY B 1 759 ? -11.258 55.188 -1.854 1 94.31 759 GLY B O 1
ATOM 12048 N N . LYS B 1 760 ? -12.516 56.281 -0.45 1 93.19 760 LYS B N 1
ATOM 12049 C CA . LYS B 1 760 ? -11.469 57.188 0.013 1 93.19 760 LYS B CA 1
ATOM 12050 C C . LYS B 1 760 ? -11.281 57.094 1.524 1 93.19 760 LYS B C 1
ATOM 12052 O O . LYS B 1 760 ? -12.102 56.5 2.217 1 93.19 760 LYS B O 1
ATOM 12057 N N . ILE B 1 761 ? -10.227 57.594 1.909 1 91.75 761 ILE B N 1
ATOM 12058 C CA . ILE B 1 761 ? -9.992 57.594 3.35 1 91.75 761 ILE B CA 1
ATOM 12059 C C . ILE B 1 761 ? -11.188 58.219 4.055 1 91.75 761 ILE B C 1
ATOM 12061 O O . ILE B 1 761 ? -11.836 59.125 3.514 1 91.75 761 ILE B O 1
ATOM 12065 N N . PHE B 1 762 ? -11.609 57.656 5.203 1 91.88 762 PHE B N 1
ATOM 12066 C CA . PHE B 1 762 ? -12.727 58.031 6.059 1 91.88 762 PHE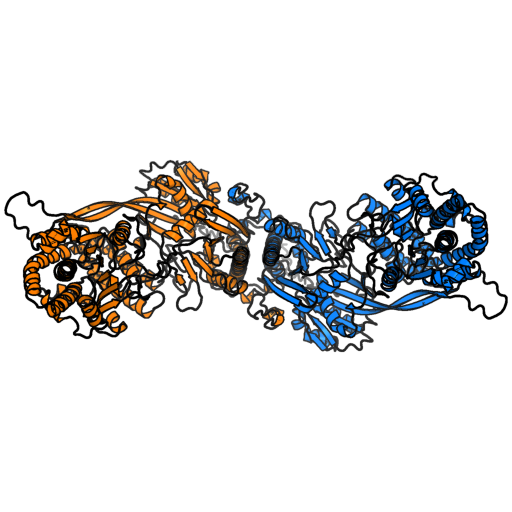 B CA 1
ATOM 12067 C C . PHE B 1 762 ? -14.055 57.656 5.426 1 91.88 762 PHE B C 1
ATOM 12069 O O . PHE B 1 762 ? -15.117 58.125 5.844 1 91.88 762 PHE B O 1
ATOM 12076 N N . SER B 1 763 ? -13.891 56.875 4.379 1 95.75 763 SER B N 1
ATOM 12077 C CA . SER B 1 763 ? -15.109 56.25 3.904 1 95.75 763 SER B CA 1
ATOM 12078 C C . SER B 1 763 ? -15.773 55.406 5.008 1 95.75 763 SER B C 1
ATOM 12080 O O . SER B 1 763 ? -15.102 54.938 5.93 1 95.75 763 SER B O 1
ATOM 12082 N N . VAL B 1 764 ? -17.078 55.281 4.867 1 97.25 764 VAL B N 1
ATOM 12083 C CA . VAL B 1 764 ? -17.844 54.656 5.938 1 97.25 764 VAL B CA 1
ATOM 12084 C C . VAL B 1 764 ? -18.359 53.281 5.48 1 97.25 764 VAL B C 1
ATOM 12086 O O . VAL B 1 764 ? -18.812 53.156 4.344 1 97.25 764 VAL B O 1
ATOM 12089 N N . ILE B 1 765 ? -18.172 52.344 6.348 1 97.75 765 ILE B N 1
ATOM 12090 C CA . ILE B 1 765 ? -18.812 51.031 6.191 1 97.75 765 ILE B CA 1
ATOM 12091 C C . ILE B 1 765 ? -19.922 50.875 7.215 1 97.75 765 ILE B C 1
ATOM 12093 O O . ILE B 1 765 ? -19.688 50.938 8.422 1 97.75 765 ILE B O 1
ATOM 12097 N N . PHE B 1 766 ? -21.125 50.781 6.824 1 98.44 766 PHE B N 1
ATOM 12098 C CA . PHE B 1 766 ? -22.312 50.438 7.598 1 98.44 766 PHE B CA 1
ATOM 12099 C C . PHE B 1 766 ? -23.078 49.312 6.945 1 98.44 766 PHE B C 1
ATOM 12101 O O . PHE B 1 766 ? -23.875 49.531 6.027 1 98.44 766 PHE B O 1
ATOM 12108 N N . LYS B 1 767 ? -22.812 48.125 7.414 1 98.06 767 LYS B N 1
ATOM 12109 C CA . LYS B 1 767 ? -23.312 46.906 6.77 1 98.06 767 LYS B CA 1
ATOM 12110 C C . LYS B 1 767 ? -24.281 46.156 7.68 1 98.06 767 LYS B C 1
ATOM 12112 O O . LYS B 1 767 ? -23.859 45.5 8.648 1 98.06 767 LYS B O 1
ATOM 12117 N N . TYR B 1 768 ? -25.531 46.281 7.418 1 98.12 768 TYR B N 1
ATOM 12118 C CA . TYR B 1 768 ? -26.578 45.531 8.094 1 98.12 768 TYR B CA 1
ATOM 12119 C C . TYR B 1 768 ? -26.922 44.25 7.324 1 98.12 768 TYR B C 1
ATOM 12121 O O . TYR B 1 768 ? -27.156 44.281 6.113 1 98.12 768 TYR B O 1
ATOM 12129 N N . GLU B 1 769 ? -26.875 43.062 8.023 1 97.44 769 GLU B N 1
ATOM 12130 C CA . GLU B 1 769 ? -27.125 41.781 7.359 1 97.44 769 GLU B CA 1
ATOM 12131 C C . GLU B 1 769 ? -28.172 40.969 8.109 1 97.44 769 GLU B C 1
ATOM 12133 O O . GLU B 1 769 ? -28.203 40.938 9.344 1 97.44 769 GLU B O 1
ATOM 12138 N N . VAL B 1 770 ? -29.016 40.375 7.355 1 96.06 770 VAL B N 1
ATOM 12139 C CA . VAL B 1 770 ? -30 39.406 7.875 1 96.06 770 VAL B CA 1
ATOM 12140 C C . VAL B 1 770 ? -29.609 38 7.484 1 96.06 770 VAL B C 1
ATOM 12142 O O . VAL B 1 770 ? -29.094 37.781 6.387 1 96.06 770 VAL B O 1
ATOM 12145 N N . PRO B 1 771 ? -29.703 37.062 8.492 1 91.62 771 PRO B N 1
ATOM 12146 C CA . PRO B 1 771 ? -29.328 35.719 8.156 1 91.62 771 PRO B CA 1
ATOM 12147 C C . PRO B 1 771 ? -30.125 35.125 6.988 1 91.62 771 PRO B C 1
ATOM 12149 O O . PRO B 1 771 ? -31.312 35.438 6.84 1 91.62 771 PRO B O 1
ATOM 12152 N N . HIS B 1 772 ? -29.359 34.5 6.141 1 81.75 772 HIS B N 1
ATOM 12153 C CA . HIS B 1 772 ? -30.047 33.844 5.035 1 81.75 772 HIS B CA 1
ATOM 12154 C C . HIS B 1 772 ? -30.875 32.656 5.527 1 81.75 772 HIS B C 1
ATOM 12156 O O . HIS B 1 772 ? -30.453 31.953 6.434 1 81.75 772 HIS B O 1
ATOM 12162 N N . LYS B 1 773 ? -32 32.562 5.262 1 59.06 773 LYS B N 1
ATOM 12163 C CA . LYS B 1 773 ? -32.844 31.391 5.551 1 59.06 773 LYS B CA 1
ATOM 12164 C C . LYS B 1 773 ? -32.312 30.156 4.848 1 59.06 773 LYS B C 1
ATOM 12166 O O . LYS B 1 773 ? -31.75 30.25 3.754 1 59.06 773 LYS B O 1
#

Secondary structure (DSSP, 8-state):
------------------------TTTTSTTGGGEEEEEEEE-SSEEEEEEEEEEEEEEEEEE----SSS----SSSSEEEEEEEEEEEEEEEEEEGGGHHHHHHHHHHH--S----EEEEESTHHHHTHHHHHHHH--EEEE--HHHHHHHHHHHHHHH-TT-EEEE-TTSS-SEEE-PPPS---SEEEEEESSSEEEEEE-SSS-EEEEEEES-SHHHHHHHHHHHH----HHHHHHHHHH--GGGTSEEHHHHHSS-BTTTTB-TTSEEETTGGGGT--S---HHHHHHHHHHHHHHHHHHHHHHHHHHTT--EEEEESSSSTT-HHHHHHHHHHHHHHHTTSSEEEEETTGGGHHHHHHHHHHTGGG-GGGS-EEE-TTT--------TTT-SSTHHHHTSEEEEEEEEPSS-EE--TTBS-GGG---BS--TTT-HHHHHHHHHHHHHHHHHHHHHHHHT-TT-TTHHHHHHHHHHHHHHHHHHHHH-TTBTBS--HHHHHHHHHHHHHHTT-S-TTHHHHHHHHHHHHHHHHHHHHHHHTS-HHHHHHHHHHHHHHHHT--TTSHHHHHHHHH-TT--HHHHHHHSPPSSPSEE-HHHHHHHHHHSPPPSEEEEE--BTTHIIIIIIHHHHHHHHHTT-EEEEEEBSS--TTBPBHHHHHHHHHHHHHH-HHHHHHHHTTSEEEEE-S--SSS--TTSEEHHHHHHHHHTT--EEEEESIIIIIIBSTT--BSSEEEEEEE---HHHHHHHTS-TT-EEEEEE----/------------------------TTTTSTTGGGEEEEEEEE-SSEEEEEEEEEEEEEEEEEE----SSS----SSSSEEEEEEEEEEEEEEEEEEGGGHHHHHHHHHHH--S----EEEEESTHHHHTHHHHHHHH--EEEE--HHHHHHHHHHHHHHH-TT-EEEE-TTSS-SEEE-PPPS---SEEEEEESSSEEEEEE-SSS-EEEEEEES-SHHHHHHHHHHHH----HHHHHHHHHH--GGGTSEEHHHHHSS-BTTTTB-TTSEEETTGGGTT--S---HHHHHHHHHHHHHHHHHHHHHHHHHHTT--EEEEESSSSTT-HHHHHHHHHHHHHHHTTSSEEEEETTGGGHHHHHHHHHHTGGG-GGGS-EEE-TTT--------TTT-SSTHHHHTTEEEEEEEEPSS-EE--TTBS-GGG---BS--TTT-HHHHHHHHHHHHHHHHHHHHHHHHT-TT-TTHHHHHHHHHHHHHHHHHHHHH-TTTTSS--HHHHHHHHHHHHHHTT-S-TTHHHHHHHHHHHHHHHHHHHHHHHTS-HHHHHHHHHHHHHHHHT--TTSHHHHHHHHH-TT--HHHHHHHSPPSSPSEE-HHHHHHHHHHSPPPSEEEEE--BTTHIIIIIIHHHHHHHHHTT-EEEEEEBSS--TTBPBHHHHHHHHHHHHHH-HHHHHHHHTTSEEEEE-S--SSS--TTSEEHHHHHHHHHTT--EEEEESIIIIIIBSTT--BSSEEEEEEE---HHHHHHHTS-TT-EEEEEE----

Nearest PDB structures (foldseek):
  7t1i-assembly1_A  TM=8.218E-01  e=1.213E-32  Saccharomyces cerevisiae S288C
  7t1h-assembly1_B  TM=8.137E-01  e=3.283E-32  Saccharomyces cerevisiae S288C
  6b3v-assembly1_A  TM=7.933E-01  e=7.681E-31  Homo sapiens
  3smp-assembly1_A  TM=7.489E-01  e=2.541E-31  Homo sapiens
  5kpt-assembly1_A-2  TM=7.823E-01  e=1.735E-28  Homo sapiens

pLDDT: mean 87.82, std 15.02, range [16.59, 98.88]